Protein AF-0000000078835612 (afdb_homodimer)

Nearest PDB structures (foldseek):
  3u33-assembly1_B  TM=9.648E-01  e=2.223E-49  Escherichia coli K-12
  5ez3-assembly1_A  TM=9.514E-01  e=8.589E-47  Brucella melitensis bv. 1 str. 16M
  4y9j-assembly1_B  TM=8.396E-01  e=2.615E-31  Caenorhabditis elegans
  6sd8-assembly1_X  TM=8.772E-01  e=1.036E-29  Bdellovibrio bacteriovorus HD100
  5lnx-assembly2_F  TM=8.562E-01  e=6.239E-15  Bacillus subtilis subsp. subtilis str. 168

Radius of gyration: 29.48 Å; Cα contacts (8 Å, |Δi|>4): 2326; chains: 2; bounding box: 65×90×76 Å

Foldseek 3Di:
DPPPPPPPPDDDDQFFDDQAQFFLQVQFPLLQLLLVVLFNPVCSVVSRVLSRVCRHPLLLVLQLVLQVDFKDFDQADPVRHGQRAIDTDVSLLVLLLSLLLQQLLACCPVPPDQSRLLSSLSSLLSSLLRHQLSVQQSLLLHLCLVLQCQADPVSVVLNQQSRASGDFLDSWASVPTNHFTEKEFQAAPVDDLPSQPAAKAWEFPPDQDTFGKTWIWDKGPWIWQVSTQWYWYWHQYPLGIFIWIFGQADPVTHGFQKRWDDWDPALASRSITITIITGDGGMIGTRPHHRCHVVSVVSSLLSSLLSLLSSLLSLLLSLLLLLLSRQQRGDDPHGRNCPDLLSLQQSLQSLLLSSLSSNLSSNLSSLVSCCVDPLSVLQSQQLSLLSLLASLVCRLQSLVSSLCSNPPVSVDVVSVSSNSNSHRNVSCPPSAHNLGSLVSNVVSCVVPVCSLVSLCVLQVVCPPVDPLLNVLNCVLSCQVVVPDDSVCSNVSSLSSSLSSSLSSCSVRNPCLSSVQSSVDRSVPDDDHGSPGDPDGPSSVSSCSSRRSSD/DPPPPPPPPDDDDQFFDDQAQFFLQVQFPLLQLLLVVLFNPVCSVVSRVLSRVCRHPLLLVLQLVLQVDFKDFDQADPVGHGQRAIDTDVSLLVLLLSLLLQQLLACCPVPPDQSRLLSSLSSLLSSLLRHQLSVQQSLLLHLCLVLQCQADPVSVVLNQQSRASGDFLDSWASVPTNHFTEKEFQAAPVDDLPSQPAAKAWEFPPDQDTFGKTWIWDKGPWIWQVSTQWYWYWHQYPLGIFIWIFGQADPVTHGFQKRWDDWDPALASRSITITIIGGDGGMIGTRPHHRCHVVSVVSSLLSVLLSLLSSLLSLLLSLLLLLLSRQQRGDDPHGRNCPDLLSLQQSLQSLLLSSLSSNLSSNLSSLVSCCVDPLSVLQSQQLSLLSLLASLVCRLQSLVSSLCSNPPVSVDVVSVSSNSNSHRNVSCPPSAHNLGSLVSNVVSCVVPVCSLVSLCVLQVVCPPVDPLLNVLNCVLSCQVVVPDDSVCSNVSSLSSSLSSSLSSCSVRNPCLSSVQSSVPRSVPDDDHGSPGDPDGPSSVSSCSSRRSSD

Solvent-accessible surface area (backbone atoms only — not comparable to full-atom values): 54217 Å² total; per-residue (Å²): 128,81,63,78,72,72,67,73,48,77,79,82,52,54,62,56,76,83,87,46,68,37,34,64,36,78,22,27,58,64,57,51,51,37,36,45,72,36,48,22,55,89,43,51,67,61,45,39,54,49,16,38,55,52,20,26,58,66,46,39,47,25,29,52,50,12,45,74,43,48,52,45,77,35,46,45,48,99,84,65,49,79,60,54,41,63,48,65,40,69,37,44,52,54,53,43,34,53,41,26,54,70,27,50,28,30,35,47,76,74,55,66,51,86,15,28,38,28,48,32,46,52,50,46,21,54,46,22,46,47,39,57,29,63,47,53,42,34,41,38,24,40,26,42,48,70,59,41,67,66,29,30,70,79,57,38,69,46,48,66,32,44,55,35,47,42,65,50,88,68,95,65,48,64,91,80,45,66,14,50,40,26,22,41,33,66,25,28,73,50,24,57,90,38,55,86,62,55,78,20,33,34,44,60,75,66,91,60,52,68,39,35,50,26,34,28,34,24,45,29,54,42,21,42,33,72,73,35,50,26,27,46,31,57,28,36,31,94,64,30,47,16,27,26,46,31,41,49,38,40,97,86,65,44,75,30,35,63,43,56,74,47,68,64,58,49,56,29,49,40,45,34,51,33,24,27,35,34,29,68,56,16,57,26,25,33,40,53,53,70,39,39,17,65,65,57,50,54,67,23,45,61,50,41,33,46,47,26,28,30,37,29,38,16,36,44,43,39,36,47,50,52,28,50,51,41,24,67,50,23,53,50,89,91,34,42,37,51,74,35,56,48,48,25,31,31,51,20,42,52,40,51,53,41,45,39,41,48,50,45,42,36,53,46,26,32,26,67,50,34,73,86,36,62,57,34,44,29,29,40,62,38,48,37,38,23,36,24,38,44,50,12,61,45,24,44,50,50,31,52,53,28,23,48,69,51,36,73,54,18,41,22,48,90,61,47,36,34,58,55,39,40,36,26,55,51,36,26,38,54,91,44,32,50,66,51,24,33,52,47,35,52,49,36,51,70,77,38,54,65,26,58,54,27,46,47,60,72,49,52,85,52,64,83,75,39,73,65,59,46,54,48,49,51,50,58,68,42,42,65,76,72,60,70,53,68,49,45,31,53,46,50,30,42,50,44,39,54,46,52,28,46,49,50,28,59,72,70,45,59,62,69,55,25,52,50,45,49,63,40,64,71,66,34,63,34,82,66,80,23,55,59,67,87,91,61,61,39,67,59,46,37,50,52,61,39,38,64,66,113,129,79,65,78,73,73,64,74,50,77,80,82,51,55,62,56,76,83,89,44,69,37,35,63,35,77,21,27,58,63,57,51,50,37,37,45,72,37,50,21,53,90,42,52,68,61,44,40,55,50,15,38,54,51,21,26,56,66,46,39,46,24,29,52,50,14,45,74,42,48,51,46,78,34,46,46,48,98,82,66,49,80,60,56,40,63,48,65,39,68,38,43,52,53,54,44,33,52,42,25,54,69,28,50,27,30,36,46,76,73,54,66,51,84,17,28,36,28,47,34,46,52,50,48,21,54,46,21,46,46,39,56,29,63,46,55,41,32,41,40,24,39,26,42,47,70,59,42,66,67,29,30,71,79,58,37,69,46,47,67,32,44,54,34,48,42,63,48,87,70,95,66,50,64,90,78,44,66,15,49,42,26,21,41,31,66,24,27,74,52,24,57,91,39,55,84,62,55,76,19,33,36,44,61,75,67,90,60,52,66,38,34,51,26,36,27,33,23,45,29,55,42,21,42,34,71,73,34,48,26,28,46,32,56,27,35,32,97,64,29,49,16,27,26,46,31,42,46,37,40,96,88,65,42,77,31,35,62,44,57,73,46,68,64,58,49,54,30,47,40,47,34,51,32,24,26,34,35,28,69,55,17,58,27,25,34,39,53,52,72,39,39,16,66,65,56,50,52,67,24,46,60,51,41,34,45,46,27,29,30,37,29,39,16,38,45,43,40,36,48,50,52,29,49,52,41,23,67,48,22,50,51,91,91,35,41,37,51,73,34,56,47,47,26,32,31,51,20,42,52,41,52,54,41,44,39,40,46,51,44,41,37,54,44,26,32,25,67,49,34,72,87,36,62,58,33,44,30,29,41,62,40,46,37,40,22,35,25,36,45,52,12,60,45,26,44,48,51,32,53,52,30,23,48,70,51,37,71,55,19,42,22,48,89,63,48,37,33,58,56,40,41,37,26,57,50,37,25,37,53,91,44,33,51,68,52,24,34,53,48,33,54,47,35,52,70,76,39,54,62,26,56,52,28,47,47,60,72,49,52,85,52,63,81,73,39,74,66,58,46,53,49,50,50,49,56,67,43,43,65,76,73,60,70,52,69,49,45,31,53,45,49,30,43,51,43,40,52,47,53,28,45,50,51,28,60,73,70,44,59,64,70,53,24,53,50,46,50,65,46,63,71,68,37,60,38,81,64,81,22,54,59,68,88,91,60,59,39,67,61,46,37,49,54,59,38,38,65,66,112

pLDDT: mean 95.28, std 7.01, range [26.83, 98.94]

Structure (mmCIF, N/CA/C/O backbone):
data_AF-0000000078835612-model_v1
#
loop_
_entity.id
_entity.type
_entity.pdbx_description
1 polymer 'Acyl-CoA dehydrogenase'
#
loop_
_atom_site.group_PDB
_atom_site.id
_atom_site.type_symbol
_atom_site.label_atom_id
_atom_site.label_alt_id
_atom_site.label_comp_id
_atom_site.label_asym_id
_atom_site.label_entity_id
_atom_site.label_seq_id
_atom_site.pdbx_PDB_ins_code
_atom_site.Cartn_x
_atom_site.Cartn_y
_atom_site.Cartn_z
_atom_site.occupancy
_atom_site.B_iso_or_equiv
_atom_site.auth_seq_id
_atom_site.auth_comp_id
_atom_site.auth_asym_id
_atom_site.auth_atom_id
_atom_site.pdbx_PDB_model_num
ATOM 1 N N . MET A 1 1 ? 13.461 48.125 -18.984 1 26.83 1 MET A N 1
ATOM 2 C CA . MET A 1 1 ? 13.875 46.875 -19.562 1 26.83 1 MET A CA 1
ATOM 3 C C . MET A 1 1 ? 13.883 45.75 -18.516 1 26.83 1 MET A C 1
ATOM 5 O O . MET A 1 1 ? 14.625 45.812 -17.547 1 26.83 1 MET A O 1
ATOM 9 N N . VAL A 1 2 ? 12.836 45.031 -18.328 1 39.44 2 VAL A N 1
ATOM 10 C CA . VAL A 1 2 ? 12.688 43.969 -17.359 1 39.44 2 VAL A CA 1
ATOM 11 C C . VAL A 1 2 ? 13.805 42.938 -17.531 1 39.44 2 VAL A C 1
ATOM 13 O O . VAL A 1 2 ? 14.094 42.5 -18.656 1 39.44 2 VAL A O 1
ATOM 16 N N . GLU A 1 3 ? 14.828 42.906 -16.859 1 43.75 3 GLU A N 1
ATOM 17 C CA . GLU A 1 3 ? 15.938 41.969 -17.031 1 43.75 3 GLU A CA 1
ATOM 18 C C . GLU A 1 3 ? 15.438 40.531 -17.172 1 43.75 3 GLU A C 1
ATOM 20 O O . GLU A 1 3 ? 14.781 40 -16.266 1 43.75 3 GLU A O 1
ATOM 25 N N . PRO A 1 4 ? 15.242 40.094 -18.438 1 46.19 4 PRO A N 1
ATOM 26 C CA . PRO A 1 4 ? 14.812 38.75 -18.812 1 46.19 4 PRO A CA 1
ATOM 27 C C . PRO A 1 4 ? 15.258 37.688 -17.812 1 46.19 4 PRO A C 1
ATOM 29 O O . PRO A 1 4 ? 14.57 36.656 -17.609 1 46.19 4 PRO A O 1
ATOM 32 N N . SER A 1 5 ? 16.422 37.938 -17.203 1 50.88 5 SER A N 1
ATOM 33 C CA . SER A 1 5 ? 17.141 36.969 -16.391 1 50.88 5 SER A CA 1
ATOM 34 C C . SER A 1 5 ? 16.422 36.719 -15.062 1 50.88 5 SER A C 1
ATOM 36 O O . SER A 1 5 ? 16.703 35.75 -14.375 1 50.88 5 SER A O 1
ATOM 38 N N . ALA A 1 6 ? 15.492 37.656 -14.781 1 56.78 6 ALA A N 1
ATOM 39 C CA . ALA A 1 6 ? 14.992 37.688 -13.414 1 56.78 6 ALA A CA 1
ATOM 40 C C . ALA A 1 6 ? 14.016 36.531 -13.156 1 56.78 6 ALA A C 1
ATOM 42 O O . ALA A 1 6 ? 13.812 36.125 -12.016 1 56.78 6 ALA A O 1
ATOM 43 N N . PHE A 1 7 ? 13.578 35.844 -14.227 1 67.81 7 PHE A N 1
ATOM 44 C CA . PHE A 1 7 ? 12.555 34.844 -13.953 1 67.81 7 PHE A CA 1
ATOM 45 C C . PHE A 1 7 ? 13.039 33.469 -14.336 1 67.81 7 PHE A C 1
ATOM 47 O O . PHE A 1 7 ? 12.227 32.562 -14.617 1 67.81 7 PHE A O 1
ATOM 54 N N . ARG A 1 8 ? 14.383 33.312 -14.422 1 74.69 8 ARG A N 1
ATOM 55 C CA . ARG A 1 8 ? 14.883 31.953 -14.609 1 74.69 8 ARG A CA 1
ATOM 56 C C . ARG A 1 8 ? 14.773 31.141 -13.32 1 74.69 8 ARG A C 1
ATOM 58 O O . ARG A 1 8 ? 15.727 31.078 -12.539 1 74.69 8 ARG A O 1
ATOM 65 N N . THR A 1 9 ? 13.734 30.5 -13.148 1 82.25 9 THR A N 1
ATOM 66 C CA . THR A 1 9 ? 13.391 29.891 -11.875 1 82.25 9 THR A CA 1
ATOM 67 C C . THR A 1 9 ? 13.438 28.359 -11.984 1 82.25 9 THR A C 1
ATOM 69 O O . THR A 1 9 ? 13.102 27.656 -11.023 1 82.25 9 THR A O 1
ATOM 72 N N . HIS A 1 10 ? 13.961 27.828 -13.164 1 82.81 10 HIS A N 1
ATOM 73 C CA . HIS A 1 10 ? 13.766 26.391 -13.383 1 82.81 10 HIS A CA 1
ATOM 74 C C . HIS A 1 10 ? 15.094 25.656 -13.406 1 82.81 10 HIS A C 1
ATOM 76 O O . HIS A 1 10 ? 15.258 24.672 -14.141 1 82.81 10 HIS A O 1
ATOM 82 N N . GLU A 1 11 ? 16 26.141 -12.688 1 88.81 11 GLU A N 1
ATOM 83 C CA . GLU A 1 11 ? 17.219 25.328 -12.57 1 88.81 11 GLU A CA 1
ATOM 84 C C . GLU A 1 11 ? 16.953 24.062 -11.75 1 88.81 11 GLU A C 1
ATOM 86 O O . GLU A 1 11 ? 16.359 24.125 -10.672 1 88.81 11 GLU A O 1
ATOM 91 N N . VAL A 1 12 ? 17.312 22.953 -12.328 1 92.25 12 VAL A N 1
ATOM 92 C CA . VAL A 1 12 ? 17.109 21.688 -11.648 1 92.25 12 VAL A CA 1
ATOM 93 C C . VAL A 1 12 ? 18.438 21.094 -11.211 1 92.25 12 VAL A C 1
ATOM 95 O O . VAL A 1 12 ? 19.297 20.797 -12.047 1 92.25 12 VAL A O 1
ATOM 98 N N . PHE A 1 13 ? 18.688 21.062 -10.016 1 92.81 13 PHE A N 1
ATOM 99 C CA . PHE A 1 13 ? 19.844 20.422 -9.414 1 92.81 13 PHE A CA 1
ATOM 100 C C . PHE A 1 13 ? 19.438 19.625 -8.188 1 92.81 13 PHE A C 1
ATOM 102 O O . PHE A 1 13 ? 18.359 19.812 -7.641 1 92.81 13 PHE A O 1
ATOM 109 N N . ASN A 1 14 ? 20.172 18.625 -7.773 1 95.5 14 ASN A N 1
ATOM 110 C CA . ASN A 1 14 ? 19.922 17.75 -6.633 1 95.5 14 ASN A CA 1
ATOM 111 C C . ASN A 1 14 ? 18.75 16.812 -6.891 1 95.5 14 ASN A C 1
ATOM 113 O O . ASN A 1 14 ? 17.938 16.578 -6 1 95.5 14 ASN A O 1
ATOM 117 N N . GLN A 1 15 ? 18.484 16.453 -8.07 1 95.12 15 GLN A N 1
ATOM 118 C CA . GLN A 1 15 ? 17.562 15.398 -8.5 1 95.12 15 GLN A CA 1
ATOM 119 C C . GLN A 1 15 ? 18.328 14.242 -9.133 1 95.12 15 GLN A C 1
ATOM 121 O O . GLN A 1 15 ? 19.344 14.453 -9.805 1 95.12 15 GLN A O 1
ATOM 126 N N . PRO A 1 16 ? 17.938 12.992 -8.922 1 95.44 16 PRO A N 1
ATOM 127 C CA . PRO A 1 16 ? 18.625 11.859 -9.555 1 95.44 16 PRO A CA 1
ATOM 128 C C . PRO A 1 16 ? 18.406 11.805 -11.062 1 95.44 16 PRO A C 1
ATOM 130 O O . PRO A 1 16 ? 17.344 12.211 -11.555 1 95.44 16 PRO A O 1
ATOM 133 N N . PRO A 1 17 ? 19.406 11.391 -11.766 1 95.31 17 PRO A N 1
ATOM 134 C CA . PRO A 1 17 ? 19.094 10.984 -13.141 1 95.31 17 PRO A CA 1
ATOM 135 C C . PRO A 1 17 ? 18.188 9.766 -13.211 1 95.31 17 PRO A C 1
ATOM 137 O O . PRO A 1 17 ? 18.016 9.062 -12.211 1 95.31 17 PRO A O 1
ATOM 140 N N . PRO A 1 18 ? 17.531 9.492 -14.328 1 94.69 18 PRO A N 1
ATOM 141 C CA . PRO A 1 18 ? 16.703 8.297 -14.43 1 94.69 18 PRO A CA 1
ATOM 142 C C . PRO A 1 18 ? 17.5 7.008 -14.242 1 94.69 18 PRO A C 1
ATOM 144 O O . PRO A 1 18 ? 18.641 6.906 -14.719 1 94.69 18 PRO A O 1
ATOM 147 N N . LEU A 1 19 ? 16.984 6.039 -13.5 1 96.5 19 LEU A N 1
ATOM 148 C CA . LEU A 1 19 ? 17.578 4.707 -13.414 1 96.5 19 LEU A CA 1
ATOM 149 C C . LEU A 1 19 ? 17.25 3.887 -14.656 1 96.5 19 LEU A C 1
ATOM 151 O O . LEU A 1 19 ? 16.203 3.234 -14.719 1 96.5 19 LEU A O 1
ATOM 155 N N . GLU A 1 20 ? 18.031 3.906 -15.625 1 96.38 20 GLU A N 1
ATOM 156 C CA . GLU A 1 20 ? 17.906 3.166 -16.875 1 96.38 20 GLU A CA 1
ATOM 157 C C . GLU A 1 20 ? 19.266 2.762 -17.422 1 96.38 20 GLU A C 1
ATOM 159 O O . GLU A 1 20 ? 20.297 3.217 -16.922 1 96.38 20 GLU A O 1
ATOM 164 N N . GLY A 1 21 ? 19.25 1.882 -18.344 1 96.31 21 GLY A N 1
ATOM 165 C CA . GLY A 1 21 ? 20.5 1.441 -18.938 1 96.31 21 GLY A CA 1
ATOM 166 C C . GLY A 1 21 ? 21.359 0.628 -17.984 1 96.31 21 GLY A C 1
ATOM 167 O O . GLY A 1 21 ? 22.578 0.712 -18.031 1 96.31 21 GLY A O 1
ATOM 168 N N . TYR A 1 22 ? 20.734 -0.06 -17.031 1 96.81 22 TYR A N 1
ATOM 169 C CA . TYR A 1 22 ? 21.469 -0.936 -16.125 1 96.81 22 TYR A CA 1
ATOM 170 C C . TYR A 1 22 ? 21.078 -2.395 -16.344 1 96.81 22 TYR A C 1
ATOM 172 O O . TYR A 1 22 ? 20.094 -2.688 -17.031 1 96.81 22 TYR A O 1
ATOM 180 N N . ASN A 1 23 ? 21.906 -3.312 -15.906 1 98.25 23 ASN A N 1
ATOM 181 C CA . ASN A 1 23 ? 21.656 -4.738 -16.078 1 98.25 23 ASN A CA 1
ATOM 182 C C . ASN A 1 23 ? 20.969 -5.332 -14.844 1 98.25 23 ASN A C 1
ATOM 184 O O . ASN A 1 23 ? 21.578 -5.441 -13.781 1 98.25 23 ASN A O 1
ATOM 188 N N . LEU A 1 24 ? 19.734 -5.773 -14.984 1 98.56 24 LEU A N 1
ATOM 189 C CA . LEU A 1 24 ? 18.938 -6.227 -13.852 1 98.56 24 LEU A CA 1
ATOM 190 C C . LEU A 1 24 ? 19.531 -7.48 -13.227 1 98.56 24 LEU A C 1
ATOM 192 O O . LEU A 1 24 ? 19.281 -7.781 -12.055 1 98.56 24 LEU A O 1
ATOM 196 N N . PHE A 1 25 ? 20.344 -8.273 -13.992 1 98.56 25 PHE A N 1
ATOM 197 C CA . PHE A 1 25 ? 20.953 -9.484 -13.461 1 98.56 25 PHE A CA 1
ATOM 198 C C . PHE A 1 25 ? 22.297 -9.172 -12.797 1 98.56 25 PHE A C 1
ATOM 200 O O . PHE A 1 25 ? 22.484 -9.477 -11.617 1 98.56 25 PHE A O 1
ATOM 207 N N . SER A 1 26 ? 23.172 -8.453 -13.422 1 97.75 26 SER A N 1
ATOM 208 C CA . SER A 1 26 ? 24.531 -8.234 -12.93 1 97.75 26 SER A CA 1
ATOM 209 C C . SER A 1 26 ? 24.547 -7.242 -11.773 1 97.75 26 SER A C 1
ATOM 211 O O . SER A 1 26 ? 25.516 -7.184 -11.016 1 97.75 26 SER A O 1
ATOM 213 N N . SER A 1 27 ? 23.438 -6.48 -11.625 1 97.88 27 SER A N 1
ATOM 214 C CA . SER A 1 27 ? 23.375 -5.523 -10.523 1 97.88 27 SER A CA 1
ATOM 215 C C . SER A 1 27 ? 22.75 -6.148 -9.281 1 97.88 27 SER A C 1
ATOM 217 O O . SER A 1 27 ? 22.547 -5.469 -8.273 1 97.88 27 SER A O 1
ATOM 219 N N . ASP A 1 28 ? 22.422 -7.402 -9.312 1 98.25 28 ASP A N 1
ATOM 220 C CA . ASP A 1 28 ? 21.766 -8.094 -8.211 1 98.25 28 ASP A CA 1
ATOM 221 C C . ASP A 1 28 ? 22.594 -9.266 -7.719 1 98.25 28 ASP A C 1
ATOM 223 O O . ASP A 1 28 ? 22.406 -10.406 -8.156 1 98.25 28 ASP A O 1
ATOM 227 N N . ALA A 1 29 ? 23.453 -9 -6.758 1 97.81 29 ALA A N 1
ATOM 228 C CA . ALA A 1 29 ? 24.375 -10 -6.242 1 97.81 29 ALA A CA 1
ATOM 229 C C . ALA A 1 29 ? 23.641 -11.195 -5.66 1 97.81 29 ALA A C 1
ATOM 231 O O . ALA A 1 29 ? 24.062 -12.344 -5.832 1 97.81 29 ALA A O 1
ATOM 232 N N . ALA A 1 30 ? 22.562 -10.938 -4.949 1 98.12 30 ALA A N 1
ATOM 233 C CA . ALA A 1 30 ? 21.766 -12.008 -4.344 1 98.12 30 ALA A CA 1
ATOM 234 C C . ALA A 1 30 ? 21.188 -12.93 -5.41 1 98.12 30 ALA A C 1
ATOM 236 O O . ALA A 1 30 ? 21.141 -14.148 -5.234 1 98.12 30 ALA A O 1
ATOM 237 N N . LEU A 1 31 ? 20.703 -12.344 -6.527 1 98.62 31 LEU A N 1
ATOM 238 C CA . LEU A 1 31 ? 20.125 -13.125 -7.613 1 98.62 31 LEU A CA 1
ATOM 239 C C . LEU A 1 31 ? 21.188 -14 -8.273 1 98.62 31 LEU A C 1
ATOM 241 O O . LEU A 1 31 ? 20.953 -15.18 -8.531 1 98.62 31 LEU A O 1
ATOM 245 N N . ILE A 1 32 ? 22.375 -13.438 -8.562 1 98.5 32 ILE A N 1
ATOM 246 C CA . ILE A 1 32 ? 23.469 -14.164 -9.188 1 98.5 32 ILE A CA 1
ATOM 247 C C . ILE A 1 32 ? 23.859 -15.352 -8.32 1 98.5 32 ILE A C 1
ATOM 249 O O . ILE A 1 32 ? 23.984 -16.484 -8.812 1 98.5 32 ILE A O 1
ATOM 253 N N . GLU A 1 33 ? 24.016 -15.109 -7.059 1 98.38 33 GLU A N 1
ATOM 254 C CA . GLU A 1 33 ? 24.422 -16.156 -6.125 1 98.38 33 GLU A CA 1
ATOM 255 C C . GLU A 1 33 ? 23.359 -17.234 -6 1 98.38 33 GLU A C 1
ATOM 257 O O . GLU A 1 33 ? 23.672 -18.422 -5.898 1 98.38 33 GLU A O 1
ATOM 262 N N . ALA A 1 34 ? 22.094 -16.844 -5.984 1 98.44 34 ALA A N 1
ATOM 263 C CA . ALA A 1 34 ? 21 -17.797 -5.887 1 98.44 34 ALA A CA 1
ATOM 264 C C . ALA A 1 34 ? 20.953 -18.703 -7.117 1 98.44 34 ALA A C 1
ATOM 266 O O . ALA A 1 34 ? 20.781 -19.906 -6.996 1 98.44 34 ALA A O 1
ATOM 267 N N . VAL A 1 35 ? 21.109 -18.078 -8.297 1 98.62 35 VAL A N 1
ATOM 268 C CA . VAL A 1 35 ? 21.062 -18.828 -9.555 1 98.62 35 VAL A CA 1
ATOM 269 C C . VAL A 1 35 ? 22.188 -19.859 -9.594 1 98.62 35 VAL A C 1
ATOM 271 O O . VAL A 1 35 ? 21.969 -21.016 -9.953 1 98.62 35 VAL A O 1
ATOM 274 N N . ARG A 1 36 ? 23.391 -19.453 -9.172 1 98.12 36 ARG A N 1
ATOM 275 C CA . ARG A 1 36 ? 24.547 -20.344 -9.133 1 98.12 36 ARG A CA 1
ATOM 276 C C . ARG A 1 36 ? 24.328 -21.469 -8.125 1 98.12 36 ARG A C 1
ATOM 278 O O . ARG A 1 36 ? 24.531 -22.641 -8.445 1 98.12 36 ARG A O 1
ATOM 285 N N . ARG A 1 37 ? 23.875 -21.094 -7.023 1 97.19 37 ARG A N 1
ATOM 286 C CA . ARG A 1 37 ? 23.719 -22.016 -5.902 1 97.19 37 ARG A CA 1
ATOM 287 C C . ARG A 1 37 ? 22.641 -23.062 -6.191 1 97.19 37 ARG A C 1
ATOM 289 O O . ARG A 1 37 ? 22.781 -24.219 -5.809 1 97.19 37 ARG A O 1
ATOM 296 N N . GLU A 1 38 ? 21.609 -22.656 -6.91 1 98.12 38 GLU A N 1
ATOM 297 C CA . GLU A 1 38 ? 20.438 -23.516 -7.039 1 98.12 38 GLU A CA 1
ATOM 298 C C . GLU A 1 38 ? 20.469 -24.297 -8.359 1 98.12 38 GLU A C 1
ATOM 300 O O . GLU A 1 38 ? 19.438 -24.812 -8.805 1 98.12 38 GLU A O 1
ATOM 305 N N . GLY A 1 39 ? 21.625 -24.312 -9.055 1 97.06 39 GLY A N 1
ATOM 306 C CA . GLY A 1 39 ? 21.844 -25.328 -10.086 1 97.06 39 GLY A CA 1
ATOM 307 C C . GLY A 1 39 ? 21.688 -24.781 -11.492 1 97.06 39 GLY A C 1
ATOM 308 O O . GLY A 1 39 ? 21.609 -25.547 -12.453 1 97.06 39 GLY A O 1
ATOM 309 N N . ALA A 1 40 ? 21.594 -23.469 -11.648 1 98.06 40 ALA A N 1
ATOM 310 C CA . ALA A 1 40 ? 21.422 -22.906 -12.984 1 98.06 40 ALA A CA 1
ATOM 311 C C . ALA A 1 40 ? 22.641 -22.094 -13.391 1 98.06 40 ALA A C 1
ATOM 313 O O . ALA A 1 40 ? 22.531 -21.078 -14.094 1 98.06 40 ALA A O 1
ATOM 314 N N . ASP A 1 41 ? 23.812 -22.453 -12.922 1 97.19 41 ASP A N 1
ATOM 315 C CA . ASP A 1 41 ? 25.062 -21.781 -13.25 1 97.19 41 ASP A CA 1
ATOM 316 C C . ASP A 1 41 ? 25.281 -21.734 -14.758 1 97.19 41 ASP A C 1
ATOM 318 O O . ASP A 1 41 ? 25.922 -20.797 -15.266 1 97.19 41 ASP A O 1
ATOM 322 N N . TRP A 1 42 ? 24.766 -22.703 -15.461 1 97.5 42 TRP A N 1
ATOM 323 C CA . TRP A 1 42 ? 24.922 -22.797 -16.906 1 97.5 42 TRP A CA 1
ATOM 324 C C . TRP A 1 42 ? 24.203 -21.641 -17.609 1 97.5 42 TRP A C 1
ATOM 326 O O . TRP A 1 42 ? 24.422 -21.391 -18.797 1 97.5 42 TRP A O 1
ATOM 336 N N . ALA A 1 43 ? 23.281 -20.922 -16.953 1 97.81 43 ALA A N 1
ATOM 337 C CA . ALA A 1 43 ? 22.422 -19.938 -17.578 1 97.81 43 ALA A CA 1
ATOM 338 C C . ALA A 1 43 ? 22.922 -18.516 -17.344 1 97.81 43 ALA A C 1
ATOM 340 O O . ALA A 1 43 ? 22.297 -17.547 -17.75 1 97.81 43 ALA A O 1
ATOM 341 N N . LEU A 1 44 ? 24.062 -18.281 -16.703 1 98.44 44 LEU A N 1
ATOM 342 C CA . LEU A 1 44 ? 24.516 -16.984 -16.234 1 98.44 44 LEU A CA 1
ATOM 343 C C . LEU A 1 44 ? 24.672 -16.016 -17.406 1 98.44 44 LEU A C 1
ATOM 345 O O . LEU A 1 44 ? 24.25 -14.852 -17.312 1 98.44 44 LEU A O 1
ATOM 349 N N . ASP A 1 45 ? 25.25 -16.438 -18.547 1 98.38 45 ASP A N 1
ATOM 350 C CA . ASP A 1 45 ? 25.438 -15.562 -19.688 1 98.38 45 ASP A CA 1
ATOM 351 C C . ASP A 1 45 ? 24.109 -15.148 -20.297 1 98.38 45 ASP A C 1
ATOM 353 O O . ASP A 1 45 ? 23.906 -13.977 -20.641 1 98.38 45 ASP A O 1
ATOM 357 N N . ASP A 1 46 ? 23.25 -16.109 -20.438 1 98.06 46 ASP A N 1
ATOM 358 C CA . ASP A 1 46 ? 21.922 -15.852 -20.984 1 98.06 46 ASP A CA 1
ATOM 359 C C . ASP A 1 46 ? 21.156 -14.867 -20.109 1 98.06 46 ASP A C 1
ATOM 361 O O . ASP A 1 46 ? 20.516 -13.945 -20.625 1 98.06 46 ASP A O 1
ATOM 365 N N . LEU A 1 47 ? 21.203 -15.047 -18.812 1 98.75 47 LEU A N 1
ATOM 366 C CA . LEU A 1 47 ? 20.484 -14.188 -17.875 1 98.75 47 LEU A CA 1
ATOM 367 C C . LEU A 1 47 ? 21.094 -12.789 -17.859 1 98.75 47 LEU A C 1
ATOM 369 O O . LEU A 1 47 ? 20.391 -11.797 -17.672 1 98.75 47 LEU A O 1
ATOM 373 N N . THR A 1 48 ? 22.422 -12.664 -18 1 98.75 48 THR A N 1
ATOM 374 C CA . THR A 1 48 ? 23.078 -11.367 -18.094 1 98.75 48 THR A CA 1
ATOM 375 C C . THR A 1 48 ? 22.594 -10.609 -19.328 1 98.75 48 THR A C 1
ATOM 377 O O . THR A 1 48 ? 22.281 -9.422 -19.25 1 98.75 48 THR A O 1
ATOM 380 N N . ALA A 1 49 ? 22.531 -11.32 -20.453 1 98.75 49 ALA A N 1
ATOM 381 C CA . ALA A 1 49 ? 22.047 -10.703 -21.688 1 98.75 49 ALA A CA 1
ATOM 382 C C . ALA A 1 49 ? 20.594 -10.258 -21.547 1 98.75 49 ALA A C 1
ATOM 384 O O . ALA A 1 49 ? 20.234 -9.172 -21.984 1 98.75 49 ALA A O 1
ATOM 385 N N . TYR A 1 50 ? 19.797 -11.078 -20.969 1 98.75 50 TYR A N 1
ATOM 386 C CA . TYR A 1 50 ? 18.391 -10.75 -20.766 1 98.75 50 TYR A CA 1
ATOM 387 C C . TYR A 1 50 ? 18.25 -9.578 -19.812 1 98.75 50 TYR A C 1
ATOM 389 O O . TYR A 1 50 ? 17.422 -8.68 -20.047 1 98.75 50 TYR A O 1
ATOM 397 N N . GLY A 1 51 ? 19.031 -9.602 -18.688 1 98.69 51 GLY A N 1
ATOM 398 C CA . GLY A 1 51 ? 19 -8.492 -17.75 1 98.69 51 GLY A CA 1
ATOM 399 C C . GLY A 1 51 ? 19.359 -7.16 -18.375 1 98.69 51 GLY A C 1
ATOM 400 O O . GLY A 1 51 ? 18.797 -6.125 -18.031 1 98.69 51 GLY A O 1
ATOM 401 N N . GLU A 1 52 ? 20.344 -7.199 -19.281 1 98.56 52 GLU A N 1
ATOM 402 C CA . GLU A 1 52 ? 20.719 -5.996 -20.016 1 98.56 52 GLU A CA 1
ATOM 403 C C . GLU A 1 52 ? 19.562 -5.48 -20.875 1 98.56 52 GLU A C 1
ATOM 405 O O . GLU A 1 52 ? 19.281 -4.281 -20.891 1 98.56 52 GLU A O 1
ATOM 410 N N . GLN A 1 53 ? 18.938 -6.379 -21.547 1 98.69 53 GLN A N 1
ATOM 411 C CA . GLN A 1 53 ? 17.797 -6.02 -22.391 1 98.69 53 GLN A CA 1
ATOM 412 C C . GLN A 1 53 ? 16.672 -5.41 -21.562 1 98.69 53 GLN A C 1
ATOM 414 O O . GLN A 1 53 ? 16.078 -4.398 -21.953 1 98.69 53 GLN A O 1
ATOM 419 N N . LEU A 1 54 ? 16.391 -5.98 -20.453 1 98.75 54 LEU A N 1
ATOM 420 C CA . LEU A 1 54 ? 15.305 -5.523 -19.594 1 98.75 54 LEU A CA 1
ATOM 421 C C . LEU A 1 54 ? 15.609 -4.148 -19.016 1 98.75 54 LEU A C 1
ATOM 423 O O . LEU A 1 54 ? 14.695 -3.355 -18.766 1 98.75 54 LEU A O 1
ATOM 427 N N . GLY A 1 55 ? 16.844 -3.846 -18.812 1 98.19 55 GLY A N 1
ATOM 428 C CA . GLY A 1 55 ? 17.234 -2.615 -18.156 1 98.19 55 GLY A CA 1
ATOM 429 C C . GLY A 1 55 ? 17.359 -1.438 -19.094 1 98.19 55 GLY A C 1
ATOM 430 O O . GLY A 1 55 ? 17.625 -0.312 -18.672 1 98.19 55 GLY A O 1
ATOM 431 N N . THR A 1 56 ? 17.156 -1.618 -20.422 1 98.5 56 THR A N 1
ATOM 432 C CA . THR A 1 56 ? 17.25 -0.514 -21.359 1 98.5 56 THR A CA 1
ATOM 433 C C . THR A 1 56 ? 16.125 0.5 -21.125 1 98.5 56 THR A C 1
ATOM 435 O O . THR A 1 56 ? 15.062 0.144 -20.625 1 98.5 56 THR A O 1
ATOM 438 N N . ALA A 1 57 ? 16.391 1.73 -21.469 1 98 57 ALA A N 1
ATOM 439 C CA . ALA A 1 57 ? 15.383 2.785 -21.344 1 98 57 ALA A CA 1
ATOM 440 C C . ALA A 1 57 ? 14.109 2.428 -22.094 1 98 57 ALA A C 1
ATOM 442 O O . ALA A 1 57 ? 13 2.674 -21.609 1 98 57 ALA A O 1
ATOM 443 N N . GLU A 1 58 ? 14.281 1.837 -23.219 1 98.31 58 GLU A N 1
ATOM 444 C CA . GLU A 1 58 ? 13.141 1.479 -24.062 1 98.31 58 GLU A CA 1
ATOM 445 C C . GLU A 1 58 ? 12.258 0.431 -23.391 1 98.31 58 GLU A C 1
ATOM 447 O O . GLU A 1 58 ? 11.039 0.576 -23.344 1 98.31 58 GLU A O 1
ATOM 452 N N . THR A 1 59 ? 12.867 -0.651 -22.891 1 98.75 59 THR A N 1
ATOM 453 C CA . THR A 1 59 ? 12.102 -1.72 -22.25 1 98.75 59 THR A CA 1
ATOM 454 C C . THR A 1 59 ? 11.406 -1.211 -21 1 98.75 59 THR A C 1
ATOM 456 O O . THR A 1 59 ? 10.25 -1.544 -20.75 1 98.75 59 THR A O 1
ATOM 459 N N . LEU A 1 60 ? 12.141 -0.441 -20.219 1 98.38 60 LEU A N 1
ATOM 460 C CA . LEU A 1 60 ? 11.539 0.148 -19.031 1 98.38 60 LEU A CA 1
ATOM 461 C C . LEU A 1 60 ? 10.359 1.037 -19.406 1 98.38 60 LEU A C 1
ATOM 463 O O . LEU A 1 60 ? 9.328 1.032 -18.719 1 98.38 60 LEU A O 1
ATOM 467 N N . GLN A 1 61 ? 10.477 1.797 -20.438 1 98.06 61 GLN A N 1
ATOM 468 C CA . GLN A 1 61 ? 9.391 2.646 -20.906 1 98.06 61 GLN A CA 1
ATOM 469 C C . GLN A 1 61 ? 8.195 1.81 -21.359 1 98.06 61 GLN A C 1
ATOM 471 O O . GLN A 1 61 ? 7.043 2.211 -21.172 1 98.06 61 GLN A O 1
ATOM 476 N N . HIS A 1 62 ? 8.453 0.618 -22.016 1 98.56 62 HIS A N 1
ATOM 477 C CA . HIS A 1 62 ? 7.367 -0.29 -22.359 1 98.56 62 HIS A CA 1
ATOM 478 C C . HIS A 1 62 ? 6.547 -0.666 -21.125 1 98.56 62 HIS A C 1
ATOM 480 O O . HIS A 1 62 ? 5.316 -0.713 -21.188 1 98.56 62 HIS A O 1
ATOM 486 N N . GLY A 1 63 ? 7.285 -0.946 -20.062 1 98.38 63 GLY A N 1
ATOM 487 C CA . GLY A 1 63 ? 6.578 -1.256 -18.828 1 98.38 63 GLY A CA 1
ATOM 488 C C . GLY A 1 63 ? 5.664 -0.136 -18.375 1 98.38 63 GLY A C 1
ATOM 489 O O . GLY A 1 63 ? 4.52 -0.382 -17.969 1 98.38 63 GLY A O 1
ATOM 490 N N . ALA A 1 64 ? 6.125 1.106 -18.422 1 97.75 64 ALA A N 1
ATOM 491 C CA . ALA A 1 64 ? 5.344 2.27 -18.016 1 97.75 64 ALA A CA 1
ATOM 492 C C . ALA A 1 64 ? 4.145 2.479 -18.938 1 97.75 64 ALA A C 1
ATOM 494 O O . ALA A 1 64 ? 3.027 2.709 -18.469 1 97.75 64 ALA A O 1
ATOM 495 N N . LEU A 1 65 ? 4.328 2.367 -20.219 1 97.88 65 LEU A N 1
ATOM 496 C CA . LEU A 1 65 ? 3.295 2.645 -21.219 1 97.88 65 LEU A CA 1
ATOM 497 C C . LEU A 1 65 ? 2.17 1.618 -21.141 1 97.88 65 LEU A C 1
ATOM 499 O O . LEU A 1 65 ? 0.993 1.973 -21.234 1 97.88 65 LEU A O 1
ATOM 503 N N . ALA A 1 66 ? 2.566 0.34 -20.922 1 98.31 66 ALA A N 1
ATOM 504 C CA . ALA A 1 66 ? 1.573 -0.729 -20.859 1 98.31 66 ALA A CA 1
ATOM 505 C C . ALA A 1 66 ? 0.619 -0.509 -19.688 1 98.31 66 ALA A C 1
ATOM 507 O O . ALA A 1 66 ? -0.547 -0.908 -19.734 1 98.31 66 ALA A O 1
ATOM 508 N N . ASN A 1 67 ? 1.104 0.181 -18.688 1 97.75 67 ASN A N 1
ATOM 509 C CA . ASN A 1 67 ? 0.274 0.412 -17.5 1 97.75 67 ASN A CA 1
ATOM 510 C C . ASN A 1 67 ? -0.489 1.729 -17.609 1 97.75 67 ASN A C 1
ATOM 512 O O . ASN A 1 67 ? -1.566 1.874 -17.031 1 97.75 67 ASN A O 1
ATOM 516 N N . ARG A 1 68 ? 0.05 2.682 -18.281 1 96.44 68 ARG A N 1
ATOM 517 C CA . ARG A 1 68 ? -0.6 3.977 -18.453 1 96.44 68 ARG A CA 1
ATOM 518 C C . ARG A 1 68 ? -1.831 3.859 -19.344 1 96.44 68 ARG A C 1
ATOM 520 O O . ARG A 1 68 ? -2.816 4.57 -19.141 1 96.44 68 ARG A O 1
ATOM 527 N N . ASP A 1 69 ? -1.757 2.936 -20.359 1 96.62 69 ASP A N 1
ATOM 528 C CA . ASP A 1 69 ? -2.855 2.701 -21.297 1 96.62 69 ASP A CA 1
ATOM 529 C C . ASP A 1 69 ? -3.387 1.274 -21.172 1 96.62 69 ASP A C 1
ATOM 531 O O . ASP A 1 69 ? -3.051 0.409 -21.984 1 96.62 69 ASP A O 1
ATOM 535 N N . PRO A 1 70 ? -4.285 1.036 -20.234 1 96.75 70 PRO A N 1
ATOM 536 C CA . PRO A 1 70 ? -4.754 -0.322 -19.953 1 96.75 70 PRO A CA 1
ATOM 537 C C . PRO A 1 70 ? -5.547 -0.926 -21.109 1 96.75 70 PRO A C 1
ATOM 539 O O . PRO A 1 70 ? -5.977 -0.203 -22 1 96.75 70 PRO A O 1
ATOM 542 N N . PRO A 1 71 ? -5.738 -2.197 -21.094 1 98.12 71 PRO A N 1
ATOM 543 C CA . PRO A 1 71 ? -6.445 -2.9 -22.172 1 98.12 71 PRO A CA 1
ATOM 544 C C . PRO A 1 71 ? -7.891 -2.432 -22.328 1 98.12 71 PRO A C 1
ATOM 546 O O . PRO A 1 71 ? -8.492 -1.927 -21.375 1 98.12 71 PRO A O 1
ATOM 549 N N . ARG A 1 72 ? -8.43 -2.613 -23.531 1 98 72 ARG A N 1
ATOM 550 C CA . ARG A 1 72 ? -9.805 -2.26 -23.875 1 98 72 ARG A CA 1
ATOM 551 C C . ARG A 1 72 ? -10.547 -3.449 -24.484 1 98 72 ARG A C 1
ATOM 553 O O . ARG A 1 72 ? -10 -4.172 -25.312 1 98 72 ARG A O 1
ATOM 560 N N . LEU A 1 73 ? -11.711 -3.68 -24.031 1 98.44 73 LEU A N 1
ATOM 561 C CA . LEU A 1 73 ? -12.539 -4.754 -24.562 1 98.44 73 LEU A CA 1
ATOM 562 C C . LEU A 1 73 ? -13.336 -4.277 -25.766 1 98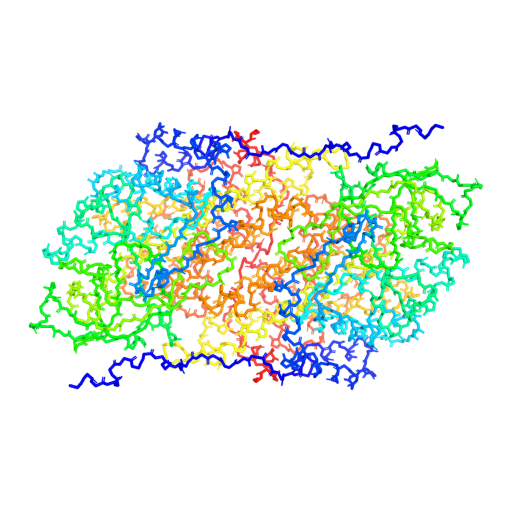.44 73 LEU A C 1
ATOM 564 O O . LEU A 1 73 ? -14.016 -3.252 -25.703 1 98.44 73 LEU A O 1
ATOM 568 N N . HIS A 1 74 ? -13.25 -4.969 -26.844 1 97.88 74 HIS A N 1
ATOM 569 C CA . HIS A 1 74 ? -14.133 -4.848 -28 1 97.88 74 HIS A CA 1
ATOM 570 C C . HIS A 1 74 ? -15.055 -6.059 -28.125 1 97.88 74 HIS A C 1
ATOM 572 O O . HIS A 1 74 ? -14.703 -7.051 -28.766 1 97.88 74 HIS A O 1
ATOM 578 N N . ALA A 1 75 ? -16.172 -5.887 -27.531 1 96.94 75 ALA A N 1
ATOM 579 C CA . ALA A 1 75 ? -17.125 -6.984 -27.578 1 96.94 75 ALA A CA 1
ATOM 580 C C . ALA A 1 75 ? -17.703 -7.152 -28.984 1 96.94 75 ALA A C 1
ATOM 582 O O . ALA A 1 75 ? -18.016 -8.273 -29.391 1 96.94 75 ALA A O 1
ATOM 583 N N . PHE A 1 76 ? -17.812 -6.031 -29.688 1 96.81 76 PHE A N 1
ATOM 584 C CA . PHE A 1 76 ? -18.359 -5.984 -31.047 1 96.81 76 PHE A CA 1
ATOM 585 C C . PHE A 1 76 ? -17.438 -5.211 -31.969 1 96.81 76 PHE A C 1
ATOM 587 O O . PHE A 1 76 ? -16.703 -4.328 -31.531 1 96.81 76 PHE A O 1
ATOM 594 N N . ASP A 1 77 ? -17.438 -5.566 -33.188 1 95.75 77 ASP A N 1
ATOM 595 C CA . ASP A 1 77 ? -16.734 -4.742 -34.156 1 95.75 77 ASP A CA 1
ATOM 596 C C . ASP A 1 77 ? -17.594 -3.572 -34.625 1 95.75 77 ASP A C 1
ATOM 598 O O . ASP A 1 77 ? -18.703 -3.381 -34.094 1 95.75 77 ASP A O 1
ATOM 602 N N . ARG A 1 78 ? -17.094 -2.787 -35.531 1 95.56 78 ARG A N 1
ATOM 603 C CA . ARG A 1 78 ? -17.766 -1.56 -35.938 1 95.56 78 ARG A CA 1
ATOM 604 C C . ARG A 1 78 ? -19.062 -1.868 -36.688 1 95.56 78 ARG A C 1
ATOM 606 O O . ARG A 1 78 ? -19.906 -0.99 -36.844 1 95.56 78 ARG A O 1
ATOM 613 N N . PHE A 1 79 ? -19.25 -3.129 -37.031 1 96.69 79 PHE A N 1
ATOM 614 C CA . PHE A 1 79 ? -20.422 -3.502 -37.812 1 96.69 79 PHE A CA 1
ATOM 615 C C . PHE A 1 79 ? -21.438 -4.242 -36.938 1 96.69 79 PHE A C 1
ATOM 617 O O . PHE A 1 79 ? -22.469 -4.688 -37.438 1 96.69 79 PHE A O 1
ATOM 624 N N . GLY A 1 80 ? -21.078 -4.383 -35.719 1 95.69 80 GLY A N 1
ATOM 625 C CA . GLY A 1 80 ? -22.016 -4.969 -34.75 1 95.69 80 GLY A CA 1
ATOM 626 C C . GLY A 1 80 ? -21.812 -6.465 -34.594 1 95.69 80 GLY A C 1
ATOM 627 O O . GLY A 1 80 ? -22.578 -7.113 -33.875 1 95.69 80 GLY A O 1
ATOM 628 N N . ARG A 1 81 ? -20.797 -7.051 -35.219 1 94.81 81 ARG A N 1
ATOM 629 C CA . ARG A 1 81 ? -20.5 -8.469 -35.031 1 94.81 81 ARG A CA 1
ATOM 630 C C . ARG A 1 81 ? -19.766 -8.703 -33.719 1 94.81 81 ARG A C 1
ATOM 632 O O . ARG A 1 81 ? -18.859 -7.945 -33.344 1 94.81 81 ARG A O 1
ATOM 639 N N . ARG A 1 82 ? -20.25 -9.734 -33 1 95 82 ARG A N 1
ATOM 640 C CA . ARG A 1 82 ? -19.578 -10.086 -31.75 1 95 82 ARG A CA 1
ATOM 641 C C . ARG A 1 82 ? -18.172 -10.633 -32.031 1 95 82 ARG A C 1
ATOM 643 O O . ARG A 1 82 ? -18 -11.547 -32.844 1 95 82 ARG A O 1
ATOM 650 N N . ILE A 1 83 ? -17.141 -10 -31.359 1 95.88 83 ILE A N 1
ATOM 651 C CA . ILE A 1 83 ? -15.773 -10.43 -31.625 1 95.88 83 ILE A CA 1
ATOM 652 C C . ILE A 1 83 ? -15.055 -10.734 -30.312 1 95.88 83 ILE A C 1
ATOM 654 O O . ILE A 1 83 ? -14.031 -11.422 -30.312 1 95.88 83 ILE A O 1
ATOM 658 N N . ASP A 1 84 ? -15.492 -10.125 -29.109 1 96.81 84 ASP A N 1
ATOM 659 C CA . ASP A 1 84 ? -14.922 -10.383 -27.797 1 96.81 84 ASP A CA 1
ATOM 660 C C . ASP A 1 84 ? -13.391 -10.359 -27.844 1 96.81 84 ASP A C 1
ATOM 662 O O . ASP A 1 84 ? -12.742 -11.305 -27.391 1 96.81 84 ASP A O 1
ATOM 666 N N . TRP A 1 85 ? -12.922 -9.281 -28.328 1 96.31 85 TRP A N 1
ATOM 667 C CA . TRP A 1 85 ? -11.484 -9.086 -28.484 1 96.31 85 TRP A CA 1
ATOM 668 C C . TRP A 1 85 ? -10.961 -8.055 -27.5 1 96.31 85 TRP A C 1
ATOM 670 O O . TRP A 1 85 ? -11.594 -7.016 -27.281 1 96.31 85 TRP A O 1
ATOM 680 N N . VAL A 1 86 ? -9.844 -8.391 -26.812 1 98 86 VAL A N 1
ATOM 681 C CA . VAL A 1 86 ? -9.211 -7.465 -25.875 1 98 86 VAL A CA 1
ATOM 682 C C . VAL A 1 86 ? -7.957 -6.867 -26.516 1 98 86 VAL A C 1
ATOM 684 O O . VAL A 1 86 ? -7.031 -7.594 -26.875 1 98 86 VAL A O 1
ATOM 687 N N . GLU A 1 87 ? -7.934 -5.535 -26.672 1 97.88 87 GLU A N 1
ATOM 688 C CA . GLU A 1 87 ? -6.812 -4.797 -27.234 1 97.88 87 GLU A CA 1
ATOM 689 C C . GLU A 1 87 ? -5.82 -4.367 -26.156 1 97.88 87 GLU A C 1
ATOM 691 O O . GLU A 1 87 ? -6.191 -3.684 -25.203 1 97.88 87 GLU A O 1
ATOM 696 N N . HIS A 1 88 ? -4.613 -4.805 -26.281 1 98.12 88 HIS A N 1
ATOM 697 C CA . HIS A 1 88 ? -3.539 -4.355 -25.391 1 98.12 88 HIS A CA 1
ATOM 698 C C . HIS A 1 88 ? -2.646 -3.334 -26.094 1 98.12 88 HIS A C 1
ATOM 700 O O . HIS A 1 88 ? -2.557 -3.312 -27.312 1 98.12 88 HIS A O 1
ATOM 706 N N . HIS A 1 89 ? -2.027 -2.43 -25.328 1 98.06 89 HIS A N 1
ATOM 707 C CA . HIS A 1 89 ? -1.028 -1.513 -25.859 1 98.06 89 HIS A CA 1
ATOM 708 C C . HIS A 1 89 ? 0.123 -2.271 -26.516 1 98.06 89 HIS A C 1
ATOM 710 O O . HIS A 1 89 ? 0.556 -3.309 -26 1 98.06 89 HIS A O 1
ATOM 716 N N . PRO A 1 90 ? 0.726 -1.798 -27.625 1 98.31 90 PRO A N 1
ATOM 717 C CA . PRO A 1 90 ? 1.849 -2.473 -28.266 1 98.31 90 PRO A CA 1
ATOM 718 C C . PRO A 1 90 ? 3.014 -2.736 -27.328 1 98.31 90 PRO A C 1
ATOM 720 O O . PRO A 1 90 ? 3.727 -3.732 -27.469 1 98.31 90 PRO A O 1
ATOM 723 N N . ALA A 1 91 ? 3.217 -1.902 -26.328 1 98.75 91 ALA A N 1
ATOM 724 C CA . ALA A 1 91 ? 4.273 -2.092 -25.344 1 98.75 91 ALA A CA 1
ATOM 725 C C . ALA A 1 91 ? 4.074 -3.393 -24.562 1 98.75 91 ALA A C 1
ATOM 727 O O . ALA A 1 91 ? 5.043 -4.074 -24.219 1 98.75 91 ALA A O 1
ATOM 728 N N . TYR A 1 92 ? 2.85 -3.715 -24.281 1 98.56 92 TYR A N 1
ATOM 729 C CA . TYR A 1 92 ? 2.535 -4.973 -23.609 1 98.56 92 TYR A CA 1
ATOM 730 C C . TYR A 1 92 ? 2.982 -6.164 -24.453 1 98.56 92 TYR A C 1
ATOM 732 O O . TYR A 1 92 ? 3.594 -7.102 -23.938 1 98.56 92 TYR A O 1
ATOM 740 N N . HIS A 1 93 ? 2.711 -6.133 -25.734 1 98.5 93 HIS A N 1
ATOM 741 C CA . HIS A 1 93 ? 3.07 -7.223 -26.625 1 98.5 93 HIS A CA 1
ATOM 742 C C . HIS A 1 93 ? 4.586 -7.34 -26.781 1 98.5 93 HIS A C 1
ATOM 744 O O . HIS A 1 93 ? 5.113 -8.445 -26.906 1 98.5 93 HIS A O 1
ATOM 750 N N . ALA A 1 94 ? 5.203 -6.195 -26.766 1 98.75 94 ALA A N 1
ATOM 751 C CA . ALA A 1 94 ? 6.66 -6.227 -26.828 1 98.75 94 ALA A CA 1
ATOM 752 C C . ALA A 1 94 ? 7.246 -6.969 -25.625 1 98.75 94 ALA A C 1
ATOM 754 O O . ALA A 1 94 ? 8.148 -7.793 -25.781 1 98.75 94 ALA A O 1
ATOM 755 N N . LEU A 1 95 ? 6.746 -6.707 -24.484 1 98.81 95 LEU A N 1
ATOM 756 C CA . LEU A 1 95 ? 7.223 -7.336 -23.266 1 98.81 95 LEU A CA 1
ATOM 757 C C . LEU A 1 95 ? 6.875 -8.82 -23.25 1 98.81 95 LEU A C 1
ATOM 759 O O . LEU A 1 95 ? 7.699 -9.648 -22.844 1 98.81 95 LEU A O 1
ATOM 763 N N . MET A 1 96 ? 5.668 -9.148 -23.688 1 98.62 96 MET A N 1
ATOM 764 C CA . MET A 1 96 ? 5.273 -10.547 -23.812 1 98.62 96 MET A CA 1
ATOM 765 C C . MET A 1 96 ? 6.203 -11.297 -24.766 1 98.62 96 MET A C 1
ATOM 767 O O . MET A 1 96 ? 6.629 -12.414 -24.469 1 98.62 96 MET A O 1
ATOM 771 N N . GLY A 1 97 ? 6.453 -10.633 -25.875 1 98.69 97 GLY A N 1
ATOM 772 C CA . GLY A 1 97 ? 7.359 -11.227 -26.844 1 98.69 97 GLY A CA 1
ATOM 773 C C . GLY A 1 97 ? 8.727 -11.547 -26.266 1 98.69 97 GLY A C 1
ATOM 774 O O . GLY A 1 97 ? 9.289 -12.609 -26.547 1 98.69 97 GLY A O 1
ATOM 775 N N . MET A 1 98 ? 9.242 -10.695 -25.438 1 98.56 98 MET A N 1
ATOM 776 C CA . MET A 1 98 ? 10.539 -10.906 -24.812 1 98.56 98 MET A CA 1
ATOM 777 C C . MET A 1 98 ? 10.5 -12.109 -23.875 1 98.56 98 MET A C 1
ATOM 779 O O . MET A 1 98 ? 11.414 -12.938 -23.875 1 98.56 98 MET A O 1
ATOM 783 N N . GLN A 1 99 ? 9.477 -12.25 -23.078 1 98.75 99 GLN A N 1
ATOM 784 C CA . GLN A 1 99 ? 9.375 -13.328 -22.094 1 98.75 99 GLN A CA 1
ATOM 785 C C . GLN A 1 99 ? 9.188 -14.68 -22.781 1 98.75 99 GLN A C 1
ATOM 787 O O . GLN A 1 99 ? 9.805 -15.672 -22.391 1 98.75 99 GLN A O 1
ATOM 792 N N . VAL A 1 100 ? 8.344 -14.672 -23.812 1 98.69 100 VAL A N 1
ATOM 793 C CA . VAL A 1 100 ? 8.094 -15.906 -24.547 1 98.69 100 VAL A CA 1
ATOM 794 C C . VAL A 1 100 ? 9.359 -16.344 -25.281 1 98.69 100 VAL A C 1
ATOM 796 O O . VAL A 1 100 ? 9.688 -17.531 -25.312 1 98.69 100 VAL A O 1
ATOM 799 N N . ALA A 1 101 ? 10.055 -15.375 -25.859 1 98.44 101 ALA A N 1
ATOM 800 C CA . ALA A 1 101 ? 11.305 -15.68 -26.547 1 98.44 101 ALA A CA 1
ATOM 801 C C . ALA A 1 101 ? 12.328 -16.266 -25.578 1 98.44 101 ALA A C 1
ATOM 803 O O . ALA A 1 101 ? 13.133 -17.125 -25.953 1 98.44 101 ALA A O 1
ATOM 804 N N . GLN A 1 102 ? 12.25 -15.828 -24.312 1 97.75 102 GLN A N 1
ATOM 805 C CA . GLN A 1 102 ? 13.156 -16.328 -23.281 1 97.75 102 GLN A CA 1
ATOM 806 C C . GLN A 1 102 ? 12.695 -17.688 -22.766 1 97.75 102 GLN A C 1
ATOM 808 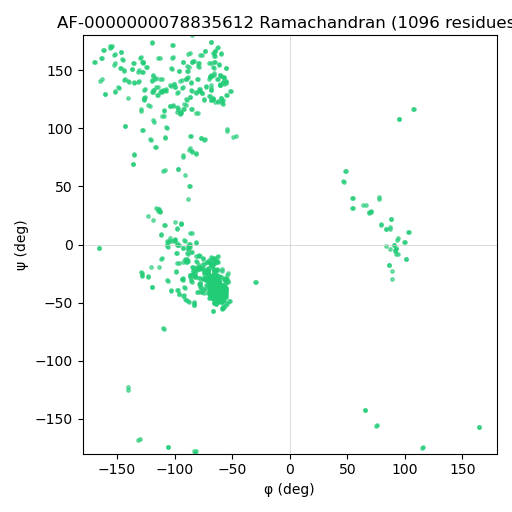O O . GLN A 1 102 ? 13.445 -18.375 -22.062 1 97.75 102 GLN A O 1
ATOM 813 N N . GLY A 1 103 ? 11.484 -18.109 -23.156 1 97.81 103 GLY A N 1
ATOM 814 C CA . GLY A 1 103 ? 10.961 -19.406 -22.766 1 97.81 103 GLY A CA 1
ATOM 815 C C . GLY A 1 103 ? 10.406 -19.438 -21.359 1 97.81 103 GLY A C 1
ATOM 816 O O . GLY A 1 103 ? 10.211 -20.516 -20.781 1 97.81 103 GLY A O 1
ATOM 817 N N . ILE A 1 104 ? 10.125 -18.344 -20.734 1 98.44 104 ILE A N 1
ATOM 818 C CA . ILE A 1 104 ? 9.695 -18.234 -19.344 1 98.44 104 ILE A CA 1
ATOM 819 C C . ILE A 1 104 ? 8.344 -18.922 -19.172 1 98.44 104 ILE A C 1
ATOM 821 O O . ILE A 1 104 ? 8.047 -19.469 -18.109 1 98.44 104 ILE A O 1
ATOM 825 N N . HIS A 1 105 ? 7.543 -19 -20.203 1 98 105 HIS A N 1
ATOM 826 C CA . HIS A 1 105 ? 6.188 -19.531 -20.141 1 98 105 HIS A CA 1
ATOM 827 C C . HIS A 1 105 ? 6.184 -21.047 -20.172 1 98 105 HIS A C 1
ATOM 829 O O . HIS A 1 105 ? 5.195 -21.688 -19.797 1 98 105 HIS A O 1
ATOM 835 N N . ALA A 1 106 ? 7.422 -21.766 -20.594 1 97.25 106 ALA A N 1
ATOM 836 C CA . ALA A 1 106 ? 7.211 -23.203 -20.766 1 97.25 106 ALA A CA 1
ATOM 837 C C . ALA A 1 106 ? 8.539 -23.953 -20.844 1 97.25 106 ALA A C 1
ATOM 839 O O . ALA A 1 106 ? 8.57 -25.188 -20.859 1 97.25 106 ALA A O 1
ATOM 840 N N . SER A 1 107 ? 9.656 -23.328 -20.812 1 95.31 107 SER A N 1
ATOM 841 C CA . SER A 1 107 ? 10.945 -23.922 -21.172 1 95.31 107 SER A CA 1
ATOM 842 C C . SER A 1 107 ? 11.289 -25.078 -20.234 1 95.31 107 SER A C 1
ATOM 844 O O . SER A 1 107 ? 11.875 -26.062 -20.656 1 95.31 107 SER A O 1
ATOM 846 N N . PRO A 1 108 ? 10.875 -25.016 -18.891 1 96.88 108 PRO A N 1
ATOM 847 C CA . PRO A 1 108 ? 11.234 -26.156 -18.062 1 96.88 108 PRO A CA 1
ATOM 848 C C . PRO A 1 108 ? 10.578 -27.453 -18.516 1 96.88 108 PRO A C 1
ATOM 850 O O . PRO A 1 108 ? 11.07 -28.547 -18.219 1 96.88 108 PRO A O 1
ATOM 853 N N . TRP A 1 109 ? 9.484 -27.375 -19.25 1 96.38 109 TRP A N 1
ATOM 854 C CA . TRP A 1 109 ? 8.758 -28.547 -19.734 1 96.38 109 TRP A CA 1
ATOM 855 C C . TRP A 1 109 ? 9.258 -28.969 -21.109 1 96.38 109 TRP A C 1
ATOM 857 O O . TRP A 1 109 ? 9.359 -30.156 -21.406 1 96.38 109 TRP A O 1
ATOM 867 N N . SER A 1 110 ? 9.586 -28.031 -21.938 1 95.31 110 SER A N 1
ATOM 868 C CA . SER A 1 110 ? 10.023 -28.328 -23.297 1 95.31 110 SER A CA 1
ATOM 869 C C . SER A 1 110 ? 11.5 -28.703 -23.344 1 95.31 110 SER A C 1
ATOM 871 O O . SER A 1 110 ? 11.93 -29.453 -24.219 1 95.31 110 SER A O 1
ATOM 873 N N . GLU A 1 111 ? 12.258 -28.188 -22.391 1 94.44 111 GLU A N 1
ATOM 874 C CA . GLU A 1 111 ? 13.688 -28.469 -22.297 1 94.44 111 GLU A CA 1
ATOM 875 C C . GLU A 1 111 ? 14.086 -28.766 -20.844 1 94.44 111 GLU A C 1
ATOM 877 O O . GLU A 1 111 ? 14.898 -28.047 -20.266 1 94.44 111 GLU A O 1
ATOM 882 N N . PRO A 1 112 ? 13.625 -29.906 -20.391 1 94.62 112 PRO A N 1
ATOM 883 C CA . PRO A 1 112 ? 13.93 -30.219 -19 1 94.62 112 PRO A CA 1
ATOM 884 C C . PRO A 1 112 ? 15.414 -30.5 -18.766 1 94.62 112 PRO A C 1
ATOM 886 O O . PRO A 1 112 ? 16.047 -31.156 -19.578 1 94.62 112 PRO A O 1
ATOM 889 N N . LYS A 1 113 ? 16 -29.953 -17.797 1 94.62 113 LYS A N 1
ATOM 890 C CA . LYS A 1 113 ? 17.359 -30.188 -17.312 1 94.62 113 LYS A CA 1
ATOM 891 C C . LYS A 1 113 ? 17.547 -29.641 -15.906 1 94.62 113 LYS A C 1
ATOM 893 O O . LYS A 1 113 ? 16.719 -28.844 -15.438 1 94.62 113 LYS A O 1
ATOM 898 N N . PRO A 1 114 ? 18.531 -30.125 -15.258 1 94.69 114 PRO A N 1
ATOM 899 C CA . PRO A 1 114 ? 18.75 -29.578 -13.914 1 94.69 114 PRO A CA 1
ATOM 900 C C . PRO A 1 114 ? 18.891 -28.062 -13.914 1 94.69 114 PRO A C 1
ATOM 902 O O . PRO A 1 114 ? 19.641 -27.5 -14.734 1 94.69 114 PRO A O 1
ATOM 905 N N . GLY A 1 115 ? 18.109 -27.391 -13.062 1 97.56 115 GLY A N 1
ATOM 906 C CA . GLY A 1 115 ? 18.203 -25.938 -12.961 1 97.56 115 GLY A CA 1
ATOM 907 C C . GLY A 1 115 ? 17.25 -25.219 -13.906 1 97.56 115 GLY A C 1
ATOM 908 O O . GLY A 1 115 ? 17.172 -23.984 -13.891 1 97.56 115 GLY A O 1
ATOM 909 N N . ALA A 1 116 ? 16.484 -25.938 -14.695 1 98 116 ALA A N 1
ATOM 910 C CA . ALA A 1 116 ? 15.609 -25.328 -15.688 1 98 116 ALA A CA 1
ATOM 911 C C . ALA A 1 116 ? 14.57 -24.438 -15.023 1 98 116 ALA A C 1
ATOM 913 O O . ALA A 1 116 ? 14.289 -23.328 -15.508 1 98 116 ALA A O 1
ATOM 914 N N . HIS A 1 117 ? 13.992 -24.906 -13.93 1 98.31 117 HIS A N 1
ATOM 915 C CA . HIS A 1 117 ? 13 -24.094 -13.227 1 98.31 117 HIS A CA 1
ATOM 916 C C . HIS A 1 117 ? 13.656 -22.906 -12.539 1 98.31 117 HIS A C 1
ATOM 918 O O . HIS A 1 117 ? 13.047 -21.828 -12.422 1 98.31 117 HIS A O 1
ATOM 924 N N . VAL A 1 118 ? 14.891 -23 -12.062 1 98.69 118 VAL A N 1
ATOM 925 C CA . VAL A 1 118 ? 15.641 -21.906 -11.469 1 98.69 118 VAL A CA 1
ATOM 926 C C . VAL A 1 118 ? 15.922 -20.828 -12.523 1 98.69 118 VAL A C 1
ATOM 928 O O . VAL A 1 118 ? 15.742 -19.641 -12.273 1 98.69 118 VAL A O 1
ATOM 931 N N . HIS A 1 119 ? 16.375 -21.328 -13.711 1 98.69 119 HIS A N 1
ATOM 932 C CA . HIS A 1 119 ? 16.609 -20.422 -14.836 1 98.69 119 HIS A CA 1
ATOM 933 C C . HIS A 1 119 ? 15.328 -19.656 -15.195 1 98.69 119 HIS A C 1
ATOM 935 O O . HIS A 1 119 ? 15.352 -18.438 -15.336 1 98.69 119 HIS A O 1
ATOM 941 N N . ARG A 1 120 ? 14.25 -20.328 -15.312 1 98.62 120 ARG A N 1
ATOM 942 C CA . ARG A 1 120 ? 12.953 -19.719 -15.617 1 98.62 120 ARG A CA 1
ATOM 943 C C . ARG A 1 120 ? 12.539 -18.734 -14.539 1 98.62 120 ARG A C 1
ATOM 945 O O . ARG A 1 120 ? 12.039 -17.656 -14.836 1 98.62 120 ARG A O 1
ATOM 952 N N . ALA A 1 121 ? 12.742 -19.109 -13.281 1 98.81 121 ALA A N 1
ATOM 953 C CA . ALA A 1 121 ? 12.406 -18.266 -12.148 1 98.81 121 ALA A CA 1
ATOM 954 C C . ALA A 1 121 ? 13.156 -16.938 -12.219 1 98.81 121 ALA A C 1
ATOM 956 O O . ALA A 1 121 ? 12.578 -15.875 -11.953 1 98.81 121 ALA A O 1
ATOM 957 N N . ALA A 1 122 ? 14.414 -16.984 -12.586 1 98.94 122 ALA A N 1
ATOM 958 C CA . ALA A 1 122 ? 15.219 -15.773 -12.703 1 98.94 122 ALA A CA 1
ATOM 959 C C . ALA A 1 122 ? 14.656 -14.852 -13.781 1 98.94 122 ALA A C 1
ATOM 961 O O . ALA A 1 122 ? 14.617 -13.633 -13.602 1 98.94 122 ALA A O 1
ATOM 962 N N . GLY A 1 123 ? 14.258 -15.461 -14.891 1 98.81 123 GLY A N 1
ATOM 963 C CA . GLY A 1 123 ? 13.641 -14.672 -15.938 1 98.81 123 GLY A CA 1
ATOM 964 C C . GLY A 1 123 ? 12.367 -13.977 -15.492 1 98.81 123 GLY A C 1
ATOM 965 O O . GLY A 1 123 ? 12.172 -12.789 -15.773 1 98.81 123 GLY A O 1
ATOM 966 N N . LEU A 1 124 ? 11.523 -14.711 -14.82 1 98.81 124 LEU A N 1
ATOM 967 C CA . LEU A 1 124 ? 10.266 -14.156 -14.336 1 98.81 124 LEU A CA 1
ATOM 968 C C . LEU A 1 124 ? 10.516 -13.055 -13.312 1 98.81 124 LEU A C 1
ATOM 970 O O . LEU A 1 124 ? 9.875 -12.008 -13.352 1 98.81 124 LEU A O 1
ATOM 974 N N . TYR A 1 125 ? 11.477 -13.336 -12.367 1 98.81 125 TYR A N 1
ATOM 975 C CA . TYR A 1 125 ? 11.875 -12.398 -11.32 1 98.81 125 TYR A CA 1
ATOM 976 C C . TYR A 1 125 ? 12.328 -11.07 -11.914 1 98.81 125 TYR A C 1
ATOM 978 O O . TYR A 1 125 ? 11.891 -10.008 -11.477 1 98.81 125 TYR A O 1
ATOM 986 N N . MET A 1 126 ? 13.125 -11.086 -12.961 1 98.88 126 MET A N 1
ATOM 987 C CA . MET A 1 126 ? 13.648 -9.875 -13.586 1 98.88 126 MET A CA 1
ATOM 988 C C . MET A 1 126 ? 12.57 -9.188 -14.422 1 98.88 126 MET A C 1
ATOM 990 O O . MET A 1 126 ? 12.445 -7.961 -14.383 1 98.88 126 MET A O 1
ATOM 994 N N . SER A 1 127 ? 11.766 -9.953 -15.164 1 98.81 127 SER A N 1
ATOM 995 C CA . SER A 1 127 ? 10.695 -9.375 -15.984 1 98.81 127 SER A CA 1
ATOM 996 C C . SER A 1 127 ? 9.688 -8.633 -15.117 1 98.81 127 SER A C 1
ATOM 998 O O . SER A 1 127 ? 9.164 -7.59 -15.523 1 98.81 127 SER A O 1
ATOM 1000 N N . GLY A 1 128 ? 9.477 -9.203 -13.93 1 98.31 128 GLY A N 1
ATOM 1001 C CA . GLY A 1 128 ? 8.539 -8.586 -13.008 1 98.31 128 GLY A CA 1
ATOM 1002 C C . GLY A 1 128 ? 9 -7.23 -12.5 1 98.31 128 GLY A C 1
ATOM 1003 O O . GLY A 1 128 ? 8.195 -6.422 -12.039 1 98.31 128 GLY A O 1
ATOM 1004 N N . GLN A 1 129 ? 10.305 -6.961 -12.539 1 98.56 129 GLN A N 1
ATOM 1005 C CA . GLN A 1 129 ? 10.852 -5.668 -12.141 1 98.56 129 GLN A CA 1
ATOM 1006 C C . GLN A 1 129 ? 10.516 -4.59 -13.172 1 98.56 129 GLN A C 1
ATOM 1008 O O . GLN A 1 129 ? 10.438 -3.408 -12.836 1 98.56 129 GLN A O 1
ATOM 1013 N N . VAL A 1 130 ? 10.273 -5.004 -14.414 1 98.62 130 VAL A N 1
ATOM 1014 C CA . VAL A 1 130 ? 9.961 -4.082 -15.5 1 98.62 130 VAL A CA 1
ATOM 1015 C C . VAL A 1 130 ? 8.453 -3.877 -15.586 1 98.62 130 VAL A C 1
ATOM 1017 O O . VAL A 1 130 ? 7.977 -2.744 -15.703 1 98.62 130 VAL A O 1
ATOM 1020 N N . GLU A 1 131 ? 7.789 -4.988 -15.539 1 97.62 131 GLU A N 1
ATOM 1021 C CA . GLU A 1 131 ? 6.336 -4.996 -15.703 1 97.62 131 GLU A CA 1
ATOM 1022 C C . GLU A 1 131 ? 5.727 -6.281 -15.156 1 97.62 131 GLU A C 1
ATOM 1024 O O . GLU A 1 131 ? 6.145 -7.383 -15.523 1 97.62 131 GLU A O 1
ATOM 1029 N N . ALA A 1 132 ? 4.703 -6.16 -14.305 1 97.38 132 ALA A N 1
ATOM 1030 C CA . ALA A 1 132 ? 4.211 -7.312 -13.555 1 97.38 132 ALA A CA 1
ATOM 1031 C C . ALA A 1 132 ? 2.977 -7.914 -14.211 1 97.38 132 ALA A C 1
ATOM 1033 O O . ALA A 1 132 ? 2.668 -9.094 -14.016 1 97.38 132 ALA A O 1
ATOM 1034 N N . GLY A 1 133 ? 2.229 -7.207 -14.992 1 97.31 133 GLY A N 1
ATOM 1035 C CA . GLY A 1 133 ? 0.973 -7.66 -15.57 1 97.31 133 GLY A CA 1
ATOM 1036 C C . GLY A 1 133 ? 1.148 -8.789 -16.578 1 97.31 133 GLY A C 1
ATOM 1037 O O . GLY A 1 133 ? 0.254 -9.617 -16.75 1 97.31 133 GLY A O 1
ATOM 1038 N N . THR A 1 134 ? 2.318 -8.867 -17.219 1 97.88 134 THR A N 1
ATOM 1039 C CA . THR A 1 134 ? 2.594 -9.898 -18.203 1 97.88 134 THR A CA 1
ATOM 1040 C C . THR A 1 134 ? 2.764 -11.258 -17.531 1 97.88 134 THR A C 1
ATOM 1042 O O . THR A 1 134 ? 2.67 -12.297 -18.203 1 97.88 134 THR A O 1
ATOM 1045 N N . SER A 1 135 ? 2.949 -11.258 -16.234 1 97.19 135 SER A N 1
ATOM 1046 C CA . SER A 1 135 ? 3.275 -12.492 -15.531 1 97.19 135 SER A CA 1
ATOM 1047 C C . SER A 1 135 ? 2.074 -13.43 -15.484 1 97.19 135 SER A C 1
ATOM 1049 O O . SER A 1 135 ? 2.238 -14.648 -15.383 1 97.19 135 SER A O 1
ATOM 1051 N N . CYS A 1 136 ? 0.89 -12.898 -15.609 1 97.25 136 CYS A N 1
ATOM 1052 C CA . CYS A 1 136 ? -0.297 -13.734 -15.438 1 97.25 136 CYS A CA 1
ATOM 1053 C C . CYS A 1 136 ? -0.396 -14.773 -16.547 1 97.25 136 CYS A C 1
ATOM 1055 O O . CYS A 1 136 ? -0.372 -15.977 -16.281 1 97.25 136 CYS A O 1
ATOM 1057 N N . PRO A 1 137 ? -0.432 -14.406 -17.859 1 97.75 137 PRO A N 1
ATOM 1058 C CA . PRO A 1 137 ? -0.505 -15.422 -18.906 1 97.75 137 PRO A CA 1
ATOM 1059 C C . PRO A 1 137 ? 0.745 -16.297 -18.953 1 97.75 137 PRO A C 1
ATOM 1061 O O . PRO A 1 137 ? 0.659 -17.484 -19.297 1 97.75 137 PRO A O 1
ATOM 1064 N N . ILE A 1 138 ? 1.873 -15.742 -18.594 1 98.56 138 ILE A N 1
ATOM 1065 C CA . ILE A 1 138 ? 3.123 -16.484 -18.578 1 98.56 138 ILE A CA 1
ATOM 1066 C C . ILE A 1 138 ? 3.053 -17.578 -17.5 1 98.56 138 ILE A C 1
ATOM 1068 O O . ILE A 1 138 ? 3.357 -18.75 -17.781 1 98.56 138 ILE A O 1
ATOM 1072 N N . SER A 1 139 ? 2.615 -17.219 -16.328 1 98 139 SER A N 1
ATOM 1073 C CA . SER A 1 139 ? 2.533 -18.125 -15.195 1 98 139 SER A CA 1
ATOM 1074 C C . SER A 1 139 ? 1.47 -19.203 -15.422 1 98 139 SER A C 1
ATOM 1076 O O . SER A 1 139 ? 1.675 -20.375 -15.086 1 98 139 SER A O 1
ATOM 1078 N N . MET A 1 140 ? 0.329 -18.812 -15.984 1 97.06 140 MET A N 1
ATOM 1079 C CA . MET A 1 140 ? -0.753 -19.766 -16.219 1 97.06 140 MET A CA 1
ATOM 1080 C C . MET A 1 140 ? -0.354 -20.797 -17.266 1 97.06 140 MET A C 1
ATOM 1082 O O . MET A 1 140 ? -0.658 -21.984 -17.109 1 97.06 140 MET A O 1
ATOM 1086 N N . THR A 1 141 ? 0.307 -20.312 -18.266 1 97.88 141 THR A N 1
ATOM 1087 C CA . THR A 1 141 ? 0.775 -21.234 -19.297 1 97.88 141 THR A CA 1
ATOM 1088 C C . THR A 1 141 ? 1.794 -22.219 -18.719 1 97.88 141 THR A C 1
ATOM 1090 O O . THR A 1 141 ? 1.706 -23.422 -18.969 1 97.88 141 THR A O 1
ATOM 1093 N N . TYR A 1 142 ? 2.688 -21.688 -17.938 1 97.81 142 TYR A N 1
ATOM 1094 C CA . TYR A 1 142 ? 3.695 -22.484 -17.25 1 97.81 142 TYR A CA 1
ATOM 1095 C C . TYR A 1 142 ? 3.045 -23.562 -16.375 1 97.81 142 TYR A C 1
ATOM 1097 O O . TYR A 1 142 ? 3.434 -24.734 -16.422 1 97.81 142 TYR A O 1
ATOM 1105 N N . ALA A 1 143 ? 2.051 -23.203 -15.656 1 96.94 143 ALA A N 1
ATOM 1106 C CA . ALA A 1 143 ? 1.416 -24.094 -14.695 1 96.94 143 ALA A CA 1
ATOM 1107 C C . ALA A 1 143 ? 0.5 -25.094 -15.398 1 96.94 143 ALA A C 1
ATOM 1109 O O . ALA A 1 143 ? 0.344 -26.234 -14.938 1 96.94 143 ALA A O 1
ATOM 1110 N N . ALA A 1 144 ? -0.061 -24.719 -16.547 1 96.06 144 ALA A N 1
ATOM 1111 C CA . ALA A 1 144 ? -1.061 -25.531 -17.219 1 96.06 144 ALA A CA 1
ATOM 1112 C C . ALA A 1 144 ? -0.398 -26.625 -18.047 1 96.06 144 ALA A C 1
ATOM 1114 O O . ALA A 1 144 ? -0.998 -27.672 -18.297 1 96.06 144 ALA A O 1
ATOM 1115 N N . ALA A 1 145 ? 0.834 -26.422 -18.469 1 95.12 145 ALA A N 1
ATOM 1116 C CA . ALA A 1 145 ? 1.494 -27.281 -19.453 1 95.12 145 ALA A CA 1
ATOM 1117 C C . ALA A 1 145 ? 1.529 -28.734 -18.969 1 95.12 145 ALA A C 1
ATOM 1119 O O . ALA A 1 145 ? 1.136 -29.641 -19.703 1 95.12 145 ALA A O 1
ATOM 1120 N N . PRO A 1 146 ? 1.943 -28.984 -17.719 1 92.62 146 PRO A N 1
ATOM 1121 C CA . PRO A 1 146 ? 1.998 -30.375 -17.281 1 92.62 146 PRO A CA 1
ATOM 1122 C C . PRO A 1 146 ? 0.614 -31.016 -17.172 1 92.62 146 PRO A C 1
ATOM 1124 O O . PRO A 1 146 ? 0.461 -32.219 -17.406 1 92.62 146 PRO A O 1
ATOM 1127 N N . VAL A 1 147 ? -0.397 -30.266 -16.844 1 93.75 147 VAL A N 1
ATOM 1128 C CA . VAL A 1 147 ? -1.771 -30.75 -16.766 1 93.75 147 VAL A CA 1
ATOM 1129 C C . VAL A 1 147 ? -2.291 -31.094 -18.156 1 93.75 147 VAL A C 1
ATOM 1131 O O . VAL A 1 147 ? -2.906 -32.125 -18.359 1 93.75 147 VAL A O 1
ATOM 1134 N N . LEU A 1 148 ? -1.977 -30.25 -19.125 1 94.56 148 LEU A N 1
ATOM 1135 C CA . LEU A 1 148 ? -2.455 -30.438 -20.484 1 94.56 148 LEU A CA 1
ATOM 1136 C C . LEU A 1 148 ? -1.713 -31.578 -21.172 1 94.56 148 LEU A C 1
ATOM 1138 O O . LEU A 1 148 ? -2.25 -32.219 -22.078 1 94.56 148 LEU A O 1
ATOM 1142 N N . ALA A 1 149 ? -0.517 -31.844 -20.703 1 92.25 149 ALA A N 1
ATOM 1143 C CA . ALA A 1 149 ? 0.26 -32.969 -21.25 1 92.25 149 ALA A CA 1
ATOM 1144 C C . ALA A 1 149 ? -0.379 -34.312 -20.906 1 92.25 149 ALA A C 1
ATOM 1146 O O . ALA A 1 149 ? -0.134 -35.312 -21.578 1 92.25 149 ALA A O 1
ATOM 1147 N N . GLN A 1 150 ? -1.232 -34.281 -19.922 1 88.69 150 GLN A N 1
ATOM 1148 C CA . GLN A 1 150 ? -1.896 -35.5 -19.5 1 88.69 150 GLN A CA 1
ATOM 1149 C C . GLN A 1 150 ? -3.338 -35.562 -19.984 1 88.69 150 GLN A C 1
ATOM 1151 O O . GLN A 1 150 ? -4.078 -36.5 -19.672 1 88.69 150 GLN A O 1
ATOM 1156 N N . ALA A 1 151 ? -3.674 -34.625 -20.75 1 91.19 151 ALA A N 1
ATOM 1157 C CA . ALA A 1 151 ? -5.051 -34.531 -21.219 1 91.19 151 ALA A CA 1
ATOM 1158 C C . ALA A 1 151 ? -5.262 -35.406 -22.453 1 91.19 151 ALA A C 1
ATOM 1160 O O . ALA A 1 151 ? -4.387 -36.188 -22.828 1 91.19 151 ALA A O 1
ATOM 1161 N N . GLY A 1 152 ? -6.465 -35.406 -22.969 1 90.06 152 GLY A N 1
ATOM 1162 C CA . GLY A 1 152 ? -6.793 -36.188 -24.156 1 90.06 152 GLY A CA 1
ATOM 1163 C C . GLY A 1 152 ? -6.012 -35.781 -25.391 1 90.06 152 GLY A C 1
ATOM 1164 O O . GLY A 1 152 ? -5.363 -34.719 -25.391 1 90.06 152 GLY A O 1
ATOM 1165 N N . ALA A 1 153 ? -6.098 -36.531 -26.391 1 90.25 153 ALA A N 1
ATOM 1166 C CA . ALA A 1 153 ? -5.277 -36.375 -27.578 1 90.25 153 ALA A CA 1
ATOM 1167 C C . ALA A 1 153 ? -5.523 -35.031 -28.25 1 90.25 153 ALA A C 1
ATOM 1169 O O . ALA A 1 153 ? -4.59 -34.406 -28.75 1 90.25 153 ALA A O 1
ATOM 1170 N N . SER A 1 154 ? -6.688 -34.594 -28.266 1 86.56 154 SER A N 1
ATOM 1171 C CA . SER A 1 154 ? -7.031 -33.312 -28.938 1 86.56 154 SER A CA 1
ATOM 1172 C C . SER A 1 154 ? -6.359 -32.125 -28.25 1 86.56 154 SER A C 1
ATOM 1174 O O . SER A 1 154 ? -5.898 -31.219 -28.922 1 86.56 154 SER A O 1
ATOM 1176 N N . VAL A 1 155 ? -6.305 -32.219 -27 1 90.62 155 VAL A N 1
ATOM 1177 C CA . VAL A 1 155 ? -5.695 -31.141 -26.219 1 90.62 155 VAL A CA 1
ATOM 1178 C C . VAL A 1 155 ? -4.176 -31.234 -26.312 1 90.62 155 VAL A C 1
ATOM 1180 O O . VAL A 1 155 ? -3.488 -30.219 -26.484 1 90.62 155 VAL A O 1
ATOM 1183 N N . ARG A 1 156 ? -3.65 -32.375 -26.25 1 92.06 156 ARG A N 1
ATOM 1184 C CA . ARG A 1 156 ? -2.211 -32.594 -26.297 1 92.06 156 ARG A CA 1
ATOM 1185 C C . ARG A 1 156 ? -1.626 -32.125 -27.625 1 92.06 156 ARG A C 1
ATOM 1187 O O . ARG A 1 156 ? -0.456 -31.75 -27.688 1 92.06 156 ARG A O 1
ATOM 1194 N N . ALA A 1 157 ? -2.443 -32.156 -28.594 1 90.19 157 ALA A N 1
ATOM 1195 C CA . ALA A 1 157 ? -1.997 -31.734 -29.922 1 90.19 157 ALA A CA 1
ATOM 1196 C C . ALA A 1 157 ? -1.606 -30.266 -29.922 1 90.19 157 ALA A C 1
ATOM 1198 O O . ALA A 1 157 ? -0.914 -29.797 -30.828 1 90.19 157 ALA A O 1
ATOM 1199 N N . LEU A 1 158 ? -1.962 -29.531 -28.922 1 91.06 158 LEU A N 1
ATOM 1200 C CA . LEU A 1 158 ? -1.699 -28.094 -28.859 1 91.06 158 LEU A CA 1
ATOM 1201 C C . LEU A 1 158 ? -0.361 -27.828 -28.172 1 91.06 158 LEU A C 1
ATOM 1203 O O . LEU A 1 158 ? 0.161 -26.703 -28.25 1 91.06 158 LEU A O 1
ATOM 1207 N N . LEU A 1 159 ? 0.25 -28.797 -27.531 1 94.31 159 LEU A N 1
ATOM 1208 C CA . LEU A 1 159 ? 1.415 -28.625 -26.672 1 94.31 159 LEU A CA 1
ATOM 1209 C C . LEU A 1 159 ? 2.568 -27.984 -27.438 1 94.31 159 LEU A C 1
ATOM 1211 O O . LEU A 1 159 ? 3.26 -27.109 -26.922 1 94.31 159 LEU A O 1
ATOM 1215 N N . PRO A 1 160 ? 2.756 -28.406 -28.719 1 95.69 160 PRO A N 1
ATOM 1216 C CA . PRO A 1 160 ? 3.855 -27.766 -29.453 1 95.69 160 PRO A CA 1
ATOM 1217 C C . PRO A 1 160 ? 3.693 -26.25 -29.562 1 95.69 160 PRO A C 1
ATOM 1219 O O . PRO A 1 160 ? 4.68 -25.516 -29.5 1 95.69 160 PRO A O 1
ATOM 1222 N N . LYS A 1 161 ? 2.49 -25.766 -29.719 1 96.44 161 LYS A N 1
ATOM 1223 C CA . LYS A 1 161 ? 2.227 -24.328 -29.766 1 96.44 161 LYS A CA 1
ATOM 1224 C C . LYS A 1 161 ? 2.465 -23.672 -28.406 1 96.44 161 LYS A C 1
ATOM 1226 O O . LYS A 1 161 ? 2.893 -22.516 -28.344 1 96.44 161 LYS A O 1
ATOM 1231 N N . LEU A 1 162 ? 2.199 -24.375 -27.375 1 96.69 162 LEU A N 1
ATOM 1232 C CA . LEU A 1 162 ? 2.412 -23.859 -26.016 1 96.69 162 LEU A CA 1
ATOM 1233 C C . LEU A 1 162 ? 3.9 -23.766 -25.703 1 96.69 162 LEU A C 1
ATOM 1235 O O . LEU A 1 162 ? 4.316 -22.938 -24.891 1 96.69 162 LEU A O 1
ATOM 1239 N N . TYR A 1 163 ? 4.691 -24.625 -26.328 1 97.56 163 TYR A N 1
ATOM 1240 C CA . TYR A 1 163 ? 6.125 -24.672 -26.062 1 97.56 163 TYR A CA 1
ATOM 1241 C C . TYR A 1 163 ? 6.879 -23.719 -26.969 1 97.56 163 TYR A C 1
ATOM 1243 O O . TYR A 1 163 ? 8.07 -23.469 -26.781 1 97.56 163 TYR A O 1
ATOM 1251 N N . SER A 1 164 ? 6.113 -23.125 -27.969 1 97.81 164 SER A N 1
ATOM 1252 C CA . SER A 1 164 ? 6.758 -22.25 -28.938 1 97.81 164 SER A CA 1
ATOM 1253 C C . SER A 1 164 ? 7.352 -21.016 -28.266 1 97.81 164 SER A C 1
ATOM 1255 O O . SER A 1 164 ? 6.754 -20.469 -27.344 1 97.81 164 SER A O 1
ATOM 1257 N N . ARG A 1 165 ? 8.5 -20.594 -28.75 1 97.75 165 ARG A N 1
ATOM 1258 C CA . ARG A 1 165 ? 9.141 -19.391 -28.234 1 97.75 165 ARG A CA 1
ATOM 1259 C C . ARG A 1 165 ? 8.781 -18.172 -29.078 1 97.75 165 ARG A C 1
ATOM 1261 O O . ARG A 1 165 ? 9.438 -17.141 -29 1 97.75 165 ARG A O 1
ATOM 1268 N N . ARG A 1 166 ? 7.734 -18.297 -29.844 1 98.19 166 ARG A N 1
ATOM 1269 C CA . ARG A 1 166 ? 7.207 -17.203 -30.656 1 98.19 166 ARG A CA 1
ATOM 1270 C C . ARG A 1 166 ? 5.883 -16.703 -30.094 1 98.19 166 ARG A C 1
ATOM 1272 O O . ARG A 1 166 ? 4.895 -17.438 -30.062 1 98.19 166 ARG A O 1
ATOM 1279 N N . TYR A 1 167 ? 5.93 -15.508 -29.656 1 98.25 167 TYR A N 1
ATOM 1280 C CA . TYR A 1 167 ? 4.723 -14.859 -29.156 1 98.25 167 TYR A CA 1
ATOM 1281 C C . TYR A 1 167 ? 3.799 -14.469 -30.312 1 98.25 167 TYR A C 1
ATOM 1283 O O . TYR A 1 167 ? 4.23 -13.828 -31.281 1 98.25 167 TYR A O 1
ATOM 1291 N N . ASP A 1 168 ? 2.574 -14.891 -30.281 1 98.12 168 ASP A N 1
ATOM 1292 C CA . ASP A 1 168 ? 1.598 -14.609 -31.328 1 98.12 168 ASP A CA 1
ATOM 1293 C C . ASP A 1 168 ? 0.312 -14.031 -30.734 1 98.12 168 ASP A C 1
ATOM 1295 O O . ASP A 1 168 ? -0.554 -14.781 -30.281 1 98.12 168 ASP A O 1
ATOM 1299 N N . PRO A 1 169 ? 0.176 -12.742 -30.781 1 97.06 169 PRO A N 1
ATOM 1300 C CA . PRO A 1 169 ? -0.998 -12.109 -30.172 1 97.06 169 PRO A CA 1
ATOM 1301 C C . PRO A 1 169 ? -2.195 -12.055 -31.125 1 97.06 169 PRO A C 1
ATOM 1303 O O . PRO A 1 169 ? -3.211 -11.43 -30.797 1 97.06 169 PRO A O 1
ATOM 1306 N N . ALA A 1 170 ? -2.16 -12.688 -32.219 1 96.06 170 ALA A N 1
ATOM 1307 C CA . ALA A 1 170 ? -3.217 -12.578 -33.219 1 96.06 170 ALA A CA 1
ATOM 1308 C C . ALA A 1 170 ? -4.527 -13.156 -32.688 1 96.06 170 ALA A C 1
ATOM 1310 O O . ALA A 1 170 ? -4.531 -14.141 -31.969 1 96.06 170 ALA A O 1
ATOM 1311 N N . HIS A 1 171 ? -5.605 -12.57 -33.125 1 95.56 171 HIS A N 1
ATOM 1312 C CA . HIS A 1 171 ? -6.957 -13.008 -32.812 1 95.56 171 HIS A CA 1
ATOM 1313 C C . HIS A 1 171 ? -7.496 -13.961 -33.875 1 95.56 171 HIS A C 1
ATOM 1315 O O . HIS A 1 171 ? -8.336 -13.57 -34.688 1 95.56 171 HIS A O 1
ATOM 1321 N N . ARG A 1 172 ? -7.055 -15.188 -33.875 1 95.06 172 ARG A N 1
ATOM 1322 C CA . ARG A 1 172 ? -7.434 -16.219 -34.844 1 95.06 172 ARG A CA 1
ATOM 1323 C C . ARG A 1 172 ? -7.258 -17.609 -34.219 1 95.06 172 ARG A C 1
ATOM 1325 O O . ARG A 1 172 ? -6.664 -17.766 -33.156 1 95.06 172 ARG A O 1
ATOM 1332 N N . PRO A 1 173 ? -7.715 -18.672 -34.844 1 95.44 173 PRO A N 1
ATOM 1333 C CA . PRO A 1 173 ? -7.598 -20.031 -34.312 1 95.44 173 PRO A CA 1
ATOM 1334 C C . PRO A 1 173 ? -6.148 -20.438 -34.094 1 95.44 173 PRO A C 1
ATOM 1336 O O . PRO A 1 173 ? -5.266 -20.109 -34.875 1 95.44 173 PRO A O 1
ATOM 1339 N N . VAL A 1 174 ? -5.934 -21.203 -33.062 1 94.88 174 VAL A N 1
ATOM 1340 C CA . VAL A 1 174 ? -4.605 -21.578 -32.594 1 94.88 174 VAL A CA 1
ATOM 1341 C C . VAL A 1 174 ? -3.863 -22.328 -33.688 1 94.88 174 VAL A C 1
ATOM 1343 O O . VAL A 1 174 ? -2.645 -22.203 -33.812 1 94.88 174 VAL A O 1
ATOM 1346 N N . ALA A 1 175 ? -4.578 -23.156 -34.406 1 92.5 175 ALA A N 1
ATOM 1347 C CA . ALA A 1 175 ? -3.975 -23.938 -35.469 1 92.5 175 ALA A CA 1
ATOM 1348 C C . ALA A 1 175 ? -3.219 -23.047 -36.469 1 92.5 175 ALA A C 1
ATOM 1350 O O . ALA A 1 175 ? -2.254 -23.484 -37.094 1 92.5 175 ALA A O 1
ATOM 1351 N N . GLU A 1 176 ? -3.588 -21.812 -36.562 1 95.38 176 GLU A N 1
ATOM 1352 C CA . GLU A 1 176 ? -2.996 -20.875 -37.5 1 95.38 176 GLU A CA 1
ATOM 1353 C C . GLU A 1 176 ? -1.92 -20.031 -36.844 1 95.38 176 GLU A C 1
ATOM 1355 O O . GLU A 1 176 ? -1.29 -19.188 -37.469 1 95.38 176 GLU A O 1
ATOM 1360 N N . LYS A 1 177 ? -1.696 -20.25 -35.594 1 97 177 LYS A N 1
ATOM 1361 C CA . LYS A 1 177 ? -0.787 -19.391 -34.844 1 97 177 LYS A CA 1
ATOM 1362 C C . LYS A 1 177 ? 0.572 -20.062 -34.656 1 97 177 LYS A C 1
ATOM 1364 O O . LYS A 1 177 ? 0.695 -21.281 -34.812 1 97 177 LYS A O 1
ATOM 1369 N N . SER A 1 178 ? 1.572 -19.188 -34.344 1 97.75 178 SER A N 1
ATOM 1370 C CA . SER A 1 178 ? 2.932 -19.672 -34.094 1 97.75 178 SER A CA 1
ATOM 1371 C C . SER A 1 178 ? 3.148 -20.031 -32.656 1 97.75 178 SER A C 1
ATOM 1373 O O . SER A 1 178 ? 4.105 -20.734 -32.312 1 97.75 178 SER A O 1
ATOM 1375 N N . GLY A 1 179 ? 2.326 -19.656 -31.812 1 97.81 179 GLY A N 1
ATOM 1376 C CA . GLY A 1 179 ? 2.371 -19.906 -30.375 1 97.81 179 GLY A CA 1
ATOM 1377 C C . GLY A 1 179 ? 1.03 -19.719 -29.688 1 97.81 179 GLY A C 1
ATOM 1378 O O . GLY A 1 179 ? 0.09 -19.188 -30.297 1 97.81 179 GLY A O 1
ATOM 1379 N N . ALA A 1 180 ? 0.939 -20.172 -28.453 1 97.56 180 ALA A N 1
ATOM 1380 C CA . ALA A 1 180 ? -0.325 -20.094 -27.734 1 97.56 180 ALA A CA 1
ATOM 1381 C C . ALA A 1 180 ? -0.086 -19.891 -26.234 1 97.56 180 ALA A C 1
ATOM 1383 O O . ALA A 1 180 ? 0.972 -20.25 -25.719 1 97.56 180 ALA A O 1
ATOM 1384 N N . LEU A 1 181 ? -0.98 -19.281 -25.609 1 98.12 181 LEU A N 1
ATOM 1385 C CA . LEU A 1 181 ? -0.97 -19.062 -24.172 1 98.12 181 LEU A CA 1
ATOM 1386 C C . LEU A 1 181 ? -2.277 -19.531 -23.547 1 98.12 181 LEU A C 1
ATOM 1388 O O . LEU A 1 181 ? -3.297 -19.641 -24.219 1 98.12 181 LEU A O 1
ATOM 1392 N N . ILE A 1 182 ? -2.217 -19.812 -22.297 1 97.38 182 ILE A N 1
ATOM 1393 C CA . ILE A 1 182 ? -3.355 -20.359 -21.562 1 97.38 182 ILE A CA 1
ATOM 1394 C C . ILE A 1 182 ? -3.746 -19.406 -20.422 1 97.38 182 ILE A C 1
ATOM 1396 O O . ILE A 1 182 ? -2.879 -18.875 -19.734 1 97.38 182 ILE A O 1
ATOM 1400 N N . GLY A 1 183 ? -5.016 -19.125 -20.344 1 96.31 183 GLY A N 1
ATOM 1401 C CA . GLY A 1 183 ? -5.582 -18.438 -19.188 1 96.31 183 GLY A CA 1
ATOM 1402 C C . GLY A 1 183 ? -6.387 -19.359 -18.281 1 96.31 183 GLY A C 1
ATOM 1403 O O . GLY A 1 183 ? -6.375 -20.578 -18.469 1 96.31 183 GLY A O 1
ATOM 1404 N N . MET A 1 184 ? -7.016 -18.766 -17.281 1 95.06 184 MET A N 1
ATOM 1405 C CA . MET A 1 184 ? -7.793 -19.547 -16.328 1 95.06 184 MET A CA 1
ATOM 1406 C C . MET A 1 184 ? -9.031 -18.797 -15.875 1 95.06 184 MET A C 1
ATOM 1408 O O . MET A 1 184 ? -9.039 -17.562 -15.852 1 95.06 184 MET A O 1
ATOM 1412 N N . GLY A 1 185 ? -10.094 -19.5 -15.555 1 94.31 185 GLY A N 1
ATOM 1413 C CA . GLY A 1 185 ? -11.328 -18.953 -15.016 1 94.31 185 GLY A CA 1
ATOM 1414 C C . GLY A 1 185 ? -11.969 -19.859 -13.977 1 94.31 185 GLY A C 1
ATOM 1415 O O . GLY A 1 185 ? -12.734 -20.766 -14.32 1 94.31 185 GLY A O 1
ATOM 1416 N N . MET A 1 186 ? -11.773 -19.484 -12.688 1 90.44 186 MET A N 1
ATOM 1417 C CA . MET A 1 186 ? -12.289 -20.328 -11.617 1 90.44 186 MET A CA 1
ATOM 1418 C C . MET A 1 186 ? -13.289 -19.562 -10.758 1 90.44 186 MET A C 1
ATOM 1420 O O . MET A 1 186 ? -14.336 -20.109 -10.391 1 90.44 186 MET A O 1
ATOM 1424 N N . THR A 1 187 ? -13.055 -18.344 -10.555 1 94.12 187 THR A N 1
ATOM 1425 C CA . THR A 1 187 ? -13.781 -17.547 -9.57 1 94.12 187 THR A CA 1
ATOM 1426 C C . THR A 1 187 ? -15.141 -17.125 -10.117 1 94.12 187 THR A C 1
ATOM 1428 O O . THR A 1 187 ? -15.25 -16.688 -11.266 1 94.12 187 THR A O 1
ATOM 1431 N N . GLU A 1 188 ? -16.125 -17.312 -9.344 1 96.06 188 GLU A N 1
ATOM 1432 C CA . GLU A 1 188 ? -17.469 -16.828 -9.648 1 96.06 188 GLU A CA 1
ATOM 1433 C C . GLU A 1 188 ? -17.953 -15.859 -8.594 1 96.06 188 GLU A C 1
ATOM 1435 O O . GLU A 1 188 ? -17.25 -15.562 -7.629 1 96.06 188 GLU A O 1
ATOM 1440 N N . LYS A 1 189 ? -19.156 -15.25 -8.828 1 93.75 189 LYS A N 1
ATOM 1441 C CA . LYS A 1 189 ? -19.672 -14.18 -7.973 1 93.75 189 LYS A CA 1
ATOM 1442 C C . LYS A 1 189 ? -19.859 -14.672 -6.543 1 93.75 189 LYS A C 1
ATOM 1444 O O . LYS A 1 189 ? -19.609 -13.938 -5.586 1 93.75 189 LYS A O 1
ATOM 1449 N N . GLN A 1 190 ? -20.25 -15.93 -6.395 1 91.25 190 GLN A N 1
ATOM 1450 C CA . GLN A 1 190 ? -20.656 -16.422 -5.086 1 91.25 190 GLN A CA 1
ATOM 1451 C C . GLN A 1 190 ? -19.469 -16.984 -4.312 1 91.25 190 GLN A C 1
ATOM 1453 O O . GLN A 1 190 ? -19.562 -17.203 -3.102 1 91.25 190 GLN A O 1
ATOM 1458 N N . GLY A 1 191 ? -18.375 -17.219 -5.07 1 91.12 191 GLY A N 1
ATOM 1459 C CA . GLY A 1 191 ? -17.234 -17.797 -4.371 1 91.12 191 GLY A CA 1
ATOM 1460 C C . GLY A 1 191 ? -15.93 -17.672 -5.148 1 91.12 191 GLY A C 1
ATOM 1461 O O . GLY A 1 191 ? -15.922 -17.828 -6.371 1 91.12 191 GLY A O 1
ATOM 1462 N N . GLY A 1 192 ? -14.844 -17.422 -4.434 1 91.75 192 GLY A N 1
ATOM 1463 C CA . GLY A 1 192 ? -13.492 -17.438 -4.969 1 91.75 192 GLY A CA 1
ATOM 1464 C C . GLY A 1 192 ? -12.664 -18.594 -4.457 1 91.75 192 GLY A C 1
ATOM 1465 O O . GLY A 1 192 ? -12.641 -19.672 -5.066 1 91.75 192 GLY A O 1
ATOM 1466 N N . SER A 1 193 ? -12.258 -18.562 -3.201 1 91.19 193 SER A N 1
ATOM 1467 C CA . SER A 1 193 ? -11.484 -19.625 -2.568 1 91.19 193 SER A CA 1
ATOM 1468 C C . SER A 1 193 ? -12.312 -20.891 -2.441 1 91.19 193 SER A C 1
ATOM 1470 O O . SER A 1 193 ? -11.781 -22 -2.543 1 91.19 193 SER A O 1
ATOM 1472 N N . ASP A 1 194 ? -13.57 -20.766 -2.213 1 92.25 194 ASP A N 1
ATOM 1473 C CA . ASP A 1 194 ? -14.492 -21.906 -2.16 1 92.25 194 ASP A CA 1
ATOM 1474 C C . ASP A 1 194 ? -14.977 -22.281 -3.557 1 92.25 194 ASP A C 1
ATOM 1476 O O . ASP A 1 194 ? -16.141 -22.031 -3.902 1 92.25 194 ASP A O 1
ATOM 1480 N N . VAL A 1 195 ? -14.188 -23 -4.312 1 90.19 195 VAL A N 1
ATOM 1481 C CA . VAL A 1 195 ? -14.453 -23.297 -5.715 1 90.19 195 VAL A CA 1
ATOM 1482 C C . VAL A 1 195 ? -15.617 -24.281 -5.824 1 90.19 195 VAL A C 1
ATOM 1484 O O . VAL A 1 195 ? -16.266 -24.375 -6.871 1 90.19 195 VAL A O 1
ATOM 1487 N N . ARG A 1 196 ? -15.875 -24.953 -4.777 1 90.19 196 ARG A N 1
ATOM 1488 C CA . ARG A 1 196 ? -16.984 -25.906 -4.812 1 90.19 196 ARG A CA 1
ATOM 1489 C C . ARG A 1 196 ? -18.312 -25.188 -4.938 1 90.19 196 ARG A C 1
ATOM 1491 O O . ARG A 1 196 ? -19.328 -25.812 -5.297 1 90.19 196 ARG A O 1
ATOM 1498 N N . ALA A 1 197 ? -18.312 -23.938 -4.695 1 91.62 197 ALA A N 1
ATOM 1499 C CA . ALA A 1 197 ? -19.531 -23.125 -4.785 1 91.62 197 ALA A CA 1
ATOM 1500 C C . ALA A 1 197 ? -19.828 -22.734 -6.234 1 91.62 197 ALA A C 1
ATOM 1502 O O . ALA A 1 197 ? -20.844 -22.109 -6.52 1 91.62 197 ALA A O 1
ATOM 1503 N N . ASN A 1 198 ? -18.984 -23.188 -7.188 1 94.31 198 ASN A N 1
ATOM 1504 C CA . ASN A 1 198 ? -19.188 -22.875 -8.594 1 94.31 198 ASN A CA 1
ATOM 1505 C C . ASN A 1 198 ? -20.578 -23.297 -9.07 1 94.31 198 ASN A C 1
ATOM 1507 O O . ASN A 1 198 ? -21.062 -24.359 -8.703 1 94.31 198 ASN A O 1
ATOM 1511 N N . THR A 1 199 ? -21.172 -22.422 -9.898 1 95.06 199 THR A N 1
ATOM 1512 C CA . THR A 1 199 ? -22.5 -22.688 -10.414 1 95.06 199 THR A CA 1
ATOM 1513 C C . THR A 1 199 ? -22.453 -22.969 -11.914 1 95.06 199 THR A C 1
ATOM 1515 O O . THR A 1 199 ? -23.438 -23.422 -12.5 1 95.06 199 THR A O 1
ATOM 1518 N N . THR A 1 200 ? -21.328 -22.703 -12.555 1 96.12 200 THR A N 1
ATOM 1519 C CA . THR A 1 200 ? -21.188 -23.047 -13.961 1 96.12 200 THR A CA 1
ATOM 1520 C C . THR A 1 200 ? -21.406 -24.547 -14.172 1 96.12 200 THR A C 1
ATOM 1522 O O . THR A 1 200 ? -20.938 -25.359 -13.391 1 96.12 200 THR A O 1
ATOM 1525 N N . ARG A 1 201 ? -22.109 -24.844 -15.258 1 96.38 201 ARG A N 1
ATOM 1526 C CA . ARG A 1 201 ? -22.484 -26.234 -15.523 1 96.38 201 ARG A CA 1
ATOM 1527 C C . ARG A 1 201 ? -21.891 -26.719 -16.844 1 96.38 201 ARG A C 1
ATOM 1529 O O . ARG A 1 201 ? -21.75 -25.938 -17.781 1 96.38 201 ARG A O 1
ATOM 1536 N N . ALA A 1 202 ? -21.531 -28 -16.859 1 96.94 202 ALA A N 1
ATOM 1537 C CA . ALA A 1 202 ? -21.031 -28.656 -18.062 1 96.94 202 ALA A CA 1
ATOM 1538 C C . ALA A 1 202 ? -21.844 -29.922 -18.375 1 96.94 202 ALA A C 1
ATOM 1540 O O . ALA A 1 202 ? -22.031 -30.766 -17.5 1 96.94 202 ALA A O 1
ATOM 1541 N N . ALA A 1 203 ? -22.344 -30 -19.594 1 96.69 203 ALA A N 1
ATOM 1542 C CA . ALA A 1 203 ? -23.094 -31.172 -20.047 1 96.69 203 ALA A CA 1
ATOM 1543 C C . ALA A 1 203 ? -22.297 -31.938 -21.109 1 96.69 203 ALA A C 1
ATOM 1545 O O . ALA A 1 203 ? -21.828 -31.359 -22.078 1 96.69 203 ALA A O 1
ATOM 1546 N N . PRO A 1 204 ? -22.234 -33.25 -20.906 1 96.75 204 PRO A N 1
ATOM 1547 C CA . PRO A 1 204 ? -21.469 -34.031 -21.875 1 96.75 204 PRO A CA 1
ATOM 1548 C C . PRO A 1 204 ? -22.141 -34.125 -23.234 1 96.75 204 PRO A C 1
ATOM 1550 O O . PRO A 1 204 ? -23.375 -34.219 -23.312 1 96.75 204 PRO A O 1
ATOM 1553 N N . LEU A 1 205 ? -21.375 -34.094 -24.266 1 95.06 205 LEU A N 1
ATOM 1554 C CA . LEU A 1 205 ? -21.891 -34.25 -25.625 1 95.06 205 LEU A CA 1
ATOM 1555 C C . LEU A 1 205 ? -21.875 -35.719 -26.062 1 95.06 205 LEU A C 1
ATOM 1557 O O . LEU A 1 205 ? -22.406 -36.062 -27.109 1 95.06 205 LEU A O 1
ATOM 1561 N N . ALA A 1 206 ? -21.203 -36.531 -25.344 1 91.94 206 ALA A N 1
ATOM 1562 C CA . ALA A 1 206 ? -21.156 -37.969 -25.578 1 91.94 206 ALA A CA 1
ATOM 1563 C C . ALA A 1 206 ? -21.172 -38.75 -24.266 1 91.94 206 ALA A C 1
ATOM 1565 O O . ALA A 1 206 ? -22.047 -38.562 -23.422 1 91.94 206 ALA A O 1
ATOM 1566 N N . SER A 1 207 ? -20.125 -39.688 -24.047 1 87.12 207 SER A N 1
ATOM 1567 C CA . SER A 1 207 ? -20.125 -40.594 -22.906 1 87.12 207 SER A CA 1
ATOM 1568 C C . SER A 1 207 ? -19.641 -39.906 -21.641 1 87.12 207 SER A C 1
ATOM 1570 O O . SER A 1 207 ? -19.859 -40.375 -20.531 1 87.12 207 SER A O 1
ATOM 1572 N N . GLY A 1 208 ? -18.969 -38.875 -21.812 1 83.56 208 GLY A N 1
ATOM 1573 C CA . GLY A 1 208 ? -18.391 -38.188 -20.656 1 83.56 208 GLY A CA 1
ATOM 1574 C C . GLY A 1 208 ? -17.031 -38.75 -20.266 1 83.56 208 GLY A C 1
ATOM 1575 O O . GLY A 1 208 ? -16.547 -38.5 -19.156 1 83.56 208 GLY A O 1
ATOM 1576 N N . ALA A 1 209 ? -16.375 -39.5 -21.062 1 87.88 209 ALA A N 1
ATOM 1577 C CA . ALA A 1 209 ? -15.031 -40.031 -20.812 1 87.88 209 ALA A CA 1
ATOM 1578 C C . ALA A 1 209 ? -13.992 -38.938 -20.859 1 87.88 209 ALA A C 1
ATOM 1580 O O . ALA A 1 209 ? -14.227 -37.875 -21.438 1 87.88 209 ALA A O 1
ATOM 1581 N N . PRO A 1 210 ? -12.844 -39.156 -20.188 1 88.19 210 PRO A N 1
ATOM 1582 C CA . PRO A 1 210 ? -11.789 -38.156 -20.234 1 88.19 210 PRO A CA 1
ATOM 1583 C C . PRO A 1 210 ? -11.43 -37.75 -21.672 1 88.19 210 PRO A C 1
ATOM 1585 O O . PRO A 1 210 ? -11.352 -38.594 -22.547 1 88.19 210 PRO A O 1
ATOM 1588 N N . GLY A 1 211 ? -11.367 -36.469 -21.812 1 91.81 211 GLY A N 1
ATOM 1589 C CA . GLY A 1 211 ? -10.961 -35.969 -23.125 1 91.81 211 GLY A CA 1
ATOM 1590 C C . GLY A 1 211 ? -12.133 -35.688 -24.031 1 91.81 211 GLY A C 1
ATOM 1591 O O . GLY A 1 211 ? -11.953 -35.125 -25.141 1 91.81 211 GLY A O 1
ATOM 1592 N N . GLU A 1 212 ? -13.273 -35.969 -23.609 1 93.56 212 GLU A N 1
ATOM 1593 C CA . GLU A 1 212 ? -14.445 -35.75 -24.453 1 93.56 212 GLU A CA 1
ATOM 1594 C C . GLU A 1 212 ? -14.977 -34.312 -24.312 1 93.56 212 GLU A C 1
ATOM 1596 O O . GLU A 1 212 ? -14.617 -33.625 -23.359 1 93.56 212 GLU A O 1
ATOM 1601 N N . ALA A 1 213 ? -15.781 -33.969 -25.203 1 95.38 213 ALA A N 1
ATOM 1602 C CA . ALA A 1 213 ? -16.281 -32.594 -25.297 1 95.38 213 ALA A CA 1
ATOM 1603 C C . ALA A 1 213 ? -17.547 -32.406 -24.469 1 95.38 213 ALA A C 1
ATOM 1605 O O . ALA A 1 213 ? -18.344 -33.344 -24.344 1 95.38 213 ALA A O 1
ATOM 1606 N N . TYR A 1 214 ? -17.656 -31.281 -23.891 1 96.69 214 TYR A N 1
ATOM 1607 C CA . TYR A 1 214 ? -18.797 -30.828 -23.109 1 96.69 214 TYR A CA 1
ATOM 1608 C C . TYR A 1 214 ? -19.297 -29.484 -23.594 1 96.69 214 TYR A C 1
ATOM 1610 O O . TYR A 1 214 ? -18.578 -28.75 -24.281 1 96.69 214 TYR A O 1
ATOM 1618 N N . ARG A 1 215 ? -20.578 -29.156 -23.328 1 96.56 215 ARG A N 1
ATOM 1619 C CA . ARG A 1 215 ? -21.109 -27.797 -23.406 1 96.56 215 ARG A CA 1
ATOM 1620 C C . ARG A 1 215 ? -21.156 -27.141 -22.047 1 96.56 215 ARG A C 1
ATOM 1622 O O . ARG A 1 215 ? -21.656 -27.719 -21.078 1 96.56 215 ARG A O 1
ATOM 1629 N N . ILE A 1 216 ? -20.625 -25.953 -22.016 1 96.62 216 ILE A N 1
ATOM 1630 C CA . ILE A 1 216 ? -20.484 -25.281 -20.734 1 96.62 216 ILE A CA 1
ATOM 1631 C C . ILE A 1 216 ? -21.375 -24.031 -20.719 1 96.62 216 ILE A C 1
ATOM 1633 O O . ILE A 1 216 ? -21.344 -23.219 -21.641 1 96.62 216 ILE A O 1
ATOM 1637 N N . VAL A 1 217 ? -22.219 -23.859 -19.672 1 96.56 217 VAL A N 1
ATOM 1638 C CA . VAL A 1 217 ? -23.094 -22.719 -19.438 1 96.56 217 VAL A CA 1
ATOM 1639 C C . VAL A 1 217 ? -22.859 -22.141 -18.047 1 96.56 217 VAL A C 1
ATOM 1641 O O . VAL A 1 217 ? -22.906 -22.875 -17.062 1 96.56 217 VAL A O 1
ATOM 1644 N N . GLY A 1 218 ? -22.562 -20.891 -18 1 96.12 218 GLY A N 1
ATOM 1645 C CA . GLY A 1 218 ? -22.344 -20.281 -16.703 1 96.12 218 GLY A CA 1
ATOM 1646 C C . GLY A 1 218 ? -21.641 -18.938 -16.781 1 96.12 218 GLY A C 1
ATOM 1647 O O . GLY A 1 218 ? -21.844 -18.188 -17.75 1 96.12 218 GLY A O 1
ATOM 1648 N N . HIS A 1 219 ? -21 -18.562 -15.672 1 95.69 219 HIS A N 1
ATOM 1649 C CA . HIS A 1 219 ? -20.375 -17.25 -15.562 1 95.69 219 HIS A CA 1
ATOM 1650 C C . HIS A 1 219 ? -19.141 -17.312 -14.664 1 95.69 219 HIS A C 1
ATOM 1652 O O . HIS A 1 219 ? -19.141 -17.969 -13.625 1 95.69 219 HIS A O 1
ATOM 1658 N N . LYS A 1 220 ? -18.125 -16.688 -15.156 1 96.69 220 LYS A N 1
ATOM 1659 C CA . LYS A 1 220 ? -16.953 -16.469 -14.312 1 96.69 220 LYS A CA 1
ATOM 1660 C C . LYS A 1 220 ? -16.781 -15 -13.977 1 96.69 220 LYS A C 1
ATOM 1662 O O . LYS A 1 220 ? -16.859 -14.141 -14.859 1 96.69 220 LYS A O 1
ATOM 1667 N N . TRP A 1 221 ? -16.562 -14.719 -12.672 1 96.56 221 TRP A N 1
ATOM 1668 C CA . TRP A 1 221 ? -16.422 -13.367 -12.133 1 96.56 221 TRP A CA 1
ATOM 1669 C C . TRP A 1 221 ? -15.031 -12.812 -12.43 1 96.56 221 TRP A C 1
ATOM 1671 O O . TRP A 1 221 ? -14.875 -11.609 -12.633 1 96.56 221 TRP A O 1
ATOM 1681 N N . PHE A 1 222 ? -14.023 -13.672 -12.383 1 96.5 222 PHE A N 1
ATOM 1682 C CA . PHE A 1 222 ? -12.648 -13.375 -12.766 1 96.5 222 PHE A CA 1
ATOM 1683 C C . PHE A 1 222 ? -12.125 -14.43 -13.734 1 96.5 222 PHE A C 1
ATOM 1685 O O . PHE A 1 222 ? -12.047 -15.609 -13.398 1 96.5 222 PHE A O 1
ATOM 1692 N N . MET A 1 223 ? -11.836 -14.023 -14.875 1 95.75 223 MET A N 1
ATOM 1693 C CA . MET A 1 223 ? -11.07 -14.828 -15.82 1 95.75 223 MET A CA 1
ATOM 1694 C C . MET A 1 223 ? -9.812 -14.086 -16.266 1 95.75 223 MET A C 1
ATOM 1696 O O . MET A 1 223 ? -9.898 -13.008 -16.859 1 95.75 223 MET A O 1
ATOM 1700 N N . SER A 1 224 ? -8.766 -14.633 -16.016 1 91.56 224 SER A N 1
ATOM 1701 C CA . SER A 1 224 ? -7.48 -13.969 -16.219 1 91.56 224 SER A CA 1
ATOM 1702 C C . SER A 1 224 ? -7.059 -14.031 -17.688 1 91.56 224 SER A C 1
ATOM 1704 O O . SER A 1 224 ? -7.293 -15.039 -18.359 1 91.56 224 SER A O 1
ATOM 1706 N N . ALA A 1 225 ? -6.461 -12.984 -18.172 1 95.38 225 ALA A N 1
ATOM 1707 C CA . ALA A 1 225 ? -5.828 -12.891 -19.484 1 95.38 225 ALA A CA 1
ATOM 1708 C C . ALA A 1 225 ? -6.754 -13.422 -20.578 1 95.38 225 ALA A C 1
ATOM 1710 O O . ALA A 1 225 ? -6.422 -14.383 -21.281 1 95.38 225 ALA A O 1
ATOM 1711 N N . PRO A 1 226 ? -7.863 -12.734 -20.719 1 97 226 PRO A N 1
ATOM 1712 C CA . PRO A 1 226 ? -8.891 -13.234 -21.641 1 97 226 PRO A CA 1
ATOM 1713 C C . PRO A 1 226 ? -8.414 -13.281 -23.094 1 97 226 PRO A C 1
ATOM 1715 O O . PRO A 1 226 ? -9.086 -13.859 -23.953 1 97 226 PRO A O 1
ATOM 1718 N N . MET A 1 227 ? -7.25 -12.688 -23.406 1 96.06 227 MET A N 1
ATOM 1719 C CA . MET A 1 227 ? -6.695 -12.703 -24.75 1 96.06 227 MET A CA 1
ATOM 1720 C C . MET A 1 227 ? -6.043 -14.047 -25.062 1 96.06 227 MET A C 1
ATOM 1722 O O . MET A 1 227 ? -5.691 -14.32 -26.203 1 96.06 227 MET A O 1
ATOM 1726 N N . CYS A 1 228 ? -5.879 -14.922 -24.094 1 97.62 228 CYS A N 1
ATOM 1727 C CA . CYS A 1 228 ? -5.203 -16.203 -24.281 1 97.62 228 CYS A CA 1
ATOM 1728 C C . CYS A 1 228 ? -5.984 -17.094 -25.234 1 97.62 228 CYS A C 1
ATOM 1730 O O . CYS A 1 228 ? -7.152 -16.828 -25.531 1 97.62 228 CYS A O 1
ATOM 1732 N N . ASP A 1 229 ? -5.363 -18.125 -25.688 1 97.19 229 ASP A N 1
ATOM 1733 C CA . ASP A 1 229 ? -5.887 -18.969 -26.75 1 97.19 229 ASP A CA 1
ATOM 1734 C C . ASP A 1 229 ? -6.852 -20.016 -26.188 1 97.19 229 ASP A C 1
ATOM 1736 O O . ASP A 1 229 ? -7.68 -20.562 -26.922 1 97.19 229 ASP A O 1
ATOM 1740 N N . ALA A 1 230 ? -6.691 -20.344 -24.984 1 97.06 230 ALA A N 1
ATOM 1741 C CA . ALA A 1 230 ? -7.582 -21.266 -24.297 1 97.06 230 ALA A CA 1
ATOM 1742 C C . ALA A 1 230 ? -7.543 -21.031 -22.781 1 97.06 230 ALA A C 1
ATOM 1744 O O . ALA A 1 230 ? -6.691 -20.281 -22.281 1 97.06 230 ALA A O 1
ATOM 1745 N N . PHE A 1 231 ? -8.461 -21.672 -22.109 1 97 231 PHE A N 1
ATOM 1746 C CA . PHE A 1 231 ? -8.617 -21.453 -20.672 1 97 231 PHE A CA 1
ATOM 1747 C C . PHE A 1 231 ? -8.906 -22.781 -19.969 1 97 231 PHE A C 1
ATOM 1749 O O . PHE A 1 231 ? -9.594 -23.641 -20.5 1 97 231 PHE A O 1
ATOM 1756 N N . LEU A 1 232 ? -8.328 -22.922 -18.844 1 96.5 232 LEU A N 1
ATOM 1757 C CA . LEU A 1 232 ? -8.797 -23.969 -17.938 1 96.5 232 LEU A CA 1
ATOM 1758 C C . LEU A 1 232 ? -9.891 -23.422 -17.016 1 96.5 232 LEU A C 1
ATOM 1760 O O . LEU A 1 232 ? -9.688 -22.438 -16.312 1 96.5 232 LEU A O 1
ATOM 1764 N N . ILE A 1 233 ? -11.047 -24.125 -17.047 1 96.12 233 ILE A N 1
ATOM 1765 C CA . ILE A 1 233 ? -12.219 -23.656 -16.312 1 96.12 233 ILE A CA 1
ATOM 1766 C C . ILE A 1 233 ? -12.758 -24.797 -15.438 1 96.12 233 ILE A C 1
ATOM 1768 O O . ILE A 1 233 ? -12.617 -25.969 -15.773 1 96.12 233 ILE A O 1
ATOM 1772 N N . LEU A 1 234 ? -13.32 -24.375 -14.305 1 96.38 234 LEU A N 1
ATOM 1773 C CA . LEU A 1 234 ? -14.039 -25.328 -13.469 1 96.38 234 LEU A CA 1
ATOM 1774 C C . LEU A 1 234 ? -15.539 -25.219 -13.68 1 96.38 234 LEU A C 1
ATOM 1776 O O . LEU A 1 234 ? -16.078 -24.109 -13.805 1 96.38 234 LEU A O 1
ATOM 1780 N N . ALA A 1 235 ? -16.172 -26.312 -13.742 1 96.69 235 ALA A N 1
ATOM 1781 C CA . ALA A 1 235 ? -17.625 -26.375 -13.898 1 96.69 235 ALA A CA 1
ATOM 1782 C C . ALA A 1 235 ? -18.188 -27.656 -13.297 1 96.69 235 ALA A C 1
ATOM 1784 O O . ALA A 1 235 ? -17.484 -28.672 -13.203 1 96.69 235 ALA A O 1
ATOM 1785 N N . GLN A 1 236 ? -19.453 -27.594 -12.914 1 96.94 236 GLN A N 1
ATOM 1786 C CA . GLN A 1 236 ? -20.156 -28.766 -12.391 1 96.94 236 GLN A CA 1
ATOM 1787 C C . GLN A 1 236 ? -20.625 -29.672 -13.523 1 96.94 236 GLN A C 1
ATOM 1789 O O . GLN A 1 236 ? -21.5 -29.281 -14.312 1 96.94 236 GLN A O 1
ATOM 1794 N N . ALA A 1 237 ? -20.062 -30.844 -13.602 1 97.12 237 ALA A N 1
ATOM 1795 C CA . ALA A 1 237 ? -20.531 -31.922 -14.477 1 97.12 237 ALA A CA 1
ATOM 1796 C C . ALA A 1 237 ? -21.312 -32.969 -13.688 1 97.12 237 ALA A C 1
ATOM 1798 O O . ALA A 1 237 ? -21.406 -32.875 -12.461 1 97.12 237 ALA A O 1
ATOM 1799 N N . PRO A 1 238 ? -21.938 -33.906 -14.383 1 96.38 238 PRO A N 1
ATOM 1800 C CA . PRO A 1 238 ? -22.719 -34.906 -13.656 1 96.38 238 PRO A CA 1
ATOM 1801 C C . PRO A 1 238 ? -21.922 -35.625 -12.562 1 96.38 238 PRO A C 1
ATOM 1803 O O . PRO A 1 238 ? -22.469 -35.938 -11.508 1 96.38 238 PRO A O 1
ATOM 1806 N N . GLY A 1 239 ? -20.688 -35.781 -12.766 1 95.75 239 GLY A N 1
ATOM 1807 C CA . GLY A 1 239 ? -19.844 -36.438 -11.789 1 95.75 239 GLY A CA 1
ATOM 1808 C C . GLY A 1 239 ? -19.297 -35.5 -10.734 1 95.75 239 GLY A C 1
ATOM 1809 O O . GLY A 1 239 ? -18.531 -35.938 -9.859 1 95.75 239 GLY A O 1
ATOM 1810 N N . GLY A 1 240 ? -19.641 -34.219 -10.812 1 96.62 240 GLY A N 1
ATOM 1811 C CA . GLY A 1 240 ? -19.156 -33.219 -9.867 1 96.62 240 GLY A CA 1
ATOM 1812 C C . GLY A 1 240 ? -18.266 -32.188 -10.508 1 96.62 240 GLY A C 1
ATOM 1813 O O . GLY A 1 240 ? -18.125 -32.125 -11.734 1 96.62 240 GLY A O 1
ATOM 1814 N N . LEU A 1 241 ? -17.719 -31.312 -9.617 1 97.12 241 LEU A N 1
ATOM 1815 C CA . LEU A 1 241 ? -16.875 -30.234 -10.109 1 97.12 241 LEU A CA 1
ATOM 1816 C C . LEU A 1 241 ? -15.688 -30.781 -10.906 1 97.12 241 LEU A C 1
ATOM 1818 O O . LEU A 1 241 ? -14.914 -31.594 -10.391 1 97.12 241 LEU A O 1
ATOM 1822 N N . SER A 1 242 ? -15.539 -30.422 -12.133 1 96.81 242 SER A N 1
ATOM 1823 C CA . SER A 1 242 ? -14.555 -30.938 -13.07 1 96.81 242 SER A CA 1
ATOM 1824 C C . SER A 1 242 ? -13.797 -29.812 -13.758 1 96.81 242 SER A C 1
ATOM 1826 O O . SER A 1 242 ? -14.211 -28.656 -13.695 1 96.81 242 SER A O 1
ATOM 1828 N N . CYS A 1 243 ? -12.648 -30.125 -14.328 1 96.75 243 CYS A N 1
ATOM 1829 C CA . CYS A 1 243 ? -11.805 -29.156 -15.023 1 96.75 243 CYS A CA 1
ATOM 1830 C C . CYS A 1 243 ? -11.922 -29.328 -16.531 1 96.75 243 CYS A C 1
ATOM 1832 O O . CYS A 1 243 ? -11.898 -30.438 -17.047 1 96.75 243 CYS A O 1
ATOM 1834 N N . PHE A 1 244 ? -12.008 -28.234 -17.25 1 96.88 244 PHE A N 1
ATOM 1835 C CA . PHE A 1 244 ? -12.203 -28.281 -18.688 1 96.88 244 PHE A CA 1
ATOM 1836 C C . PHE A 1 244 ? -11.203 -27.359 -19.391 1 96.88 244 PHE A C 1
ATOM 1838 O O . PHE A 1 244 ? -10.898 -26.266 -18.906 1 96.88 244 PHE A O 1
ATOM 1845 N N . PHE A 1 245 ? -10.695 -27.844 -20.5 1 96.88 245 PHE A N 1
ATOM 1846 C CA . PHE A 1 245 ? -9.977 -27.016 -21.469 1 96.88 245 PHE A CA 1
ATOM 1847 C C . PHE A 1 245 ? -10.953 -26.344 -22.422 1 96.88 245 PHE A C 1
ATOM 1849 O O . PHE A 1 245 ? -11.664 -27.016 -23.172 1 96.88 245 PHE A O 1
ATOM 1856 N N . VAL A 1 246 ? -11.031 -25.047 -22.422 1 97.12 246 VAL A N 1
ATOM 1857 C CA . VAL A 1 246 ? -11.984 -24.297 -23.234 1 97.12 246 VAL A CA 1
ATOM 1858 C C . VAL A 1 246 ? -11.234 -23.391 -24.203 1 97.12 246 VAL A C 1
ATOM 1860 O O . VAL A 1 246 ? -10.719 -22.328 -23.812 1 97.12 246 VAL A O 1
ATOM 1863 N N . PRO A 1 247 ? -11.203 -23.703 -25.469 1 96.81 247 PRO A N 1
ATOM 1864 C CA . PRO A 1 247 ? -10.484 -22.875 -26.438 1 96.81 247 PRO A CA 1
ATOM 1865 C C . PRO A 1 247 ? -11.273 -21.641 -26.859 1 96.81 247 PRO A C 1
ATOM 1867 O O . PRO A 1 247 ? -12.508 -21.641 -26.812 1 96.81 247 PRO A O 1
ATOM 1870 N N . ARG A 1 248 ? -10.609 -20.625 -27.25 1 96.44 248 ARG A N 1
ATOM 1871 C CA . ARG A 1 248 ? -11.227 -19.391 -27.719 1 96.44 248 ARG A CA 1
ATOM 1872 C C . ARG A 1 248 ? -11.938 -19.609 -29.047 1 96.44 248 ARG A C 1
ATOM 1874 O O . ARG A 1 248 ? -12.914 -18.938 -29.359 1 96.44 248 ARG A O 1
ATOM 1881 N N . TRP A 1 249 ? -11.383 -20.484 -29.812 1 95.94 249 TRP A N 1
ATOM 1882 C CA . TRP A 1 249 ? -11.945 -20.859 -31.109 1 95.94 249 TRP A CA 1
ATOM 1883 C C . TRP A 1 249 ? -12.281 -22.344 -31.156 1 95.94 249 TRP A C 1
ATOM 1885 O O . TRP A 1 249 ? -11.523 -23.172 -30.641 1 95.94 249 TRP A O 1
ATOM 1895 N N . THR A 1 250 ? -13.359 -22.656 -31.75 1 94.81 250 THR A N 1
ATOM 1896 C CA . THR A 1 250 ? -13.742 -24.062 -31.906 1 94.81 250 THR A CA 1
ATOM 1897 C C . THR A 1 250 ? -12.922 -24.734 -33 1 94.81 250 THR A C 1
ATOM 1899 O O . THR A 1 250 ? -12.297 -24.047 -33.812 1 94.81 250 THR A O 1
ATOM 1902 N N . PRO A 1 251 ? -12.93 -26.016 -33 1 90.44 251 PRO A N 1
ATOM 1903 C CA . PRO A 1 251 ? -12.188 -26.734 -34.031 1 90.44 251 PRO A CA 1
ATOM 1904 C C . PRO A 1 251 ? -12.672 -26.375 -35.438 1 90.44 251 PRO A C 1
ATOM 1906 O O . PRO A 1 251 ? -11.898 -26.484 -36.406 1 90.44 251 PRO A O 1
ATOM 1909 N N . ASP A 1 252 ? -13.867 -25.906 -35.562 1 91.5 252 ASP A N 1
ATOM 1910 C CA . ASP A 1 252 ? -14.43 -25.547 -36.875 1 91.5 252 ASP A CA 1
ATOM 1911 C C . ASP A 1 252 ? -14.039 -24.141 -37.281 1 91.5 252 ASP A C 1
ATOM 1913 O O . ASP A 1 252 ? -14.391 -23.672 -38.344 1 91.5 252 ASP A O 1
ATOM 1917 N N . GLY A 1 253 ? -13.391 -23.438 -36.375 1 92.12 253 GLY A N 1
ATOM 1918 C CA . GLY A 1 253 ? -12.867 -22.125 -36.719 1 92.12 253 GLY A CA 1
ATOM 1919 C C . GLY A 1 253 ? -13.758 -20.984 -36.25 1 92.12 253 GLY A C 1
ATOM 1920 O O . GLY A 1 253 ? -13.477 -19.828 -36.531 1 92.12 253 GLY A O 1
ATOM 1921 N N . ASP A 1 254 ? -14.805 -21.281 -35.594 1 94.44 254 ASP A N 1
ATOM 1922 C CA . ASP A 1 254 ? -15.695 -20.25 -35.062 1 94.44 254 ASP A CA 1
ATOM 1923 C C . ASP A 1 254 ? -15.25 -19.797 -33.688 1 94.44 254 ASP A C 1
ATOM 1925 O O . ASP A 1 254 ? -14.594 -20.547 -32.938 1 94.44 254 ASP A O 1
ATOM 1929 N N . LEU A 1 255 ? -15.609 -18.562 -33.406 1 95.88 255 LEU A N 1
ATOM 1930 C CA . LEU A 1 255 ? -15.414 -18.109 -32.031 1 95.88 255 LEU A CA 1
ATOM 1931 C C . LEU A 1 255 ? -16.25 -18.938 -31.062 1 95.88 255 LEU A C 1
ATOM 1933 O O . LEU A 1 255 ? -17.453 -19.109 -31.266 1 95.88 255 LEU A O 1
ATOM 1937 N N . ASN A 1 256 ? -15.555 -19.531 -30.094 1 97.06 256 ASN A N 1
ATOM 1938 C CA . ASN A 1 256 ? -16.281 -20.266 -29.062 1 97.06 256 ASN A CA 1
ATOM 1939 C C . ASN A 1 256 ? -17.25 -19.359 -28.312 1 97.06 256 ASN A C 1
ATOM 1941 O O . ASN A 1 256 ? -17.141 -18.141 -28.391 1 97.06 256 ASN A O 1
ATOM 1945 N N . ALA A 1 257 ? -18.219 -19.875 -27.562 1 95.94 257 ALA A N 1
ATOM 1946 C CA . ALA A 1 257 ? -19.297 -19.109 -26.969 1 95.94 257 ALA A CA 1
ATOM 1947 C C . ALA A 1 257 ? -18.891 -18.531 -25.625 1 95.94 257 ALA A C 1
ATOM 1949 O O . ALA A 1 257 ? -19.594 -18.703 -24.625 1 95.94 257 ALA A O 1
ATOM 1950 N N . LEU A 1 258 ? -17.797 -17.906 -25.578 1 96.19 258 LEU A N 1
ATOM 1951 C CA . LEU A 1 258 ? -17.375 -17.047 -24.469 1 96.19 258 LEU A CA 1
ATOM 1952 C C . LEU A 1 258 ? -17.781 -15.602 -24.703 1 96.19 258 LEU A C 1
ATOM 1954 O O . LEU A 1 258 ? -17.391 -14.992 -25.703 1 96.19 258 LEU A O 1
ATOM 1958 N N . ARG A 1 259 ? -18.594 -15.055 -23.906 1 96.31 259 ARG A N 1
ATOM 1959 C CA . ARG A 1 259 ? -19.047 -13.672 -24 1 96.31 259 ARG A CA 1
ATOM 1960 C C . ARG A 1 259 ? -18.422 -12.805 -22.922 1 96.31 259 ARG A C 1
ATOM 1962 O O . ARG A 1 259 ? -18.859 -12.812 -21.766 1 96.31 259 ARG A O 1
ATOM 1969 N N . PHE A 1 260 ? -17.375 -12.055 -23.359 1 97.12 260 PHE A N 1
ATOM 1970 C CA . PHE A 1 260 ? -16.766 -11.141 -22.406 1 97.12 260 PHE A CA 1
ATOM 1971 C C . PHE A 1 260 ? -17.703 -10 -22.047 1 97.12 260 PHE A C 1
ATOM 1973 O O . PHE A 1 260 ? -18.172 -9.281 -22.938 1 97.12 260 PHE A O 1
ATOM 1980 N N . GLN A 1 261 ? -17.984 -9.797 -20.828 1 96.5 261 GLN A N 1
ATOM 1981 C CA . GLN A 1 261 ? -18.969 -8.812 -20.375 1 96.5 261 GLN A CA 1
ATOM 1982 C C . GLN A 1 261 ? -18.297 -7.473 -20.062 1 96.5 261 GLN A C 1
ATOM 1984 O O . GLN A 1 261 ? -18.812 -6.414 -20.422 1 96.5 261 GLN A O 1
ATOM 1989 N N . ARG A 1 262 ? -17.234 -7.5 -19.422 1 97.38 262 ARG A N 1
ATOM 1990 C CA . ARG A 1 262 ? -16.438 -6.32 -19.062 1 97.38 262 ARG A CA 1
ATOM 1991 C C . ARG A 1 262 ? -15.078 -6.715 -18.516 1 97.38 262 ARG A C 1
ATOM 1993 O O . ARG A 1 262 ? -14.859 -7.871 -18.141 1 97.38 262 ARG A O 1
ATOM 2000 N N . LEU A 1 263 ? -14.125 -5.793 -18.594 1 98.31 263 LEU A N 1
ATOM 2001 C CA . LEU A 1 263 ? -12.836 -5.934 -17.938 1 98.31 263 LEU A CA 1
ATOM 2002 C C . LEU A 1 263 ? -12.883 -5.336 -16.531 1 98.31 263 LEU A C 1
ATOM 2004 O O . LEU A 1 263 ? -13.562 -4.336 -16.297 1 98.31 263 LEU A O 1
ATOM 2008 N N . LYS A 1 264 ? -12.211 -5.973 -15.602 1 97.94 264 LYS A N 1
ATOM 2009 C CA . LYS A 1 264 ? -12.148 -5.477 -14.227 1 97.94 264 LYS A CA 1
ATOM 2010 C C . LYS A 1 264 ? -11.258 -4.242 -14.133 1 97.94 264 LYS A C 1
ATOM 2012 O O . LYS A 1 264 ? -10.188 -4.195 -14.742 1 97.94 264 LYS A O 1
ATOM 2017 N N . ASP A 1 265 ? -11.688 -3.188 -13.414 1 97.81 265 ASP A N 1
ATOM 2018 C CA . ASP A 1 265 ? -10.883 -2.016 -13.086 1 97.81 265 ASP A CA 1
ATOM 2019 C C . ASP A 1 265 ? -10.062 -2.252 -11.82 1 97.81 265 ASP A C 1
ATOM 2021 O O . ASP A 1 265 ? -10.516 -1.933 -10.711 1 97.81 265 ASP A O 1
ATOM 2025 N N . LYS A 1 266 ? -8.883 -2.689 -12 1 97.94 266 LYS A N 1
ATOM 2026 C CA . LYS A 1 266 ? -8.078 -3.199 -10.891 1 97.94 266 LYS A CA 1
ATOM 2027 C C . LYS A 1 266 ? -7.203 -2.1 -10.297 1 97.94 266 LYS A C 1
ATOM 2029 O O . LYS A 1 266 ? -6.867 -1.128 -10.977 1 97.94 266 LYS A O 1
ATOM 2034 N N . LEU A 1 267 ? -6.773 -2.225 -9.047 1 98.38 267 LEU A N 1
ATOM 2035 C CA . LEU A 1 267 ? -5.832 -1.372 -8.328 1 98.38 267 LEU A CA 1
ATOM 2036 C C . LEU A 1 267 ? -4.488 -1.322 -9.055 1 98.38 267 LEU A C 1
ATOM 2038 O O . LEU A 1 267 ? -3.945 -0.241 -9.289 1 98.38 267 LEU A O 1
ATOM 2042 N N . GLY A 1 268 ? -3.908 -2.334 -9.32 1 97.88 268 GLY A N 1
ATOM 2043 C CA . GLY A 1 268 ? -2.666 -2.57 -10.039 1 97.88 268 GLY A CA 1
ATOM 2044 C C . GLY A 1 268 ? -2.785 -3.648 -11.102 1 97.88 268 GLY A C 1
ATOM 2045 O O . GLY A 1 268 ? -3.891 -3.98 -11.531 1 97.88 268 GLY A O 1
ATOM 2046 N N . ASN A 1 269 ? -1.625 -4.07 -11.602 1 97.56 269 ASN A N 1
ATOM 2047 C CA . ASN A 1 269 ? -1.663 -5.055 -12.68 1 97.56 269 ASN A CA 1
ATOM 2048 C C . ASN A 1 269 ? -2.521 -4.574 -13.844 1 97.56 269 ASN A C 1
ATOM 2050 O O . ASN A 1 269 ? -3.279 -5.352 -14.43 1 97.56 269 ASN A O 1
ATOM 2054 N N . ARG A 1 270 ? -2.385 -3.328 -14.117 1 97.5 270 ARG A N 1
ATOM 2055 C CA . ARG A 1 270 ? -3.291 -2.645 -15.031 1 97.5 270 ARG A CA 1
ATOM 2056 C C . ARG A 1 270 ? -3.002 -3.031 -16.484 1 97.5 270 ARG A C 1
ATOM 2058 O O . ARG A 1 270 ? -3.879 -2.936 -17.344 1 97.5 270 ARG A O 1
ATOM 2065 N N . SER A 1 271 ? -1.78 -3.479 -16.75 1 98.31 271 SER A N 1
ATOM 2066 C CA . SER A 1 271 ? -1.426 -3.867 -18.109 1 98.31 271 SER A CA 1
ATOM 2067 C C . SER A 1 271 ? -2.1 -5.18 -18.5 1 98.31 271 SER A C 1
ATOM 2069 O O . SER A 1 271 ? -2.189 -5.504 -19.688 1 98.31 271 SER A O 1
ATOM 2071 N N . ASN A 1 272 ? -2.484 -5.961 -17.531 1 97.69 272 ASN A N 1
ATOM 2072 C CA . ASN A 1 272 ? -3.154 -7.242 -17.734 1 97.69 272 ASN A CA 1
ATOM 2073 C C . ASN A 1 272 ? -4.672 -7.094 -17.688 1 97.69 272 ASN A C 1
ATOM 2075 O O . ASN A 1 272 ? -5.195 -6.309 -16.891 1 97.69 272 ASN A O 1
ATOM 2079 N N . ALA A 1 273 ? -5.355 -7.82 -18.547 1 98.06 273 ALA A N 1
ATOM 2080 C CA . ALA A 1 273 ? -6.812 -7.809 -18.516 1 98.06 273 ALA A CA 1
ATOM 2081 C C . ALA A 1 273 ? -7.359 -8.945 -17.656 1 98.06 273 ALA A C 1
ATOM 2083 O O . ALA A 1 273 ? -6.824 -10.055 -17.672 1 98.06 273 ALA A O 1
ATOM 2084 N N . SER A 1 274 ? -8.273 -8.719 -16.844 1 97.44 274 SER A N 1
ATOM 2085 C CA . SER A 1 274 ? -9.164 -9.672 -16.188 1 97.44 274 SER A CA 1
ATOM 2086 C C . SER A 1 274 ? -10.617 -9.422 -16.578 1 97.44 274 SER A C 1
ATOM 2088 O O . SER A 1 274 ? -11.086 -8.281 -16.547 1 97.44 274 SER A O 1
ATOM 2090 N N . ALA A 1 275 ? -11.336 -10.469 -16.938 1 97.75 275 ALA A N 1
ATOM 2091 C CA . ALA A 1 275 ? -12.664 -10.242 -17.5 1 97.75 275 ALA A CA 1
ATOM 2092 C C . ALA A 1 275 ? -13.734 -10.992 -16.703 1 97.75 275 ALA A C 1
ATOM 2094 O O . ALA A 1 275 ? -13.438 -11.984 -16.031 1 97.75 275 ALA A O 1
ATOM 2095 N N . GLU A 1 276 ? -14.891 -10.469 -16.734 1 97.06 276 GLU A N 1
ATOM 2096 C CA . GLU A 1 276 ? -16.109 -11.242 -16.516 1 97.06 276 GLU A CA 1
ATOM 2097 C C . GLU A 1 276 ? -16.594 -11.898 -17.797 1 97.06 276 GLU A C 1
ATOM 2099 O O . GLU A 1 276 ? -16.656 -11.25 -18.844 1 97.06 276 GLU A O 1
ATOM 2104 N N . VAL A 1 277 ? -16.891 -13.156 -17.656 1 96.94 277 VAL A N 1
ATOM 2105 C CA . VAL A 1 277 ? -17.234 -13.875 -18.875 1 96.94 277 VAL A CA 1
ATOM 2106 C C . VAL A 1 277 ? -18.469 -14.734 -18.641 1 96.94 277 VAL A C 1
ATOM 2108 O O . VAL A 1 277 ? -18.625 -15.344 -17.578 1 96.94 277 VAL A O 1
ATOM 2111 N N . GLU A 1 278 ? -19.312 -14.766 -19.609 1 96.19 278 GLU A N 1
ATOM 2112 C CA . GLU A 1 278 ? -20.438 -15.695 -19.656 1 96.19 278 GLU A CA 1
ATOM 2113 C C . GLU A 1 278 ? -20.219 -16.781 -20.719 1 96.19 278 GLU A C 1
ATOM 2115 O O . GLU A 1 278 ? -19.734 -16.484 -21.812 1 96.19 278 GLU A O 1
ATOM 2120 N N . PHE A 1 279 ? -20.469 -17.984 -20.328 1 96.38 279 PHE A N 1
ATOM 2121 C CA . PHE A 1 279 ? -20.453 -19.109 -21.266 1 96.38 279 PHE A CA 1
ATOM 2122 C C . PHE A 1 279 ? -21.875 -19.422 -21.75 1 96.38 279 PHE A C 1
ATOM 2124 O O . PHE A 1 279 ? -22.734 -19.812 -20.953 1 96.38 279 PHE A O 1
ATOM 2131 N N . GLU A 1 280 ? -22.109 -19.297 -23 1 94.62 280 GLU A N 1
ATOM 2132 C CA . GLU A 1 280 ? -23.406 -19.594 -23.625 1 94.62 280 GLU A CA 1
ATOM 2133 C C . GLU A 1 280 ? -23.344 -20.859 -24.453 1 94.62 280 GLU A C 1
ATOM 2135 O O . GLU A 1 280 ? -23.578 -20.828 -25.672 1 94.62 280 GLU A O 1
ATOM 2140 N N . GLY A 1 281 ? -23.094 -21.938 -23.75 1 95.06 281 GLY A N 1
ATOM 2141 C CA . GLY A 1 281 ? -22.906 -23.203 -24.438 1 95.06 281 GLY A CA 1
ATOM 2142 C C . GLY A 1 281 ? -21.547 -23.359 -25.078 1 95.06 281 GLY A C 1
ATOM 2143 O O . GLY A 1 281 ? -21.438 -23.812 -26.219 1 95.06 281 GLY A O 1
ATOM 2144 N N . ALA A 1 282 ? -20.562 -22.922 -24.438 1 96.69 282 ALA A N 1
ATOM 2145 C CA . ALA A 1 282 ? -19.203 -23 -24.953 1 96.69 282 ALA A CA 1
ATOM 2146 C C . ALA A 1 282 ? -18.719 -24.438 -25.031 1 96.69 282 ALA A C 1
ATOM 2148 O O . ALA A 1 282 ? -19.078 -25.266 -24.203 1 96.69 282 ALA A O 1
ATOM 2149 N N . LEU A 1 283 ? -17.969 -24.656 -26.016 1 96.69 283 LEU A N 1
ATOM 2150 C CA . LEU A 1 283 ? -17.359 -25.969 -26.172 1 96.69 283 LEU A CA 1
ATOM 2151 C C . LEU A 1 283 ? -16.109 -26.094 -25.297 1 96.69 283 LEU A C 1
ATOM 2153 O O . LEU A 1 283 ? -15.266 -25.188 -25.281 1 96.69 283 LEU A O 1
ATOM 2157 N N . GLY A 1 284 ? -16 -27.172 -24.531 1 96.69 284 GLY A N 1
ATOM 2158 C CA . GLY A 1 284 ? -14.836 -27.484 -23.734 1 96.69 284 GLY A CA 1
ATOM 2159 C C . GLY A 1 284 ? -14.547 -28.969 -23.656 1 96.69 284 GLY A C 1
ATOM 2160 O O . GLY A 1 284 ? -15.414 -29.797 -23.953 1 96.69 284 GLY A O 1
ATOM 2161 N N . TRP A 1 285 ? -13.352 -29.297 -23.344 1 96.5 285 TRP A N 1
ATOM 2162 C CA . TRP A 1 285 ? -12.938 -30.688 -23.234 1 96.5 285 TRP A CA 1
ATOM 2163 C C . TRP A 1 285 ? -12.555 -31.031 -21.797 1 96.5 285 TRP A C 1
ATOM 2165 O O . TRP A 1 285 ? -11.82 -30.281 -21.141 1 96.5 285 TRP A O 1
ATOM 2175 N N . LEU A 1 286 ? -13.016 -32.156 -21.344 1 96.44 286 LEU A N 1
ATOM 2176 C CA . LEU A 1 286 ? -12.742 -32.625 -20 1 96.44 286 LEU A CA 1
ATOM 2177 C C . LEU A 1 286 ? -11.25 -32.906 -19.812 1 96.44 286 LEU A C 1
ATOM 2179 O O . LEU A 1 286 ? -10.648 -33.625 -20.609 1 96.44 286 LEU A O 1
ATOM 2183 N N . VAL A 1 287 ? -10.648 -32.281 -18.875 1 95.12 287 VAL A N 1
ATOM 2184 C CA . VAL A 1 287 ? -9.266 -32.562 -18.484 1 95.12 287 VAL A CA 1
ATOM 2185 C C . VAL A 1 287 ? -9.25 -33.406 -17.219 1 95.12 287 VAL A C 1
ATOM 2187 O O . VAL A 1 287 ? -9.711 -32.969 -16.172 1 95.12 287 VAL A O 1
ATOM 2190 N N . GLY A 1 288 ? -8.648 -34.594 -17.328 1 91.94 288 GLY A N 1
ATOM 2191 C CA . GLY A 1 288 ? -8.734 -35.531 -16.219 1 91.94 288 GLY A CA 1
ATOM 2192 C C . GLY A 1 288 ? -10.094 -36.219 -16.109 1 91.94 288 GLY A C 1
ATOM 2193 O O . GLY A 1 288 ? -10.82 -36.312 -17.094 1 91.94 288 GLY A O 1
ATOM 2194 N N . ASP A 1 289 ? -10.453 -36.688 -14.844 1 92.88 289 ASP A N 1
ATOM 2195 C CA . ASP A 1 289 ? -11.711 -37.406 -14.625 1 92.88 289 ASP A CA 1
ATOM 2196 C C . ASP A 1 289 ? -12.789 -36.438 -14.117 1 92.88 289 ASP A C 1
ATOM 2198 O O . ASP A 1 289 ? -12.484 -35.469 -13.438 1 92.88 289 ASP A O 1
ATOM 2202 N N . GLU A 1 290 ? -14.055 -36.781 -14.5 1 94.62 290 GLU A N 1
ATOM 2203 C CA . GLU A 1 290 ? -15.164 -36 -13.93 1 94.62 290 GLU A CA 1
ATOM 2204 C C . GLU A 1 290 ? -15.141 -36.062 -12.406 1 94.62 290 GLU A C 1
ATOM 2206 O O . GLU A 1 290 ? -14.875 -37.094 -11.812 1 94.62 290 GLU A O 1
ATOM 2211 N N . GLY A 1 291 ? -15.414 -34.938 -11.883 1 95.38 291 GLY A N 1
ATOM 2212 C CA . GLY A 1 291 ? -15.484 -34.906 -10.43 1 95.38 291 GLY A CA 1
ATOM 2213 C C . GLY A 1 291 ? -14.133 -34.656 -9.781 1 95.38 291 GLY A C 1
ATOM 2214 O O . GLY A 1 291 ? -14.047 -34.438 -8.57 1 95.38 291 GLY A O 1
ATOM 2215 N N . ARG A 1 292 ? -13.117 -34.594 -10.586 1 94.81 292 ARG A N 1
ATOM 2216 C CA . ARG A 1 292 ? -11.773 -34.438 -10.039 1 94.81 292 ARG A CA 1
ATOM 2217 C C . ARG A 1 292 ? -11.195 -33.062 -10.414 1 94.81 292 ARG A C 1
ATOM 2219 O O . ARG A 1 292 ? -9.984 -32.938 -10.586 1 94.81 292 ARG A O 1
ATOM 2226 N N . GLY A 1 293 ? -12.039 -32.094 -10.586 1 93.56 293 GLY A N 1
ATOM 2227 C CA . GLY A 1 293 ? -11.625 -30.766 -10.984 1 93.56 293 GLY A CA 1
ATOM 2228 C C . GLY A 1 293 ? -10.664 -30.125 -10.008 1 93.56 293 GLY A C 1
ATOM 2229 O O . GLY A 1 293 ? -9.672 -29.516 -10.422 1 93.56 293 GLY A O 1
ATOM 2230 N N . VAL A 1 294 ? -10.898 -30.266 -8.711 1 90.69 294 VAL A N 1
ATOM 2231 C CA . VAL A 1 294 ? -10.07 -29.641 -7.68 1 90.69 294 VAL A CA 1
ATOM 2232 C C . VAL A 1 294 ? -8.68 -30.266 -7.684 1 90.69 294 VAL A C 1
ATOM 2234 O O . VAL A 1 294 ? -7.672 -29.562 -7.613 1 90.69 294 VAL A O 1
ATOM 2237 N N . ALA A 1 295 ? -8.617 -31.516 -7.816 1 89.75 295 ALA A N 1
ATOM 2238 C CA . ALA A 1 295 ? -7.328 -32.219 -7.867 1 89.75 295 ALA A CA 1
ATOM 2239 C C . ALA A 1 295 ? -6.508 -31.766 -9.07 1 89.75 295 ALA A C 1
ATOM 2241 O O . ALA A 1 295 ? -5.289 -31.594 -8.969 1 89.75 295 ALA A O 1
ATOM 2242 N N . THR A 1 296 ? -7.125 -31.594 -10.18 1 89.44 296 THR A N 1
ATOM 2243 C CA . THR A 1 296 ? -6.465 -31.156 -11.406 1 89.44 296 THR A CA 1
ATOM 2244 C C . THR A 1 296 ? -5.883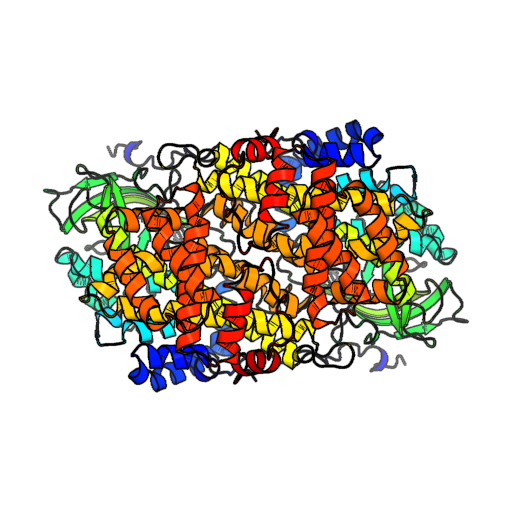 -29.75 -11.234 1 89.44 296 THR A C 1
ATOM 2246 O O . THR A 1 296 ? -4.719 -29.516 -11.578 1 89.44 296 THR A O 1
ATOM 2249 N N . ILE A 1 297 ? -6.637 -28.891 -10.695 1 86.62 297 ILE A N 1
ATOM 2250 C CA . ILE A 1 297 ? -6.219 -27.5 -10.562 1 86.62 297 ILE A CA 1
ATOM 2251 C C . ILE A 1 297 ? -5.105 -27.391 -9.523 1 86.62 297 ILE A C 1
ATOM 2253 O O . ILE A 1 297 ? -4.207 -26.562 -9.648 1 86.62 297 ILE A O 1
ATOM 2257 N N . LEU A 1 298 ? -5.18 -28.172 -8.477 1 83.06 298 LEU A N 1
ATOM 2258 C CA . LEU A 1 298 ? -4.176 -28.125 -7.418 1 83.06 298 LEU A CA 1
ATOM 2259 C C . LEU A 1 298 ? -2.793 -28.453 -7.969 1 83.06 298 LEU A C 1
ATOM 2261 O O . LEU A 1 298 ? -1.783 -27.984 -7.438 1 83.06 298 LEU A O 1
ATOM 2265 N N . GLU A 1 299 ? -2.764 -29.25 -9.039 1 84.44 299 GLU A N 1
ATOM 2266 C CA . GLU A 1 299 ? -1.489 -29.547 -9.688 1 84.44 299 GLU A CA 1
ATOM 2267 C C . GLU A 1 299 ? -0.857 -28.266 -10.25 1 84.44 299 GLU A C 1
ATOM 2269 O O . GLU A 1 299 ? 0.367 -28.125 -10.242 1 84.44 299 GLU A O 1
ATOM 2274 N N . MET A 1 300 ? -1.657 -27.359 -10.609 1 91.25 300 MET A N 1
ATOM 2275 C CA . MET A 1 300 ? -1.203 -26.109 -11.219 1 91.25 300 MET A CA 1
ATOM 2276 C C . MET A 1 300 ? -0.867 -25.078 -10.148 1 91.25 300 MET A C 1
ATOM 2278 O O . MET A 1 300 ? 0.05 -24.266 -10.328 1 91.25 300 MET A O 1
ATOM 2282 N N . VAL A 1 301 ? -1.536 -25.203 -9.023 1 89.19 301 VAL A N 1
ATOM 2283 C CA . VAL A 1 301 ? -1.523 -24.141 -8.023 1 89.19 301 VAL A CA 1
ATOM 2284 C C . VAL A 1 301 ? -0.132 -24.031 -7.402 1 89.19 301 VAL A C 1
ATOM 2286 O O . VAL A 1 301 ? 0.331 -22.938 -7.086 1 89.19 301 VAL A O 1
ATOM 2289 N N . GLY A 1 302 ? 0.558 -25.172 -7.25 1 93.06 302 GLY A N 1
ATOM 2290 C CA . GLY A 1 302 ? 1.913 -25.125 -6.727 1 93.06 302 GLY A CA 1
ATOM 2291 C C . GLY A 1 302 ? 2.846 -24.25 -7.555 1 93.06 302 GLY A C 1
ATOM 2292 O O . GLY A 1 302 ? 3.645 -23.5 -7.004 1 93.06 302 GLY A O 1
ATOM 2293 N N . TYR A 1 303 ? 2.705 -24.344 -8.859 1 96.81 303 TYR A N 1
ATOM 2294 C CA . TYR A 1 303 ? 3.555 -23.594 -9.766 1 96.81 303 TYR A CA 1
ATOM 2295 C C . TYR A 1 303 ? 3.211 -22.109 -9.719 1 96.81 303 TYR A C 1
ATOM 2297 O O . TYR A 1 303 ? 4.105 -21.25 -9.68 1 96.81 303 TYR A O 1
ATOM 2305 N N . THR A 1 304 ? 1.955 -21.797 -9.68 1 97 304 THR A N 1
ATOM 2306 C CA . THR A 1 304 ? 1.552 -20.406 -9.688 1 97 304 THR A CA 1
ATOM 2307 C C . THR A 1 304 ? 1.866 -19.734 -8.344 1 97 304 THR A C 1
ATOM 2309 O O . THR A 1 304 ? 2.184 -18.547 -8.297 1 97 304 THR A O 1
ATOM 2312 N N . ARG A 1 305 ? 1.747 -20.5 -7.258 1 98 305 ARG A N 1
ATOM 2313 C CA . ARG A 1 305 ? 2.088 -19.938 -5.957 1 98 305 ARG A CA 1
ATOM 2314 C C . ARG A 1 305 ? 3.582 -19.656 -5.855 1 98 305 ARG A C 1
ATOM 2316 O O . ARG A 1 305 ? 3.988 -18.656 -5.25 1 98 305 ARG A O 1
ATOM 2323 N N . LEU A 1 306 ? 4.441 -20.531 -6.438 1 98.38 306 LEU A N 1
ATOM 2324 C CA . LEU A 1 306 ? 5.855 -20.188 -6.559 1 98.38 306 LEU A CA 1
ATOM 2325 C C . LEU A 1 306 ? 6.035 -18.875 -7.309 1 98.38 306 LEU A C 1
ATOM 2327 O O . LEU A 1 306 ? 6.828 -18.031 -6.898 1 98.38 306 LEU A O 1
ATOM 2331 N N . ASP A 1 307 ? 5.27 -18.703 -8.383 1 98.62 307 ASP A N 1
ATOM 2332 C CA . ASP A 1 307 ? 5.391 -17.5 -9.203 1 98.62 307 ASP A CA 1
ATOM 2333 C C . ASP A 1 307 ? 4.898 -16.266 -8.445 1 98.62 307 ASP A C 1
ATOM 2335 O O . ASP A 1 307 ? 5.375 -15.156 -8.688 1 98.62 307 ASP A O 1
ATOM 2339 N N . ASN A 1 308 ? 3.926 -16.469 -7.512 1 98.62 308 ASN A N 1
ATOM 2340 C CA . ASN A 1 308 ? 3.551 -15.352 -6.645 1 98.62 308 ASN A CA 1
ATOM 2341 C C . ASN A 1 308 ? 4.711 -14.914 -5.758 1 98.62 308 ASN A C 1
ATOM 2343 O O . ASN A 1 308 ? 4.93 -13.719 -5.555 1 98.62 308 ASN A O 1
ATOM 2347 N N . VAL A 1 309 ? 5.469 -15.891 -5.223 1 98.88 309 VAL A N 1
ATOM 2348 C CA . VAL A 1 309 ? 6.633 -15.594 -4.398 1 98.88 309 VAL A CA 1
ATOM 2349 C C . VAL A 1 309 ? 7.68 -14.859 -5.238 1 98.88 309 VAL A C 1
ATOM 2351 O O . VAL A 1 309 ? 8.188 -13.812 -4.832 1 98.88 309 VAL A O 1
ATOM 2354 N N . LEU A 1 310 ? 7.949 -15.367 -6.441 1 98.88 310 LEU A N 1
ATOM 2355 C CA . LEU A 1 310 ? 8.953 -14.805 -7.34 1 98.88 310 LEU A CA 1
ATOM 2356 C C . LEU A 1 310 ? 8.539 -13.414 -7.809 1 98.88 310 LEU A C 1
ATOM 2358 O O . LEU A 1 310 ? 9.367 -12.5 -7.836 1 98.88 310 LEU A O 1
ATOM 2362 N N . GLY A 1 311 ? 7.266 -13.289 -8.211 1 98.69 311 GLY A N 1
ATOM 2363 C CA . GLY A 1 311 ? 6.766 -12.008 -8.664 1 98.69 311 GLY A CA 1
ATOM 2364 C C . GLY A 1 311 ? 6.848 -10.922 -7.602 1 98.69 311 GLY A C 1
ATOM 2365 O O . GLY A 1 311 ? 7.328 -9.82 -7.867 1 98.69 311 GLY A O 1
ATOM 2366 N N . SER A 1 312 ? 6.391 -11.266 -6.391 1 98.81 312 SER A N 1
ATOM 2367 C CA . SER A 1 312 ? 6.457 -10.312 -5.281 1 98.81 312 SER A CA 1
ATOM 2368 C C . SER A 1 312 ? 7.898 -9.922 -4.98 1 98.81 312 SER A C 1
ATOM 2370 O O . SER A 1 312 ? 8.203 -8.734 -4.816 1 98.81 312 SER A O 1
ATOM 2372 N N . ALA A 1 313 ? 8.781 -10.906 -4.906 1 98.88 313 ALA A N 1
ATOM 2373 C CA . ALA A 1 313 ? 10.195 -10.641 -4.637 1 98.88 313 ALA A CA 1
ATOM 2374 C C . ALA A 1 313 ? 10.797 -9.742 -5.711 1 98.88 313 ALA A C 1
ATOM 2376 O O . ALA A 1 313 ? 11.602 -8.852 -5.406 1 98.88 313 ALA A O 1
ATOM 2377 N N . GLY A 1 314 ? 10.453 -9.969 -6.965 1 98.81 314 GLY A N 1
ATOM 2378 C CA . GLY A 1 314 ? 10.961 -9.148 -8.055 1 98.81 314 GLY A CA 1
ATOM 2379 C C . GLY A 1 314 ? 10.531 -7.695 -7.953 1 98.81 314 GLY A C 1
ATOM 2380 O O . GLY A 1 314 ? 11.344 -6.789 -8.133 1 98.81 314 GLY A O 1
ATOM 2381 N N . VAL A 1 315 ? 9.266 -7.453 -7.691 1 98.81 315 VAL A N 1
ATOM 2382 C CA . VAL A 1 315 ? 8.766 -6.09 -7.566 1 98.81 315 VAL A CA 1
ATOM 2383 C C . VAL A 1 315 ? 9.391 -5.414 -6.348 1 98.81 315 VAL A C 1
ATOM 2385 O O . VAL A 1 315 ? 9.711 -4.227 -6.387 1 98.81 315 VAL A O 1
ATOM 2388 N N . GLN A 1 316 ? 9.57 -6.191 -5.262 1 98.88 316 GLN A N 1
ATOM 2389 C CA . GLN A 1 316 ? 10.258 -5.668 -4.086 1 98.88 316 GLN A CA 1
ATOM 2390 C C . GLN A 1 316 ? 11.68 -5.234 -4.426 1 98.88 316 GLN A C 1
ATOM 2392 O O . GLN A 1 316 ? 12.141 -4.18 -3.982 1 98.88 316 GLN A O 1
ATOM 2397 N N . ARG A 1 317 ? 12.352 -6.023 -5.211 1 98.88 317 ARG A N 1
ATOM 2398 C CA . ARG A 1 317 ? 13.711 -5.695 -5.637 1 98.88 317 ARG A CA 1
ATOM 2399 C C . ARG A 1 317 ? 13.734 -4.395 -6.43 1 98.88 317 ARG A C 1
ATOM 2401 O O . ARG A 1 317 ? 14.633 -3.568 -6.254 1 98.88 317 ARG A O 1
ATOM 2408 N N . GLN A 1 318 ? 12.766 -4.215 -7.293 1 98.81 318 GLN A N 1
ATOM 2409 C CA . GLN A 1 318 ? 12.711 -2.988 -8.078 1 98.81 318 GLN A CA 1
ATOM 2410 C C . GLN A 1 318 ? 12.477 -1.772 -7.188 1 98.81 318 GLN A C 1
ATOM 2412 O O . GLN A 1 318 ? 13.055 -0.708 -7.414 1 98.81 318 GLN A O 1
ATOM 2417 N N . ALA A 1 319 ? 11.609 -1.897 -6.238 1 98.81 319 ALA A N 1
ATOM 2418 C CA . ALA A 1 319 ? 11.375 -0.812 -5.285 1 98.81 319 ALA A CA 1
ATOM 2419 C C . ALA A 1 319 ? 12.664 -0.447 -4.551 1 98.81 319 ALA A C 1
ATOM 2421 O O . ALA A 1 319 ? 12.984 0.734 -4.395 1 98.81 319 ALA A O 1
ATOM 2422 N N . LEU A 1 320 ? 13.375 -1.453 -4.125 1 98.81 320 LEU A N 1
ATOM 2423 C CA . LEU A 1 320 ? 14.648 -1.231 -3.451 1 98.81 320 LEU A CA 1
ATOM 2424 C C . LEU A 1 320 ? 15.641 -0.54 -4.379 1 98.81 320 LEU A C 1
ATOM 2426 O O . LEU A 1 320 ? 16.344 0.386 -3.963 1 98.81 320 LEU A O 1
ATOM 2430 N N . ALA A 1 321 ? 15.703 -0.993 -5.582 1 98.75 321 ALA A N 1
ATOM 2431 C CA . ALA A 1 321 ? 16.641 -0.411 -6.547 1 98.75 321 ALA A CA 1
ATOM 2432 C C . ALA A 1 321 ? 16.359 1.078 -6.738 1 98.75 321 ALA A C 1
ATOM 2434 O O . ALA A 1 321 ? 17.297 1.888 -6.754 1 98.75 321 ALA A O 1
ATOM 2435 N N . GLN A 1 322 ? 15.102 1.436 -6.859 1 98.5 322 GLN A N 1
ATOM 2436 C CA . GLN A 1 322 ? 14.727 2.836 -7.008 1 98.5 322 GLN A CA 1
ATOM 2437 C C . GLN A 1 322 ? 15.109 3.645 -5.773 1 98.5 322 GLN A C 1
ATOM 2439 O O . GLN A 1 322 ? 15.625 4.758 -5.887 1 98.5 322 GLN A O 1
ATOM 2444 N N . ALA A 1 323 ? 14.859 3.105 -4.641 1 98.69 323 ALA A N 1
ATOM 2445 C CA . ALA A 1 323 ? 15.172 3.785 -3.389 1 98.69 323 ALA A CA 1
ATOM 2446 C C . ALA A 1 323 ? 16.672 4.012 -3.248 1 98.69 323 ALA A C 1
ATOM 2448 O O . ALA A 1 323 ? 17.109 5.105 -2.889 1 98.69 323 ALA A O 1
ATOM 2449 N N . LEU A 1 324 ? 17.453 2.947 -3.514 1 98.69 324 LEU A N 1
ATOM 2450 C CA . LEU A 1 324 ? 18.906 3.031 -3.426 1 98.69 324 LEU A CA 1
ATOM 2451 C C . LEU A 1 324 ? 19.453 4.07 -4.402 1 98.69 324 LEU A C 1
ATOM 2453 O O . LEU A 1 324 ? 20.281 4.898 -4.031 1 98.69 324 LEU A O 1
ATOM 2457 N N . HIS A 1 325 ? 18.984 3.998 -5.625 1 98.19 325 HIS A N 1
ATOM 2458 C CA . HIS A 1 325 ? 19.422 4.938 -6.652 1 98.19 325 HIS A CA 1
ATOM 2459 C C . HIS A 1 325 ? 19.125 6.375 -6.246 1 98.19 325 HIS A C 1
ATOM 2461 O O . HIS A 1 325 ? 20.016 7.238 -6.32 1 98.19 325 HIS A O 1
ATOM 2467 N N . HIS A 1 326 ? 17.953 6.633 -5.793 1 97.81 326 HIS A N 1
ATOM 2468 C CA . HIS A 1 326 ? 17.547 7.965 -5.348 1 97.81 326 HIS A CA 1
ATOM 2469 C C . HIS A 1 326 ? 18.438 8.453 -4.203 1 97.81 326 HIS A C 1
ATOM 2471 O O . HIS A 1 326 ? 18.938 9.578 -4.23 1 97.81 326 HIS A O 1
ATOM 2477 N N . ALA A 1 327 ? 18.641 7.633 -3.209 1 98 327 ALA A N 1
ATOM 2478 C CA . ALA A 1 327 ? 19.359 8.008 -1.995 1 98 327 ALA A CA 1
ATOM 2479 C C . ALA A 1 327 ? 20.828 8.273 -2.293 1 98 327 ALA A C 1
ATOM 2481 O O . ALA A 1 327 ? 21.484 9.062 -1.602 1 98 327 ALA A O 1
ATOM 2482 N N . ARG A 1 328 ? 21.344 7.645 -3.314 1 97.62 328 ARG A N 1
ATOM 2483 C CA . ARG A 1 328 ? 22.75 7.812 -3.672 1 97.62 328 ARG A CA 1
ATOM 2484 C C . ARG A 1 328 ? 22.984 9.125 -4.41 1 97.62 328 ARG A C 1
ATOM 2486 O O . ARG A 1 328 ? 24.094 9.648 -4.434 1 97.62 328 ARG A O 1
ATOM 2493 N N . HIS A 1 329 ? 21.938 9.703 -4.988 1 96.56 329 HIS A N 1
ATOM 2494 C CA . HIS A 1 329 ? 22.094 10.898 -5.812 1 96.56 329 HIS A CA 1
ATOM 2495 C C . HIS A 1 329 ? 21.594 12.133 -5.082 1 96.56 329 HIS A C 1
ATOM 2497 O O . HIS A 1 329 ? 22.094 13.242 -5.301 1 96.56 329 HIS A O 1
ATOM 2503 N N . ARG A 1 330 ? 20.594 12 -4.234 1 96.62 330 ARG A N 1
ATOM 2504 C CA . ARG A 1 330 ? 19.938 13.125 -3.574 1 96.62 330 ARG A CA 1
ATOM 2505 C C . ARG A 1 330 ? 20.688 13.523 -2.305 1 96.62 330 ARG A C 1
ATOM 2507 O O . ARG A 1 330 ? 21.141 12.656 -1.556 1 96.62 330 ARG A O 1
ATOM 2514 N N . THR A 1 331 ? 20.781 14.812 -2.09 1 96.38 331 THR A N 1
ATOM 2515 C CA . THR A 1 331 ? 21.422 15.328 -0.884 1 96.38 331 THR A CA 1
ATOM 2516 C C . THR A 1 331 ? 20.422 16.109 -0.036 1 96.38 331 THR A C 1
ATOM 2518 O O . THR A 1 331 ? 19.516 16.75 -0.569 1 96.38 331 THR A O 1
ATOM 2521 N N . ALA A 1 332 ? 20.484 16.016 1.217 1 94.5 332 ALA A N 1
ATOM 2522 C CA . ALA A 1 332 ? 19.797 16.828 2.215 1 94.5 332 ALA A CA 1
ATOM 2523 C C . ALA A 1 332 ? 20.688 17.078 3.43 1 94.5 332 ALA A C 1
ATOM 2525 O O . ALA A 1 332 ? 21.438 16.203 3.84 1 94.5 332 ALA A O 1
ATOM 2526 N N . PHE A 1 333 ? 20.578 18.312 3.977 1 94.19 333 PHE A N 1
ATOM 2527 C CA . PHE A 1 333 ? 21.344 18.688 5.16 1 94.19 333 PHE A CA 1
ATOM 2528 C C . PHE A 1 333 ? 22.828 18.453 4.941 1 94.19 333 PHE A C 1
ATOM 2530 O O . PHE A 1 333 ? 23.5 17.875 5.805 1 94.19 333 PHE A O 1
ATOM 2537 N N . GLN A 1 334 ? 23.266 18.594 3.701 1 91.56 334 GLN A N 1
ATOM 2538 C CA . GLN A 1 334 ? 24.672 18.672 3.299 1 91.56 334 GLN A CA 1
ATOM 2539 C C . GLN A 1 334 ? 25.281 17.281 3.152 1 91.56 334 GLN A C 1
ATOM 2541 O O . GLN A 1 334 ? 26.5 17.125 3.162 1 91.56 334 GLN A O 1
ATOM 2546 N N . LYS A 1 335 ? 24.484 16.266 3.123 1 96.5 335 LYS A N 1
ATOM 2547 C CA . LYS A 1 335 ? 24.938 14.898 2.895 1 96.5 335 LYS A CA 1
ATOM 2548 C C . LYS A 1 335 ? 24.016 14.164 1.931 1 96.5 335 LYS A C 1
ATOM 2550 O O . LYS A 1 335 ? 22.828 14.492 1.826 1 96.5 335 LYS A O 1
ATOM 2555 N N . ARG A 1 336 ? 24.688 13.203 1.219 1 96.81 336 ARG A N 1
ATOM 2556 C CA . ARG A 1 336 ? 23.812 12.32 0.444 1 96.81 336 ARG A CA 1
ATOM 2557 C C . ARG A 1 336 ? 22.859 11.57 1.352 1 96.81 336 ARG A C 1
ATOM 2559 O O . ARG A 1 336 ? 23.203 11.195 2.473 1 96.81 336 ARG A O 1
ATOM 2566 N N . LEU A 1 337 ? 21.625 11.297 0.89 1 97.75 337 LEU A N 1
ATOM 2567 C CA . LEU A 1 337 ? 20.625 10.578 1.674 1 97.75 337 LEU A CA 1
ATOM 2568 C C . LEU A 1 337 ? 21.156 9.227 2.123 1 97.75 337 LEU A C 1
ATOM 2570 O O . LEU A 1 337 ? 20.938 8.805 3.262 1 97.75 337 LEU A O 1
ATOM 2574 N N . VAL A 1 338 ? 21.953 8.5 1.28 1 97.75 338 VAL A N 1
ATOM 2575 C CA . VAL A 1 338 ? 22.438 7.148 1.561 1 97.75 338 VAL A CA 1
ATOM 2576 C C . VAL A 1 338 ? 23.438 7.184 2.715 1 97.75 338 VAL A C 1
ATOM 2578 O O . VAL A 1 338 ? 23.672 6.168 3.371 1 97.75 338 VAL A O 1
ATOM 2581 N N . ASP A 1 339 ? 23.969 8.375 3.018 1 97.19 339 ASP A N 1
ATOM 2582 C CA . ASP A 1 339 ? 24.984 8.516 4.055 1 97.19 339 ASP A CA 1
ATOM 2583 C C . ASP A 1 339 ? 24.359 8.969 5.375 1 97.19 339 ASP A C 1
ATOM 2585 O O . ASP A 1 339 ? 25.062 9.078 6.387 1 97.19 339 ASP A O 1
ATOM 2589 N N . GLN A 1 340 ? 23.078 9.312 5.391 1 97.06 340 GLN A N 1
ATOM 2590 C CA . GLN A 1 340 ? 22.375 9.672 6.621 1 97.06 340 GLN A CA 1
ATOM 2591 C C . GLN A 1 340 ? 22.047 8.43 7.445 1 97.06 340 GLN A C 1
ATOM 2593 O O . GLN A 1 340 ? 21.453 7.48 6.938 1 97.06 340 GLN A O 1
ATOM 2598 N N . PRO A 1 341 ? 22.359 8.438 8.688 1 97.06 341 PRO A N 1
ATOM 2599 C CA . PRO A 1 341 ? 22.266 7.227 9.5 1 97.06 341 PRO A CA 1
ATOM 2600 C C . PRO A 1 341 ? 20.875 6.609 9.477 1 97.06 341 PRO A C 1
ATOM 2602 O O . PRO A 1 341 ? 20.734 5.391 9.32 1 97.06 341 PRO A O 1
ATOM 2605 N N . LEU A 1 342 ? 19.812 7.371 9.625 1 97.88 342 LEU A N 1
ATOM 2606 C CA . LEU A 1 342 ? 18.453 6.828 9.617 1 97.88 342 LEU A CA 1
ATOM 2607 C C . LEU A 1 342 ? 18.125 6.246 8.25 1 97.88 342 LEU A C 1
ATOM 2609 O O . LEU A 1 342 ? 17.484 5.191 8.156 1 97.88 342 LEU A O 1
ATOM 2613 N N . MET A 1 343 ? 18.547 6.965 7.219 1 98.25 343 MET A N 1
ATOM 2614 C CA . MET A 1 343 ? 18.266 6.488 5.867 1 98.25 343 MET A CA 1
ATOM 2615 C C . MET A 1 343 ? 19.047 5.223 5.559 1 98.25 343 MET A C 1
ATOM 2617 O O . MET A 1 343 ? 18.516 4.285 4.961 1 98.25 343 MET A O 1
ATOM 2621 N N . THR A 1 344 ? 20.344 5.215 5.988 1 98.25 344 THR A N 1
ATOM 2622 C CA . THR A 1 344 ? 21.141 4.008 5.805 1 98.25 344 THR A CA 1
ATOM 2623 C C . THR A 1 344 ? 20.469 2.811 6.473 1 98.25 344 THR A C 1
ATOM 2625 O O . THR A 1 344 ? 20.453 1.708 5.918 1 98.25 344 THR A O 1
ATOM 2628 N N . ASN A 1 345 ? 19.906 3.033 7.648 1 98 345 ASN A N 1
ATOM 2629 C CA . ASN A 1 345 ? 19.172 1.984 8.359 1 98 345 ASN A CA 1
ATOM 2630 C C . ASN A 1 345 ? 17.984 1.479 7.559 1 98 345 ASN A C 1
ATOM 2632 O O . ASN A 1 345 ? 17.797 0.269 7.418 1 98 345 ASN A O 1
ATOM 2636 N N . VAL A 1 346 ? 17.203 2.385 7.012 1 98.38 346 VAL A N 1
ATOM 2637 C CA . VAL A 1 346 ? 16.016 2.035 6.223 1 98.38 346 VAL A CA 1
ATOM 2638 C C . VAL A 1 346 ? 16.438 1.22 5.004 1 98.38 346 VAL A C 1
ATOM 2640 O O . VAL A 1 346 ? 15.898 0.143 4.75 1 98.38 346 VAL A O 1
ATOM 2643 N N . LEU A 1 347 ? 17.438 1.69 4.258 1 98.69 347 LEU A N 1
ATOM 2644 C CA . LEU A 1 347 ? 17.891 1.04 3.027 1 98.69 347 LEU A CA 1
ATOM 2645 C C . LEU A 1 347 ? 18.453 -0.345 3.318 1 98.69 347 LEU A C 1
ATOM 2647 O O . LEU A 1 347 ? 18.172 -1.302 2.594 1 98.69 347 LEU A O 1
ATOM 2651 N N . ALA A 1 348 ? 19.203 -0.448 4.398 1 98.62 348 ALA A N 1
ATOM 2652 C CA . ALA A 1 348 ? 19.781 -1.738 4.777 1 98.62 348 ALA A CA 1
ATOM 2653 C C . ALA A 1 348 ? 18.688 -2.736 5.145 1 98.62 348 ALA A C 1
ATOM 2655 O O . ALA A 1 348 ? 18.75 -3.912 4.781 1 98.62 348 ALA A O 1
ATOM 2656 N N . ASP A 1 349 ? 17.734 -2.256 5.871 1 97.38 349 ASP A N 1
ATOM 2657 C CA . ASP A 1 349 ? 16.641 -3.117 6.305 1 97.38 349 ASP A CA 1
ATOM 2658 C C . ASP A 1 349 ? 15.836 -3.625 5.109 1 97.38 349 ASP A C 1
ATOM 2660 O O . ASP A 1 349 ? 15.477 -4.801 5.059 1 97.38 349 ASP A O 1
ATOM 2664 N N . LEU A 1 350 ? 15.555 -2.742 4.137 1 98.38 350 LEU A N 1
ATOM 2665 C CA . LEU A 1 350 ? 14.875 -3.139 2.908 1 98.38 350 LEU A CA 1
ATOM 2666 C C . LEU A 1 350 ? 15.703 -4.164 2.141 1 98.38 350 LEU A C 1
ATOM 2668 O O . LEU A 1 350 ? 15.164 -5.145 1.623 1 98.38 350 LEU A O 1
ATOM 2672 N N . ALA A 1 351 ? 16.969 -3.93 2.111 1 98.75 351 ALA A N 1
ATOM 2673 C CA . ALA A 1 351 ? 17.875 -4.828 1.396 1 98.75 351 ALA A CA 1
ATOM 2674 C C . ALA A 1 351 ? 17.875 -6.223 2.02 1 98.75 351 ALA A C 1
ATOM 2676 O O . ALA A 1 351 ? 17.875 -7.227 1.307 1 98.75 351 ALA A O 1
ATOM 2677 N N . LEU A 1 352 ? 17.859 -6.293 3.307 1 97.62 352 LEU A N 1
ATOM 2678 C CA . LEU A 1 352 ? 17.828 -7.566 4.023 1 97.62 352 LEU A CA 1
ATOM 2679 C C . LEU A 1 352 ? 16.562 -8.352 3.674 1 97.62 352 LEU A C 1
ATOM 2681 O O . LEU A 1 352 ? 16.625 -9.562 3.459 1 97.62 352 LEU A O 1
ATOM 2685 N N . GLU A 1 353 ? 15.43 -7.652 3.658 1 97.12 353 GLU A N 1
ATOM 2686 C CA . GLU A 1 353 ? 14.148 -8.266 3.342 1 97.12 353 GLU A CA 1
ATOM 2687 C C . GLU A 1 353 ? 14.156 -8.867 1.939 1 97.12 353 GLU A C 1
ATOM 2689 O O . GLU A 1 353 ? 13.719 -10.008 1.744 1 97.12 353 GLU A O 1
ATOM 2694 N N . VAL A 1 354 ? 14.672 -8.125 0.986 1 98.69 354 VAL A N 1
ATOM 2695 C CA . VAL A 1 354 ? 14.688 -8.539 -0.412 1 98.69 354 VAL A CA 1
ATOM 2696 C C . VAL A 1 354 ? 15.617 -9.734 -0.586 1 98.69 354 VAL A C 1
ATOM 2698 O O . VAL A 1 354 ? 15.289 -10.688 -1.299 1 98.69 354 VAL A O 1
ATOM 2701 N N . GLU A 1 355 ? 16.719 -9.688 0.062 1 98.62 355 GLU A N 1
ATOM 2702 C CA . GLU A 1 355 ? 17.688 -10.781 -0.078 1 98.62 355 GLU A CA 1
ATOM 2703 C C . GLU A 1 355 ? 17.141 -12.078 0.497 1 98.62 355 GLU A C 1
ATOM 2705 O O . GLU A 1 355 ? 17.328 -13.148 -0.08 1 98.62 355 GLU A O 1
ATOM 2710 N N . ALA A 1 356 ? 16.453 -11.992 1.619 1 98.5 356 ALA A N 1
ATOM 2711 C CA . ALA A 1 356 ? 15.844 -13.172 2.219 1 98.5 356 ALA A CA 1
ATOM 2712 C C . ALA A 1 356 ? 14.758 -13.742 1.312 1 98.5 356 ALA A C 1
ATOM 2714 O O . ALA A 1 356 ? 14.648 -14.961 1.154 1 98.5 356 ALA A O 1
ATOM 2715 N N . ALA A 1 357 ? 13.93 -12.875 0.725 1 98.81 357 ALA A N 1
ATOM 2716 C CA . ALA A 1 357 ? 12.883 -13.312 -0.195 1 98.81 357 ALA A CA 1
ATOM 2717 C C . ALA A 1 357 ? 13.484 -14 -1.42 1 98.81 357 ALA A C 1
ATOM 2719 O O . ALA A 1 357 ? 12.984 -15.039 -1.867 1 98.81 357 ALA A O 1
ATOM 2720 N N . THR A 1 358 ? 14.57 -13.414 -1.908 1 98.88 358 THR A N 1
ATOM 2721 C CA . THR A 1 358 ? 15.242 -13.961 -3.084 1 98.88 358 THR A CA 1
ATOM 2722 C C . THR A 1 358 ? 15.828 -15.336 -2.781 1 98.88 358 THR A C 1
ATOM 2724 O O . THR A 1 358 ? 15.625 -16.281 -3.541 1 98.88 358 THR A O 1
ATOM 2727 N N . ALA A 1 359 ? 16.5 -15.445 -1.646 1 98.81 359 ALA A N 1
ATOM 2728 C CA . ALA A 1 359 ? 17.094 -16.719 -1.271 1 98.81 359 ALA A CA 1
ATOM 2729 C C . ALA A 1 359 ? 16.047 -17.828 -1.187 1 98.81 359 ALA A C 1
ATOM 2731 O O . ALA A 1 359 ? 16.25 -18.922 -1.715 1 98.81 359 ALA A O 1
ATOM 2732 N N . LEU A 1 360 ? 14.961 -17.547 -0.581 1 98.88 360 LEU A N 1
ATOM 2733 C CA . LEU A 1 360 ? 13.906 -18.531 -0.389 1 98.88 360 LEU A CA 1
ATOM 2734 C C . LEU A 1 360 ? 13.242 -18.891 -1.718 1 98.88 360 LEU A C 1
ATOM 2736 O O . LEU A 1 360 ? 13 -20.062 -2.002 1 98.88 360 LEU A O 1
ATOM 2740 N N . ALA A 1 361 ? 12.938 -17.875 -2.527 1 98.88 361 ALA A N 1
ATOM 2741 C CA . ALA A 1 361 ? 12.25 -18.094 -3.797 1 98.88 361 ALA A CA 1
ATOM 2742 C C . ALA A 1 361 ? 13.031 -19.047 -4.695 1 98.88 361 ALA A C 1
ATOM 2744 O O . ALA A 1 361 ? 12.461 -19.953 -5.301 1 98.88 361 ALA A O 1
ATOM 2745 N N . PHE A 1 362 ? 14.305 -18.859 -4.723 1 98.81 362 PHE A N 1
ATOM 2746 C CA . PHE A 1 362 ? 15.102 -19.656 -5.656 1 98.81 362 PHE A CA 1
ATOM 2747 C C . PHE A 1 362 ? 15.414 -21.031 -5.074 1 98.81 362 PHE A C 1
ATOM 2749 O O . PHE A 1 362 ? 15.539 -22 -5.816 1 98.81 362 PHE A O 1
ATOM 2756 N N . ARG A 1 363 ? 15.461 -21.141 -3.705 1 98.75 363 ARG A N 1
ATOM 2757 C CA . ARG A 1 363 ? 15.523 -22.469 -3.1 1 98.75 363 ARG A CA 1
ATOM 2758 C C . ARG A 1 363 ? 14.281 -23.281 -3.443 1 98.75 363 ARG A C 1
ATOM 2760 O O . ARG A 1 363 ? 14.375 -24.484 -3.717 1 98.75 363 ARG A O 1
ATOM 2767 N N . LEU A 1 364 ? 13.148 -22.672 -3.455 1 98.69 364 LEU A N 1
ATOM 2768 C CA . LEU A 1 364 ? 11.898 -23.344 -3.818 1 98.69 364 LEU A CA 1
ATOM 2769 C C . LEU A 1 364 ? 11.883 -23.688 -5.301 1 98.69 364 LEU A C 1
ATOM 2771 O O . LEU A 1 364 ? 11.398 -24.766 -5.684 1 98.69 364 LEU A O 1
ATOM 2775 N N . ALA A 1 365 ? 12.438 -22.766 -6.141 1 98.62 365 ALA A N 1
ATOM 2776 C CA . ALA A 1 365 ? 12.508 -23.078 -7.566 1 98.62 365 ALA A CA 1
ATOM 2777 C C . ALA A 1 365 ? 13.273 -24.375 -7.812 1 98.62 365 ALA A C 1
ATOM 2779 O O . ALA A 1 365 ? 12.875 -25.188 -8.648 1 98.62 365 ALA A O 1
ATOM 2780 N N . ARG A 1 366 ? 14.367 -24.625 -7.098 1 98.25 366 ARG A N 1
ATOM 2781 C CA . ARG A 1 366 ? 15.117 -25.875 -7.23 1 98.25 366 ARG A CA 1
ATOM 2782 C C . ARG A 1 366 ? 14.258 -27.062 -6.832 1 98.25 366 ARG A C 1
ATOM 2784 O O . ARG A 1 366 ? 14.344 -28.125 -7.449 1 98.25 366 ARG A O 1
ATOM 2791 N N . ALA A 1 367 ? 13.438 -26.859 -5.781 1 97.88 367 ALA A N 1
ATOM 2792 C CA . ALA A 1 367 ? 12.562 -27.953 -5.352 1 97.88 367 ALA A CA 1
ATOM 2793 C C . ALA A 1 367 ? 11.594 -28.344 -6.461 1 97.88 367 ALA A C 1
ATOM 2795 O O . ALA A 1 367 ? 11.234 -29.516 -6.598 1 97.88 367 ALA A O 1
ATOM 2796 N N . PHE A 1 368 ? 11.195 -27.406 -7.281 1 96.19 368 PHE A N 1
ATOM 2797 C CA . PHE A 1 368 ? 10.281 -27.672 -8.383 1 96.19 368 PHE A CA 1
ATOM 2798 C C . PHE A 1 368 ? 11.016 -28.312 -9.555 1 96.19 368 PHE A C 1
ATOM 2800 O O . PHE A 1 368 ? 10.398 -28.922 -10.43 1 96.19 368 PHE A O 1
ATOM 2807 N N . ASP A 1 369 ? 12.328 -28.141 -9.555 1 95.12 369 ASP A N 1
ATOM 2808 C CA . ASP A 1 369 ? 13.156 -28.797 -10.562 1 95.12 369 ASP A CA 1
ATOM 2809 C C . ASP A 1 369 ? 13.297 -30.297 -10.266 1 95.12 369 ASP A C 1
ATOM 2811 O O . ASP A 1 369 ? 13.445 -31.109 -11.18 1 95.12 369 ASP A O 1
ATOM 2815 N N . ALA A 1 370 ? 13.234 -30.688 -9 1 93 370 ALA A N 1
ATOM 2816 C CA . ALA A 1 370 ? 13.453 -32.062 -8.555 1 93 370 ALA A CA 1
ATOM 2817 C C . ALA A 1 370 ? 12.133 -32.812 -8.375 1 93 370 ALA A C 1
ATOM 2819 O O . ALA A 1 370 ? 11.844 -33.312 -7.289 1 93 370 ALA A O 1
ATOM 2820 N N . ARG A 1 371 ? 11.375 -33.062 -9.375 1 87.81 371 ARG A N 1
ATOM 2821 C CA . ARG A 1 371 ? 10 -33.531 -9.305 1 87.81 371 ARG A CA 1
ATOM 2822 C C . ARG A 1 371 ? 9.969 -35 -8.844 1 87.81 371 ARG A C 1
ATOM 2824 O O . ARG A 1 371 ? 8.992 -35.438 -8.242 1 87.81 371 ARG A O 1
ATOM 2831 N N . GLU A 1 372 ? 11.047 -35.688 -9.07 1 90.69 372 GLU A N 1
ATOM 2832 C CA . GLU A 1 372 ? 11.062 -37.125 -8.734 1 90.69 372 GLU A CA 1
ATOM 2833 C C . GLU A 1 372 ? 11.727 -37.344 -7.383 1 90.69 372 GLU A C 1
ATOM 2835 O O . GLU A 1 372 ? 11.781 -38.5 -6.902 1 90.69 372 GLU A O 1
ATOM 2840 N N . ASP A 1 373 ? 12.141 -36.281 -6.801 1 94.88 373 ASP A N 1
ATOM 2841 C CA . ASP A 1 373 ? 12.766 -36.375 -5.488 1 94.88 373 ASP A CA 1
ATOM 2842 C C . ASP A 1 373 ? 11.742 -36.125 -4.375 1 94.88 373 ASP A C 1
ATOM 2844 O O . ASP A 1 373 ? 11.258 -35.031 -4.184 1 94.88 373 ASP A O 1
ATOM 2848 N N . GLU A 1 374 ? 11.484 -37.156 -3.65 1 95.88 374 GLU A N 1
ATOM 2849 C CA . GLU A 1 374 ? 10.406 -37.125 -2.67 1 95.88 374 GLU A CA 1
ATOM 2850 C C . GLU A 1 374 ? 10.648 -36.031 -1.611 1 95.88 374 GLU A C 1
ATOM 2852 O O . GLU A 1 374 ? 9.766 -35.25 -1.318 1 95.88 374 GLU A O 1
ATOM 2857 N N . PRO A 1 375 ? 11.922 -35.938 -1.017 1 96.25 375 PRO A N 1
ATOM 2858 C CA . PRO A 1 375 ? 12.164 -34.906 -0.021 1 96.25 375 PRO A CA 1
ATOM 2859 C C . PRO A 1 375 ? 11.914 -33.5 -0.569 1 96.25 375 PRO A C 1
ATOM 2861 O O . PRO A 1 375 ? 11.367 -32.656 0.135 1 96.25 375 PRO A O 1
ATOM 2864 N N . GLU A 1 376 ? 12.281 -33.312 -1.799 1 97.44 376 GLU A N 1
ATOM 2865 C CA . GLU A 1 376 ? 12.078 -32 -2.426 1 97.44 376 GLU A CA 1
ATOM 2866 C C . GLU A 1 376 ? 10.602 -31.734 -2.668 1 97.44 376 GLU A C 1
ATOM 2868 O O . GLU A 1 376 ? 10.133 -30.609 -2.498 1 97.44 376 GLU A O 1
ATOM 2873 N N . THR A 1 377 ? 9.898 -32.75 -3.066 1 96.31 377 THR A N 1
ATOM 2874 C CA . THR A 1 377 ? 8.461 -32.625 -3.299 1 96.31 377 THR A CA 1
ATOM 2875 C C . THR A 1 377 ? 7.73 -32.312 -1.997 1 96.31 377 THR A C 1
ATOM 2877 O O . THR A 1 377 ? 6.828 -31.469 -1.978 1 96.31 377 THR A O 1
ATOM 2880 N N . LEU A 1 378 ? 8.133 -33 -0.937 1 97.38 378 LEU A N 1
ATOM 2881 C CA . LEU A 1 378 ? 7.531 -32.781 0.372 1 97.38 378 LEU A CA 1
ATOM 2882 C C . LEU A 1 378 ? 7.852 -31.359 0.885 1 97.38 378 LEU A C 1
ATOM 2884 O O . LEU A 1 378 ? 6.984 -30.703 1.459 1 97.38 378 LEU A O 1
ATOM 2888 N N . LEU A 1 379 ? 9.07 -30.875 0.641 1 98.06 379 LEU A N 1
ATOM 2889 C CA . LEU A 1 379 ? 9.484 -29.547 1.078 1 98.06 379 LEU A CA 1
ATOM 2890 C C . LEU A 1 379 ? 8.656 -28.469 0.397 1 98.06 379 LEU A C 1
ATOM 2892 O O . LEU A 1 379 ? 8.125 -27.578 1.062 1 98.06 379 LEU A O 1
ATOM 2896 N N . ARG A 1 380 ? 8.57 -28.547 -0.948 1 97.19 380 ARG A N 1
ATOM 2897 C CA . ARG A 1 380 ? 7.863 -27.5 -1.667 1 97.19 380 ARG A CA 1
ATOM 2898 C C . ARG A 1 380 ? 6.371 -27.547 -1.357 1 97.19 380 ARG A C 1
ATOM 2900 O O . ARG A 1 380 ? 5.703 -26.5 -1.365 1 97.19 380 ARG A O 1
ATOM 2907 N N . ARG A 1 381 ? 5.828 -28.719 -1.014 1 96.5 381 ARG A N 1
ATOM 2908 C CA . ARG A 1 381 ? 4.418 -28.844 -0.662 1 96.5 381 ARG A CA 1
ATOM 2909 C C . ARG A 1 381 ? 4.086 -28.031 0.576 1 96.5 381 ARG A C 1
ATOM 2911 O O . ARG A 1 381 ? 3.006 -27.438 0.664 1 96.5 381 ARG A O 1
ATOM 2918 N N . LEU A 1 382 ? 5.023 -27.953 1.467 1 98.19 382 LEU A N 1
ATOM 2919 C CA . LEU A 1 382 ? 4.766 -27.281 2.736 1 98.19 382 LEU A CA 1
ATOM 2920 C C . LEU A 1 382 ? 5.242 -25.844 2.693 1 98.19 382 LEU A C 1
ATOM 2922 O O . LEU A 1 382 ? 4.523 -24.938 3.121 1 98.19 382 LEU A O 1
ATOM 2926 N N . VAL A 1 383 ? 6.402 -25.547 2.15 1 98.75 383 VAL A N 1
ATOM 2927 C CA . VAL A 1 383 ? 7.07 -24.266 2.328 1 98.75 383 VAL A CA 1
ATOM 2928 C C . VAL A 1 383 ? 6.566 -23.281 1.282 1 98.75 383 VAL A C 1
ATOM 2930 O O . VAL A 1 383 ? 6.543 -22.062 1.524 1 98.75 383 VAL A O 1
ATOM 2933 N N . THR A 1 384 ? 6.094 -23.766 0.121 1 98.5 384 THR A N 1
ATOM 2934 C CA . THR A 1 384 ? 5.691 -22.859 -0.95 1 98.5 384 THR A CA 1
ATOM 2935 C C . THR A 1 384 ? 4.484 -22.031 -0.533 1 98.5 384 THR A C 1
ATOM 2937 O O . THR A 1 384 ? 4.504 -20.797 -0.632 1 98.5 384 THR A O 1
ATOM 2940 N N . PRO A 1 385 ? 3.387 -22.672 -0.004 1 98.31 385 PRO A N 1
ATOM 2941 C CA . PRO A 1 385 ? 2.275 -21.828 0.444 1 98.31 385 PRO A CA 1
ATOM 2942 C C . PRO A 1 385 ? 2.658 -20.906 1.6 1 98.31 385 PRO A C 1
ATOM 2944 O O . PRO A 1 385 ? 2.203 -19.766 1.659 1 98.31 385 PRO A O 1
ATOM 2947 N N . ALA A 1 386 ? 3.516 -21.391 2.504 1 98.75 386 ALA A N 1
ATOM 2948 C CA . ALA A 1 386 ? 3.98 -20.547 3.602 1 98.75 386 ALA A CA 1
ATOM 2949 C C . ALA A 1 386 ? 4.785 -19.359 3.082 1 98.75 386 ALA A C 1
ATOM 2951 O O . ALA A 1 386 ? 4.637 -18.234 3.572 1 98.75 386 ALA A O 1
ATOM 2952 N N . ALA A 1 387 ? 5.641 -19.641 2.1 1 98.88 387 ALA A N 1
ATOM 2953 C CA . ALA A 1 387 ? 6.445 -18.594 1.48 1 98.88 387 ALA A CA 1
ATOM 2954 C C . ALA A 1 387 ? 5.559 -17.547 0.798 1 98.88 387 ALA A C 1
ATOM 2956 O O . ALA A 1 387 ? 5.816 -16.344 0.888 1 98.88 387 ALA A O 1
ATOM 2957 N N . LYS A 1 388 ? 4.555 -18.047 0.091 1 98.69 388 LYS A N 1
ATOM 2958 C CA . LYS A 1 388 ? 3.627 -17.109 -0.53 1 98.69 388 LYS A CA 1
ATOM 2959 C C . LYS A 1 388 ? 2.994 -16.188 0.511 1 98.69 388 LYS A C 1
ATOM 2961 O O . LYS A 1 388 ? 2.906 -14.977 0.306 1 98.69 388 LYS A O 1
ATOM 2966 N N . PHE A 1 389 ? 2.527 -16.812 1.662 1 98.44 389 PHE A N 1
ATOM 2967 C CA . PHE A 1 389 ? 1.926 -16 2.719 1 98.44 389 PHE A CA 1
ATOM 2968 C C . PHE A 1 389 ? 2.873 -14.898 3.162 1 98.44 389 PHE A C 1
ATOM 2970 O O . PHE A 1 389 ? 2.533 -13.719 3.08 1 98.44 389 PHE A O 1
ATOM 2977 N N . TRP A 1 390 ? 4.055 -15.195 3.459 1 97.75 390 TRP A N 1
ATOM 2978 C CA . TRP A 1 390 ? 4.926 -14.273 4.184 1 97.75 390 TRP A CA 1
ATOM 2979 C C . TRP A 1 390 ? 5.574 -13.281 3.23 1 97.75 390 TRP A C 1
ATOM 2981 O O . TRP A 1 390 ? 5.52 -12.07 3.457 1 97.75 390 TRP A O 1
ATOM 2991 N N . VAL A 1 391 ? 6.172 -13.766 2.139 1 98.38 391 VAL A N 1
ATOM 2992 C CA . VAL A 1 391 ? 6.891 -12.891 1.215 1 98.38 391 VAL A CA 1
ATOM 2993 C C . VAL A 1 391 ? 5.926 -11.883 0.597 1 98.38 391 VAL A C 1
ATOM 2995 O O . VAL A 1 391 ? 6.242 -10.695 0.493 1 98.38 391 VAL A O 1
ATOM 2998 N N . CYS A 1 392 ? 4.73 -12.383 0.21 1 98.25 392 CYS A N 1
ATOM 2999 C CA . CYS A 1 392 ? 3.768 -11.508 -0.453 1 98.25 392 CYS A CA 1
ATOM 3000 C C . CYS A 1 392 ? 3.154 -10.523 0.534 1 98.25 392 CYS A C 1
ATOM 3002 O O . CYS A 1 392 ? 2.83 -9.391 0.169 1 98.25 392 CYS A O 1
ATOM 3004 N N . LYS A 1 393 ? 3.043 -10.945 1.828 1 96.06 393 LYS A N 1
ATOM 3005 C CA . LYS A 1 393 ? 2.512 -10.055 2.859 1 96.06 393 LYS A CA 1
ATOM 3006 C C . LYS A 1 393 ? 3.461 -8.891 3.121 1 96.06 393 LYS A C 1
ATOM 3008 O O . LYS A 1 393 ? 3.021 -7.797 3.486 1 96.06 393 LYS A O 1
ATOM 3013 N N . ARG A 1 394 ? 4.711 -9.055 2.896 1 96.06 394 ARG A N 1
ATOM 3014 C CA . ARG A 1 394 ? 5.73 -8.062 3.207 1 96.06 394 ARG A CA 1
ATOM 3015 C C . ARG A 1 394 ? 5.859 -7.039 2.08 1 96.06 394 ARG A C 1
ATOM 3017 O O . ARG A 1 394 ? 6.344 -5.926 2.297 1 96.06 394 ARG A O 1
ATOM 3024 N N . GLY A 1 395 ? 5.383 -7.391 0.911 1 97.25 395 GLY A N 1
ATOM 3025 C CA . GLY A 1 395 ? 5.562 -6.582 -0.283 1 97.25 395 GLY A CA 1
ATOM 3026 C C . GLY A 1 395 ? 5.008 -5.176 -0.141 1 97.25 395 GLY A C 1
ATOM 3027 O O . GLY A 1 395 ? 5.742 -4.195 -0.293 1 97.25 395 GLY A O 1
ATOM 3028 N N . PRO A 1 396 ? 3.713 -5.055 0.222 1 97.25 396 PRO A N 1
ATOM 3029 C CA . PRO A 1 396 ? 3.121 -3.725 0.368 1 97.25 396 PRO A CA 1
ATOM 3030 C C . PRO A 1 396 ? 3.854 -2.861 1.393 1 97.25 396 PRO A C 1
ATOM 3032 O O . PRO A 1 396 ? 4.016 -1.656 1.186 1 97.25 396 PRO A O 1
ATOM 3035 N N . ILE A 1 397 ? 4.34 -3.398 2.463 1 95.62 397 ILE A N 1
ATOM 3036 C CA . ILE A 1 397 ? 5.051 -2.682 3.514 1 95.62 397 ILE A CA 1
ATOM 3037 C C . ILE A 1 397 ? 6.371 -2.143 2.971 1 95.62 397 ILE A C 1
ATOM 3039 O O . ILE A 1 397 ? 6.711 -0.978 3.189 1 95.62 397 ILE A O 1
ATOM 3043 N N . LEU A 1 398 ? 7.059 -3.014 2.281 1 97.75 398 LEU A N 1
ATOM 3044 C CA . LEU A 1 398 ? 8.352 -2.652 1.716 1 97.75 398 LEU A CA 1
ATOM 3045 C C . LEU A 1 398 ? 8.203 -1.529 0.694 1 97.75 398 LEU A C 1
ATOM 3047 O O . LEU A 1 398 ? 8.969 -0.561 0.717 1 97.75 398 LEU A O 1
ATOM 3051 N N . ALA A 1 399 ? 7.215 -1.636 -0.157 1 98.38 399 ALA A N 1
ATOM 3052 C CA . ALA A 1 399 ? 7.035 -0.643 -1.214 1 98.38 399 ALA A CA 1
ATOM 3053 C C . ALA A 1 399 ? 6.66 0.716 -0.63 1 98.38 399 ALA A C 1
ATOM 3055 O O . ALA A 1 399 ? 7.07 1.757 -1.15 1 98.38 399 ALA A O 1
ATOM 3056 N N . ALA A 1 400 ? 5.836 0.738 0.423 1 98.12 400 ALA A N 1
ATOM 3057 C CA . ALA A 1 400 ? 5.473 1.995 1.073 1 98.12 400 ALA A CA 1
ATOM 3058 C C . ALA A 1 400 ? 6.707 2.695 1.639 1 98.12 400 ALA A C 1
ATOM 3060 O O . ALA A 1 400 ? 6.844 3.914 1.521 1 98.12 400 ALA A O 1
ATOM 3061 N N . GLU A 1 401 ? 7.578 1.924 2.258 1 98.19 401 GLU A N 1
ATOM 3062 C CA . GLU A 1 401 ? 8.797 2.494 2.82 1 98.19 401 GLU A CA 1
ATOM 3063 C C . GLU A 1 401 ? 9.742 2.98 1.722 1 98.19 401 GLU A C 1
ATOM 3065 O O . GLU A 1 401 ? 10.328 4.059 1.83 1 98.19 401 GLU A O 1
ATOM 3070 N N . ALA A 1 402 ? 9.891 2.172 0.66 1 98.81 402 ALA A N 1
ATOM 3071 C CA . ALA A 1 402 ? 10.758 2.541 -0.454 1 98.81 402 ALA A CA 1
ATOM 3072 C C . ALA A 1 402 ? 10.273 3.816 -1.134 1 98.81 402 ALA A C 1
ATOM 3074 O O . ALA A 1 402 ? 11.07 4.672 -1.514 1 98.81 402 ALA A O 1
ATOM 3075 N N . LEU A 1 403 ? 8.984 3.877 -1.271 1 98.56 403 LEU A N 1
ATOM 3076 C CA . LEU A 1 403 ? 8.367 5.062 -1.853 1 98.56 403 LEU A CA 1
ATOM 3077 C C . LEU A 1 403 ? 8.664 6.301 -1.01 1 98.56 403 LEU A C 1
ATOM 3079 O O . LEU A 1 403 ? 8.953 7.371 -1.55 1 98.56 403 LEU A O 1
ATOM 3083 N N . GLU A 1 404 ? 8.641 6.199 0.246 1 98.5 404 GLU A N 1
ATOM 3084 C CA . GLU A 1 404 ? 8.891 7.312 1.157 1 98.5 404 GLU A CA 1
ATOM 3085 C C . GLU A 1 404 ? 10.352 7.754 1.104 1 98.5 404 GLU A C 1
ATOM 3087 O O . GLU A 1 404 ? 10.656 8.914 1.372 1 98.5 404 GLU A O 1
ATOM 3092 N N . VAL A 1 405 ? 11.266 6.852 0.739 1 98.56 405 VAL A N 1
ATOM 3093 C CA . VAL A 1 405 ? 12.664 7.219 0.573 1 98.56 405 VAL A CA 1
ATOM 3094 C C . VAL A 1 405 ? 12.781 8.352 -0.442 1 98.56 405 VAL A C 1
ATOM 3096 O O . VAL A 1 405 ? 13.641 9.234 -0.303 1 98.56 405 VAL A O 1
ATOM 3099 N N . LEU A 1 406 ? 11.859 8.367 -1.399 1 98.19 406 LEU A N 1
ATOM 3100 C CA . LEU A 1 406 ? 11.891 9.398 -2.434 1 98.19 406 LEU A CA 1
ATOM 3101 C C . LEU A 1 406 ? 11.117 10.641 -1.988 1 98.19 406 LEU A C 1
ATOM 3103 O O . LEU A 1 406 ? 11.023 11.617 -2.734 1 98.19 406 LEU A O 1
ATOM 3107 N N . GLY A 1 407 ? 10.469 10.625 -0.806 1 97 407 GLY A N 1
ATOM 3108 C CA . GLY A 1 407 ? 9.672 11.742 -0.333 1 97 407 GLY A CA 1
ATOM 3109 C C . GLY A 1 407 ? 8.445 12 -1.187 1 97 407 GLY A C 1
ATOM 3110 O O . GLY A 1 407 ? 7.77 11.062 -1.614 1 97 407 GLY A O 1
ATOM 3111 N N . GLY A 1 408 ? 8.148 13.258 -1.354 1 96.81 408 GLY A N 1
ATOM 3112 C CA . GLY A 1 408 ? 7.004 13.633 -2.17 1 96.81 408 GLY A CA 1
ATOM 3113 C C . GLY A 1 408 ? 7.094 13.117 -3.594 1 96.81 408 GLY A C 1
ATOM 3114 O O . GLY A 1 408 ? 6.078 12.758 -4.195 1 96.81 408 GLY A O 1
ATOM 3115 N N . ALA A 1 409 ? 8.32 13.07 -4.129 1 97.19 409 ALA A N 1
ATOM 3116 C CA . ALA A 1 409 ? 8.523 12.594 -5.492 1 97.19 409 ALA A CA 1
ATOM 3117 C C . ALA A 1 409 ? 8.062 11.141 -5.641 1 97.19 409 ALA A C 1
ATOM 3119 O O . ALA A 1 409 ? 7.574 10.742 -6.695 1 97.19 409 ALA A O 1
ATOM 3120 N N . GLY A 1 410 ? 8.258 10.375 -4.566 1 98.12 410 GLY A N 1
ATOM 3121 C CA . GLY A 1 410 ? 7.863 8.977 -4.598 1 98.12 410 GLY A CA 1
ATOM 3122 C C . GLY A 1 410 ? 6.359 8.781 -4.656 1 98.12 410 GLY A C 1
ATOM 3123 O O . GLY A 1 410 ? 5.879 7.691 -4.98 1 98.12 410 GLY A O 1
ATOM 3124 N N . TYR A 1 411 ? 5.598 9.82 -4.332 1 98.12 411 TYR A N 1
ATOM 3125 C CA . TYR A 1 411 ? 4.141 9.766 -4.309 1 98.12 411 TYR A CA 1
ATOM 3126 C C . TYR A 1 411 ? 3.555 10.211 -5.645 1 98.12 411 TYR A C 1
ATOM 3128 O O . TYR A 1 411 ? 2.338 10.18 -5.84 1 98.12 411 TYR A O 1
ATOM 3136 N N . ILE A 1 412 ? 4.43 10.633 -6.598 1 98.12 412 ILE A N 1
ATOM 3137 C CA . ILE A 1 412 ? 4.023 11.109 -7.91 1 98.12 412 ILE A CA 1
ATOM 3138 C C . ILE A 1 412 ? 4.199 10 -8.945 1 98.12 412 ILE A C 1
ATOM 3140 O O . ILE A 1 412 ? 5.234 9.328 -8.969 1 98.12 412 ILE A O 1
ATOM 3144 N N . GLU A 1 413 ? 3.287 9.805 -9.781 1 97.88 413 GLU A N 1
ATOM 3145 C CA . GLU A 1 413 ? 3.244 8.703 -10.734 1 97.88 413 GLU A CA 1
ATOM 3146 C C . GLU A 1 413 ? 4.5 8.672 -11.602 1 97.88 413 GLU A C 1
ATOM 3148 O O . GLU A 1 413 ? 4.977 7.602 -11.977 1 97.88 413 GLU A O 1
ATOM 3153 N N . ASP A 1 414 ? 5.109 9.844 -11.836 1 96 414 ASP A N 1
ATOM 3154 C CA . ASP A 1 414 ? 6.25 9.961 -12.734 1 96 414 ASP A CA 1
ATOM 3155 C C . ASP A 1 414 ? 7.465 9.219 -12.18 1 96 414 ASP A C 1
ATOM 3157 O O . ASP A 1 414 ? 8.383 8.875 -12.93 1 96 414 ASP A O 1
ATOM 3161 N N . SER A 1 415 ? 7.465 8.984 -10.891 1 97.31 415 SER A N 1
ATOM 3162 C CA . SER A 1 415 ? 8.617 8.328 -10.281 1 97.31 415 SER A CA 1
ATOM 3163 C C . SER A 1 415 ? 8.602 6.828 -10.547 1 97.31 415 SER A C 1
ATOM 3165 O O . SER A 1 415 ? 9.625 6.16 -10.406 1 97.31 415 SER A O 1
ATOM 3167 N N . GLY A 1 416 ? 7.406 6.301 -10.898 1 97.56 416 GLY A N 1
ATOM 3168 C CA . GLY A 1 416 ? 7.262 4.863 -11.086 1 97.56 416 GLY A CA 1
ATOM 3169 C C . GLY A 1 416 ? 6.961 4.125 -9.797 1 97.56 416 GLY A C 1
ATOM 3170 O O . GLY A 1 416 ? 6.465 2.996 -9.828 1 97.56 416 GLY A O 1
ATOM 3171 N N . MET A 1 417 ? 7.203 4.711 -8.609 1 98.62 417 MET A N 1
ATOM 3172 C CA . MET A 1 417 ? 7.031 4.051 -7.316 1 98.62 417 MET A CA 1
ATOM 3173 C C . MET A 1 417 ? 5.562 3.73 -7.062 1 98.62 417 MET A C 1
ATOM 3175 O O . MET A 1 417 ? 5.238 2.662 -6.539 1 98.62 417 MET A O 1
ATOM 3179 N N . PRO A 1 418 ? 4.609 4.68 -7.473 1 98.75 418 PRO A N 1
ATOM 3180 C CA . PRO A 1 418 ? 3.191 4.383 -7.262 1 98.75 418 PRO A CA 1
ATOM 3181 C C . PRO A 1 418 ? 2.748 3.098 -7.957 1 98.75 418 PRO A C 1
ATOM 3183 O O . PRO A 1 418 ? 1.959 2.332 -7.395 1 98.75 418 PRO A O 1
ATOM 3186 N N . ARG A 1 419 ? 3.234 2.85 -9.141 1 98.44 419 ARG A N 1
ATOM 3187 C CA . ARG A 1 419 ? 2.893 1.622 -9.859 1 98.44 419 ARG A CA 1
ATOM 3188 C C . ARG A 1 419 ? 3.346 0.392 -9.078 1 98.44 419 ARG A C 1
ATOM 3190 O O . ARG A 1 419 ? 2.588 -0.567 -8.93 1 98.44 419 ARG A O 1
ATOM 3197 N N . LEU A 1 420 ? 4.602 0.385 -8.602 1 98.75 420 LEU A N 1
ATOM 3198 C CA . LEU A 1 420 ? 5.129 -0.732 -7.824 1 98.75 420 LEU A CA 1
ATOM 3199 C C . LEU A 1 420 ? 4.297 -0.958 -6.566 1 98.75 420 LEU A C 1
ATOM 3201 O O . LEU A 1 420 ? 3.98 -2.1 -6.219 1 98.75 420 LEU A O 1
ATOM 3205 N N . TYR A 1 421 ? 3.91 0.122 -5.902 1 98.81 421 TYR A N 1
ATOM 3206 C CA . TYR A 1 421 ? 3.086 0.058 -4.699 1 98.81 421 TYR A CA 1
ATOM 3207 C C . TYR A 1 421 ? 1.743 -0.602 -4.996 1 98.81 421 TYR A C 1
ATOM 3209 O O . TYR A 1 421 ? 1.302 -1.483 -4.254 1 98.81 421 TYR A O 1
ATOM 3217 N N . ARG A 1 422 ? 1.099 -0.249 -6.074 1 98.62 422 ARG A N 1
ATOM 3218 C CA . ARG A 1 422 ? -0.229 -0.737 -6.43 1 98.62 422 ARG A CA 1
ATOM 3219 C C . ARG A 1 422 ? -0.181 -2.205 -6.84 1 98.62 422 ARG A C 1
ATOM 3221 O O . ARG A 1 422 ? -1.176 -2.922 -6.719 1 98.62 422 ARG A O 1
ATOM 3228 N N . GLU A 1 423 ? 0.984 -2.697 -7.254 1 98.25 423 GLU A N 1
ATOM 3229 C CA . GLU A 1 423 ? 1.122 -4.043 -7.801 1 98.25 423 GLU A CA 1
ATOM 3230 C C . GLU A 1 423 ? 1.136 -5.09 -6.691 1 98.25 423 GLU A C 1
ATOM 3232 O O . GLU A 1 423 ? 0.625 -6.199 -6.867 1 98.25 423 GLU A O 1
ATOM 3237 N N . LEU A 1 424 ? 1.643 -4.777 -5.609 1 98.62 424 LEU A N 1
ATOM 3238 C CA . LEU A 1 424 ? 2.174 -5.773 -4.684 1 98.62 424 LEU A CA 1
ATOM 3239 C C . LEU A 1 424 ? 1.045 -6.508 -3.967 1 98.62 424 LEU A C 1
ATOM 3241 O O . LEU A 1 424 ? 1.139 -7.711 -3.725 1 98.62 424 LEU A O 1
ATOM 3245 N N . PRO A 1 425 ? -0.127 -5.875 -3.732 1 98.44 425 PRO A N 1
ATOM 3246 C CA . PRO A 1 425 ? -1.167 -6.598 -2.996 1 98.44 425 PRO A CA 1
ATOM 3247 C C . PRO A 1 425 ? -1.699 -7.809 -3.762 1 98.44 425 PRO A C 1
ATOM 3249 O O . PRO A 1 425 ? -2.135 -8.789 -3.152 1 98.44 425 PRO A O 1
ATOM 3252 N N . VAL A 1 426 ? -1.611 -7.797 -5.078 1 98.12 426 VAL A N 1
ATOM 3253 C CA . VAL A 1 426 ? -2.256 -8.844 -5.867 1 98.12 426 VAL A CA 1
ATOM 3254 C C . VAL A 1 426 ? -1.573 -10.188 -5.602 1 98.12 426 VAL A C 1
ATOM 3256 O O . VAL A 1 426 ? -2.225 -11.234 -5.609 1 98.12 426 VAL A O 1
ATOM 3259 N N . TYR A 1 427 ? -0.3 -10.188 -5.27 1 98.38 427 TYR A N 1
ATOM 3260 C CA . TYR A 1 427 ? 0.438 -11.43 -5.078 1 98.38 427 TYR A CA 1
ATOM 3261 C C . TYR A 1 427 ? -0.033 -12.164 -3.826 1 98.38 427 TYR A C 1
ATOM 3263 O O . TYR A 1 427 ? 0.061 -13.391 -3.742 1 98.38 427 TYR A O 1
ATOM 3271 N N . SER A 1 428 ? -0.547 -11.422 -2.844 1 97.94 428 SER A N 1
ATOM 3272 C CA . SER A 1 428 ? -1.091 -12.047 -1.643 1 97.94 428 SER A CA 1
ATOM 3273 C C . SER A 1 428 ? -2.502 -12.57 -1.884 1 97.94 428 SER A C 1
ATOM 3275 O O . SER A 1 428 ? -2.951 -13.492 -1.197 1 97.94 428 SER A O 1
ATOM 3277 N N . ILE A 1 429 ? -3.193 -12.117 -2.881 1 97.31 429 ILE A N 1
ATOM 3278 C CA . ILE A 1 429 ? -4.598 -12.422 -3.125 1 97.31 429 ILE A CA 1
ATOM 3279 C C . ILE A 1 429 ? -4.715 -13.555 -4.145 1 97.31 429 ILE A C 1
ATOM 3281 O O . ILE A 1 429 ? -5.512 -14.484 -3.967 1 97.31 429 ILE A O 1
ATOM 3285 N N . TRP A 1 430 ? -3.801 -13.477 -5.148 1 94.12 430 TRP A N 1
ATOM 3286 C CA . TRP A 1 430 ? -3.852 -14.398 -6.281 1 94.12 430 TRP A CA 1
ATOM 3287 C C . TRP A 1 430 ? -3.51 -15.82 -5.844 1 94.12 430 TRP A C 1
ATOM 3289 O O . TRP A 1 430 ? -2.598 -16.031 -5.043 1 94.12 430 TRP A O 1
ATOM 3299 N N . GLU A 1 431 ? -4.27 -16.797 -6.352 1 92.69 431 GLU A N 1
ATOM 3300 C CA . GLU A 1 431 ? -4.008 -18.219 -6.16 1 92.69 431 GLU A CA 1
ATOM 3301 C C . GLU A 1 431 ? -4.125 -18.609 -4.688 1 92.69 431 GLU A C 1
ATOM 3303 O O . GLU A 1 431 ? -3.348 -19.422 -4.195 1 92.69 431 GLU A O 1
ATOM 3308 N N . GLY A 1 432 ? -5.051 -17.922 -4.008 1 94.12 432 GLY A N 1
ATOM 3309 C CA . GLY A 1 432 ? -5.277 -18.156 -2.592 1 94.12 432 GLY A CA 1
ATOM 3310 C C . GLY A 1 432 ? -4.754 -17.047 -1.708 1 94.12 432 GLY A C 1
ATOM 3311 O O . GLY A 1 432 ? -3.543 -16.844 -1.613 1 94.12 432 GLY A O 1
ATOM 3312 N N . SER A 1 433 ? -5.68 -16.422 -1.026 1 96.75 433 SER A N 1
ATOM 3313 C CA . SER A 1 433 ? -5.305 -15.32 -0.145 1 96.75 433 SER A CA 1
ATOM 3314 C C . SER A 1 433 ? -4.5 -15.812 1.05 1 96.75 433 SER A C 1
ATOM 3316 O O . SER A 1 433 ? -4.262 -17.016 1.188 1 96.75 433 SER A O 1
ATOM 3318 N N . GLY A 1 434 ? -4.008 -14.906 1.863 1 97.5 434 GLY A N 1
ATOM 3319 C CA . GLY A 1 434 ? -3.146 -15.242 2.988 1 97.5 434 GLY A CA 1
ATOM 3320 C C . GLY A 1 434 ? -3.729 -16.312 3.889 1 97.5 434 GLY A C 1
ATOM 3321 O O . GLY A 1 434 ? -3.062 -17.312 4.188 1 97.5 434 GLY A O 1
ATOM 3322 N N . ASN A 1 435 ? -4.984 -16.219 4.324 1 98.06 435 ASN A N 1
ATOM 3323 C CA . ASN A 1 435 ? -5.641 -17.219 5.172 1 98.06 435 ASN A CA 1
ATOM 3324 C C . ASN A 1 435 ? -5.738 -18.562 4.48 1 98.06 435 ASN A C 1
ATOM 3326 O O . ASN A 1 435 ? -5.516 -19.609 5.105 1 98.06 435 ASN A O 1
ATOM 3330 N N . VAL A 1 436 ? -6.012 -18.531 3.199 1 96.88 436 VAL A N 1
ATOM 3331 C CA . VAL A 1 436 ? -6.242 -19.75 2.436 1 96.88 436 VAL A CA 1
ATOM 3332 C C . VAL A 1 436 ? -4.941 -20.531 2.322 1 96.88 436 VAL A C 1
ATOM 3334 O O . VAL A 1 436 ? -4.934 -21.766 2.492 1 96.88 436 VAL A O 1
ATOM 3337 N N . VAL A 1 437 ? -3.844 -19.859 2.035 1 97.56 437 VAL A N 1
ATOM 3338 C CA . VAL A 1 437 ? -2.594 -20.594 1.876 1 97.56 437 VAL A CA 1
ATOM 3339 C C . VAL A 1 437 ? -2.111 -21.094 3.236 1 97.56 437 VAL A C 1
ATOM 3341 O O . VAL A 1 437 ? -1.479 -22.141 3.328 1 97.56 437 VAL A O 1
ATOM 3344 N N . CYS A 1 438 ? -2.453 -20.391 4.328 1 98.25 438 CYS A N 1
ATOM 3345 C CA . CYS A 1 438 ? -2.133 -20.891 5.656 1 98.25 438 CYS A CA 1
ATOM 3346 C C . CYS A 1 438 ? -2.934 -22.156 5.973 1 98.25 438 CYS A C 1
ATOM 3348 O O . CYS A 1 438 ? -2.414 -23.094 6.582 1 98.25 438 CYS A O 1
ATOM 3350 N N . LEU A 1 439 ? -4.207 -22.188 5.59 1 97.25 439 LEU A N 1
ATOM 3351 C CA . LEU A 1 439 ? -5.016 -23.391 5.754 1 97.25 439 LEU A CA 1
ATOM 3352 C C . LEU A 1 439 ? -4.445 -24.547 4.941 1 97.25 439 LEU A C 1
ATOM 3354 O O . LEU A 1 439 ? -4.52 -25.703 5.363 1 97.25 439 LEU A O 1
ATOM 3358 N N . ASP A 1 440 ? -3.889 -24.203 3.781 1 96.06 440 ASP A N 1
ATOM 3359 C CA . ASP A 1 440 ? -3.273 -25.234 2.957 1 96.06 440 ASP A CA 1
ATOM 3360 C C . ASP A 1 440 ? -2.057 -25.844 3.652 1 96.06 440 ASP A C 1
ATOM 3362 O O . ASP A 1 440 ? -1.778 -27.031 3.5 1 96.06 440 ASP A O 1
ATOM 3366 N N . VAL A 1 441 ? -1.278 -25 4.355 1 97.81 441 VAL A N 1
ATOM 3367 C CA . VAL A 1 441 ? -0.152 -25.5 5.141 1 97.81 441 VAL A CA 1
ATOM 3368 C C . VAL A 1 441 ? -0.646 -26.5 6.176 1 97.81 441 VAL A C 1
ATOM 3370 O O . VAL A 1 441 ? -0.045 -27.562 6.352 1 97.81 441 VAL A O 1
ATOM 3373 N N . LEU A 1 442 ? -1.756 -26.203 6.84 1 97.38 442 LEU A N 1
ATOM 3374 C CA . LEU A 1 442 ? -2.336 -27.109 7.816 1 97.38 442 LEU A CA 1
ATOM 3375 C C . LEU A 1 442 ? -2.74 -28.422 7.156 1 97.38 442 LEU A C 1
ATOM 3377 O O . LEU A 1 442 ? -2.492 -29.5 7.703 1 97.38 442 LEU A O 1
ATOM 3381 N N . ARG A 1 443 ? -3.318 -28.344 6.023 1 94.69 443 ARG A N 1
ATOM 3382 C CA . ARG A 1 443 ? -3.732 -29.531 5.289 1 94.69 443 ARG A CA 1
ATOM 3383 C C . ARG A 1 443 ? -2.527 -30.391 4.918 1 94.69 443 ARG A C 1
ATOM 3385 O O . ARG A 1 443 ? -2.584 -31.625 5 1 94.69 443 ARG A O 1
ATOM 3392 N N . ALA A 1 444 ? -1.49 -29.766 4.43 1 95.69 444 ALA A N 1
ATOM 3393 C CA . ALA A 1 444 ? -0.271 -30.484 4.086 1 95.69 444 ALA A CA 1
ATOM 3394 C C . ALA A 1 444 ? 0.283 -31.234 5.297 1 95.69 444 ALA A C 1
ATOM 3396 O O . ALA A 1 444 ? 0.671 -32.406 5.195 1 95.69 444 ALA A O 1
ATOM 3397 N N . LEU A 1 445 ? 0.312 -30.562 6.438 1 96.69 445 LEU A N 1
ATOM 3398 C CA . LEU A 1 445 ? 0.838 -31.156 7.66 1 96.69 445 LEU A CA 1
ATOM 3399 C C . LEU A 1 445 ? -0.017 -32.344 8.102 1 96.69 445 LEU A C 1
ATOM 3401 O O . LEU A 1 445 ? 0.503 -33.312 8.641 1 96.69 445 LEU A O 1
ATOM 3405 N N . GLN A 1 446 ? -1.308 -32.25 7.879 1 95.06 446 GLN A N 1
ATOM 3406 C CA . GLN A 1 446 ? -2.236 -33.312 8.312 1 95.06 446 GLN A CA 1
ATOM 3407 C C . GLN A 1 446 ? -2.229 -34.5 7.344 1 95.06 446 GLN A C 1
ATOM 3409 O O . GLN A 1 446 ? -2.221 -35.656 7.77 1 95.06 446 GLN A O 1
ATOM 3414 N N . ARG A 1 447 ? -2.182 -34.188 6.086 1 93.56 447 ARG A N 1
ATOM 3415 C CA . ARG A 1 447 ? -2.309 -35.219 5.07 1 93.56 447 ARG A CA 1
ATOM 3416 C C . ARG A 1 447 ? -0.961 -35.875 4.781 1 93.56 447 ARG A C 1
ATOM 3418 O O . ARG A 1 447 ? -0.899 -37.062 4.418 1 93.56 447 ARG A O 1
ATOM 3425 N N . GLU A 1 448 ? 0.062 -35.125 4.902 1 94.38 448 GLU A N 1
ATOM 3426 C CA . GLU A 1 448 ? 1.409 -35.594 4.609 1 94.38 448 GLU A CA 1
ATOM 3427 C C . GLU A 1 448 ? 2.4 -35.156 5.68 1 94.38 448 GLU A C 1
ATOM 3429 O O . GLU A 1 448 ? 3.279 -34.312 5.418 1 94.38 448 GLU A O 1
ATOM 3434 N N . PRO A 1 449 ? 2.414 -35.781 6.785 1 92.44 449 PRO A N 1
ATOM 3435 C CA . PRO A 1 449 ? 3.254 -35.375 7.91 1 92.44 449 PRO A CA 1
ATOM 3436 C C . PRO A 1 449 ? 4.746 -35.438 7.586 1 92.44 449 PRO A C 1
ATOM 3438 O O . PRO A 1 449 ? 5.547 -34.75 8.219 1 92.44 449 PRO A O 1
ATOM 3441 N N . ARG A 1 450 ? 5.098 -36.25 6.578 1 96.44 450 ARG A N 1
ATOM 3442 C CA . ARG A 1 450 ? 6.496 -36.344 6.172 1 96.44 450 ARG A CA 1
ATOM 3443 C C . ARG A 1 450 ? 7.023 -35 5.66 1 96.44 450 ARG A C 1
ATOM 3445 O O . ARG A 1 450 ? 8.234 -34.812 5.547 1 96.44 450 ARG A O 1
ATOM 3452 N N . CYS A 1 451 ? 6.105 -34.062 5.355 1 97.06 451 CYS A N 1
ATOM 3453 C CA . CYS A 1 451 ? 6.527 -32.719 4.973 1 97.06 451 CYS A CA 1
ATOM 3454 C C . CYS A 1 451 ? 7.391 -32.094 6.059 1 97.06 451 CYS A C 1
ATOM 3456 O O . CYS A 1 451 ? 8.359 -31.391 5.758 1 97.06 451 CYS A O 1
ATOM 3458 N N . LEU A 1 452 ? 7.043 -32.312 7.289 1 97 452 LEU A N 1
ATOM 3459 C CA . LEU A 1 452 ? 7.789 -31.734 8.414 1 97 452 LEU A CA 1
ATOM 3460 C C . LEU A 1 452 ? 9.18 -32.344 8.492 1 97 452 LEU A C 1
ATOM 3462 O O . LEU A 1 452 ? 10.141 -31.672 8.883 1 97 452 LEU A O 1
ATOM 3466 N N . GLU A 1 453 ? 9.305 -33.594 8.133 1 96.88 453 GLU A N 1
ATOM 3467 C CA . GLU A 1 453 ? 10.609 -34.281 8.094 1 96.88 453 GLU A CA 1
ATOM 3468 C C . GLU A 1 453 ? 11.508 -33.656 7.035 1 96.88 453 GLU A C 1
ATOM 3470 O O . GLU A 1 453 ? 12.719 -33.5 7.246 1 96.88 453 GLU A O 1
ATOM 3475 N N . ALA A 1 454 ? 10.875 -33.344 5.934 1 97.88 454 ALA A N 1
ATOM 3476 C CA . ALA A 1 454 ? 11.641 -32.688 4.875 1 97.88 454 ALA A CA 1
ATOM 3477 C C . ALA A 1 454 ? 12.18 -31.344 5.344 1 97.88 454 ALA A C 1
ATOM 3479 O O . ALA A 1 454 ? 13.312 -30.969 5.031 1 97.88 454 ALA A O 1
ATOM 3480 N N . VAL A 1 455 ? 11.383 -30.594 6.078 1 98.25 455 VAL A N 1
ATOM 3481 C CA . VAL A 1 455 ? 11.812 -29.312 6.621 1 98.25 455 VAL A CA 1
ATOM 3482 C C . VAL A 1 455 ? 12.922 -29.516 7.648 1 98.25 455 VAL A C 1
ATOM 3484 O O . VAL A 1 455 ? 13.914 -28.781 7.656 1 98.25 455 VAL A O 1
ATOM 3487 N N . ALA A 1 456 ? 12.734 -30.5 8.469 1 98 456 ALA A N 1
ATOM 3488 C CA . ALA A 1 456 ? 13.758 -30.812 9.461 1 98 456 ALA A CA 1
ATOM 3489 C C . ALA A 1 456 ? 15.086 -31.125 8.789 1 98 456 ALA A C 1
ATOM 3491 O O . ALA A 1 456 ? 16.141 -30.703 9.258 1 98 456 ALA A O 1
ATOM 3492 N N . ALA A 1 457 ? 14.992 -31.891 7.762 1 97.75 457 ALA A N 1
ATOM 3493 C CA . ALA A 1 457 ? 16.203 -32.25 7.031 1 97.75 457 ALA A CA 1
ATOM 3494 C C . ALA A 1 457 ? 16.875 -31.031 6.418 1 97.75 457 ALA A C 1
ATOM 3496 O O . ALA A 1 457 ? 18.094 -30.938 6.395 1 97.75 457 ALA A O 1
ATOM 3497 N N . GLU A 1 458 ? 16.047 -30.078 5.902 1 97.06 458 GLU A N 1
ATOM 3498 C CA . GLU A 1 458 ? 16.531 -28.844 5.32 1 97.06 458 GLU A CA 1
ATOM 3499 C C . GLU A 1 458 ? 17.25 -27.984 6.363 1 97.06 458 GLU A C 1
ATOM 3501 O O . GLU A 1 458 ? 18.219 -27.297 6.039 1 97.06 458 GLU A O 1
ATOM 3506 N N . LEU A 1 459 ? 16.859 -28.047 7.609 1 98 459 LEU A N 1
ATOM 3507 C CA . LEU A 1 459 ? 17.328 -27.172 8.664 1 98 459 LEU A CA 1
ATOM 3508 C C . LEU A 1 459 ? 18.438 -27.828 9.469 1 98 459 LEU A C 1
ATOM 3510 O O . LEU A 1 459 ? 19.219 -27.156 10.148 1 98 459 LEU A O 1
ATOM 3514 N N . ALA A 1 460 ? 18.609 -29.125 9.359 1 97.12 460 ALA A N 1
ATOM 3515 C CA . ALA A 1 460 ? 19.5 -29.938 10.195 1 97.12 460 ALA A CA 1
ATOM 3516 C C . ALA A 1 460 ? 20.938 -29.469 10.094 1 97.12 460 ALA A C 1
ATOM 3518 O O . ALA A 1 460 ? 21.656 -29.391 11.094 1 97.12 460 ALA A O 1
ATOM 3519 N N . PRO A 1 461 ? 21.391 -29.125 8.898 1 95.81 461 PRO A N 1
ATOM 3520 C CA . PRO A 1 461 ? 22.797 -28.719 8.781 1 95.81 461 PRO A CA 1
ATOM 3521 C C . PRO A 1 461 ? 23.109 -27.438 9.562 1 95.81 461 PRO A C 1
ATOM 3523 O O . PRO A 1 461 ? 24.281 -27.094 9.766 1 95.81 461 PRO A O 1
ATOM 3526 N N . LEU A 1 462 ? 22.125 -26.672 10.016 1 95.31 462 LEU A N 1
ATOM 3527 C CA . LEU A 1 462 ? 22.328 -25.375 10.648 1 95.31 462 LEU A CA 1
ATOM 3528 C C . LEU A 1 462 ? 22.266 -25.5 12.164 1 95.31 462 LEU A C 1
ATOM 3530 O O . LEU A 1 462 ? 22.406 -24.5 12.875 1 95.31 462 LEU A O 1
ATOM 3534 N N . ALA A 1 463 ? 22.125 -26.719 12.602 1 94.44 463 ALA A N 1
ATOM 3535 C CA . ALA A 1 463 ? 22.109 -26.938 14.047 1 94.44 463 ALA A CA 1
ATOM 3536 C C . ALA A 1 463 ? 23.406 -26.453 14.695 1 94.44 463 ALA A C 1
ATOM 3538 O O . ALA A 1 463 ? 24.5 -26.781 14.227 1 94.44 463 ALA A O 1
ATOM 3539 N N . GLY A 1 464 ? 23.281 -25.625 15.672 1 95.31 464 GLY A N 1
ATOM 3540 C CA . GLY A 1 464 ? 24.438 -25.188 16.438 1 95.31 464 GLY A CA 1
ATOM 3541 C C . GLY A 1 464 ? 25.062 -23.922 15.883 1 95.31 464 GLY A C 1
ATOM 3542 O O . GLY A 1 464 ? 25.953 -23.344 16.516 1 95.31 464 GLY A O 1
ATOM 3543 N N . VAL A 1 465 ? 24.594 -23.422 14.742 1 94.88 465 VAL A N 1
ATOM 3544 C CA . VAL A 1 465 ? 25.188 -22.266 14.086 1 94.88 465 VAL A CA 1
ATOM 3545 C C . VAL A 1 465 ? 24.844 -21 14.859 1 94.88 465 VAL A C 1
ATOM 3547 O O . VAL A 1 465 ? 25.656 -20.078 14.969 1 94.88 465 VAL A O 1
ATOM 3550 N N . ASP A 1 466 ? 23.688 -20.891 15.359 1 95.56 466 ASP A N 1
ATOM 3551 C CA . ASP A 1 466 ? 23.156 -19.75 16.094 1 95.56 466 ASP A CA 1
ATOM 3552 C C . ASP A 1 466 ? 22.078 -20.172 17.094 1 95.56 466 ASP A C 1
ATOM 3554 O O . ASP A 1 466 ? 21.109 -20.844 16.719 1 95.56 466 ASP A O 1
ATOM 3558 N N . ARG A 1 467 ? 22.188 -19.688 18.359 1 95 467 ARG A N 1
ATOM 3559 C CA . ARG A 1 467 ? 21.281 -20.125 19.422 1 95 467 ARG A CA 1
ATOM 3560 C C . ARG A 1 467 ? 19.844 -19.672 19.141 1 95 467 ARG A C 1
ATOM 3562 O O . ARG A 1 467 ? 18.891 -20.391 19.453 1 95 467 ARG A O 1
ATOM 3569 N N . ARG A 1 468 ? 19.719 -18.516 18.656 1 94.69 468 ARG A N 1
ATOM 3570 C CA . ARG A 1 468 ? 18.391 -18.016 18.312 1 94.69 468 ARG A CA 1
ATOM 3571 C C . ARG A 1 468 ? 17.734 -18.875 17.234 1 94.69 468 ARG A C 1
ATOM 3573 O O . ARG A 1 468 ? 16.531 -19.125 17.281 1 94.69 468 ARG A O 1
ATOM 3580 N N . LEU A 1 469 ? 18.484 -19.156 16.156 1 96.62 469 LEU A N 1
ATOM 3581 C CA . LEU A 1 469 ? 18 -20 15.07 1 96.62 469 LEU A CA 1
ATOM 3582 C C . LEU A 1 469 ? 17.609 -21.391 15.578 1 96.62 469 LEU A C 1
ATOM 3584 O O . LEU A 1 469 ? 16.578 -21.938 15.195 1 96.62 469 LEU A O 1
ATOM 3588 N N . ASP A 1 470 ? 18.453 -21.969 16.5 1 97.56 470 ASP A N 1
ATOM 3589 C CA . ASP A 1 470 ? 18.172 -23.266 17.078 1 97.56 470 ASP A CA 1
ATOM 3590 C C . ASP A 1 470 ? 16.828 -23.266 17.797 1 97.56 470 ASP A C 1
ATOM 3592 O O . ASP A 1 470 ? 16.047 -24.203 17.656 1 97.56 470 ASP A O 1
ATOM 3596 N N . ALA A 1 471 ? 16.625 -22.234 18.531 1 95.81 471 ALA A N 1
ATOM 3597 C CA . ALA A 1 471 ? 15.383 -22.109 19.281 1 95.81 471 ALA A CA 1
ATOM 3598 C C . ALA A 1 471 ? 14.18 -22.031 18.344 1 95.81 471 ALA A C 1
ATOM 3600 O O . ALA A 1 471 ? 13.141 -22.641 18.609 1 95.81 471 ALA A O 1
ATOM 3601 N N . GLN A 1 472 ? 14.297 -21.328 17.312 1 95.06 472 GLN A N 1
ATOM 3602 C CA . GLN A 1 472 ? 13.195 -21.172 16.359 1 95.06 472 GLN A CA 1
ATOM 3603 C C . GLN A 1 472 ? 12.938 -22.469 15.602 1 95.06 472 GLN A C 1
ATOM 3605 O O . GLN A 1 472 ? 11.789 -22.797 15.297 1 95.06 472 GLN A O 1
ATOM 3610 N N . ILE A 1 473 ? 14.031 -23.109 15.219 1 97.5 473 ILE A N 1
ATOM 3611 C CA . ILE A 1 473 ? 13.891 -24.406 14.562 1 97.5 473 ILE A CA 1
ATOM 3612 C C . ILE A 1 473 ? 13.086 -25.359 15.445 1 97.5 473 ILE A C 1
ATOM 3614 O O . ILE A 1 473 ? 12.188 -26.047 14.969 1 97.5 473 ILE A O 1
ATOM 3618 N N . GLU A 1 474 ? 13.359 -25.344 16.75 1 97.06 474 GLU A N 1
ATOM 3619 C CA . GLU A 1 474 ? 12.625 -26.188 17.688 1 97.06 474 GLU A CA 1
ATOM 3620 C C . GLU A 1 474 ? 11.141 -25.828 17.703 1 97.06 474 GLU A C 1
ATOM 3622 O O . GLU A 1 474 ? 10.289 -26.703 17.766 1 97.06 474 GLU A O 1
ATOM 3627 N N . VAL A 1 475 ? 10.859 -24.562 17.672 1 94.44 475 VAL A N 1
ATOM 3628 C CA . VAL A 1 475 ? 9.477 -24.094 17.688 1 94.44 475 VAL A CA 1
ATOM 3629 C C . VAL A 1 475 ? 8.758 -24.578 16.438 1 94.44 475 VAL A C 1
ATOM 3631 O O . VAL A 1 475 ? 7.656 -25.125 16.516 1 94.44 475 VAL A O 1
ATOM 3634 N N . VAL A 1 476 ? 9.375 -24.422 15.297 1 96.69 476 VAL A N 1
ATOM 3635 C CA . VAL A 1 476 ? 8.766 -24.719 14 1 96.69 476 VAL A CA 1
ATOM 3636 C C . VAL A 1 476 ? 8.523 -26.219 13.875 1 96.69 476 VAL A C 1
ATOM 3638 O O . VAL A 1 476 ? 7.512 -26.656 13.32 1 96.69 476 VAL A O 1
ATOM 3641 N N . LEU A 1 477 ? 9.438 -27.016 14.406 1 97.19 477 LEU A N 1
ATOM 3642 C CA . LEU A 1 477 ? 9.328 -28.469 14.25 1 97.19 477 LEU A CA 1
ATOM 3643 C C . LEU A 1 477 ? 8.406 -29.062 15.32 1 97.19 477 LEU A C 1
ATOM 3645 O O . LEU A 1 477 ? 7.777 -30.094 15.102 1 97.19 477 LEU A O 1
ATOM 3649 N N . SER A 1 478 ? 8.188 -28.406 16.469 1 96.94 478 SER A N 1
ATOM 3650 C CA . SER A 1 478 ? 7.426 -28.969 17.578 1 96.94 478 SER A CA 1
ATOM 3651 C C . SER A 1 478 ? 5.957 -28.562 17.5 1 96.94 478 SER A C 1
ATOM 3653 O O . SER A 1 478 ? 5.078 -29.312 17.922 1 96.94 478 SER A O 1
ATOM 3655 N N . ALA A 1 479 ? 5.688 -27.406 16.938 1 95.19 479 ALA A N 1
ATOM 3656 C CA . ALA A 1 479 ? 4.34 -26.844 16.984 1 95.19 479 ALA A CA 1
ATOM 3657 C C . ALA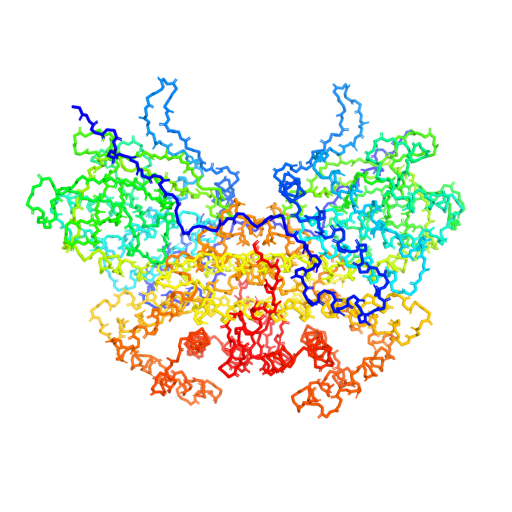 A 1 479 ? 3.34 -27.781 16.297 1 95.19 479 ALA A C 1
ATOM 3659 O O . ALA A 1 479 ? 2.293 -28.094 16.859 1 95.19 479 ALA A O 1
ATOM 3660 N N . PRO A 1 480 ? 3.66 -28.266 15.125 1 95.5 480 PRO A N 1
ATOM 3661 C CA . PRO A 1 480 ? 2.707 -29.172 14.484 1 95.5 480 PRO A CA 1
ATOM 3662 C C . PRO A 1 480 ? 2.502 -30.469 15.273 1 95.5 480 PRO A C 1
ATOM 3664 O O . PRO A 1 480 ? 1.409 -31.047 15.25 1 95.5 480 PRO A O 1
ATOM 3667 N N . ARG A 1 481 ? 3.496 -30.906 15.961 1 92.94 481 ARG A N 1
ATOM 3668 C CA . ARG A 1 481 ? 3.416 -32.125 16.734 1 92.94 481 ARG A CA 1
ATOM 3669 C C . ARG A 1 481 ? 2.523 -31.953 17.969 1 92.94 481 ARG A C 1
ATOM 3671 O O . ARG A 1 481 ? 1.905 -32.906 18.438 1 92.94 481 ARG A O 1
ATOM 3678 N N . GLN A 1 482 ? 2.484 -30.781 18.469 1 91.88 482 GLN A N 1
ATOM 3679 C CA . GLN A 1 482 ? 1.704 -30.469 19.656 1 91.88 482 GLN A CA 1
ATOM 3680 C C . GLN A 1 482 ? 0.272 -30.078 19.297 1 91.88 482 GLN A C 1
ATOM 3682 O O . GLN A 1 482 ? -0.573 -29.906 20.172 1 91.88 482 GLN A O 1
ATOM 3687 N N . GLY A 1 483 ? -0.088 -30.031 18.062 1 88.94 483 GLY A N 1
ATOM 3688 C CA . GLY A 1 483 ? -1.414 -29.641 17.609 1 88.94 483 GLY A CA 1
ATOM 3689 C C . GLY A 1 483 ? -1.508 -28.172 17.25 1 88.94 483 GLY A C 1
ATOM 3690 O O . GLY A 1 483 ? -1.411 -27.297 18.109 1 88.94 483 GLY A O 1
ATOM 3691 N N . LEU A 1 484 ? -1.602 -27.891 16.031 1 90.94 484 LEU A N 1
ATOM 3692 C CA . LEU A 1 484 ? -1.713 -26.531 15.516 1 90.94 484 LEU A CA 1
ATOM 3693 C C . LEU A 1 484 ? -3.17 -26.172 15.258 1 90.94 484 LEU A C 1
ATOM 3695 O O . LEU A 1 484 ? -3.85 -26.828 14.469 1 90.94 484 LEU A O 1
ATOM 3699 N N . GLY A 1 485 ? -3.684 -25.188 16 1 90.25 485 GLY A N 1
ATOM 3700 C CA . GLY A 1 485 ? -5.016 -24.672 15.719 1 90.25 485 GLY A CA 1
ATOM 3701 C C . GLY A 1 485 ? -5.047 -23.703 14.562 1 90.25 485 GLY A C 1
ATOM 3702 O O . GLY A 1 485 ? -4.027 -23.078 14.242 1 90.25 485 GLY A O 1
ATOM 3703 N N . GLU A 1 486 ? -6.207 -23.562 13.93 1 93.31 486 GLU A N 1
ATOM 3704 C CA . GLU A 1 486 ? -6.359 -22.656 12.805 1 93.31 486 GLU A CA 1
ATOM 3705 C C . GLU A 1 486 ? -5.93 -21.234 13.172 1 93.31 486 GLU A C 1
ATOM 3707 O O . GLU A 1 486 ? -5.297 -20.531 12.375 1 93.31 486 GLU A O 1
ATOM 3712 N N . GLY A 1 487 ? -6.238 -20.875 14.352 1 91.56 487 GLY A N 1
ATOM 3713 C CA . GLY A 1 487 ? -5.957 -19.516 14.789 1 91.56 487 GLY A CA 1
ATOM 3714 C C . GLY A 1 487 ? -4.477 -19.203 14.875 1 91.56 487 GLY A C 1
ATOM 3715 O O . GLY A 1 487 ? -4.074 -18.047 14.898 1 91.56 487 GLY A O 1
ATOM 3716 N N . ASP A 1 488 ? -3.619 -20.219 14.797 1 93.19 488 ASP A N 1
ATOM 3717 C CA . ASP A 1 488 ? -2.184 -20.047 14.984 1 93.19 488 ASP A CA 1
ATOM 3718 C C . ASP A 1 488 ? -1.437 -20.141 13.656 1 93.19 488 ASP A C 1
ATOM 3720 O O . ASP A 1 488 ? -0.222 -19.938 13.602 1 93.19 488 ASP A O 1
ATOM 3724 N N . LEU A 1 489 ? -2.16 -20.391 12.648 1 96.69 489 LEU A N 1
ATOM 3725 C CA . LEU A 1 489 ? -1.521 -20.828 11.414 1 96.69 489 LEU A CA 1
ATOM 3726 C C . LEU A 1 489 ? -0.705 -19.688 10.789 1 96.69 489 LEU A C 1
ATOM 3728 O O . LEU A 1 489 ? 0.358 -19.938 10.219 1 96.69 489 LEU A O 1
ATOM 3732 N N . ARG A 1 490 ? -1.194 -18.453 10.859 1 96.5 490 ARG A N 1
ATOM 3733 C CA . ARG A 1 490 ? -0.422 -17.359 10.297 1 96.5 490 ARG A CA 1
ATOM 3734 C C . ARG A 1 490 ? 0.919 -17.203 11.008 1 96.5 490 ARG A C 1
ATOM 3736 O O . ARG A 1 490 ? 1.951 -17.016 10.359 1 96.5 490 ARG A O 1
ATOM 3743 N N . ARG A 1 491 ? 0.914 -17.266 12.328 1 93.81 491 ARG A N 1
ATOM 3744 C CA . ARG A 1 491 ? 2.154 -17.188 13.094 1 93.81 491 ARG A CA 1
ATOM 3745 C C . ARG A 1 491 ? 3.096 -18.328 12.734 1 93.81 491 ARG A C 1
ATOM 3747 O O . ARG A 1 491 ? 4.301 -18.125 12.586 1 93.81 491 ARG A O 1
ATOM 3754 N N . TYR A 1 492 ? 2.506 -19.516 12.648 1 96.12 492 TYR A N 1
ATOM 3755 C CA . TYR A 1 492 ? 3.318 -20.672 12.305 1 96.12 492 TYR A CA 1
ATOM 3756 C C . TYR A 1 492 ? 3.961 -20.5 10.93 1 96.12 492 TYR A C 1
ATOM 3758 O O . TYR A 1 492 ? 5.148 -20.781 10.75 1 96.12 492 TYR A O 1
ATOM 3766 N N . CYS A 1 493 ? 3.133 -20.016 9.938 1 97.31 493 CYS A N 1
ATOM 3767 C CA . CYS A 1 493 ? 3.648 -19.828 8.586 1 97.31 493 CYS A CA 1
ATOM 3768 C C . CYS A 1 493 ? 4.773 -18.797 8.57 1 97.31 493 CYS A C 1
ATOM 3770 O O . CYS A 1 493 ? 5.793 -19 7.906 1 97.31 493 CYS A O 1
ATOM 3772 N N . ARG A 1 494 ? 4.617 -17.672 9.297 1 95.69 494 ARG A N 1
ATOM 3773 C CA . ARG A 1 494 ? 5.688 -16.703 9.43 1 95.69 494 ARG A CA 1
ATOM 3774 C C . ARG A 1 494 ? 6.953 -17.344 9.992 1 95.69 494 ARG A C 1
ATOM 3776 O O . ARG A 1 494 ? 8.039 -17.188 9.43 1 95.69 494 ARG A O 1
ATOM 3783 N N . ASP A 1 495 ? 6.801 -18.016 11.109 1 95.44 495 ASP A N 1
ATOM 3784 C CA . ASP A 1 495 ? 7.953 -18.594 11.797 1 95.44 495 ASP A CA 1
ATOM 3785 C C . ASP A 1 495 ? 8.672 -19.625 10.914 1 95.44 495 ASP A C 1
ATOM 3787 O O . ASP A 1 495 ? 9.898 -19.672 10.891 1 95.44 495 ASP A O 1
ATOM 3791 N N . LEU A 1 496 ? 7.848 -20.406 10.227 1 97.69 496 LEU A N 1
ATOM 3792 C CA . LEU A 1 496 ? 8.406 -21.391 9.312 1 97.69 496 LEU A CA 1
ATOM 3793 C C . LEU A 1 496 ? 9.258 -20.719 8.242 1 97.69 496 LEU A C 1
ATOM 3795 O O . LEU A 1 496 ? 10.414 -21.094 8.023 1 97.69 496 LEU A O 1
ATOM 3799 N N . VAL A 1 497 ? 8.742 -19.703 7.613 1 98.06 497 VAL A N 1
ATOM 3800 C CA . VAL A 1 497 ? 9.406 -19.062 6.492 1 98.06 497 VAL A CA 1
ATOM 3801 C C . VAL A 1 497 ? 10.641 -18.312 6.988 1 98.06 497 VAL A C 1
ATOM 3803 O O . VAL A 1 497 ? 11.711 -18.391 6.387 1 98.06 497 VAL A O 1
ATOM 3806 N N . VAL A 1 498 ? 10.484 -17.547 8.086 1 96.62 498 VAL A N 1
ATOM 3807 C CA . VAL A 1 498 ? 11.602 -16.781 8.633 1 96.62 498 VAL A CA 1
ATOM 3808 C C . VAL A 1 498 ? 12.734 -17.734 9.008 1 96.62 498 VAL A C 1
ATOM 3810 O O . VAL A 1 498 ? 13.914 -17.422 8.797 1 96.62 498 VAL A O 1
ATOM 3813 N N . THR A 1 499 ? 12.383 -18.891 9.562 1 97.62 499 THR A N 1
ATOM 3814 C CA . THR A 1 499 ? 13.383 -19.875 9.938 1 97.62 499 THR A CA 1
ATOM 3815 C C . THR A 1 499 ? 14.117 -20.406 8.711 1 97.62 499 THR A C 1
ATOM 3817 O O . THR A 1 499 ? 15.344 -20.5 8.703 1 97.62 499 THR A O 1
ATOM 3820 N N . VAL A 1 500 ? 13.359 -20.734 7.68 1 98.56 500 VAL A N 1
ATOM 3821 C CA . VAL A 1 500 ? 13.977 -21.25 6.465 1 98.56 500 VAL A CA 1
ATOM 3822 C C . VAL A 1 500 ? 14.828 -20.172 5.816 1 98.56 500 VAL A C 1
ATOM 3824 O O . VAL A 1 500 ? 15.93 -20.438 5.34 1 98.56 500 VAL A O 1
ATOM 3827 N N . GLN A 1 501 ? 14.367 -18.922 5.805 1 98.38 501 GLN A N 1
ATOM 3828 C CA . GLN A 1 501 ? 15.148 -17.797 5.285 1 98.38 501 GLN A CA 1
ATOM 3829 C C . GLN A 1 501 ? 16.453 -17.625 6.07 1 98.38 501 GLN A C 1
ATOM 3831 O O . GLN A 1 501 ? 17.516 -17.453 5.48 1 98.38 501 GLN A O 1
ATOM 3836 N N . ALA A 1 502 ? 16.297 -17.656 7.363 1 98 502 ALA A N 1
ATOM 3837 C CA . ALA A 1 502 ? 17.469 -17.5 8.219 1 98 502 ALA A CA 1
ATOM 3838 C C . ALA A 1 502 ? 18.484 -18.609 7.961 1 98 502 ALA A C 1
ATOM 3840 O O . ALA A 1 502 ? 19.688 -18.344 7.906 1 98 502 ALA A O 1
ATOM 3841 N N . ALA A 1 503 ? 18 -19.797 7.82 1 98.31 503 ALA A N 1
ATOM 3842 C CA . ALA A 1 503 ? 18.875 -20.938 7.551 1 98.31 503 ALA A CA 1
ATOM 3843 C C . ALA A 1 503 ? 19.609 -20.766 6.23 1 98.31 503 ALA A C 1
ATOM 3845 O O . ALA A 1 503 ? 20.828 -21 6.152 1 98.31 503 ALA A O 1
ATOM 3846 N N . LEU A 1 504 ? 18.891 -20.359 5.223 1 98.44 504 LEU A N 1
ATOM 3847 C CA . LEU A 1 504 ? 19.5 -20.156 3.908 1 98.44 504 LEU A CA 1
ATOM 3848 C C . LEU A 1 504 ? 20.547 -19.062 3.953 1 98.44 504 LEU A C 1
ATOM 3850 O O . LEU A 1 504 ? 21.641 -19.219 3.383 1 98.44 504 LEU A O 1
ATOM 3854 N N . LEU A 1 505 ? 20.203 -17.969 4.605 1 98.38 505 LEU A N 1
ATOM 3855 C CA . LEU A 1 505 ? 21.141 -16.844 4.672 1 98.38 505 LEU A CA 1
ATOM 3856 C C . LEU A 1 505 ? 22.359 -17.203 5.504 1 98.38 505 LEU A C 1
ATOM 3858 O O . LEU A 1 505 ? 23.484 -16.859 5.152 1 98.38 505 LEU A O 1
ATOM 3862 N N . ALA A 1 506 ? 22.156 -17.906 6.594 1 97.81 506 ALA A N 1
ATOM 3863 C CA . ALA A 1 506 ? 23.266 -18.328 7.438 1 97.81 506 ALA A CA 1
ATOM 3864 C C . ALA A 1 506 ? 24.219 -19.234 6.668 1 97.81 506 ALA A C 1
ATOM 3866 O O . ALA A 1 506 ? 25.438 -19.188 6.879 1 97.81 506 ALA A O 1
ATOM 3867 N N . ARG A 1 507 ? 23.703 -20.031 5.844 1 97.44 507 ARG A N 1
ATOM 3868 C CA . ARG A 1 507 ? 24.5 -21.016 5.102 1 97.44 507 ARG A CA 1
ATOM 3869 C C . ARG A 1 507 ? 25.219 -20.359 3.926 1 97.44 507 ARG A C 1
ATOM 3871 O O . ARG A 1 507 ? 26.344 -20.75 3.594 1 97.44 507 ARG A O 1
ATOM 3878 N N . HIS A 1 508 ? 24.594 -19.344 3.287 1 97.44 508 HIS A N 1
ATOM 3879 C CA . HIS A 1 508 ? 25.062 -19.031 1.944 1 97.44 508 HIS A CA 1
ATOM 3880 C C . HIS A 1 508 ? 25.375 -17.547 1.814 1 97.44 508 HIS A C 1
ATOM 3882 O O . HIS A 1 508 ? 26.125 -17.141 0.916 1 97.44 508 HIS A O 1
ATOM 3888 N N . ALA A 1 509 ? 24.734 -16.688 2.623 1 97.81 509 ALA A N 1
ATOM 3889 C CA . ALA A 1 509 ? 24.922 -15.242 2.465 1 97.81 509 ALA A CA 1
ATOM 3890 C C . ALA A 1 509 ? 26.156 -14.758 3.219 1 97.81 509 ALA A C 1
ATOM 3892 O O . ALA A 1 509 ? 26.641 -15.43 4.133 1 97.81 509 ALA A O 1
ATOM 3893 N N . PRO A 1 510 ? 26.75 -13.594 2.832 1 97.62 510 PRO A N 1
ATOM 3894 C CA . PRO A 1 510 ? 27.828 -13.008 3.639 1 97.62 510 PRO A CA 1
ATOM 3895 C C . PRO A 1 510 ? 27.406 -12.781 5.09 1 97.62 510 PRO A C 1
ATOM 3897 O O . PRO A 1 510 ? 26.25 -12.477 5.367 1 97.62 510 PRO A O 1
ATOM 3900 N N . PRO A 1 511 ? 28.328 -12.82 5.98 1 97.38 511 PRO A N 1
ATOM 3901 C CA . PRO A 1 511 ? 28.031 -12.672 7.41 1 97.38 511 PRO A CA 1
ATOM 3902 C C . PRO A 1 511 ? 27.297 -11.383 7.73 1 97.38 511 PRO A C 1
ATOM 3904 O O . PRO A 1 511 ? 26.438 -11.359 8.625 1 97.38 511 PRO A O 1
ATOM 3907 N N . ILE A 1 512 ? 27.562 -10.297 7.016 1 97.38 512 ILE A N 1
ATOM 3908 C CA . ILE A 1 512 ? 26.906 -9.031 7.301 1 97.38 512 ILE A CA 1
ATOM 3909 C C . ILE A 1 512 ? 25.406 -9.164 7.09 1 97.38 512 ILE A C 1
ATOM 3911 O O . ILE A 1 512 ? 24.609 -8.523 7.781 1 97.38 512 ILE A O 1
ATOM 3915 N N . ILE A 1 513 ? 25 -10.047 6.176 1 98.12 513 ILE A N 1
ATOM 3916 C CA . ILE A 1 513 ? 23.594 -10.266 5.875 1 98.12 513 ILE A CA 1
ATOM 3917 C C . ILE A 1 513 ? 22.984 -11.234 6.891 1 98.12 513 ILE A C 1
ATOM 3919 O O . ILE A 1 513 ? 21.969 -10.938 7.508 1 98.12 513 ILE A O 1
ATOM 3923 N N . SER A 1 514 ? 23.656 -12.414 7.066 1 97.31 514 SER A N 1
ATOM 3924 C CA . SER A 1 514 ? 23.109 -13.438 7.945 1 97.31 514 SER A CA 1
ATOM 3925 C C . SER A 1 514 ? 23.047 -12.953 9.391 1 97.31 514 SER A C 1
ATOM 3927 O O . SER A 1 514 ? 22.047 -13.188 10.078 1 97.31 514 SER A O 1
ATOM 3929 N N . ASP A 1 515 ? 24.031 -12.188 9.836 1 95.69 515 ASP A N 1
ATOM 3930 C CA . ASP A 1 515 ? 24.062 -11.688 11.203 1 95.69 515 ASP A CA 1
ATOM 3931 C C . ASP A 1 515 ? 22.922 -10.695 11.445 1 95.69 515 ASP A C 1
ATOM 3933 O O . ASP A 1 515 ? 22.25 -10.758 12.477 1 95.69 515 ASP A O 1
ATOM 3937 N N . ALA A 1 516 ? 22.75 -9.789 10.469 1 95.94 516 ALA A N 1
ATOM 3938 C CA . ALA A 1 516 ? 21.703 -8.789 10.602 1 95.94 516 ALA A CA 1
ATOM 3939 C C . ALA A 1 516 ? 20.328 -9.438 10.594 1 95.94 516 ALA A C 1
ATOM 3941 O O . ALA A 1 516 ? 19.438 -9.055 11.367 1 95.94 516 ALA A O 1
ATOM 3942 N N . PHE A 1 517 ? 20.109 -10.406 9.719 1 96.56 517 PHE A N 1
ATOM 3943 C CA . PHE A 1 517 ? 18.812 -11.062 9.617 1 96.56 517 PHE A CA 1
ATOM 3944 C C . PHE A 1 517 ? 18.516 -11.844 10.891 1 96.56 517 PHE A C 1
ATOM 3946 O O . PHE A 1 517 ? 17.391 -11.773 11.422 1 96.56 517 PHE A O 1
ATOM 3953 N N . LEU A 1 518 ? 19.484 -12.617 11.422 1 95.25 518 LEU A N 1
ATOM 3954 C CA . LEU A 1 518 ? 19.297 -13.398 12.641 1 95.25 518 LEU A CA 1
ATOM 3955 C C . LEU A 1 518 ? 19.016 -12.492 13.828 1 95.25 518 LEU A C 1
ATOM 3957 O O . LEU A 1 518 ? 18.172 -12.812 14.672 1 95.25 518 LEU A O 1
ATOM 3961 N N . ALA A 1 519 ? 19.625 -11.344 13.812 1 91.81 519 ALA A N 1
ATOM 3962 C CA . ALA A 1 519 ? 19.5 -10.422 14.938 1 91.81 519 ALA A CA 1
ATOM 3963 C C . ALA A 1 519 ? 18.141 -9.734 14.938 1 91.81 519 ALA A C 1
ATOM 3965 O O . ALA A 1 519 ? 17.672 -9.297 15.984 1 91.81 519 ALA A O 1
ATOM 3966 N N . THR A 1 520 ? 17.484 -9.703 13.797 1 92.12 520 THR A N 1
ATOM 3967 C CA . THR A 1 520 ? 16.344 -8.789 13.727 1 92.12 520 THR A CA 1
ATOM 3968 C C . THR A 1 520 ? 15.07 -9.539 13.367 1 92.12 520 THR A C 1
ATOM 3970 O O . THR A 1 520 ? 13.969 -9.117 13.727 1 92.12 520 THR A O 1
ATOM 3973 N N . ARG A 1 521 ? 15.164 -10.664 12.648 1 93 521 ARG A N 1
ATOM 3974 C CA . ARG A 1 521 ? 13.953 -11.344 12.195 1 93 521 ARG A CA 1
ATOM 3975 C C . ARG A 1 521 ? 13.672 -12.57 13.055 1 93 521 ARG A C 1
ATOM 3977 O O . ARG A 1 521 ? 12.508 -12.938 13.258 1 93 521 ARG A O 1
ATOM 3984 N N . VAL A 1 522 ? 14.586 -13.312 13.461 1 90.12 522 VAL A N 1
ATOM 3985 C CA . VAL A 1 522 ? 14.406 -14.477 14.312 1 90.12 522 VAL A CA 1
ATOM 3986 C C . VAL A 1 522 ? 14.258 -14.039 15.773 1 90.12 522 VAL A C 1
ATOM 3988 O O . VAL A 1 522 ? 13.484 -14.625 16.531 1 90.12 522 VAL A O 1
ATOM 3991 N N . GLY A 1 523 ? 14.672 -12.93 16.234 1 69.56 523 GLY A N 1
ATOM 3992 C CA . GLY A 1 523 ? 14.602 -12.43 17.594 1 69.56 523 GLY A CA 1
ATOM 3993 C C . GLY A 1 523 ? 13.383 -11.555 17.844 1 69.56 523 GLY A C 1
ATOM 3994 O O . GLY A 1 523 ? 13.203 -11.039 18.953 1 69.56 523 GLY A O 1
ATOM 3995 N N . GLY A 1 524 ? 12.266 -11.562 17.016 1 63.53 524 GLY A N 1
ATOM 3996 C CA . GLY A 1 524 ? 10.914 -11.078 17.25 1 63.53 524 GLY A CA 1
ATOM 3997 C C . GLY A 1 524 ? 10.727 -9.625 16.875 1 63.53 524 GLY A C 1
ATOM 3998 O O . GLY A 1 524 ? 9.602 -9.117 16.891 1 63.53 524 GLY A O 1
ATOM 3999 N N . GLU A 1 525 ? 11.594 -8.688 16.766 1 56.94 525 GLU A N 1
ATOM 4000 C CA . GLU A 1 525 ? 11.297 -7.273 17 1 56.94 525 GLU A CA 1
ATOM 4001 C C . GLU A 1 525 ? 10.867 -6.586 15.703 1 56.94 525 GLU A C 1
ATOM 4003 O O . GLU A 1 525 ? 11.586 -5.734 15.18 1 56.94 525 GLU A O 1
ATOM 4008 N N . ARG A 1 526 ? 9.555 -6.988 14.758 1 66.62 526 ARG A N 1
ATOM 4009 C CA . ARG A 1 526 ? 9.586 -6.008 13.672 1 66.62 526 ARG A CA 1
ATOM 4010 C C . ARG A 1 526 ? 8.18 -5.539 13.32 1 66.62 526 ARG A C 1
ATOM 4012 O O . ARG A 1 526 ? 7.215 -6.289 13.469 1 66.62 526 ARG A O 1
ATOM 4019 N N . GLY A 1 527 ? 7.883 -4.277 13.305 1 75.38 527 GLY A N 1
ATOM 4020 C CA . GLY A 1 527 ? 6.625 -3.658 12.93 1 75.38 527 GLY A CA 1
ATOM 4021 C C . GLY A 1 527 ? 6.758 -2.691 11.766 1 75.38 527 GLY A C 1
ATOM 4022 O O . GLY A 1 527 ? 5.773 -2.367 11.102 1 75.38 527 GLY A O 1
ATOM 4023 N N . ALA A 1 528 ? 7.973 -2.234 11.5 1 85 528 ALA A N 1
ATOM 4024 C CA . ALA A 1 528 ? 8.312 -1.319 10.414 1 85 528 ALA A CA 1
ATOM 4025 C C . ALA A 1 528 ? 9.75 -1.521 9.953 1 85 528 ALA A C 1
ATOM 4027 O O . ALA A 1 528 ? 10.523 -2.221 10.602 1 85 528 ALA A O 1
ATOM 4028 N N . PHE A 1 529 ? 10.109 -1.039 8.828 1 92 529 PHE A N 1
ATOM 4029 C CA . PHE A 1 529 ? 11.492 -1.105 8.367 1 92 529 PHE A CA 1
ATOM 4030 C C . PHE A 1 529 ? 12.312 0.04 8.945 1 92 529 PHE A C 1
ATOM 4032 O O . PHE A 1 529 ? 11.758 1.067 9.344 1 92 529 PHE A O 1
ATOM 4039 N N . GLY A 1 530 ? 13.594 -0.099 9.008 1 94.75 530 GLY A N 1
ATOM 4040 C CA . GLY A 1 530 ? 14.508 0.921 9.484 1 94.75 530 GLY A CA 1
ATOM 4041 C C . GLY A 1 530 ? 14.727 0.868 10.984 1 94.75 530 GLY A C 1
ATOM 4042 O O . GLY A 1 530 ? 15.055 1.88 11.609 1 94.75 530 GLY A O 1
ATOM 4043 N N . LEU A 1 531 ? 14.484 -0.259 11.617 1 93.19 531 LEU A N 1
ATOM 4044 C CA . LEU A 1 531 ? 14.602 -0.395 13.062 1 93.19 531 LEU A CA 1
ATOM 4045 C C . LEU A 1 531 ? 15.812 -1.241 13.438 1 93.19 531 LEU A C 1
ATOM 4047 O O . LEU A 1 531 ? 15.883 -1.769 14.555 1 93.19 531 LEU A O 1
ATOM 4051 N N . LEU A 1 532 ? 16.766 -1.435 12.5 1 93.81 532 LEU A N 1
ATOM 4052 C CA . LEU A 1 532 ? 17.922 -2.285 12.758 1 93.81 532 LEU A CA 1
ATOM 4053 C C . LEU A 1 532 ? 18.734 -1.751 13.922 1 93.81 532 LEU A C 1
ATOM 4055 O O . LEU A 1 532 ? 18.922 -0.539 14.055 1 93.81 532 LEU A O 1
ATOM 4059 N N . PRO A 1 533 ? 19.203 -2.572 14.797 1 91.25 533 PRO A N 1
ATOM 4060 C CA . PRO A 1 533 ? 19.969 -2.135 15.969 1 91.25 533 PRO A CA 1
ATOM 4061 C C . PRO A 1 533 ? 21.375 -1.683 15.617 1 91.25 533 PRO A C 1
ATOM 4063 O O . PRO A 1 533 ? 21.844 -1.928 14.5 1 91.25 533 PRO A O 1
ATOM 4066 N N . ALA A 1 534 ? 22.016 -1.009 16.578 1 91.5 534 ALA A N 1
ATOM 4067 C CA . ALA A 1 534 ? 23.422 -0.6 16.406 1 91.5 534 ALA A CA 1
ATOM 4068 C C . ALA A 1 534 ? 24.344 -1.812 16.328 1 91.5 534 ALA A C 1
ATOM 4070 O O . ALA A 1 534 ? 23.953 -2.918 16.719 1 91.5 534 ALA A O 1
ATOM 4071 N N . GLY A 1 535 ? 25.469 -1.661 15.758 1 92.38 535 GLY A N 1
ATOM 4072 C CA . GLY A 1 535 ? 26.484 -2.711 15.758 1 92.38 535 GLY A CA 1
ATOM 4073 C C . GLY A 1 535 ? 26.531 -3.488 14.461 1 92.38 535 GLY A C 1
ATOM 4074 O O . GLY A 1 535 ? 27.469 -4.25 14.219 1 92.38 535 GLY A O 1
ATOM 4075 N N . LEU A 1 536 ? 25.547 -3.328 13.617 1 94.94 536 LEU A N 1
ATOM 4076 C CA . LEU A 1 536 ? 25.516 -3.99 12.32 1 94.94 536 LEU A CA 1
ATOM 4077 C C . LEU A 1 536 ? 26.219 -3.15 11.266 1 94.94 536 LEU A C 1
ATOM 4079 O O . LEU A 1 536 ? 26.266 -1.922 11.367 1 94.94 536 LEU A O 1
ATOM 4083 N N . ASP A 1 537 ? 26.797 -3.748 10.312 1 97.19 537 ASP A N 1
ATOM 4084 C CA . ASP A 1 537 ? 27.406 -3.041 9.195 1 97.19 537 ASP A CA 1
ATOM 4085 C C . ASP A 1 537 ? 26.375 -2.643 8.148 1 97.19 537 ASP A C 1
ATOM 4087 O O . ASP A 1 537 ? 26.328 -3.205 7.055 1 97.19 537 ASP A O 1
ATOM 4091 N N . LEU A 1 538 ? 25.656 -1.597 8.438 1 97.38 538 LEU A N 1
ATOM 4092 C CA . LEU A 1 538 ? 24.547 -1.167 7.594 1 97.38 538 LEU A CA 1
ATOM 4093 C C . LEU A 1 538 ? 25.062 -0.67 6.246 1 97.38 538 LEU A C 1
ATOM 4095 O O . LEU A 1 538 ? 24.422 -0.911 5.211 1 97.38 538 LEU A O 1
ATOM 4099 N N . HIS A 1 539 ? 26.188 0.012 6.195 1 97.19 539 HIS A N 1
ATOM 4100 C CA . HIS A 1 539 ? 26.75 0.504 4.945 1 97.19 539 HIS A CA 1
ATOM 4101 C C . HIS A 1 539 ? 27.141 -0.648 4.027 1 97.19 539 HIS A C 1
ATOM 4103 O O . HIS A 1 539 ? 26.953 -0.572 2.811 1 97.19 539 HIS A O 1
ATOM 4109 N N . GLY A 1 540 ? 27.734 -1.721 4.656 1 98.06 540 GLY A N 1
ATOM 4110 C CA . GLY A 1 540 ? 28.078 -2.891 3.863 1 98.06 540 GLY A CA 1
ATOM 4111 C C . GLY A 1 540 ? 26.875 -3.539 3.203 1 98.06 540 GLY A C 1
ATOM 4112 O O . GLY A 1 540 ? 26.953 -3.959 2.045 1 98.06 540 GLY A O 1
ATOM 4113 N N . ILE A 1 541 ? 25.766 -3.637 3.938 1 98.44 541 ILE A N 1
ATOM 4114 C CA . ILE A 1 541 ? 24.531 -4.219 3.42 1 98.44 541 ILE A CA 1
ATOM 4115 C C . ILE A 1 541 ? 24.016 -3.377 2.258 1 98.44 541 ILE A C 1
ATOM 4117 O O . ILE A 1 541 ? 23.625 -3.916 1.216 1 98.44 541 ILE A O 1
ATOM 4121 N N . VAL A 1 542 ? 24.031 -2.035 2.424 1 98.25 542 VAL A N 1
ATOM 4122 C CA . VAL A 1 542 ? 23.531 -1.107 1.414 1 98.25 542 VAL A CA 1
ATOM 4123 C C . VAL A 1 542 ? 24.406 -1.184 0.165 1 98.25 542 VAL A C 1
ATOM 4125 O O . VAL A 1 542 ? 23.891 -1.221 -0.957 1 98.25 542 VAL A O 1
ATOM 4128 N N . ASP A 1 543 ? 25.719 -1.271 0.333 1 97.56 543 ASP A N 1
ATOM 4129 C CA . ASP A 1 543 ? 26.656 -1.344 -0.783 1 97.56 543 ASP A CA 1
ATOM 4130 C C . ASP A 1 543 ? 26.453 -2.623 -1.591 1 97.56 543 ASP A C 1
ATOM 4132 O O . ASP A 1 543 ? 26.469 -2.596 -2.824 1 97.56 543 ASP A O 1
ATOM 4136 N N . ARG A 1 544 ? 26.219 -3.701 -0.924 1 97.69 544 ARG A N 1
ATOM 4137 C CA . ARG A 1 544 ? 25.984 -4.977 -1.592 1 97.69 544 ARG A CA 1
ATOM 4138 C C . ARG A 1 544 ? 24.703 -4.93 -2.43 1 97.69 544 ARG A C 1
ATOM 4140 O O . ARG A 1 544 ? 24.703 -5.383 -3.576 1 97.69 544 ARG A O 1
ATOM 4147 N N . ALA A 1 545 ? 23.688 -4.371 -1.841 1 97.06 545 ALA A N 1
ATOM 4148 C CA . ALA A 1 545 ? 22.391 -4.359 -2.492 1 97.06 545 ALA A CA 1
ATOM 4149 C C . ALA A 1 545 ? 22.391 -3.438 -3.707 1 97.06 545 ALA A C 1
ATOM 4151 O O . ALA A 1 545 ? 21.609 -3.631 -4.645 1 97.06 545 ALA A O 1
ATOM 4152 N N . GLY A 1 546 ? 23.234 -2.395 -3.689 1 94.06 546 GLY A N 1
ATOM 4153 C CA . GLY A 1 546 ? 23.203 -1.375 -4.727 1 94.06 546 GLY A CA 1
ATOM 4154 C C . GLY A 1 546 ? 24.359 -1.491 -5.715 1 94.06 546 GLY A C 1
ATOM 4155 O O . GLY A 1 546 ? 24.5 -0.648 -6.602 1 94.06 546 GLY A O 1
ATOM 4156 N N . ASP A 1 547 ? 25.156 -2.51 -5.52 1 88.94 547 ASP A N 1
ATOM 4157 C CA . ASP A 1 547 ? 26.281 -2.678 -6.426 1 88.94 547 ASP A CA 1
ATOM 4158 C C . ASP A 1 547 ? 25.812 -2.818 -7.871 1 88.94 547 ASP A C 1
ATOM 4160 O O . ASP A 1 547 ? 24.906 -3.592 -8.156 1 88.94 547 ASP A O 1
ATOM 4164 N N . GLY A 1 548 ? 26.266 -2.018 -8.695 1 86.62 548 GLY A N 1
ATOM 4165 C CA . GLY A 1 548 ? 25.906 -2.074 -10.102 1 86.62 548 GLY A CA 1
ATOM 4166 C C . GLY A 1 548 ? 24.734 -1.159 -10.445 1 86.62 548 GLY A C 1
ATOM 4167 O O . GLY A 1 548 ? 24.359 -1.052 -11.617 1 86.62 548 GLY A O 1
ATOM 4168 N N . LEU A 1 549 ? 24.109 -0.584 -9.375 1 86.38 549 LEU A N 1
ATOM 4169 C CA . LEU A 1 549 ? 23.031 0.364 -9.633 1 86.38 549 LEU A CA 1
ATOM 4170 C C . LEU A 1 549 ? 23.578 1.776 -9.805 1 86.38 549 LEU A C 1
ATOM 4172 O O . LEU A 1 549 ? 24.156 2.338 -8.867 1 86.38 549 LEU A O 1
ATOM 4176 N N . THR A 1 550 ? 24.125 2.27 -10.977 1 72.31 550 THR A N 1
ATOM 4177 C CA . THR A 1 550 ? 24.703 3.584 -11.219 1 72.31 550 THR A CA 1
ATOM 4178 C C . THR A 1 550 ? 23.719 4.5 -11.922 1 72.31 550 THR A C 1
ATOM 4180 O O . THR A 1 550 ? 22.891 4.035 -12.719 1 72.31 550 THR A O 1
ATOM 4183 N N . MET B 1 1 ? -37.031 -24.453 -30.125 1 27.19 1 MET B N 1
ATOM 4184 C CA . MET B 1 1 ? -37.25 -23.359 -29.188 1 27.19 1 MET B CA 1
ATOM 4185 C C . MET B 1 1 ? -36.156 -23.344 -28.125 1 27.19 1 MET B C 1
ATOM 4187 O O . MET B 1 1 ? -36 -24.297 -27.359 1 27.19 1 MET B O 1
ATOM 4191 N N . VAL B 1 2 ? -35.094 -22.625 -28.297 1 39.47 2 VAL B N 1
ATOM 4192 C CA . VAL B 1 2 ? -33.969 -22.531 -27.375 1 39.47 2 VAL B CA 1
ATOM 4193 C C . VAL B 1 2 ? -34.469 -22.125 -26 1 39.47 2 VAL B C 1
ATOM 4195 O O . VAL B 1 2 ? -35.25 -21.188 -25.859 1 39.47 2 VAL B O 1
ATOM 4198 N N . GLU B 1 3 ? -34.656 -22.891 -25.078 1 44.31 3 GLU B N 1
ATOM 4199 C CA . GLU B 1 3 ? -35.188 -22.531 -23.75 1 44.31 3 GLU B CA 1
ATOM 4200 C C . GLU B 1 3 ? -34.438 -21.328 -23.172 1 44.31 3 GLU B C 1
ATOM 4202 O O . GLU B 1 3 ? -33.219 -21.375 -22.984 1 44.31 3 GLU B O 1
ATOM 4207 N N . PRO B 1 4 ? -35 -20.109 -23.438 1 46.06 4 PRO B N 1
ATOM 4208 C CA . PRO B 1 4 ? -34.469 -18.828 -22.953 1 46.06 4 PRO B CA 1
ATOM 4209 C C . PRO B 1 4 ? -33.75 -18.953 -21.609 1 46.06 4 PRO B C 1
ATOM 4211 O O . PRO B 1 4 ? -32.844 -18.188 -21.328 1 46.06 4 PRO B O 1
ATOM 4214 N N . SER B 1 5 ? -34.25 -19.906 -20.797 1 51.62 5 SER B N 1
ATOM 4215 C CA . SER B 1 5 ? -33.875 -20.047 -19.391 1 51.62 5 SER B CA 1
ATOM 4216 C C . SER B 1 5 ? -32.438 -20.547 -19.25 1 51.62 5 SER B C 1
ATOM 4218 O O . SER B 1 5 ? -31.859 -20.469 -18.172 1 51.62 5 SER B O 1
ATOM 4220 N N . ALA B 1 6 ? -31.906 -21.031 -20.406 1 57.72 6 ALA B N 1
ATOM 4221 C CA . ALA B 1 6 ? -30.688 -21.812 -20.281 1 57.72 6 ALA B CA 1
ATOM 4222 C C . ALA B 1 6 ? -29.469 -20.922 -20.016 1 57.72 6 ALA B C 1
ATOM 4224 O O . ALA B 1 6 ? -28.453 -21.375 -19.5 1 57.72 6 ALA B O 1
ATOM 4225 N N . PHE B 1 7 ? -29.688 -19.594 -20.188 1 69.25 7 PHE B N 1
ATOM 4226 C CA . PHE B 1 7 ? -28.469 -18.797 -20.078 1 69.25 7 PHE B CA 1
ATOM 4227 C C . PHE B 1 7 ? -28.625 -17.734 -18.984 1 69.25 7 PHE B C 1
ATOM 4229 O O . PHE B 1 7 ? -27.984 -16.688 -19.031 1 69.25 7 PHE B O 1
ATOM 4236 N N . ARG B 1 8 ? -29.531 -17.984 -18 1 75.56 8 ARG B N 1
ATOM 4237 C CA . ARG B 1 8 ? -29.594 -17.094 -16.844 1 75.56 8 ARG B CA 1
ATOM 4238 C C . ARG B 1 8 ? -28.406 -17.328 -15.914 1 75.56 8 ARG B C 1
ATOM 4240 O O . ARG B 1 8 ? -28.516 -18.094 -14.945 1 75.56 8 ARG B O 1
ATOM 4247 N N . THR B 1 9 ? -27.391 -16.672 -16.109 1 82.62 9 THR B N 1
ATOM 4248 C CA . THR B 1 9 ? -26.125 -16.969 -15.453 1 82.62 9 THR B CA 1
ATOM 4249 C C . THR B 1 9 ? -25.766 -15.852 -14.469 1 82.62 9 THR B C 1
ATOM 4251 O O . THR B 1 9 ? -24.672 -15.867 -13.875 1 82.62 9 THR B O 1
ATOM 4254 N N . HIS B 1 10 ? -26.719 -14.875 -14.203 1 83.56 10 HIS B N 1
ATOM 4255 C CA . HIS B 1 10 ? -26.297 -13.688 -13.477 1 83.56 10 HIS B CA 1
ATOM 4256 C C . HIS B 1 10 ? -26.969 -13.594 -12.109 1 83.56 10 HIS B C 1
ATOM 4258 O O . HIS B 1 10 ? -27.25 -12.5 -11.617 1 83.56 10 HIS B O 1
ATOM 4264 N N . GLU B 1 11 ? -27.281 -14.68 -11.578 1 89.25 11 GLU B N 1
ATOM 4265 C CA . GLU B 1 11 ? -27.766 -14.609 -10.203 1 89.25 11 GLU B CA 1
ATOM 4266 C C . GLU B 1 11 ? -26.641 -14.219 -9.25 1 89.25 11 GLU B C 1
ATOM 4268 O O . GLU B 1 11 ? -25.547 -14.773 -9.305 1 89.25 11 GLU B O 1
ATOM 4273 N N . VAL B 1 12 ? -26.906 -13.203 -8.469 1 92.56 12 VAL B N 1
ATOM 4274 C CA . VAL B 1 12 ? -25.906 -12.719 -7.523 1 92.56 12 VAL B CA 1
ATOM 4275 C C . VAL B 1 12 ? -26.344 -13.031 -6.098 1 92.56 12 VAL B C 1
ATOM 4277 O O . VAL B 1 12 ? -27.391 -12.547 -5.641 1 92.56 12 VAL B O 1
ATOM 4280 N N . PHE B 1 13 ? -25.719 -13.867 -5.469 1 93.19 13 PHE B N 1
ATOM 4281 C CA . PHE B 1 13 ? -25.922 -14.188 -4.059 1 93.19 13 PHE B CA 1
ATOM 4282 C C . PHE B 1 13 ? -24.578 -14.328 -3.348 1 93.19 13 PHE B C 1
ATOM 4284 O O . PHE B 1 13 ? -23.531 -14.484 -3.994 1 93.19 13 PHE B O 1
ATOM 4291 N N . ASN B 1 14 ? -24.5 -14.156 -2.055 1 95.75 14 ASN B N 1
ATOM 4292 C CA . ASN B 1 14 ? -23.297 -14.234 -1.219 1 95.75 14 ASN B CA 1
ATOM 4293 C C . ASN B 1 14 ? -22.375 -13.055 -1.464 1 95.75 14 ASN B C 1
ATOM 4295 O O . ASN B 1 14 ? -21.141 -13.219 -1.508 1 95.75 14 ASN B O 1
ATOM 4299 N N . GLN B 1 15 ? -22.844 -11.938 -1.86 1 95.31 15 GLN B N 1
ATOM 4300 C CA . GLN B 1 15 ? -22.156 -10.648 -1.915 1 95.31 15 GLN B CA 1
ATOM 4301 C C . GLN B 1 15 ? -22.734 -9.68 -0.884 1 95.31 15 GLN B C 1
ATOM 4303 O O . GLN B 1 15 ? -23.938 -9.695 -0.614 1 95.31 15 GLN B O 1
ATOM 4308 N N . PRO B 1 16 ? -21.922 -8.844 -0.23 1 95.5 16 PRO B N 1
ATOM 4309 C CA . PRO B 1 16 ? -22.453 -7.875 0.731 1 95.5 16 PRO B CA 1
ATOM 4310 C C . PRO B 1 16 ? -23.281 -6.77 0.065 1 95.5 16 PRO B C 1
ATOM 4312 O O . PRO B 1 16 ? -23 -6.395 -1.077 1 95.5 16 PRO B O 1
ATOM 4315 N N . PRO B 1 17 ? -24.281 -6.328 0.731 1 95.38 17 PRO B N 1
ATOM 4316 C CA . PRO B 1 17 ? -24.844 -5.051 0.284 1 95.38 17 PRO B CA 1
ATOM 4317 C C . PRO B 1 17 ? -23.891 -3.883 0.469 1 95.38 17 PRO B C 1
ATOM 4319 O O . PRO B 1 17 ? -22.891 -4.008 1.18 1 95.38 17 PRO B O 1
ATOM 4322 N N . PRO B 1 18 ? -24.094 -2.77 -0.192 1 94.75 18 PRO B N 1
ATOM 4323 C CA . PRO B 1 18 ? -23.219 -1.615 0.016 1 94.75 18 PRO B CA 1
ATOM 4324 C C . PRO B 1 18 ? -23.234 -1.114 1.459 1 94.75 18 PRO B C 1
ATOM 4326 O O . PRO B 1 18 ? -24.281 -1.098 2.098 1 94.75 18 PRO B O 1
ATOM 4329 N N . LEU B 1 19 ? -22.078 -0.779 2.025 1 96.5 19 LEU B N 1
ATOM 4330 C CA . LEU B 1 19 ? -22 -0.116 3.322 1 96.5 19 LEU B CA 1
ATOM 4331 C C . LEU B 1 19 ? -22.344 1.366 3.193 1 96.5 19 LEU B C 1
ATOM 4333 O O . LEU B 1 19 ? -21.469 2.184 2.906 1 96.5 19 LEU B O 1
ATOM 4337 N N . GLU B 1 20 ? -23.516 1.744 3.355 1 96.38 20 GLU B N 1
ATOM 4338 C CA . GLU B 1 20 ? -24.016 3.113 3.297 1 96.38 20 GLU B CA 1
ATOM 4339 C C . GLU B 1 20 ? -25.172 3.316 4.262 1 96.38 20 GLU B C 1
ATOM 4341 O O . GLU B 1 20 ? -25.703 2.352 4.824 1 96.38 20 GLU B O 1
ATOM 4346 N N . GLY B 1 21 ? -25.484 4.531 4.484 1 96.31 21 GLY B N 1
ATOM 4347 C CA . GLY B 1 21 ? -26.594 4.832 5.375 1 96.31 21 GLY B CA 1
ATOM 4348 C C . GLY B 1 21 ? -26.297 4.492 6.824 1 96.31 21 GLY B C 1
ATOM 4349 O O . GLY B 1 21 ? -27.203 4.09 7.566 1 96.31 21 GLY B O 1
ATOM 4350 N N . TYR B 1 22 ? -25.031 4.512 7.223 1 96.81 22 TYR B N 1
ATOM 4351 C CA . TYR B 1 22 ? -24.656 4.281 8.609 1 96.81 22 TYR B CA 1
ATOM 4352 C C . TYR B 1 22 ? -24.078 5.543 9.242 1 96.81 22 TYR B C 1
ATOM 4354 O O . TYR B 1 22 ? -23.766 6.504 8.539 1 96.81 22 TYR B O 1
ATOM 4362 N N . ASN B 1 23 ? -24.062 5.621 10.555 1 98.31 23 ASN B N 1
ATOM 4363 C CA . ASN B 1 23 ? -23.547 6.785 11.266 1 98.31 23 ASN B CA 1
ATOM 4364 C C . ASN B 1 23 ? -22.094 6.598 11.656 1 98.31 23 ASN B C 1
ATOM 4366 O O . ASN B 1 23 ? -21.766 5.781 12.523 1 98.31 23 ASN B O 1
ATOM 4370 N N . LEU B 1 24 ? -21.188 7.375 11.086 1 98.56 24 LEU B N 1
ATOM 4371 C CA . LEU B 1 24 ? -19.75 7.199 11.273 1 98.56 24 LEU B CA 1
ATOM 4372 C C . LEU B 1 24 ? -19.359 7.449 12.719 1 98.56 24 LEU B C 1
ATOM 4374 O O . LEU B 1 24 ? -18.328 6.965 13.18 1 98.56 24 LEU B O 1
ATOM 4378 N N . PHE B 1 25 ? -20.156 8.242 13.492 1 98.56 25 PHE B N 1
ATOM 4379 C CA . PHE B 1 25 ? -19.844 8.531 14.891 1 98.56 25 PHE B CA 1
ATOM 4380 C C . PHE B 1 25 ? -20.422 7.453 15.797 1 98.56 25 PHE B C 1
ATOM 4382 O O . PHE B 1 25 ? -19.688 6.824 16.562 1 98.56 25 PHE B O 1
ATOM 4389 N N . SER B 1 26 ? -21.672 7.094 15.672 1 97.75 26 SER B N 1
ATOM 4390 C CA . SER B 1 26 ? -22.344 6.191 16.594 1 97.75 26 SER B CA 1
ATOM 4391 C C . SER B 1 26 ? -21.906 4.75 16.391 1 97.75 26 SER B C 1
ATOM 4393 O O . SER B 1 26 ? -22.078 3.902 17.266 1 97.75 26 SER B O 1
ATOM 4395 N N . SER B 1 27 ? -21.281 4.484 15.211 1 97.88 27 SER B N 1
ATOM 4396 C CA . SER B 1 27 ? -20.828 3.123 14.945 1 97.88 27 SER B CA 1
ATOM 4397 C C . SER B 1 27 ? -19.391 2.926 15.398 1 97.88 27 SER B C 1
ATOM 4399 O O . SER B 1 27 ? -18.797 1.862 15.188 1 97.88 27 SER B O 1
ATOM 4401 N N . ASP B 1 28 ? -18.797 3.9 16 1 98.25 28 ASP B N 1
ATOM 4402 C CA . ASP B 1 28 ? -17.391 3.857 16.422 1 98.25 28 ASP B CA 1
ATOM 4403 C C . ASP B 1 28 ? -17.266 4.07 17.922 1 98.25 28 ASP B C 1
ATOM 4405 O O . ASP B 1 28 ? -17.062 5.195 18.391 1 98.25 28 ASP B O 1
ATOM 4409 N N . ALA B 1 29 ? -17.297 2.998 18.656 1 97.81 29 ALA B N 1
ATOM 4410 C CA . ALA B 1 29 ? -17.281 3.043 20.125 1 97.81 29 ALA B CA 1
ATOM 4411 C C . ALA B 1 29 ? -16.016 3.713 20.625 1 97.81 29 ALA B C 1
ATOM 4413 O O . ALA B 1 29 ? -16.047 4.477 21.594 1 97.81 29 ALA B O 1
ATOM 4414 N N . ALA B 1 30 ? -14.891 3.408 20 1 98.19 30 ALA B N 1
ATOM 4415 C CA . ALA B 1 30 ? -13.609 3.988 20.406 1 98.19 30 ALA B CA 1
ATOM 4416 C C . ALA B 1 30 ? -13.617 5.504 20.234 1 98.19 30 ALA B C 1
ATOM 4418 O O . ALA B 1 30 ? -13.094 6.234 21.094 1 98.19 30 ALA B O 1
ATOM 4419 N N . LEU B 1 31 ? -14.219 5.992 19.125 1 98.62 31 LEU B N 1
ATOM 4420 C CA . LEU B 1 31 ? -14.289 7.426 18.875 1 98.62 31 LEU B CA 1
ATOM 4421 C C . LEU B 1 31 ? -15.172 8.117 19.906 1 98.62 31 LEU B C 1
ATOM 4423 O O . LEU B 1 31 ? -14.805 9.172 20.422 1 98.62 31 LEU B O 1
ATOM 4427 N N . ILE B 1 32 ? -16.344 7.551 20.203 1 98.5 32 ILE B N 1
ATOM 4428 C CA . ILE B 1 32 ? -17.266 8.117 21.172 1 98.5 32 ILE B CA 1
ATOM 4429 C C . ILE B 1 32 ? -16.594 8.234 22.531 1 98.5 32 ILE B C 1
ATOM 4431 O O . ILE B 1 32 ? -16.656 9.289 23.172 1 98.5 32 ILE B O 1
ATOM 4435 N N . GLU B 1 33 ? -15.945 7.195 22.938 1 98.38 33 GLU B N 1
ATOM 4436 C CA . GLU B 1 33 ? -15.281 7.164 24.234 1 98.38 33 GLU B CA 1
ATOM 4437 C C . GLU B 1 33 ? -14.125 8.156 24.297 1 98.38 33 GLU B C 1
ATOM 4439 O O . GLU B 1 33 ? -13.906 8.805 25.328 1 98.38 33 GLU B O 1
ATOM 4444 N N . ALA B 1 34 ? -13.391 8.266 23.203 1 98.44 34 ALA B N 1
ATOM 4445 C CA . ALA B 1 34 ? -12.266 9.203 23.156 1 98.44 34 ALA B CA 1
ATOM 4446 C C . ALA B 1 34 ? -12.758 10.641 23.266 1 98.44 34 ALA B C 1
ATOM 4448 O O . ALA B 1 34 ? -12.172 11.445 23.984 1 98.44 34 ALA B O 1
ATOM 4449 N N . VAL B 1 35 ? -13.844 10.953 22.531 1 98.62 35 VAL B N 1
ATOM 4450 C CA . VAL B 1 35 ? -14.391 12.305 22.531 1 98.62 35 VAL B CA 1
ATOM 4451 C C . VAL B 1 35 ? -14.867 12.672 23.938 1 98.62 35 VAL B C 1
ATOM 4453 O O . VAL B 1 35 ? -14.586 13.766 24.422 1 98.62 35 VAL B O 1
ATOM 4456 N N . ARG B 1 36 ? -15.539 11.734 24.609 1 98.12 36 ARG B N 1
ATOM 4457 C CA . ARG B 1 36 ? -16.016 11.953 25.969 1 98.12 36 ARG B CA 1
ATOM 4458 C C . ARG B 1 36 ? -14.852 12.125 26.938 1 98.12 36 ARG B C 1
ATOM 4460 O O . ARG B 1 36 ? -14.828 13.07 27.734 1 98.12 36 ARG B O 1
ATOM 4467 N N . ARG B 1 37 ? -13.93 11.297 26.797 1 97.19 37 ARG B N 1
ATOM 4468 C CA . ARG B 1 37 ? -12.797 11.242 27.703 1 97.19 37 ARG B CA 1
ATOM 4469 C C . ARG B 1 37 ? -11.922 12.484 27.578 1 97.19 37 ARG B C 1
ATOM 4471 O O . ARG B 1 37 ? -11.391 12.984 28.578 1 97.19 37 ARG B O 1
ATOM 4478 N N . GLU B 1 38 ? -11.812 13.008 26.375 1 98.12 38 GLU B N 1
ATOM 4479 C CA . GLU B 1 38 ? -10.828 14.055 26.125 1 98.12 38 GLU B CA 1
ATOM 4480 C C . GLU B 1 38 ? -11.469 15.438 26.172 1 98.12 38 GLU B C 1
ATOM 4482 O O . GLU B 1 38 ? -10.898 16.406 25.656 1 98.12 38 GLU B O 1
ATOM 4487 N N . GLY B 1 39 ? -12.695 15.547 26.703 1 97.06 39 GLY B N 1
ATOM 4488 C CA . GLY B 1 39 ? -13.211 16.844 27.125 1 97.06 39 GLY B CA 1
ATOM 4489 C C . GLY B 1 39 ? -14.203 17.438 26.141 1 97.06 39 GLY B C 1
ATOM 4490 O O . GLY B 1 39 ? -14.539 18.625 26.25 1 97.06 39 GLY B O 1
ATOM 4491 N N . ALA B 1 40 ? -14.664 16.688 25.172 1 98.06 40 ALA B N 1
ATOM 4492 C CA . ALA B 1 40 ? -15.602 17.219 24.203 1 98.06 40 ALA B CA 1
ATOM 4493 C C . ALA B 1 40 ? -16.969 16.547 24.312 1 98.06 40 ALA B C 1
ATOM 4495 O O . ALA B 1 40 ? -17.656 16.359 23.312 1 98.06 40 ALA B O 1
ATOM 4496 N N . ASP B 1 41 ? -17.328 16.125 25.484 1 97.25 41 ASP B N 1
ATO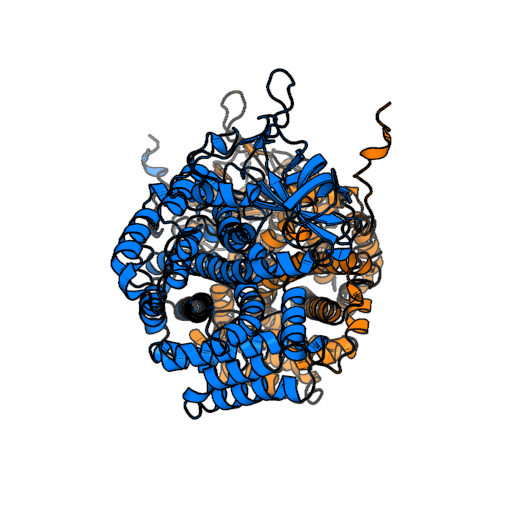M 4497 C CA . ASP B 1 41 ? -18.609 15.477 25.75 1 97.25 41 ASP B CA 1
ATOM 4498 C C . ASP B 1 41 ? -19.781 16.359 25.312 1 97.25 41 ASP B C 1
ATOM 4500 O O . ASP B 1 41 ? -20.844 15.867 24.922 1 97.25 41 ASP B O 1
ATOM 4504 N N . TRP B 1 42 ? -19.594 17.641 25.359 1 97.5 42 TRP B N 1
ATOM 4505 C CA . TRP B 1 42 ? -20.609 18.609 24.984 1 97.5 42 TRP B CA 1
ATOM 4506 C C . TRP B 1 42 ? -20.938 18.531 23.5 1 97.5 42 TRP B C 1
ATOM 4508 O O . TRP B 1 42 ? -21.969 19.047 23.047 1 97.5 42 TRP B O 1
ATOM 4518 N N . ALA B 1 43 ? -20.109 17.891 22.656 1 97.75 43 ALA B N 1
ATOM 4519 C CA . ALA B 1 43 ? -20.25 17.906 21.203 1 97.75 43 ALA B CA 1
ATOM 4520 C C . ALA B 1 43 ? -20.891 16.625 20.703 1 97.75 43 ALA B C 1
ATOM 4522 O O . ALA B 1 43 ? -21.031 16.422 19.484 1 97.75 43 ALA B O 1
ATOM 4523 N N . LEU B 1 44 ? -21.312 15.688 21.516 1 98.44 44 LEU B N 1
ATOM 4524 C CA . LEU B 1 44 ? -21.734 14.344 21.141 1 98.44 44 LEU B CA 1
ATOM 4525 C C . LEU B 1 44 ? -22.906 14.398 20.172 1 98.44 44 LEU B C 1
ATOM 4527 O O . LEU B 1 44 ? -22.938 13.68 19.172 1 98.44 44 LEU B O 1
ATOM 4531 N N . ASP B 1 45 ? -23.922 15.25 20.422 1 98.38 45 ASP B N 1
ATOM 4532 C CA . ASP B 1 45 ? -25.094 15.352 19.562 1 98.38 45 ASP B CA 1
ATOM 4533 C C . ASP B 1 45 ? -24.719 15.898 18.188 1 98.38 45 ASP B C 1
ATOM 4535 O O . ASP B 1 45 ? -25.172 15.383 17.156 1 98.38 45 ASP B O 1
ATOM 4539 N N . ASP B 1 46 ? -23.906 16.922 18.203 1 98.06 46 ASP B N 1
ATOM 4540 C CA . ASP B 1 46 ? -23.438 17.531 16.953 1 98.06 46 ASP B CA 1
ATOM 4541 C C . ASP B 1 46 ? -22.656 16.516 16.125 1 98.06 46 ASP B C 1
ATOM 4543 O O . ASP B 1 46 ? -22.844 16.438 14.906 1 98.06 46 ASP B O 1
ATOM 4547 N N . LEU B 1 47 ? -21.781 15.773 16.734 1 98.75 47 LEU B N 1
ATOM 4548 C CA . LEU B 1 47 ? -20.953 14.789 16.047 1 98.75 47 LEU B CA 1
ATOM 4549 C C . LEU B 1 47 ? -21.797 13.625 15.539 1 98.75 47 LEU B C 1
ATOM 4551 O O . LEU B 1 47 ? -21.516 13.055 14.484 1 98.75 47 LEU B O 1
ATOM 4555 N N . THR B 1 48 ? -22.828 13.227 16.281 1 98.75 48 THR B N 1
ATOM 4556 C CA . THR B 1 48 ? -23.75 12.195 15.812 1 98.75 48 THR B CA 1
ATOM 4557 C C . THR B 1 48 ? -24.484 12.648 14.547 1 98.75 48 THR B C 1
ATOM 4559 O O . THR B 1 48 ? -24.594 11.883 13.586 1 98.75 48 THR B O 1
ATOM 4562 N N . ALA B 1 49 ? -24.938 13.875 14.562 1 98.75 49 ALA B N 1
ATOM 4563 C CA . ALA B 1 49 ? -25.625 14.422 13.391 1 98.75 49 ALA B CA 1
ATOM 4564 C C . ALA B 1 49 ? -24.672 14.492 12.195 1 98.75 49 ALA B C 1
ATOM 4566 O O . ALA B 1 49 ? -25.062 14.156 11.07 1 98.75 49 ALA B O 1
ATOM 4567 N N . TYR B 1 50 ? -23.5 14.922 12.422 1 98.75 50 TYR B N 1
ATOM 4568 C CA . TYR B 1 50 ? -22.5 15.016 11.359 1 98.75 50 TYR B CA 1
ATOM 4569 C C . TYR B 1 50 ? -22.141 13.633 10.836 1 98.75 50 TYR B C 1
ATOM 4571 O O . TYR B 1 50 ? -22.031 13.43 9.617 1 98.75 50 TYR B O 1
ATOM 4579 N N . GLY B 1 51 ? -21.922 12.656 11.773 1 98.69 51 GLY B N 1
ATOM 4580 C CA . GLY B 1 51 ? -21.641 11.289 11.375 1 98.69 51 GLY B CA 1
ATOM 4581 C C . GLY B 1 51 ? -22.734 10.688 10.5 1 98.69 51 GLY B C 1
ATOM 4582 O O . GLY B 1 51 ? -22.438 9.922 9.578 1 98.69 51 GLY B O 1
ATOM 4583 N N . GLU B 1 52 ? -23.984 11 10.844 1 98.56 52 GLU B N 1
ATOM 4584 C CA . GLU B 1 52 ? -25.109 10.539 10.031 1 98.56 52 GLU B CA 1
ATOM 4585 C C . GLU B 1 52 ? -25.047 11.125 8.617 1 98.56 52 GLU B C 1
ATOM 4587 O O . GLU B 1 52 ? -25.25 10.406 7.641 1 98.56 52 GLU B O 1
ATOM 4592 N N . GLN B 1 53 ? -24.781 12.375 8.547 1 98.69 53 GLN B N 1
ATOM 4593 C CA . GLN B 1 53 ? -24.672 13.047 7.254 1 98.69 53 GLN B CA 1
ATOM 4594 C C . GLN B 1 53 ? -23.547 12.445 6.414 1 98.69 53 GLN B C 1
ATOM 4596 O O . GLN B 1 53 ? -23.719 12.195 5.219 1 98.69 53 GLN B O 1
ATOM 4601 N N . LEU B 1 54 ? -22.438 12.188 7.004 1 98.75 54 LEU B N 1
ATOM 4602 C CA . LEU B 1 54 ? -21.266 11.656 6.305 1 98.75 54 LEU B CA 1
ATOM 4603 C C . LEU B 1 54 ? -21.531 10.234 5.812 1 98.75 54 LEU B C 1
ATOM 4605 O O . LEU B 1 54 ? -21 9.82 4.781 1 98.75 54 LEU B O 1
ATOM 4609 N N . GLY B 1 55 ? -22.344 9.516 6.492 1 98.19 55 GLY B N 1
ATOM 4610 C CA . GLY B 1 55 ? -22.562 8.117 6.184 1 98.19 55 GLY B CA 1
ATOM 4611 C C . GLY B 1 55 ? -23.656 7.895 5.148 1 98.19 55 GLY B C 1
ATOM 4612 O O . GLY B 1 55 ? -23.891 6.758 4.73 1 98.19 55 GLY B O 1
ATOM 4613 N N . THR B 1 56 ? -24.328 8.945 4.656 1 98.5 56 THR B N 1
ATOM 4614 C CA . THR B 1 56 ? -25.359 8.789 3.641 1 98.5 56 THR B CA 1
ATOM 4615 C C . THR B 1 56 ? -24.766 8.289 2.33 1 98.5 56 THR B C 1
ATOM 4617 O O . THR B 1 56 ? -23.594 8.547 2.039 1 98.5 56 THR B O 1
ATOM 4620 N N . ALA B 1 57 ? -25.547 7.59 1.556 1 98 57 ALA B N 1
ATOM 4621 C CA . ALA B 1 57 ? -25.125 7.098 0.251 1 98 57 ALA B CA 1
ATOM 4622 C C . ALA B 1 57 ? -24.625 8.242 -0.633 1 98 57 ALA B C 1
ATOM 4624 O O . ALA B 1 57 ? -23.641 8.102 -1.346 1 98 57 ALA B O 1
ATOM 4625 N N . GLU B 1 58 ? -25.297 9.336 -0.544 1 98.31 58 GLU B N 1
ATOM 4626 C CA . GLU B 1 58 ? -24.953 10.492 -1.367 1 98.31 58 GLU B CA 1
ATOM 4627 C C . GLU B 1 58 ? -23.578 11.047 -1.011 1 98.31 58 GLU B C 1
ATOM 4629 O O . GLU B 1 58 ? -22.766 11.305 -1.896 1 98.31 58 GLU B O 1
ATOM 4634 N N . THR B 1 59 ? -23.328 11.273 0.282 1 98.75 59 THR B N 1
ATOM 4635 C CA . THR B 1 59 ? -22.047 11.82 0.717 1 98.75 59 THR B CA 1
ATOM 4636 C C . THR B 1 59 ? -20.906 10.867 0.387 1 98.75 59 THR B C 1
ATOM 4638 O O . THR B 1 59 ? -19.844 11.297 -0.063 1 98.75 59 THR B O 1
ATOM 4641 N N . LEU B 1 60 ? -21.141 9.594 0.645 1 98.38 60 LEU B N 1
ATOM 4642 C CA . LEU B 1 60 ? -20.141 8.602 0.301 1 98.38 60 LEU B CA 1
ATOM 4643 C C . LEU B 1 60 ? -19.859 8.609 -1.197 1 98.38 60 LEU B C 1
ATOM 4645 O O . LEU B 1 60 ? -18.703 8.484 -1.614 1 98.38 60 LEU B O 1
ATOM 4649 N N . GLN B 1 61 ? -20.859 8.742 -1.996 1 98.06 61 GLN B N 1
ATOM 4650 C CA . GLN B 1 61 ? -20.688 8.812 -3.443 1 98.06 61 GLN B CA 1
ATOM 4651 C C . GLN B 1 61 ? -19.906 10.062 -3.844 1 98.06 61 GLN B C 1
ATOM 4653 O O . GLN B 1 61 ? -19.125 10.031 -4.797 1 98.06 61 GLN B O 1
ATOM 4658 N N . HIS B 1 62 ? -20.125 11.219 -3.127 1 98.56 62 HIS B N 1
ATOM 4659 C CA . HIS B 1 62 ? -19.328 12.414 -3.371 1 98.56 62 HIS B CA 1
ATOM 4660 C C . HIS B 1 62 ? -17.844 12.117 -3.217 1 98.56 62 HIS B C 1
ATOM 4662 O O . HIS B 1 62 ? -17.031 12.586 -4.02 1 98.56 62 HIS B O 1
ATOM 4668 N N . GLY B 1 63 ? -17.547 11.375 -2.15 1 98.38 63 GLY B N 1
ATOM 4669 C CA . GLY B 1 63 ? -16.156 11 -1.967 1 98.38 63 GLY B CA 1
ATOM 4670 C C . GLY B 1 63 ? -15.594 10.219 -3.137 1 98.38 63 GLY B C 1
ATOM 4671 O O . GLY B 1 63 ? -14.477 10.484 -3.584 1 98.38 63 GLY B O 1
ATOM 4672 N N . ALA B 1 64 ? -16.344 9.266 -3.672 1 97.75 64 ALA B N 1
ATOM 4673 C CA . ALA B 1 64 ? -15.906 8.453 -4.801 1 97.75 64 ALA B CA 1
ATOM 4674 C C . ALA B 1 64 ? -15.758 9.297 -6.066 1 97.75 64 ALA B C 1
ATOM 4676 O O . ALA B 1 64 ? -14.766 9.18 -6.781 1 97.75 64 ALA B O 1
ATOM 4677 N N . LEU B 1 65 ? -16.703 10.164 -6.336 1 97.88 65 LEU B N 1
ATOM 4678 C CA . LEU B 1 65 ? -16.734 10.953 -7.562 1 97.88 65 LEU B CA 1
ATOM 4679 C C . LEU B 1 65 ? -15.586 11.953 -7.594 1 97.88 65 LEU B C 1
ATOM 4681 O O . LEU B 1 65 ? -14.953 12.148 -8.633 1 97.88 65 LEU B O 1
ATOM 4685 N N . ALA B 1 66 ? -15.312 12.57 -6.422 1 98.31 66 ALA B N 1
ATOM 4686 C CA . ALA B 1 66 ? -14.242 13.562 -6.34 1 98.31 66 ALA B CA 1
ATOM 4687 C C . ALA B 1 66 ? -12.891 12.945 -6.688 1 98.31 66 ALA B C 1
ATOM 4689 O O . ALA B 1 66 ? -12.008 13.625 -7.215 1 98.31 66 ALA B O 1
ATOM 4690 N N . ASN B 1 67 ? -12.789 11.656 -6.453 1 97.75 67 ASN B N 1
ATOM 4691 C CA . ASN B 1 67 ? -11.523 10.992 -6.723 1 97.75 67 ASN B CA 1
ATOM 4692 C C . ASN B 1 67 ? -11.484 10.398 -8.125 1 97.75 67 ASN B C 1
ATOM 4694 O O . ASN B 1 67 ? -10.414 10.266 -8.719 1 97.75 67 ASN B O 1
ATOM 4698 N N . ARG B 1 68 ? -12.602 10.023 -8.648 1 96.44 68 ARG B N 1
ATOM 4699 C CA . ARG B 1 68 ? -12.68 9.453 -9.992 1 96.44 68 ARG B CA 1
ATOM 4700 C C . ARG B 1 68 ? -12.383 10.508 -11.047 1 96.44 68 ARG B C 1
ATOM 4702 O O . ARG B 1 68 ? -11.797 10.203 -12.094 1 96.44 68 ARG B O 1
ATOM 4709 N N . ASP B 1 69 ? -12.805 11.781 -10.766 1 96.56 69 ASP B N 1
ATOM 4710 C CA . ASP B 1 69 ? -12.594 12.906 -11.68 1 96.56 69 ASP B CA 1
ATOM 4711 C C . ASP B 1 69 ? -11.688 13.961 -11.047 1 96.56 69 ASP B C 1
ATOM 4713 O O . ASP B 1 69 ? -12.18 14.984 -10.547 1 96.56 69 ASP B O 1
ATOM 4717 N N . PRO B 1 70 ? -10.383 13.797 -11.133 1 96.75 70 PRO B N 1
ATOM 4718 C CA . PRO B 1 70 ? -9.445 14.688 -10.445 1 96.75 70 PRO B CA 1
ATOM 4719 C C . PRO B 1 70 ? -9.477 16.109 -10.992 1 96.75 70 PRO B C 1
ATOM 4721 O O . PRO B 1 70 ? -10.016 16.359 -12.078 1 96.75 70 PRO B O 1
ATOM 4724 N N . PRO B 1 71 ? -8.938 17.047 -10.289 1 98.12 71 PRO B N 1
ATOM 4725 C CA . PRO B 1 71 ? -8.938 18.453 -10.68 1 98.12 71 PRO B CA 1
ATOM 4726 C C . PRO B 1 71 ? -8.203 18.703 -12 1 98.12 71 PRO B C 1
ATOM 4728 O O . PRO B 1 71 ? -7.328 17.922 -12.375 1 98.12 71 PRO B O 1
ATOM 4731 N N . ARG B 1 72 ? -8.578 19.781 -12.672 1 98 72 ARG B N 1
ATOM 4732 C CA . ARG B 1 72 ? -7.973 20.203 -13.938 1 98 72 ARG B CA 1
ATOM 4733 C C . ARG B 1 72 ? -7.484 21.656 -13.852 1 98 72 ARG B C 1
ATOM 4735 O O . ARG B 1 72 ? -8.18 22.516 -13.32 1 98 72 ARG B O 1
ATOM 4742 N N . LEU B 1 73 ? -6.324 21.875 -14.305 1 98.44 73 LEU B N 1
ATOM 4743 C CA . LEU B 1 73 ? -5.762 23.219 -14.336 1 98.44 73 LEU B CA 1
ATOM 4744 C C . LEU B 1 73 ? -6.164 23.953 -15.617 1 98.44 73 LEU B C 1
ATOM 4746 O O . LEU B 1 73 ? -5.98 23.422 -16.719 1 98.44 73 LEU B O 1
ATOM 4750 N N . HIS B 1 74 ? -6.711 25.109 -15.508 1 97.88 74 HIS B N 1
ATOM 4751 C CA . HIS B 1 74 ? -6.91 26.062 -16.578 1 97.88 74 HIS B CA 1
ATOM 4752 C C . HIS B 1 74 ? -5.973 27.25 -16.438 1 97.88 74 HIS B C 1
ATOM 4754 O O . HIS B 1 74 ? -6.32 28.25 -15.789 1 97.88 74 HIS B O 1
ATOM 4760 N N . ALA B 1 75 ? -4.871 27.109 -17.062 1 96.88 75 ALA B N 1
ATOM 4761 C CA . ALA B 1 75 ? -3.896 28.188 -16.984 1 96.88 75 ALA B CA 1
ATOM 4762 C C . ALA B 1 75 ? -4.371 29.406 -17.766 1 96.88 75 ALA B C 1
ATOM 4764 O O . ALA B 1 75 ? -4.07 30.547 -17.391 1 96.88 75 ALA B O 1
ATOM 4765 N N . PHE B 1 76 ? -5.133 29.156 -18.844 1 96.81 76 PHE B N 1
ATOM 4766 C CA . PHE B 1 76 ? -5.652 30.188 -19.719 1 96.81 76 PHE B CA 1
ATOM 4767 C C . PHE B 1 76 ? -7.141 29.984 -19.984 1 96.81 76 PHE B C 1
ATOM 4769 O O . PHE B 1 76 ? -7.637 28.859 -19.922 1 96.81 76 PHE B O 1
ATOM 4776 N N . ASP B 1 77 ? -7.816 31.016 -20.172 1 95.88 77 ASP B N 1
ATOM 4777 C CA . ASP B 1 77 ? -9.203 30.875 -20.609 1 95.88 77 ASP B CA 1
ATOM 4778 C C . ASP B 1 77 ? -9.281 30.641 -22.125 1 95.88 77 ASP B C 1
ATOM 4780 O O . ASP B 1 77 ? -8.25 30.531 -22.797 1 95.88 77 ASP B O 1
ATOM 4784 N N . ARG B 1 78 ? -10.469 30.547 -22.641 1 95.62 78 ARG B N 1
ATOM 4785 C CA . ARG B 1 78 ? -10.672 30.203 -24.047 1 95.62 78 ARG B CA 1
ATOM 4786 C C . ARG B 1 78 ? -10.18 31.312 -24.969 1 95.62 78 ARG B C 1
ATOM 4788 O O . ARG B 1 78 ? -9.992 31.094 -26.172 1 95.62 78 ARG B O 1
ATOM 4795 N N . PHE B 1 79 ? -9.891 32.469 -24.391 1 96.69 79 PHE B N 1
ATOM 4796 C CA . PHE B 1 79 ? -9.469 33.594 -25.203 1 96.69 79 PHE B CA 1
ATOM 4797 C C . PHE B 1 79 ? -7.977 33.875 -25.047 1 96.69 79 PHE B C 1
ATOM 4799 O O . PHE B 1 79 ? -7.441 34.812 -25.625 1 96.69 79 PHE B O 1
ATOM 4806 N N . GLY B 1 80 ? -7.352 33.031 -24.281 1 95.69 80 GLY B N 1
ATOM 4807 C CA . GLY B 1 80 ? -5.906 33.094 -24.156 1 95.69 80 GLY B CA 1
ATOM 4808 C C . GLY B 1 80 ? -5.445 33.938 -22.969 1 95.69 80 GLY B C 1
ATOM 4809 O O . GLY B 1 80 ? -4.246 34.125 -22.781 1 95.69 80 GLY B O 1
ATOM 4810 N N . ARG B 1 81 ? -6.383 34.438 -22.156 1 94.81 81 ARG B N 1
ATOM 4811 C CA . ARG B 1 81 ? -6.016 35.188 -20.953 1 94.81 81 ARG B CA 1
ATOM 4812 C C . ARG B 1 81 ? -5.578 34.25 -19.828 1 94.81 81 ARG B C 1
ATOM 4814 O O . ARG B 1 81 ? -6.203 33.188 -19.609 1 94.81 81 ARG B O 1
ATOM 4821 N N . ARG B 1 82 ? -4.457 34.625 -19.203 1 95 82 ARG B N 1
ATOM 4822 C CA . ARG B 1 82 ? -3.982 33.844 -18.078 1 95 82 ARG B CA 1
ATOM 4823 C C . ARG B 1 82 ? -4.938 33.938 -16.891 1 95 82 ARG B C 1
ATOM 4825 O O . ARG B 1 82 ? -5.301 35.031 -16.469 1 95 82 ARG B O 1
ATOM 4832 N N . ILE B 1 83 ? -5.402 32.719 -16.375 1 95.88 83 ILE B N 1
ATOM 4833 C CA . ILE B 1 83 ? -6.383 32.781 -15.297 1 95.88 83 ILE B CA 1
ATOM 4834 C C . ILE B 1 83 ? -5.922 31.891 -14.148 1 95.88 83 ILE B C 1
ATOM 4836 O O . ILE B 1 83 ? -6.402 32.031 -13.023 1 95.88 83 ILE B O 1
ATOM 4840 N N . ASP B 1 84 ? -5.035 30.812 -14.398 1 96.88 84 ASP B N 1
ATOM 4841 C CA . ASP B 1 84 ? -4.484 29.938 -13.367 1 96.88 84 ASP B CA 1
ATOM 4842 C C . ASP B 1 84 ? -5.57 29.469 -12.406 1 96.88 84 ASP B C 1
ATOM 4844 O O . ASP B 1 84 ? -5.422 29.609 -11.188 1 96.88 84 ASP B O 1
ATOM 4848 N N . TRP B 1 85 ? -6.555 28.922 -12.992 1 96.38 85 TRP B N 1
ATOM 4849 C CA . TRP B 1 85 ? -7.707 28.438 -12.242 1 96.38 85 TRP B CA 1
ATOM 4850 C C . TRP B 1 85 ? -7.73 26.906 -12.203 1 96.38 85 TRP B C 1
ATOM 4852 O O . TRP B 1 85 ? -7.484 26.25 -13.219 1 96.38 85 TRP B O 1
ATOM 4862 N N . VAL B 1 86 ? -7.938 26.328 -11 1 98 86 VAL B N 1
ATOM 4863 C CA . VAL B 1 86 ? -8.047 24.891 -10.844 1 98 86 VAL B CA 1
ATOM 4864 C C . VAL B 1 86 ? -9.508 24.5 -10.648 1 98 86 VAL B C 1
ATOM 4866 O O . VAL B 1 86 ? -10.148 24.938 -9.688 1 98 86 VAL B O 1
ATOM 4869 N N . GLU B 1 87 ? -10.047 23.672 -11.562 1 97.88 87 GLU B N 1
ATOM 4870 C CA . GLU B 1 87 ? -11.422 23.203 -11.516 1 97.88 87 GLU B CA 1
ATOM 4871 C C . GLU B 1 87 ? -11.531 21.875 -10.758 1 97.88 87 GLU B C 1
ATOM 4873 O O . GLU B 1 87 ? -10.867 20.906 -11.102 1 97.88 87 GLU B O 1
ATOM 4878 N N . HIS B 1 88 ? -12.289 21.875 -9.727 1 98.12 88 HIS B N 1
ATOM 4879 C CA . HIS B 1 88 ? -12.586 20.641 -8.992 1 98.12 88 HIS B CA 1
ATOM 4880 C C . HIS B 1 88 ? -13.977 20.109 -9.328 1 98.12 88 HIS B C 1
ATOM 4882 O O . HIS B 1 88 ? -14.852 20.875 -9.742 1 98.12 88 HIS B O 1
ATOM 4888 N N . HIS B 1 89 ? -14.172 18.797 -9.242 1 98.06 89 HIS B N 1
ATOM 4889 C CA . HIS B 1 89 ? -15.5 18.203 -9.383 1 98.06 89 HIS B CA 1
ATOM 4890 C C . HIS B 1 89 ? -16.469 18.797 -8.359 1 98.06 89 HIS B C 1
ATOM 4892 O O . HIS B 1 89 ? -16.109 19.031 -7.207 1 98.06 89 HIS B O 1
ATOM 4898 N N . PRO B 1 90 ? -17.766 19 -8.672 1 98.31 90 PRO B N 1
ATOM 4899 C CA . PRO B 1 90 ? -18.75 19.531 -7.734 1 98.31 90 PRO B CA 1
ATOM 4900 C C . PRO B 1 90 ? -18.844 18.719 -6.441 1 98.31 90 PRO B C 1
ATOM 4902 O O . PRO B 1 90 ? -19.109 19.281 -5.375 1 98.31 90 PRO B O 1
ATOM 4905 N N . ALA B 1 91 ? -18.594 17.438 -6.496 1 98.75 91 ALA B N 1
ATOM 4906 C CA . ALA B 1 91 ? -18.594 16.578 -5.312 1 98.75 91 ALA B CA 1
ATOM 4907 C C . ALA B 1 91 ? -17.547 17.031 -4.305 1 98.75 91 ALA B C 1
ATOM 4909 O O . ALA B 1 91 ? -17.766 16.953 -3.094 1 98.75 91 ALA B O 1
ATOM 4910 N N . TYR B 1 92 ? -16.406 17.438 -4.781 1 98.56 92 TYR B N 1
ATOM 4911 C CA . TYR B 1 92 ? -15.359 17.969 -3.916 1 98.56 92 TYR B CA 1
ATOM 4912 C C . TYR B 1 92 ? -15.844 19.188 -3.146 1 98.56 92 TYR B C 1
ATOM 4914 O O . TYR B 1 92 ? -15.625 19.297 -1.938 1 98.56 92 TYR B O 1
ATOM 4922 N N . HIS B 1 93 ? -16.516 20.094 -3.816 1 98.5 93 HIS B N 1
ATOM 4923 C CA . HIS B 1 93 ? -17.016 21.328 -3.195 1 98.5 93 HIS B CA 1
ATOM 4924 C C . HIS B 1 93 ? -18.094 21.016 -2.176 1 98.5 93 HIS B C 1
ATOM 4926 O O . HIS B 1 93 ? -18.203 21.688 -1.148 1 98.5 93 HIS B O 1
ATOM 4932 N N . ALA B 1 94 ? -18.875 20.031 -2.516 1 98.75 94 ALA B N 1
ATOM 4933 C CA . ALA B 1 94 ? -19.906 19.625 -1.56 1 98.75 94 ALA B CA 1
ATOM 4934 C C . ALA B 1 94 ? -19.281 19.156 -0.248 1 98.75 94 ALA B C 1
ATOM 4936 O O . ALA B 1 94 ? -19.734 19.531 0.833 1 98.75 94 ALA B O 1
ATOM 4937 N N . LEU B 1 95 ? -18.266 18.391 -0.335 1 98.81 95 LEU B N 1
ATOM 4938 C CA . LEU B 1 95 ? -17.594 17.859 0.842 1 98.81 95 LEU B CA 1
ATOM 4939 C C . LEU B 1 95 ? -16.875 18.969 1.601 1 98.81 95 LEU B C 1
ATOM 4941 O O . LEU B 1 95 ? -16.906 19.016 2.832 1 98.81 95 LEU B O 1
ATOM 4945 N N . MET B 1 96 ? -16.234 19.875 0.857 1 98.62 96 MET B N 1
ATOM 4946 C CA . MET B 1 96 ? -15.594 21.031 1.476 1 98.62 96 MET B CA 1
ATOM 4947 C C . MET B 1 96 ? -16.625 21.875 2.229 1 98.62 96 MET B C 1
ATOM 4949 O O . MET B 1 96 ? -16.359 22.312 3.352 1 98.62 96 MET B O 1
ATOM 4953 N N . GLY B 1 97 ? -17.75 22.078 1.547 1 98.62 97 GLY B N 1
ATOM 4954 C CA . GLY B 1 97 ? -18.812 22.828 2.184 1 98.62 97 GLY B CA 1
ATOM 4955 C C . GLY B 1 97 ? -19.266 22.234 3.506 1 98.62 97 GLY B C 1
ATOM 4956 O O . GLY B 1 97 ? -19.5 22.953 4.473 1 98.62 97 GLY B O 1
ATOM 4957 N N . MET B 1 98 ? -19.344 20.953 3.584 1 98.56 98 MET B N 1
ATOM 4958 C CA . MET B 1 98 ? -19.75 20.266 4.809 1 98.56 98 MET B CA 1
ATOM 4959 C C . MET B 1 98 ? -18.719 20.484 5.918 1 98.56 98 MET B C 1
ATOM 4961 O O . MET B 1 98 ? -19.094 20.766 7.059 1 98.56 98 MET B O 1
ATOM 4965 N N . GLN B 1 99 ? -17.453 20.375 5.621 1 98.69 99 GLN B N 1
ATOM 4966 C CA . GLN B 1 99 ? -16.406 20.5 6.625 1 98.69 99 GLN B CA 1
ATOM 4967 C C . GLN B 1 99 ? -16.312 21.938 7.141 1 98.69 99 GLN B C 1
ATOM 4969 O O . GLN B 1 99 ? -16.156 22.156 8.344 1 98.69 99 GLN B O 1
ATOM 4974 N N . VAL B 1 100 ? -16.406 22.875 6.203 1 98.69 100 VAL B N 1
ATOM 4975 C CA . VAL B 1 100 ? -16.328 24.281 6.574 1 98.69 100 VAL B CA 1
ATOM 4976 C C . VAL B 1 100 ? -17.531 24.656 7.426 1 98.69 100 VAL B C 1
ATOM 4978 O O . VAL B 1 100 ? -17.406 25.391 8.414 1 98.69 100 VAL B O 1
ATOM 4981 N N . ALA B 1 101 ? -18.688 24.156 7.039 1 98.44 101 ALA B N 1
ATOM 4982 C CA . ALA B 1 101 ? -19.906 24.406 7.812 1 98.44 101 ALA B CA 1
ATOM 4983 C C . ALA B 1 101 ? -19.781 23.844 9.227 1 98.44 101 ALA B C 1
ATOM 4985 O O . ALA B 1 101 ? -20.297 24.438 10.18 1 98.44 101 ALA B O 1
ATOM 4986 N N . GLN B 1 102 ? -19.031 22.766 9.352 1 97.69 102 GLN B N 1
ATOM 4987 C CA . GLN B 1 102 ? -18.812 22.141 10.656 1 97.69 102 GLN B CA 1
ATOM 4988 C C . GLN B 1 102 ? -17.734 22.859 11.438 1 97.69 102 GLN B C 1
ATOM 4990 O O . GLN B 1 102 ? -17.562 22.641 12.641 1 97.69 102 GLN B O 1
ATOM 4995 N N . GLY B 1 103 ? -17.016 23.797 10.781 1 97.75 103 GLY B N 1
ATOM 4996 C CA . GLY B 1 103 ? -16 24.594 11.43 1 97.75 103 GLY B CA 1
ATOM 4997 C C . GLY B 1 103 ? -14.68 23.859 11.602 1 97.75 103 GLY B C 1
ATOM 4998 O O . GLY B 1 103 ? -13.828 24.281 12.391 1 97.75 103 GLY B O 1
ATOM 4999 N N . ILE B 1 104 ? -14.43 22.797 10.914 1 98.44 104 ILE B N 1
ATOM 5000 C CA . ILE B 1 104 ? -13.25 21.953 11.078 1 98.44 104 ILE B CA 1
ATOM 5001 C C . ILE B 1 104 ? -12 22.734 10.695 1 98.44 104 ILE B C 1
ATOM 5003 O O . ILE B 1 104 ? -10.922 22.5 11.258 1 98.44 104 ILE B O 1
ATOM 5007 N N . HIS B 1 105 ? -12.109 23.719 9.852 1 98 105 HIS B N 1
ATOM 5008 C CA . HIS B 1 105 ? -10.961 24.469 9.336 1 98 105 HIS B CA 1
ATOM 5009 C C . HIS B 1 105 ? -10.508 25.531 10.328 1 98 105 HIS B C 1
ATOM 5011 O O . HIS B 1 105 ? -9.383 26.031 10.234 1 98 105 HIS B O 1
ATOM 5017 N N . ALA B 1 106 ? -11.406 25.906 11.461 1 97.19 106 ALA B N 1
ATOM 5018 C CA . ALA B 1 106 ? -10.922 27.062 12.211 1 97.19 106 ALA B CA 1
ATOM 5019 C C . ALA B 1 106 ? -11.648 27.203 13.539 1 97.19 106 ALA B C 1
ATOM 5021 O O . ALA B 1 106 ? -11.289 28.031 14.367 1 97.19 106 ALA B O 1
ATOM 5022 N N . SER B 1 107 ? -12.594 26.406 13.875 1 95.19 107 SER B N 1
ATOM 5023 C CA . SER B 1 107 ? -13.508 26.625 14.984 1 95.19 107 SER B CA 1
ATOM 5024 C C . SER B 1 107 ? -12.766 26.688 16.312 1 95.19 107 SER B C 1
ATOM 5026 O O . SER B 1 107 ? -13.141 27.453 17.203 1 95.19 107 SER B O 1
ATOM 5028 N N . PRO B 1 108 ? -11.617 25.906 16.484 1 96.81 108 PRO B N 1
ATOM 5029 C CA . PRO B 1 108 ? -10.953 26.016 17.781 1 96.81 108 PRO B CA 1
ATOM 5030 C C . PRO B 1 108 ? -10.391 27.422 18.031 1 96.81 108 PRO B C 1
ATOM 5032 O O . PRO B 1 108 ? -10.188 27.797 19.188 1 96.81 108 PRO B O 1
ATOM 5035 N N . TRP B 1 109 ? -10.164 28.188 16.984 1 96.38 109 TRP B N 1
ATOM 5036 C CA . TRP B 1 109 ? -9.617 29.531 17.109 1 96.38 109 TRP B CA 1
ATOM 5037 C C . TRP B 1 109 ? -10.734 30.578 17.203 1 96.38 109 TRP B C 1
ATOM 5039 O O . TRP B 1 109 ? -10.617 31.547 17.953 1 96.38 109 TRP B O 1
ATOM 5049 N N . SER B 1 110 ? -11.797 30.375 16.5 1 95.31 110 SER B N 1
ATOM 5050 C CA . SER B 1 110 ? -12.891 31.328 16.484 1 95.31 110 SER B CA 1
ATOM 5051 C C . SER B 1 110 ? -13.805 31.156 17.688 1 95.31 110 SER B C 1
ATOM 5053 O O . SER B 1 110 ? -14.445 32.094 18.141 1 95.31 110 SER B O 1
ATOM 5055 N N . GLU B 1 111 ? -13.859 29.938 18.203 1 94.5 111 GLU B N 1
ATOM 5056 C CA . GLU B 1 111 ? -14.688 29.609 19.359 1 94.5 111 GLU B CA 1
ATOM 5057 C C . GLU B 1 111 ? -13.914 28.734 20.344 1 94.5 111 GLU B C 1
ATOM 5059 O O . GLU B 1 111 ? -14.312 27.594 20.625 1 94.5 111 GLU B O 1
ATOM 5064 N N . PRO B 1 112 ? -12.938 29.344 20.953 1 94.69 112 PRO B N 1
ATOM 5065 C CA . PRO B 1 112 ? -12.125 28.547 21.875 1 94.69 112 PRO B CA 1
ATOM 5066 C C . PRO B 1 112 ? -12.898 28.109 23.125 1 94.69 112 PRO B C 1
ATOM 5068 O O . PRO B 1 112 ? -13.664 28.906 23.672 1 94.69 112 PRO B O 1
ATOM 5071 N N . LYS B 1 113 ? -12.844 26.938 23.516 1 94.69 113 LYS B N 1
ATOM 5072 C CA . LYS B 1 113 ? -13.375 26.344 24.734 1 94.69 113 LYS B CA 1
ATOM 5073 C C . LYS B 1 113 ? -12.742 24.969 25 1 94.69 113 LYS B C 1
ATOM 5075 O O . LYS B 1 113 ? -12.125 24.391 24.109 1 94.69 113 LYS B O 1
ATOM 5080 N N . PRO B 1 114 ? -12.844 24.562 26.219 1 94.81 114 PRO B N 1
ATOM 5081 C CA . PRO B 1 114 ? -12.281 23.234 26.5 1 94.81 114 PRO B CA 1
ATOM 5082 C C . PRO B 1 114 ? -12.859 22.156 25.578 1 94.81 114 PRO B C 1
ATOM 5084 O O . PRO B 1 114 ? -14.078 22.078 25.406 1 94.81 114 PRO B O 1
ATOM 5087 N N . GLY B 1 115 ? -11.969 21.391 24.938 1 97.56 115 GLY B N 1
ATOM 5088 C CA . GLY B 1 115 ? -12.414 20.312 24.078 1 97.56 115 GLY B CA 1
ATOM 5089 C C . GLY B 1 115 ? -12.617 20.734 22.641 1 97.56 115 GLY B C 1
ATOM 5090 O O . GLY B 1 115 ? -12.945 19.906 21.781 1 97.56 115 GLY B O 1
ATOM 5091 N N . ALA B 1 116 ? -12.391 21.984 22.312 1 98 116 ALA B N 1
ATOM 5092 C CA . ALA B 1 116 ? -12.641 22.5 20.969 1 98 116 ALA B CA 1
ATOM 5093 C C . ALA B 1 116 ? -11.781 21.797 19.938 1 98 116 ALA B C 1
ATOM 5095 O O . ALA B 1 116 ? -12.258 21.438 18.859 1 98 116 ALA B O 1
ATOM 5096 N N . HIS B 1 117 ? -10.508 21.578 20.281 1 98.31 117 HIS B N 1
ATOM 5097 C CA . HIS B 1 117 ? -9.633 20.875 19.344 1 98.31 117 HIS B CA 1
ATOM 5098 C C . HIS B 1 117 ? -10.008 19.406 19.25 1 98.31 117 HIS B C 1
ATOM 5100 O O . HIS B 1 117 ? -9.852 18.797 18.188 1 98.31 117 HIS B O 1
ATOM 5106 N N . VAL B 1 118 ? -10.5 18.766 20.297 1 98.75 118 VAL B N 1
ATOM 5107 C CA . VAL B 1 118 ? -10.961 17.391 20.281 1 98.75 118 VAL B CA 1
ATOM 5108 C C . VAL B 1 118 ? -12.188 17.266 19.375 1 98.75 118 VAL B C 1
ATOM 5110 O O . VAL B 1 118 ? -12.281 16.344 18.562 1 98.75 118 VAL B O 1
ATOM 5113 N N . HIS B 1 119 ? -13.133 18.234 19.562 1 98.69 119 HIS B N 1
ATOM 5114 C CA . HIS B 1 119 ? -14.312 18.281 18.703 1 98.69 119 HIS B CA 1
ATOM 5115 C C . HIS B 1 119 ? -13.914 18.406 17.234 1 98.69 119 HIS B C 1
ATOM 5117 O O . HIS B 1 119 ? -14.422 17.656 16.391 1 98.69 119 HIS B O 1
ATOM 5123 N N . ARG B 1 120 ? -13.047 19.281 16.922 1 98.62 120 ARG B N 1
ATOM 5124 C CA . ARG B 1 120 ? -12.555 19.484 15.562 1 98.62 120 ARG B CA 1
ATOM 5125 C C . ARG B 1 120 ? -11.875 18.219 15.031 1 98.62 120 ARG B C 1
ATOM 5127 O O . ARG B 1 120 ? -12.078 17.844 13.883 1 98.62 120 ARG B O 1
ATOM 5134 N N . ALA B 1 121 ? -11.07 17.594 15.875 1 98.81 121 ALA B N 1
ATOM 5135 C CA . ALA B 1 121 ? -10.367 16.375 15.516 1 98.81 121 ALA B CA 1
ATOM 5136 C C . ALA B 1 121 ? -11.344 15.273 15.102 1 98.81 121 ALA B C 1
ATOM 5138 O O . ALA B 1 121 ? -11.109 14.555 14.125 1 98.81 121 ALA B O 1
ATOM 5139 N N . ALA B 1 122 ? -12.422 15.156 15.836 1 98.94 122 ALA B N 1
ATOM 5140 C CA . ALA B 1 122 ? -13.438 14.148 15.516 1 98.94 122 ALA B CA 1
ATOM 5141 C C . ALA B 1 122 ? -14.055 14.406 14.148 1 98.94 122 ALA B C 1
ATOM 5143 O O . ALA B 1 122 ? -14.297 13.469 13.383 1 98.94 122 ALA B O 1
ATOM 5144 N N . GLY B 1 123 ? -14.32 15.672 13.883 1 98.81 123 GLY B N 1
ATOM 5145 C CA . GLY B 1 123 ? -14.844 16.016 12.57 1 98.81 123 GLY B CA 1
ATOM 5146 C C . GLY B 1 123 ? -13.898 15.656 11.438 1 98.81 123 GLY B C 1
ATOM 5147 O O . GLY B 1 123 ? -14.328 15.094 10.43 1 98.81 123 GLY B O 1
ATOM 5148 N N . LEU B 1 124 ? -12.641 15.984 11.609 1 98.81 124 LEU B N 1
ATOM 5149 C CA . LEU B 1 124 ? -11.641 15.688 10.594 1 98.81 124 LEU B CA 1
ATOM 5150 C C . LEU B 1 124 ? -11.484 14.18 10.406 1 98.81 124 LEU B C 1
ATOM 5152 O O . LEU B 1 124 ? -11.414 13.695 9.281 1 98.81 124 LEU B O 1
ATOM 5156 N N . TYR B 1 125 ? -11.438 13.445 11.57 1 98.81 125 TYR B N 1
ATOM 5157 C CA . TYR B 1 125 ? -11.312 11.992 11.602 1 98.81 125 TYR B CA 1
ATOM 5158 C C . TYR B 1 125 ? -12.438 11.336 10.805 1 98.81 125 TYR B C 1
ATOM 5160 O O . TYR B 1 125 ? -12.188 10.453 9.977 1 98.81 125 TYR B O 1
ATOM 5168 N N . MET B 1 126 ? -13.664 11.773 10.969 1 98.88 126 MET B N 1
ATOM 5169 C CA . MET B 1 126 ? -14.82 11.195 10.281 1 98.88 126 MET B CA 1
ATOM 5170 C C . MET B 1 126 ? -14.852 11.617 8.82 1 98.88 126 MET B C 1
ATOM 5172 O O . MET B 1 126 ? -15.125 10.797 7.938 1 98.88 126 MET B O 1
ATOM 5176 N N . SER B 1 127 ? -14.547 12.898 8.516 1 98.81 127 SER B N 1
ATOM 5177 C CA . SER B 1 127 ? -14.539 13.367 7.133 1 98.81 127 SER B CA 1
ATOM 5178 C C . SER B 1 127 ? -13.516 12.609 6.293 1 98.81 127 SER B C 1
ATOM 5180 O O . SER B 1 127 ? -13.758 12.336 5.117 1 98.81 127 SER B O 1
ATOM 5182 N N . GLY B 1 128 ? -12.406 12.289 6.965 1 98.31 128 GLY B N 1
ATOM 5183 C CA . GLY B 1 128 ? -11.352 11.555 6.281 1 98.31 128 GLY B CA 1
ATOM 5184 C C . GLY B 1 128 ? -11.766 10.156 5.879 1 98.31 128 GLY B C 1
ATOM 5185 O O . GLY B 1 128 ? -11.172 9.555 4.984 1 98.31 128 GLY B O 1
ATOM 5186 N N . GLN B 1 129 ? -12.766 9.586 6.547 1 98.56 129 GLN B N 1
ATOM 5187 C CA . GLN B 1 129 ? -13.289 8.266 6.203 1 98.56 129 GLN B CA 1
ATOM 5188 C C . GLN B 1 129 ? -14.078 8.312 4.895 1 98.56 129 GLN B C 1
ATOM 5190 O O . GLN B 1 129 ? -14.172 7.309 4.184 1 98.56 129 GLN B O 1
ATOM 5195 N N . VAL B 1 130 ? -14.602 9.492 4.555 1 98.62 130 VAL B N 1
ATOM 5196 C CA . VAL B 1 130 ? -15.391 9.672 3.344 1 98.62 130 VAL B CA 1
ATOM 5197 C C . VAL B 1 130 ? -14.477 10.062 2.184 1 98.62 130 VAL B C 1
ATOM 5199 O O . VAL B 1 130 ? -14.586 9.508 1.086 1 98.62 130 VAL B O 1
ATOM 5202 N N . GLU B 1 131 ? -13.648 11.008 2.492 1 97.62 131 GLU B N 1
ATOM 5203 C CA . GLU B 1 131 ? -12.75 11.57 1.484 1 97.62 131 GLU B CA 1
ATOM 5204 C C . GLU B 1 131 ? -11.57 12.281 2.133 1 97.62 131 GLU B C 1
ATOM 5206 O O . GLU B 1 131 ? -11.75 13.148 2.994 1 97.62 131 GLU B O 1
ATOM 5211 N N . ALA B 1 132 ? -10.344 11.961 1.697 1 97.44 132 ALA B N 1
ATOM 5212 C CA . ALA B 1 132 ? -9.156 12.414 2.412 1 97.44 132 ALA B CA 1
ATOM 5213 C C . ALA B 1 132 ? -8.555 13.648 1.752 1 97.44 132 ALA B C 1
ATOM 5215 O O . ALA B 1 132 ? -7.84 14.422 2.398 1 97.44 132 ALA B O 1
ATOM 5216 N N . GLY B 1 133 ? -8.781 13.922 0.503 1 97.31 133 GLY B N 1
ATOM 5217 C CA . GLY B 1 133 ? -8.156 15.008 -0.234 1 97.31 133 GLY B CA 1
ATOM 5218 C C . GLY B 1 133 ? -8.578 16.375 0.257 1 97.31 133 GLY B C 1
ATOM 5219 O O . GLY B 1 133 ? -7.82 17.344 0.156 1 97.31 133 GLY B O 1
ATOM 5220 N N . THR B 1 134 ? -9.781 16.484 0.842 1 97.88 134 THR B N 1
ATOM 5221 C CA . THR B 1 134 ? -10.297 17.75 1.339 1 97.88 134 THR B CA 1
ATOM 5222 C C . THR B 1 134 ? -9.547 18.188 2.594 1 97.88 134 THR B C 1
ATOM 5224 O O . THR B 1 134 ? -9.594 19.359 2.975 1 97.88 134 THR B O 1
ATOM 5227 N N . SER B 1 135 ? -8.812 17.266 3.189 1 97.19 135 SER B N 1
ATOM 5228 C CA . SER B 1 135 ? -8.18 17.547 4.473 1 97.19 135 SER B CA 1
ATOM 5229 C C . SER B 1 135 ? -7.031 18.547 4.316 1 97.19 135 SER B C 1
ATOM 5231 O O . SER B 1 135 ? -6.688 19.25 5.262 1 97.19 135 SER B O 1
ATOM 5233 N N . CYS B 1 136 ? -6.48 18.641 3.143 1 97.31 136 CYS B N 1
ATOM 5234 C CA . CYS B 1 136 ? -5.293 19.469 2.967 1 97.31 136 CYS B CA 1
ATOM 5235 C C . CYS B 1 136 ? -5.617 20.938 3.182 1 97.31 136 CYS B C 1
ATOM 5237 O O . CYS B 1 136 ? -5.074 21.578 4.086 1 97.31 136 CYS B O 1
ATOM 5239 N N . PRO B 1 137 ? -6.57 21.562 2.441 1 97.81 137 PRO B N 1
ATOM 5240 C CA . PRO B 1 137 ? -6.883 22.969 2.682 1 97.81 137 PRO B CA 1
ATOM 5241 C C . PRO B 1 137 ? -7.5 23.219 4.059 1 97.81 137 PRO B C 1
ATOM 5243 O O . PRO B 1 137 ? -7.285 24.266 4.66 1 97.81 137 PRO B O 1
ATOM 5246 N N . ILE B 1 138 ? -8.211 22.219 4.566 1 98.56 138 ILE B N 1
ATOM 5247 C CA . ILE B 1 138 ? -8.812 22.328 5.891 1 98.56 138 ILE B CA 1
ATOM 5248 C C . ILE B 1 138 ? -7.719 22.391 6.953 1 98.56 138 ILE B C 1
ATOM 5250 O O . ILE B 1 138 ? -7.734 23.266 7.82 1 98.56 138 ILE B O 1
ATOM 5254 N N . SER B 1 139 ? -6.758 21.516 6.852 1 98.06 139 SER B N 1
ATOM 5255 C CA . SER B 1 139 ? -5.668 21.406 7.816 1 98.06 139 SER B CA 1
ATOM 5256 C C . SER B 1 139 ? -4.75 22.625 7.738 1 98.06 139 SER B C 1
ATOM 5258 O O . SER B 1 139 ? -4.301 23.141 8.766 1 98.06 139 SER B O 1
ATOM 5260 N N . MET B 1 140 ? -4.461 23.094 6.527 1 97.06 140 MET B N 1
ATOM 5261 C CA . MET B 1 140 ? -3.568 24.234 6.355 1 97.06 140 MET B CA 1
ATOM 5262 C C . MET B 1 140 ? -4.199 25.5 6.91 1 97.06 140 MET B C 1
ATOM 5264 O O . MET B 1 140 ? -3.52 26.312 7.543 1 97.06 140 MET B O 1
ATOM 5268 N N . THR B 1 141 ? -5.469 25.625 6.664 1 97.88 141 THR B N 1
ATOM 5269 C CA . THR B 1 141 ? -6.172 26.781 7.195 1 97.88 141 THR B CA 1
ATOM 5270 C C . THR B 1 141 ? -6.18 26.75 8.727 1 97.88 141 THR B C 1
ATOM 5272 O O . THR B 1 141 ? -5.898 27.766 9.367 1 97.88 141 THR B O 1
ATOM 5275 N N . TYR B 1 142 ? -6.438 25.594 9.258 1 97.81 142 TYR B N 1
ATOM 5276 C CA . TYR B 1 142 ? -6.422 25.375 10.695 1 97.81 142 TYR B CA 1
ATOM 5277 C C . TYR B 1 142 ? -5.066 25.734 11.289 1 97.81 142 TYR B C 1
ATOM 5279 O O . TYR B 1 142 ? -4.992 26.453 12.297 1 97.81 142 TYR B O 1
ATOM 5287 N N . ALA B 1 143 ? -4.035 25.344 10.656 1 96.94 143 ALA B N 1
ATOM 5288 C CA . ALA B 1 143 ? -2.682 25.516 11.18 1 96.94 143 ALA B CA 1
ATOM 5289 C C . ALA B 1 143 ? -2.199 26.953 10.977 1 96.94 143 ALA B C 1
ATOM 5291 O O . ALA B 1 143 ? -1.434 27.469 11.789 1 96.94 143 ALA B O 1
ATOM 5292 N N . ALA B 1 144 ? -2.689 27.625 9.938 1 96.12 144 ALA B N 1
ATOM 5293 C CA . ALA B 1 144 ? -2.197 28.938 9.57 1 96.12 144 ALA B CA 1
ATOM 5294 C C . ALA B 1 144 ? -2.854 30.031 10.422 1 96.12 144 ALA B C 1
ATOM 5296 O O . ALA B 1 144 ? -2.277 31.094 10.633 1 96.12 144 ALA B O 1
ATOM 5297 N N . ALA B 1 145 ? -4.031 29.766 10.961 1 95.12 145 ALA B N 1
ATOM 5298 C CA . ALA B 1 145 ? -4.852 30.797 11.602 1 95.12 145 ALA B CA 1
ATOM 5299 C C . ALA B 1 145 ? -4.102 31.453 12.758 1 95.12 145 ALA B C 1
ATOM 5301 O O . ALA B 1 145 ? -4.027 32.688 12.836 1 95.12 145 ALA B O 1
ATOM 5302 N N . PRO B 1 146 ? -3.482 30.672 13.648 1 92.62 146 PRO B N 1
ATOM 5303 C CA . PRO B 1 146 ? -2.795 31.328 14.758 1 92.62 146 PRO B CA 1
ATOM 5304 C C . PRO B 1 146 ? -1.568 32.125 14.312 1 92.62 146 PRO B C 1
ATOM 5306 O O . PRO B 1 146 ? -1.232 33.125 14.922 1 92.62 146 PRO B O 1
ATOM 5309 N N . VAL B 1 147 ? -0.911 31.703 13.266 1 93.75 147 VAL B N 1
ATOM 5310 C CA . VAL B 1 147 ? 0.242 32.406 12.711 1 93.75 147 VAL B CA 1
ATOM 5311 C C . VAL B 1 147 ? -0.208 33.719 12.086 1 93.75 147 VAL B C 1
ATOM 5313 O O . VAL B 1 147 ? 0.412 34.781 12.305 1 93.75 147 VAL B O 1
ATOM 5316 N N . LEU B 1 148 ? -1.328 33.688 11.391 1 94.5 148 LEU B N 1
ATOM 5317 C CA . LEU B 1 148 ? -1.841 34.875 10.703 1 94.5 148 LEU B CA 1
ATOM 5318 C C . LEU B 1 148 ? -2.436 35.875 11.695 1 94.5 148 LEU B C 1
ATOM 5320 O O . LEU B 1 148 ? -2.459 37.062 11.43 1 94.5 148 LEU B O 1
ATOM 5324 N N . ALA B 1 149 ? -2.865 35.375 12.82 1 92.19 149 ALA B N 1
ATOM 5325 C CA . ALA B 1 149 ? -3.402 36.25 13.867 1 92.19 149 ALA B CA 1
ATOM 5326 C C . ALA B 1 149 ? -2.311 37.125 14.461 1 92.19 149 ALA B C 1
ATOM 5328 O O . ALA B 1 149 ? -2.602 38.156 15.039 1 92.19 149 ALA B O 1
ATOM 5329 N N . GLN B 1 150 ? -1.096 36.75 14.25 1 88.62 150 GLN B N 1
ATOM 5330 C CA . GLN B 1 150 ? 0.027 37.5 14.781 1 88.62 150 GLN B CA 1
ATOM 5331 C C . GLN B 1 150 ? 0.707 38.344 13.688 1 88.62 150 GLN B C 1
ATOM 5333 O O . GLN B 1 150 ? 1.714 39 13.938 1 88.62 150 GLN B O 1
ATOM 5338 N N . ALA B 1 151 ? 0.146 38.281 12.562 1 91.19 151 ALA B N 1
ATOM 5339 C CA . ALA B 1 151 ? 0.746 38.969 11.43 1 91.19 151 ALA B CA 1
ATOM 5340 C C . ALA B 1 151 ? 0.359 40.469 11.414 1 91.19 151 ALA B C 1
ATOM 5342 O O . ALA B 1 151 ? -0.237 40.969 12.375 1 91.19 151 ALA B O 1
ATOM 5343 N N . GLY B 1 152 ? 0.833 41.156 10.43 1 89.81 152 GLY B N 1
ATOM 5344 C CA . GLY B 1 152 ? 0.534 42.594 10.297 1 89.81 152 GLY B CA 1
ATOM 5345 C C . GLY B 1 152 ? -0.941 42.875 10.086 1 89.81 152 GLY B C 1
ATOM 5346 O O . GLY B 1 152 ? -1.722 41.969 9.82 1 89.81 152 GLY B O 1
ATOM 5347 N N . ALA B 1 153 ? -1.294 44.062 10.18 1 90.19 153 ALA B N 1
ATOM 5348 C CA . ALA B 1 153 ? -2.689 44.5 10.18 1 90.19 153 ALA B CA 1
ATOM 5349 C C . ALA B 1 153 ? -3.389 44.094 8.883 1 90.19 153 ALA B C 1
ATOM 5351 O O . ALA B 1 153 ? -4.555 43.688 8.898 1 90.19 153 ALA B O 1
ATOM 5352 N N . SER B 1 154 ? -2.752 44.188 7.805 1 86.44 154 SER B N 1
ATOM 5353 C CA . SER B 1 154 ? -3.35 43.875 6.512 1 86.44 154 SER B CA 1
ATOM 5354 C C . SER B 1 154 ? -3.734 42.406 6.422 1 86.44 154 SER B C 1
ATOM 5356 O O . SER B 1 154 ? -4.781 42.062 5.867 1 86.44 154 SER B O 1
ATOM 5358 N N . VAL B 1 155 ? -2.926 41.594 6.957 1 90.56 155 VAL B N 1
ATOM 5359 C CA . VAL B 1 155 ? -3.172 40.156 6.93 1 90.56 155 VAL B CA 1
ATOM 5360 C C . VAL B 1 155 ? -4.234 39.781 7.965 1 90.56 155 VAL B C 1
ATOM 5362 O O . VAL B 1 155 ? -5.141 39 7.684 1 90.56 155 VAL B O 1
ATOM 5365 N N . ARG B 1 156 ? -4.195 40.375 9.086 1 92 156 ARG B N 1
ATOM 5366 C CA . ARG B 1 156 ? -5.141 40.094 10.164 1 92 156 ARG B CA 1
ATOM 5367 C C . ARG B 1 156 ? -6.562 40.469 9.75 1 92 156 ARG B C 1
ATOM 5369 O O . ARG B 1 156 ? -7.527 39.875 10.242 1 92 156 ARG B O 1
ATOM 5376 N N . ALA B 1 157 ? -6.641 41.375 8.875 1 90.06 157 ALA B N 1
ATOM 5377 C CA . ALA B 1 157 ? -7.949 41.812 8.406 1 90.06 157 ALA B CA 1
ATOM 5378 C C . ALA B 1 157 ? -8.688 40.688 7.688 1 90.06 157 ALA B C 1
ATOM 5380 O O . ALA B 1 157 ? -9.906 40.75 7.508 1 90.06 157 ALA B O 1
ATOM 5381 N N . LEU B 1 158 ? -8.016 39.656 7.332 1 91 158 LEU B N 1
ATOM 5382 C CA . LEU B 1 158 ? -8.594 38.531 6.59 1 91 158 LEU B CA 1
ATOM 5383 C C . LEU B 1 158 ? -9.156 37.469 7.539 1 91 158 LEU B C 1
ATOM 5385 O O . LEU B 1 158 ? -9.914 36.594 7.121 1 91 158 LEU B O 1
ATOM 5389 N N . LEU B 1 159 ? -8.844 37.531 8.82 1 94.25 159 LEU B N 1
ATOM 5390 C CA . LEU B 1 159 ? -9.133 36.469 9.789 1 94.25 159 LEU B CA 1
ATOM 5391 C C . LEU B 1 159 ? -10.633 36.188 9.844 1 94.25 159 LEU B C 1
ATOM 5393 O O . LEU B 1 159 ? -11.039 35.031 9.922 1 94.25 159 LEU B O 1
ATOM 5397 N N . PRO B 1 160 ? -11.469 37.25 9.766 1 95.62 160 PRO B N 1
ATOM 5398 C CA . PRO B 1 160 ? -12.898 36.969 9.797 1 95.62 160 PRO B CA 1
ATOM 5399 C C . PRO B 1 160 ? -13.344 36.031 8.656 1 95.62 160 PRO B C 1
ATOM 5401 O O . PRO B 1 160 ? -14.203 35.188 8.844 1 95.62 160 PRO B O 1
ATOM 5404 N N . LYS B 1 161 ? -12.773 36.188 7.492 1 96.38 161 LYS B N 1
ATOM 5405 C CA . LYS B 1 161 ? -13.086 35.312 6.355 1 96.38 161 LYS B CA 1
ATOM 5406 C C . LYS B 1 161 ? -12.562 33.906 6.578 1 96.38 161 LYS B C 1
ATOM 5408 O O . LYS B 1 161 ? -13.172 32.938 6.129 1 96.38 161 LYS B O 1
ATOM 5413 N N . LEU B 1 162 ? -11.477 33.781 7.242 1 96.75 162 LEU B N 1
ATOM 5414 C CA . LEU B 1 162 ? -10.891 32.469 7.535 1 96.75 162 LEU B CA 1
ATOM 5415 C C . LEU B 1 162 ? -11.727 31.734 8.57 1 96.75 162 LEU B C 1
ATOM 5417 O O . LEU B 1 162 ? -11.75 30.5 8.594 1 96.75 162 LEU B O 1
ATOM 5421 N N . TYR B 1 163 ? -12.406 32.5 9.43 1 97.5 163 TYR B N 1
ATOM 5422 C CA . TYR B 1 163 ? -13.195 31.891 10.5 1 97.5 163 TYR B CA 1
ATOM 5423 C C . TYR B 1 163 ? -14.617 31.594 10.031 1 97.5 163 TYR B C 1
ATOM 5425 O O . TYR B 1 163 ? -15.375 30.922 10.727 1 97.5 163 TYR B O 1
ATOM 5433 N N . SER B 1 164 ? -14.938 32.094 8.789 1 97.75 164 SER B N 1
ATOM 5434 C CA . SER B 1 164 ? -16.297 31.922 8.273 1 97.75 164 SER B CA 1
ATOM 5435 C C . SER B 1 164 ? -16.641 30.453 8.102 1 97.75 164 SER B C 1
ATOM 5437 O O . SER B 1 164 ? -15.805 29.656 7.684 1 97.75 164 SER B O 1
ATOM 5439 N N . ARG B 1 165 ? -17.875 30.109 8.406 1 97.75 165 ARG B N 1
ATOM 5440 C CA . ARG B 1 165 ? -18.359 28.75 8.219 1 97.75 165 ARG B CA 1
ATOM 5441 C C . ARG B 1 165 ? -19.062 28.594 6.875 1 97.75 165 ARG B C 1
ATOM 5443 O O . ARG B 1 165 ? -19.797 27.625 6.656 1 97.75 165 ARG B O 1
ATOM 5450 N N . ARG B 1 166 ? -18.812 29.531 5.984 1 98.19 166 ARG B N 1
ATOM 5451 C CA . ARG B 1 166 ? -19.328 29.469 4.621 1 98.19 166 ARG B CA 1
ATOM 5452 C C . ARG B 1 166 ? -18.219 29.188 3.623 1 98.19 166 ARG B C 1
ATOM 5454 O O . ARG B 1 166 ? -17.297 29.984 3.467 1 98.19 166 ARG B O 1
ATOM 5461 N N . TYR B 1 167 ? -18.344 28.062 3.02 1 98.25 167 TYR B N 1
ATOM 5462 C CA . TYR B 1 167 ? -17.391 27.672 1.982 1 98.25 167 TYR B CA 1
ATOM 5463 C C . TYR B 1 167 ? -17.641 28.453 0.697 1 98.25 167 TYR B C 1
ATOM 5465 O O . TYR B 1 167 ? -18.781 28.5 0.204 1 98.25 167 TYR B O 1
ATOM 5473 N N . ASP B 1 168 ? -16.656 29.125 0.193 1 98.12 168 ASP B N 1
ATOM 5474 C CA . ASP B 1 168 ? -16.766 29.922 -1.022 1 98.12 168 ASP B CA 1
ATOM 5475 C C . ASP B 1 168 ? -15.68 29.547 -2.029 1 98.12 168 ASP B C 1
ATOM 5477 O O . ASP B 1 168 ? -14.555 30.031 -1.935 1 98.12 168 ASP B O 1
ATOM 5481 N N . PRO B 1 169 ? -16.016 28.719 -2.986 1 97 169 PRO B N 1
ATOM 5482 C CA . PRO B 1 169 ? -15.016 28.266 -3.949 1 97 169 PRO B CA 1
ATOM 5483 C C . PRO B 1 169 ? -14.836 29.234 -5.121 1 97 169 PRO B C 1
ATOM 5485 O O . PRO B 1 169 ? -14.133 28.906 -6.082 1 97 169 PRO B O 1
ATOM 5488 N N . ALA B 1 170 ? -15.383 30.375 -5.086 1 96.12 170 ALA B N 1
ATOM 5489 C CA . ALA B 1 170 ? -15.352 31.297 -6.223 1 96.12 170 ALA B CA 1
ATOM 5490 C C . ALA B 1 170 ? -13.93 31.766 -6.516 1 96.12 170 ALA B C 1
ATOM 5492 O O . ALA B 1 170 ? -13.133 31.953 -5.594 1 96.12 170 ALA B O 1
ATOM 5493 N N . HIS B 1 171 ? -13.656 31.969 -7.766 1 95.56 171 HIS B N 1
ATOM 5494 C CA . HIS B 1 171 ? -12.383 32.469 -8.25 1 95.56 171 HIS B CA 1
ATOM 5495 C C . HIS B 1 171 ? -12.414 34 -8.375 1 95.56 171 HIS B C 1
ATOM 5497 O O . HIS B 1 171 ? -12.508 34.531 -9.484 1 95.56 171 HIS B O 1
ATOM 5503 N N . ARG B 1 172 ? -12.312 34.719 -7.277 1 95 172 ARG B N 1
ATOM 5504 C CA . ARG B 1 172 ? -12.359 36.156 -7.199 1 95 172 ARG B CA 1
ATOM 5505 C C . ARG B 1 172 ? -11.648 36.656 -5.949 1 95 172 ARG B C 1
ATOM 5507 O O . ARG B 1 172 ? -11.305 35.875 -5.062 1 95 172 ARG B O 1
ATOM 5514 N N . PRO B 1 173 ? -11.414 37.938 -5.785 1 95.44 173 PRO B N 1
ATOM 5515 C CA . PRO B 1 173 ? -10.719 38.5 -4.617 1 95.44 173 PRO B CA 1
ATOM 5516 C C . PRO B 1 173 ? -11.414 38.156 -3.303 1 95.44 173 PRO B C 1
ATOM 5518 O O . PRO B 1 173 ? -12.648 38.156 -3.232 1 95.44 173 PRO B O 1
ATOM 5521 N N . VAL B 1 174 ? -10.648 37.938 -2.281 1 94.88 174 VAL B N 1
ATOM 5522 C CA . VAL B 1 174 ? -11.125 37.469 -0.987 1 94.88 174 VAL B CA 1
ATOM 5523 C C . VAL B 1 174 ? -12.117 38.469 -0.407 1 94.88 174 VAL B C 1
ATOM 5525 O O . VAL B 1 174 ? -13.086 38.094 0.254 1 94.88 174 VAL B O 1
ATOM 5528 N N . ALA B 1 175 ? -11.852 39.719 -0.615 1 92.56 175 ALA B N 1
ATOM 5529 C CA . ALA B 1 175 ? -12.719 40.781 -0.095 1 92.56 175 ALA B CA 1
ATOM 5530 C C . ALA B 1 175 ? -14.164 40.562 -0.544 1 92.56 175 ALA B C 1
ATOM 5532 O O . ALA B 1 175 ? -15.102 41 0.145 1 92.56 175 ALA B O 1
ATOM 5533 N N . GLU B 1 176 ? -14.367 39.906 -1.63 1 95.38 176 GLU B N 1
ATOM 5534 C CA . GLU B 1 176 ? -15.695 39.688 -2.207 1 95.38 176 GLU B CA 1
ATOM 5535 C C . GLU B 1 176 ? -16.25 38.344 -1.807 1 95.38 176 GLU B C 1
ATOM 5537 O O . GLU B 1 176 ? -17.391 38 -2.174 1 95.38 176 GLU B O 1
ATOM 5542 N N . LYS B 1 177 ? -15.523 37.594 -1.063 1 97 177 LYS B N 1
ATOM 5543 C CA . LYS B 1 177 ? -15.914 36.25 -0.744 1 97 177 LYS B CA 1
ATOM 5544 C C . LYS B 1 177 ? -16.516 36.156 0.657 1 97 177 LYS B C 1
ATOM 5546 O O . LYS B 1 177 ? -16.312 37.031 1.479 1 97 177 LYS B O 1
ATOM 5551 N N . SER B 1 178 ? -17.266 35.031 0.859 1 97.75 178 SER B N 1
ATOM 5552 C CA . SER B 1 178 ? -17.891 34.781 2.154 1 97.75 178 SER B CA 1
ATOM 5553 C C . SER B 1 178 ? -16.969 34 3.078 1 97.75 178 SER B C 1
ATOM 5555 O O . SER B 1 178 ? -17.172 33.969 4.293 1 97.75 178 SER B O 1
ATOM 5557 N N . GLY B 1 179 ? -15.961 33.469 2.598 1 97.81 179 GLY B N 1
ATOM 5558 C CA . GLY B 1 179 ? -14.969 32.688 3.32 1 97.81 179 GLY B CA 1
ATOM 5559 C C . GLY B 1 179 ? -13.664 32.531 2.562 1 97.81 179 GLY B C 1
ATOM 5560 O O . GLY B 1 179 ? -13.586 32.844 1.378 1 97.81 179 GLY B O 1
ATOM 5561 N N . ALA B 1 180 ? -12.641 32.062 3.258 1 97.56 180 ALA B N 1
ATOM 5562 C CA . ALA B 1 180 ? -11.328 31.922 2.643 1 97.56 180 ALA B CA 1
ATOM 5563 C C . ALA B 1 180 ? -10.57 30.719 3.213 1 97.56 180 ALA B C 1
ATOM 5565 O O . ALA B 1 180 ? -10.836 30.297 4.34 1 97.56 180 ALA B O 1
ATOM 5566 N N . LEU B 1 181 ? -9.742 30.172 2.451 1 98.12 181 LEU B N 1
ATOM 5567 C CA . LEU B 1 181 ? -8.875 29.062 2.84 1 98.12 181 LEU B CA 1
ATOM 5568 C C . LEU B 1 181 ? -7.422 29.375 2.516 1 98.12 181 LEU B C 1
ATOM 5570 O O . LEU B 1 181 ? -7.137 30.234 1.668 1 98.12 181 LEU B O 1
ATOM 5574 N N . ILE B 1 182 ? -6.543 28.734 3.211 1 97.44 182 ILE B N 1
ATOM 5575 C CA . ILE B 1 182 ? -5.109 28.984 3.088 1 97.44 182 ILE B CA 1
ATOM 5576 C C . ILE B 1 182 ? -4.402 27.719 2.621 1 97.44 182 ILE B C 1
ATOM 5578 O O . ILE B 1 182 ? -4.719 26.625 3.086 1 97.44 182 ILE B O 1
ATOM 5582 N N . GLY B 1 183 ? -3.568 27.859 1.621 1 96.38 183 GLY B N 1
ATOM 5583 C CA . GLY B 1 183 ? -2.635 26.812 1.229 1 96.38 183 GLY B CA 1
ATOM 5584 C C . GLY B 1 183 ? -1.202 27.109 1.632 1 96.38 183 GLY B C 1
ATOM 5585 O O . GLY B 1 183 ? -0.947 28.062 2.379 1 96.38 183 GLY B O 1
ATOM 5586 N N . MET B 1 184 ? -0.297 26.234 1.189 1 95.12 184 MET B N 1
ATOM 5587 C CA . MET B 1 184 ? 1.108 26.406 1.547 1 95.12 184 MET B CA 1
ATOM 5588 C C . MET B 1 184 ? 2.018 25.984 0.398 1 95.12 184 MET B C 1
ATOM 5590 O O . MET B 1 184 ? 1.65 25.125 -0.403 1 95.12 184 MET B O 1
ATOM 5594 N N . GLY B 1 185 ? 3.172 26.594 0.285 1 94.38 185 GLY B N 1
ATOM 5595 C CA . GLY B 1 185 ? 4.199 26.25 -0.686 1 94.38 185 GLY B CA 1
ATOM 5596 C C . GLY B 1 185 ? 5.605 26.391 -0.138 1 94.38 185 GLY B C 1
ATOM 5597 O O . GLY B 1 185 ? 6.184 27.469 -0.162 1 94.38 185 GLY B O 1
ATOM 5598 N N . MET B 1 186 ? 6.211 25.234 0.224 1 90.56 186 MET B N 1
ATOM 5599 C CA . MET B 1 186 ? 7.539 25.266 0.831 1 90.56 186 MET B CA 1
ATOM 5600 C C . MET B 1 186 ? 8.547 24.484 -0.015 1 90.56 186 MET B C 1
ATOM 5602 O O . MET B 1 186 ? 9.664 24.953 -0.233 1 90.56 186 MET B O 1
ATOM 5606 N N . THR B 1 187 ? 8.117 23.438 -0.587 1 94.19 187 THR B N 1
ATOM 5607 C CA . THR B 1 187 ? 9 22.469 -1.234 1 94.19 187 THR B CA 1
ATOM 5608 C C . THR B 1 187 ? 9.445 22.984 -2.604 1 94.19 187 THR B C 1
ATOM 5610 O O . THR B 1 187 ? 8.625 23.484 -3.379 1 94.19 187 THR B O 1
ATOM 5613 N N . GLU B 1 188 ? 10.68 22.906 -2.84 1 96 188 GLU B N 1
ATOM 5614 C CA . GLU B 1 188 ? 11.25 23.203 -4.152 1 96 188 GLU B CA 1
ATOM 5615 C C . GLU B 1 188 ? 11.977 22 -4.73 1 96 188 GLU B C 1
ATOM 5617 O O . GLU B 1 188 ? 12.039 20.938 -4.098 1 96 188 GLU B O 1
ATOM 5622 N N . LYS B 1 189 ? 12.438 22.109 -6.004 1 93.69 189 LYS B N 1
ATOM 5623 C CA . LYS B 1 189 ? 13.023 20.984 -6.719 1 93.69 189 LYS B CA 1
ATOM 5624 C C . LYS B 1 189 ? 14.258 20.453 -6 1 93.69 189 LYS B C 1
ATOM 5626 O O . LYS B 1 189 ? 14.5 19.234 -5.969 1 93.69 189 LYS B O 1
ATOM 5631 N N . GLN B 1 190 ? 15.008 21.344 -5.375 1 91.19 190 GLN B N 1
ATOM 5632 C CA . GLN B 1 190 ? 16.312 20.969 -4.836 1 91.19 190 GLN B CA 1
ATOM 5633 C C . GLN B 1 190 ? 16.188 20.469 -3.398 1 91.19 190 GLN B C 1
ATOM 5635 O O . GLN B 1 190 ? 17.109 19.859 -2.863 1 91.19 190 GLN B O 1
ATOM 5640 N N . GLY B 1 191 ? 14.992 20.766 -2.803 1 91.12 191 GLY B N 1
ATOM 5641 C CA . GLY B 1 191 ? 14.859 20.344 -1.421 1 91.12 191 GLY B CA 1
ATOM 5642 C C . GLY B 1 191 ? 13.422 20.359 -0.929 1 91.12 191 GLY B C 1
ATOM 5643 O O . GLY B 1 191 ? 12.656 21.266 -1.258 1 91.12 191 GLY B O 1
ATOM 5644 N N . GLY B 1 192 ? 13.07 19.359 -0.134 1 91.75 192 GLY B N 1
ATOM 5645 C CA . GLY B 1 192 ? 11.797 19.281 0.572 1 91.75 192 GLY B CA 1
ATOM 5646 C C . GLY B 1 192 ? 11.938 19.469 2.072 1 91.75 192 GLY B C 1
ATOM 5647 O O . GLY B 1 192 ? 11.844 20.594 2.576 1 91.75 192 GLY B O 1
ATOM 5648 N N . SER B 1 193 ? 12.484 18.484 2.766 1 91.19 193 SER B N 1
ATOM 5649 C CA . SER B 1 193 ? 12.719 18.547 4.203 1 91.19 193 SER B CA 1
ATOM 5650 C C . SER B 1 193 ? 13.766 19.594 4.551 1 91.19 193 SER B C 1
ATOM 5652 O O . SER B 1 193 ? 13.688 20.234 5.598 1 91.19 193 SER B O 1
ATOM 5654 N N . ASP B 1 194 ? 14.742 19.766 3.719 1 92.25 194 ASP B N 1
ATOM 5655 C CA . ASP B 1 194 ? 15.75 20.797 3.885 1 92.25 194 ASP B CA 1
ATOM 5656 C C . ASP B 1 194 ? 15.281 22.125 3.297 1 92.25 194 ASP B C 1
ATOM 5658 O O . ASP B 1 194 ? 15.766 22.562 2.248 1 92.25 194 ASP B O 1
ATOM 5662 N N . VAL B 1 195 ? 14.461 22.859 4.008 1 90.25 195 VAL B N 1
ATOM 5663 C CA . VAL B 1 195 ? 13.812 24.062 3.516 1 90.25 195 VAL B CA 1
ATOM 5664 C C . VAL B 1 195 ? 14.844 25.172 3.357 1 90.25 195 VAL B C 1
ATOM 5666 O O . VAL B 1 195 ? 14.625 26.141 2.613 1 90.25 195 VAL B O 1
ATOM 5669 N N . ARG B 1 196 ? 15.93 25.031 4.008 1 90.19 196 ARG B N 1
ATOM 5670 C CA . ARG B 1 196 ? 16.953 26.062 3.902 1 90.19 196 ARG B CA 1
ATOM 5671 C C . ARG B 1 196 ? 17.578 26.078 2.506 1 90.19 196 ARG B C 1
ATOM 5673 O O . ARG B 1 196 ? 18.219 27.062 2.119 1 90.19 196 ARG B O 1
ATOM 5680 N N . ALA B 1 197 ? 17.328 25.047 1.769 1 91.56 197 ALA B N 1
ATOM 5681 C CA . ALA B 1 197 ? 17.844 24.953 0.406 1 91.56 197 ALA B CA 1
ATOM 5682 C C . ALA B 1 197 ? 16.969 25.734 -0.57 1 91.56 197 ALA B C 1
ATOM 5684 O O . ALA B 1 197 ? 17.281 25.828 -1.76 1 91.56 197 ALA B O 1
ATOM 5685 N N . ASN B 1 198 ? 15.914 26.406 -0.077 1 94.25 198 ASN B N 1
ATOM 5686 C CA . ASN B 1 198 ? 15.031 27.188 -0.934 1 94.25 198 ASN B CA 1
ATOM 5687 C C . ASN B 1 198 ? 15.797 28.219 -1.742 1 94.25 198 ASN B C 1
ATOM 5689 O O . ASN B 1 198 ? 16.719 28.859 -1.224 1 94.25 198 ASN B O 1
ATOM 5693 N N . THR B 1 199 ? 15.375 28.375 -3.004 1 95.06 199 THR B N 1
ATOM 5694 C CA . THR B 1 199 ? 16.031 29.312 -3.896 1 95.06 199 THR B CA 1
ATOM 5695 C C . THR B 1 199 ? 15.109 30.484 -4.23 1 95.06 199 THR B C 1
ATOM 5697 O O . THR B 1 199 ? 15.547 31.484 -4.789 1 95.06 199 THR B O 1
ATOM 5700 N N . THR B 1 200 ? 13.836 30.359 -3.895 1 96.12 200 THR B N 1
ATOM 5701 C CA . THR B 1 200 ? 12.922 31.469 -4.082 1 96.12 200 THR B CA 1
ATOM 5702 C C . THR B 1 200 ? 13.406 32.719 -3.324 1 96.12 200 THR B C 1
ATOM 5704 O O . THR B 1 200 ? 13.859 32.594 -2.182 1 96.12 200 THR B O 1
ATOM 5707 N N . ARG B 1 201 ? 13.273 33.844 -3.988 1 96.38 201 ARG B N 1
ATOM 5708 C CA . ARG B 1 201 ? 13.789 35.094 -3.414 1 96.38 201 ARG B CA 1
ATOM 5709 C C . ARG B 1 201 ? 12.664 36.094 -3.188 1 96.38 201 ARG B C 1
ATOM 5711 O O . ARG B 1 201 ? 11.711 36.156 -3.963 1 96.38 201 ARG B O 1
ATOM 5718 N N . ALA B 1 202 ? 12.812 36.875 -2.117 1 97 202 ALA B N 1
ATOM 5719 C CA . ALA B 1 202 ? 11.891 37.969 -1.795 1 97 202 ALA B CA 1
ATOM 5720 C C . ALA B 1 202 ? 12.641 39.281 -1.606 1 97 202 ALA B C 1
ATOM 5722 O O . ALA B 1 202 ? 13.617 39.344 -0.854 1 97 202 ALA B O 1
ATOM 5723 N N . ALA B 1 203 ? 12.211 40.281 -2.33 1 96.88 203 ALA B N 1
ATOM 5724 C CA . ALA B 1 203 ? 12.789 41.625 -2.217 1 96.88 203 ALA B CA 1
ATOM 5725 C C . ALA B 1 203 ? 11.797 42.594 -1.578 1 96.88 203 ALA B C 1
ATOM 5727 O O . ALA B 1 203 ? 10.648 42.688 -2.006 1 96.88 203 ALA B O 1
ATOM 5728 N N . PRO B 1 204 ? 12.297 43.312 -0.594 1 96.75 204 PRO B N 1
ATOM 5729 C CA . PRO B 1 204 ? 11.375 44.25 0.068 1 96.75 204 PRO B CA 1
ATOM 5730 C C . PRO B 1 204 ? 10.977 45.438 -0.825 1 96.75 204 PRO B C 1
ATOM 5732 O O . PRO B 1 204 ? 11.797 45.938 -1.593 1 96.75 204 PRO B O 1
ATOM 5735 N N . LEU B 1 205 ? 9.773 45.875 -0.706 1 95.19 205 LEU B N 1
ATOM 5736 C CA . LEU B 1 205 ? 9.281 47.031 -1.446 1 95.19 205 LEU B CA 1
ATOM 5737 C C . LEU B 1 205 ? 9.461 48.281 -0.632 1 95.19 205 LEU B C 1
ATOM 5739 O O . LEU B 1 205 ? 9.281 49.406 -1.154 1 95.19 205 LEU B O 1
ATOM 5743 N N . ALA B 1 206 ? 9.711 48.156 0.611 1 91.81 206 ALA B N 1
ATOM 5744 C CA . ALA B 1 206 ? 9.992 49.312 1.486 1 91.81 206 ALA B CA 1
ATOM 5745 C C . ALA B 1 206 ? 11.102 48.969 2.475 1 91.81 206 ALA B C 1
ATOM 5747 O O . ALA B 1 206 ? 12.195 48.562 2.076 1 91.81 206 ALA B O 1
ATOM 5748 N N . SER B 1 207 ? 10.836 49.094 3.869 1 87.25 207 SER B N 1
ATOM 5749 C CA . SER B 1 207 ? 11.875 48.969 4.883 1 87.25 207 SER B CA 1
ATOM 5750 C C . SER B 1 207 ? 12.141 47.5 5.211 1 87.25 207 SER B C 1
ATOM 5752 O O . SER B 1 207 ? 13.172 47.188 5.789 1 87.25 207 SER B O 1
ATOM 5754 N N . GLY B 1 208 ? 11.242 46.719 4.91 1 83.69 208 GLY B N 1
ATOM 5755 C CA . GLY B 1 208 ? 11.391 45.312 5.273 1 83.69 208 GLY B CA 1
ATOM 5756 C C . GLY B 1 208 ? 10.891 45 6.672 1 83.69 208 GLY B C 1
ATOM 5757 O O . GLY B 1 208 ? 11.211 43.938 7.23 1 83.69 208 GLY B O 1
ATOM 5758 N N . ALA B 1 209 ? 10.18 45.844 7.312 1 87.88 209 ALA B N 1
ATOM 5759 C CA . ALA B 1 209 ? 9.594 45.625 8.633 1 87.88 209 ALA B CA 1
ATOM 5760 C C . ALA B 1 209 ? 8.492 44.562 8.57 1 87.88 209 ALA B C 1
ATOM 5762 O O . ALA B 1 209 ? 7.926 44.312 7.504 1 87.88 209 ALA B O 1
ATOM 5763 N N . PRO B 1 210 ? 8.219 43.906 9.727 1 88.25 210 PRO B N 1
ATOM 5764 C CA . PRO B 1 210 ? 7.133 42.938 9.734 1 88.25 210 PRO B CA 1
ATOM 5765 C C . PRO B 1 210 ? 5.828 43.469 9.18 1 88.25 210 PRO B C 1
ATOM 5767 O O . PRO B 1 210 ? 5.469 44.625 9.461 1 88.25 210 PRO B O 1
ATOM 5770 N N . GLY B 1 211 ? 5.273 42.688 8.336 1 91.75 211 GLY B N 1
ATOM 5771 C CA . GLY B 1 211 ? 3.982 43.094 7.789 1 91.75 211 GLY B CA 1
ATOM 5772 C C . GLY B 1 211 ? 4.094 43.875 6.492 1 91.75 211 GLY B C 1
ATOM 5773 O O . GLY B 1 211 ? 3.08 44.156 5.855 1 91.75 211 GLY B O 1
ATOM 5774 N N . GLU B 1 212 ? 5.246 44.125 6.082 1 93.56 212 GLU B N 1
ATOM 5775 C CA . GLU B 1 212 ? 5.43 44.906 4.863 1 93.56 212 GLU B CA 1
ATOM 5776 C C . GLU B 1 212 ? 5.438 44.031 3.631 1 93.56 212 GLU B C 1
ATOM 5778 O O . GLU B 1 212 ? 5.586 42.812 3.744 1 93.56 212 GLU B O 1
ATOM 5783 N N . ALA B 1 213 ? 5.281 44.625 2.539 1 95.38 213 ALA B N 1
ATOM 5784 C CA . ALA B 1 213 ? 5.125 43.906 1.278 1 95.38 213 ALA B CA 1
ATOM 5785 C C . ALA B 1 213 ? 6.48 43.625 0.627 1 95.38 213 ALA B C 1
ATOM 5787 O O . ALA B 1 213 ? 7.402 44.438 0.75 1 95.38 213 ALA B O 1
ATOM 5788 N N . TYR B 1 214 ? 6.578 42.5 0.015 1 96.75 214 TYR B N 1
ATOM 5789 C CA . TYR B 1 214 ? 7.734 42.062 -0.746 1 96.75 214 TYR B CA 1
ATOM 5790 C C . TYR B 1 214 ? 7.324 41.594 -2.145 1 96.75 214 TYR B C 1
ATOM 5792 O O . TYR B 1 214 ? 6.148 41.312 -2.395 1 96.75 214 TYR B O 1
ATOM 5800 N N . ARG B 1 215 ? 8.281 41.625 -3.09 1 96.69 215 ARG B N 1
ATOM 5801 C CA . ARG B 1 215 ? 8.156 40.906 -4.367 1 96.69 215 ARG B CA 1
ATOM 5802 C C . ARG B 1 215 ? 8.875 39.562 -4.332 1 96.69 215 ARG B C 1
ATOM 5804 O O . ARG B 1 215 ? 10.039 39.5 -3.918 1 96.69 215 ARG B O 1
ATOM 5811 N N . ILE B 1 216 ? 8.156 38.594 -4.754 1 96.62 216 ILE B N 1
ATOM 5812 C CA . ILE B 1 216 ? 8.695 37.219 -4.648 1 96.62 216 ILE B CA 1
ATOM 5813 C C . ILE B 1 216 ? 8.922 36.656 -6.039 1 96.62 216 ILE B C 1
ATOM 5815 O O . ILE B 1 216 ? 8.031 36.688 -6.891 1 96.62 216 ILE B O 1
ATOM 5819 N N . VAL B 1 217 ? 10.125 36.125 -6.316 1 96.56 217 VAL B N 1
ATOM 5820 C CA . VAL B 1 217 ? 10.508 35.469 -7.566 1 96.56 217 VAL B CA 1
ATOM 5821 C C . VAL B 1 217 ? 11.086 34.094 -7.273 1 96.56 217 VAL B C 1
ATOM 5823 O O . VAL B 1 217 ? 12.008 33.938 -6.461 1 96.56 217 VAL B O 1
ATOM 5826 N N . GLY B 1 218 ? 10.523 33.094 -7.891 1 96.12 218 GLY B N 1
ATOM 5827 C CA . GLY B 1 218 ? 11.023 31.766 -7.668 1 96.12 218 GLY B CA 1
ATOM 5828 C C . GLY B 1 218 ? 10.07 30.688 -8.133 1 96.12 218 GLY B C 1
ATOM 5829 O O . GLY B 1 218 ? 9.359 30.859 -9.125 1 96.12 218 GLY B O 1
ATOM 5830 N N . HIS B 1 219 ? 10.25 29.5 -7.523 1 95.56 219 HIS B N 1
ATOM 5831 C CA . HIS B 1 219 ? 9.477 28.328 -7.93 1 95.56 219 HIS B CA 1
ATOM 5832 C C . HIS B 1 219 ? 9.234 27.375 -6.754 1 95.56 219 HIS B C 1
ATOM 5834 O O . HIS B 1 219 ? 10.133 27.156 -5.938 1 95.56 219 HIS B O 1
ATOM 5840 N N . LYS B 1 220 ? 8.016 26.938 -6.695 1 96.69 220 LYS B N 1
ATOM 5841 C CA . LYS B 1 220 ? 7.703 25.875 -5.754 1 96.69 220 LYS B CA 1
ATOM 5842 C C . LYS B 1 220 ? 7.344 24.578 -6.492 1 96.69 220 LYS B C 1
ATOM 5844 O O . LYS B 1 220 ? 6.555 24.594 -7.438 1 96.69 220 LYS B O 1
ATOM 5849 N N . TRP B 1 221 ? 7.973 23.469 -6.055 1 96.56 221 TRP B N 1
ATOM 5850 C CA . TRP B 1 221 ? 7.797 22.141 -6.648 1 96.56 221 TRP B CA 1
ATOM 5851 C C . TRP B 1 221 ? 6.473 21.516 -6.215 1 96.56 221 TRP B C 1
ATOM 5853 O O . TRP B 1 221 ? 5.844 20.781 -6.984 1 96.56 221 TRP B O 1
ATOM 5863 N N . PHE B 1 222 ? 6.09 21.75 -4.973 1 96.5 222 PHE B N 1
ATOM 5864 C CA . PHE B 1 222 ? 4.801 21.375 -4.406 1 96.5 222 PHE B CA 1
ATOM 5865 C C . PHE B 1 222 ? 4.141 22.562 -3.723 1 96.5 222 PHE B C 1
ATOM 5867 O O . PHE B 1 222 ? 4.684 23.125 -2.766 1 96.5 222 PHE B O 1
ATOM 5874 N N . MET B 1 223 ? 3.076 22.969 -4.223 1 95.81 223 MET B N 1
ATOM 5875 C CA . MET B 1 223 ? 2.186 23.906 -3.537 1 95.81 223 MET B CA 1
ATOM 5876 C C . MET B 1 223 ? 0.798 23.297 -3.357 1 95.81 223 MET B C 1
ATOM 5878 O O . MET B 1 223 ? 0.124 22.969 -4.336 1 95.81 223 MET B O 1
ATOM 5882 N N . SER B 1 224 ? 0.438 23.172 -2.199 1 91.94 224 SER B N 1
ATOM 5883 C CA . SER B 1 224 ? -0.784 22.438 -1.858 1 91.94 224 SER B CA 1
ATOM 5884 C C . SER B 1 224 ? -2.02 23.312 -2.09 1 91.94 224 SER B C 1
ATOM 5886 O O . SER B 1 224 ? -1.993 24.516 -1.849 1 91.94 224 SER B O 1
ATOM 5888 N N . ALA B 1 225 ? -3.094 22.719 -2.561 1 95.5 225 ALA B N 1
ATOM 5889 C CA . ALA B 1 225 ? -4.422 23.312 -2.689 1 95.5 225 ALA B CA 1
ATOM 5890 C C . ALA B 1 225 ? -4.344 24.688 -3.357 1 95.5 225 ALA B C 1
ATOM 5892 O O . ALA B 1 225 ? -4.727 25.688 -2.764 1 95.5 225 ALA B O 1
ATOM 5893 N N . PRO B 1 226 ? -3.891 24.656 -4.582 1 97 226 PRO B N 1
ATOM 5894 C CA . PRO B 1 226 ? -3.637 25.938 -5.273 1 97 226 PRO B CA 1
ATOM 5895 C C . PRO B 1 226 ? -4.902 26.766 -5.457 1 97 226 PRO B C 1
ATOM 5897 O O . PRO B 1 226 ? -4.82 27.938 -5.832 1 97 226 PRO B O 1
ATOM 5900 N N . MET B 1 227 ? -6.094 26.203 -5.191 1 96.12 227 MET B N 1
ATOM 5901 C CA . MET B 1 227 ? -7.355 26.922 -5.316 1 96.12 227 MET B CA 1
ATOM 5902 C C . MET B 1 227 ? -7.582 27.828 -4.117 1 96.12 227 MET B C 1
ATOM 5904 O O . MET B 1 227 ? -8.484 28.672 -4.133 1 96.12 227 MET B O 1
ATOM 5908 N N . CYS B 1 228 ? -6.785 27.734 -3.086 1 97.69 228 CYS B N 1
ATOM 5909 C CA . CYS B 1 228 ? -6.973 28.531 -1.87 1 97.69 228 CYS B CA 1
ATOM 5910 C C . CYS B 1 228 ? -6.773 30.016 -2.143 1 97.69 228 CYS B C 1
ATOM 5912 O O . CYS B 1 228 ? -6.254 30.391 -3.193 1 97.69 228 CYS B O 1
ATOM 5914 N N . ASP B 1 229 ? -7.164 30.812 -1.225 1 97.19 229 ASP B N 1
ATOM 5915 C CA . ASP B 1 229 ? -7.234 32.25 -1.402 1 97.19 229 ASP B CA 1
ATOM 5916 C C . ASP B 1 229 ? -5.879 32.906 -1.142 1 97.19 229 ASP B C 1
ATOM 5918 O O . ASP B 1 229 ? -5.621 34.031 -1.601 1 97.19 229 ASP B O 1
ATOM 5922 N N . ALA B 1 230 ? -5.098 32.281 -0.39 1 97.12 230 ALA B N 1
ATOM 5923 C CA . ALA B 1 230 ? -3.736 32.75 -0.108 1 97.12 230 ALA B CA 1
ATOM 5924 C C . ALA B 1 230 ? -2.848 31.578 0.318 1 97.12 230 ALA B C 1
ATOM 5926 O O . ALA B 1 230 ? -3.336 30.469 0.565 1 97.12 230 ALA B O 1
ATOM 5927 N N . PHE B 1 231 ? -1.565 31.844 0.382 1 97 231 PHE B N 1
ATOM 5928 C CA . PHE B 1 231 ? -0.581 30.812 0.67 1 97 231 PHE B CA 1
ATOM 5929 C C . PHE B 1 231 ? 0.497 31.344 1.612 1 97 231 PHE B C 1
ATOM 5931 O O . PHE B 1 231 ? 0.885 32.5 1.53 1 97 231 PHE B O 1
ATOM 5938 N N . LEU B 1 232 ? 0.88 30.531 2.5 1 96.56 232 LEU B N 1
ATOM 5939 C CA . LEU B 1 232 ? 2.129 30.781 3.209 1 96.56 232 LEU B CA 1
ATOM 5940 C C . LEU B 1 232 ? 3.311 30.156 2.479 1 96.56 232 LEU B C 1
ATOM 5942 O O . LEU B 1 232 ? 3.312 28.953 2.213 1 96.56 232 LEU B O 1
ATOM 5946 N N . ILE B 1 233 ? 4.297 31 2.164 1 96.19 233 ILE B N 1
ATOM 5947 C CA . ILE B 1 233 ? 5.438 30.578 1.361 1 96.19 233 ILE B CA 1
ATOM 5948 C C . ILE B 1 233 ? 6.738 30.938 2.068 1 96.19 233 ILE B C 1
ATOM 5950 O O . ILE B 1 233 ? 6.789 31.922 2.82 1 96.19 233 ILE B O 1
ATOM 5954 N N . LEU B 1 234 ? 7.746 30.094 1.841 1 96.44 234 LEU B N 1
ATOM 5955 C CA . LEU B 1 234 ? 9.086 30.438 2.303 1 96.44 234 LEU B CA 1
ATOM 5956 C C . LEU B 1 234 ? 9.938 30.969 1.158 1 96.44 234 LEU B C 1
ATOM 5958 O O . LEU B 1 234 ? 9.859 30.469 0.033 1 96.44 234 LEU B O 1
ATOM 5962 N N . ALA B 1 235 ? 10.672 31.969 1.436 1 96.75 235 ALA B N 1
ATOM 5963 C CA . ALA B 1 235 ? 11.578 32.562 0.461 1 96.75 235 ALA B CA 1
ATOM 5964 C C . ALA B 1 235 ? 12.766 33.219 1.154 1 96.75 235 ALA B C 1
ATOM 5966 O O . ALA B 1 235 ? 12.672 33.625 2.314 1 96.75 235 ALA B O 1
ATOM 5967 N N . GLN B 1 236 ? 13.859 33.344 0.427 1 97 236 GLN B N 1
ATOM 5968 C CA . GLN B 1 236 ? 15.055 34 0.925 1 97 236 GLN B CA 1
ATOM 5969 C C . GLN B 1 236 ? 14.922 35.531 0.8 1 97 236 GLN B C 1
ATOM 5971 O O . GLN B 1 236 ? 14.883 36.062 -0.31 1 97 236 GLN B O 1
ATOM 5976 N N . ALA B 1 237 ? 14.852 36.219 1.921 1 97.19 237 ALA B N 1
ATOM 5977 C CA . ALA B 1 237 ? 14.938 37.656 2.002 1 97.19 237 ALA B CA 1
ATOM 5978 C C . ALA B 1 237 ? 16.328 38.094 2.451 1 97.19 237 ALA B C 1
ATOM 5980 O O . ALA B 1 237 ? 17.172 37.281 2.793 1 97.19 237 ALA B O 1
ATOM 5981 N N . PRO B 1 238 ? 16.594 39.406 2.41 1 96.44 238 PRO B N 1
ATOM 5982 C CA . PRO B 1 238 ? 17.922 39.875 2.82 1 96.44 238 PRO B CA 1
ATOM 5983 C C . PRO B 1 238 ? 18.312 39.375 4.211 1 96.44 238 PRO B C 1
ATOM 5985 O O . PRO B 1 238 ? 19.5 39.062 4.453 1 96.44 238 PRO B O 1
ATOM 5988 N N . GLY B 1 239 ? 17.406 39.219 5.051 1 95.81 239 GLY B N 1
ATOM 5989 C CA . GLY B 1 239 ? 17.688 38.75 6.406 1 95.81 239 GLY B CA 1
ATOM 5990 C C . GLY B 1 239 ? 17.703 37.25 6.539 1 95.81 239 GLY B C 1
ATOM 5991 O O . GLY B 1 239 ? 17.891 36.719 7.633 1 95.81 239 GLY B O 1
ATOM 5992 N N . GLY B 1 240 ? 17.469 36.531 5.438 1 96.62 240 GLY B N 1
ATOM 5993 C CA . GLY B 1 240 ? 17.438 35.094 5.453 1 96.62 240 GLY B CA 1
ATOM 5994 C C . GLY B 1 240 ? 16.078 34.5 5.109 1 96.62 240 GLY B C 1
ATOM 5995 O O . GLY B 1 240 ? 15.164 35.25 4.727 1 96.62 240 GLY B O 1
ATOM 5996 N N . LEU B 1 241 ? 16.016 33.156 5.246 1 97.12 241 LEU B N 1
ATOM 5997 C CA . LEU B 1 241 ? 14.766 32.469 4.902 1 97.12 241 LEU B CA 1
ATOM 5998 C C . LEU B 1 241 ? 13.617 33 5.75 1 97.12 241 LEU B C 1
ATOM 6000 O O . LEU B 1 241 ? 13.672 32.969 6.98 1 97.12 241 LEU B O 1
ATOM 6004 N N . SER B 1 242 ? 12.602 33.5 5.156 1 96.88 242 SER B N 1
ATOM 6005 C CA . SER B 1 242 ? 11.469 34.188 5.801 1 96.88 242 SER B CA 1
ATOM 6006 C C . SER B 1 242 ? 10.141 33.625 5.305 1 96.88 242 SER B C 1
ATOM 6008 O O . SER B 1 242 ? 10.102 32.906 4.293 1 96.88 242 SER B O 1
ATOM 6010 N N . CYS B 1 243 ? 9.078 33.844 6.059 1 96.75 243 CYS B N 1
ATOM 6011 C CA . CYS B 1 243 ? 7.738 33.375 5.727 1 96.75 243 CYS B CA 1
ATOM 6012 C C . CYS B 1 243 ? 6.879 34.5 5.203 1 96.75 243 CYS B C 1
ATOM 6014 O O . CYS B 1 243 ? 6.883 35.594 5.77 1 96.75 243 CYS B O 1
ATOM 6016 N N . PHE B 1 244 ? 6.133 34.25 4.156 1 96.94 244 PHE B N 1
ATOM 6017 C CA . PHE B 1 244 ? 5.324 35.312 3.533 1 96.94 244 PHE B CA 1
ATOM 6018 C C . PHE B 1 244 ? 3.891 34.812 3.33 1 96.94 244 PHE B C 1
ATOM 6020 O O . PHE B 1 244 ? 3.658 33.656 2.992 1 96.94 244 PHE B O 1
ATOM 6027 N N . PHE B 1 245 ? 2.965 35.719 3.578 1 96.94 245 PHE B N 1
ATOM 6028 C CA . PHE B 1 245 ? 1.578 35.562 3.15 1 96.94 245 PHE B CA 1
ATOM 6029 C C . PHE B 1 245 ? 1.401 36.062 1.715 1 96.94 245 PHE B C 1
ATOM 6031 O O . PHE B 1 245 ? 1.614 37.219 1.418 1 96.94 245 PHE B O 1
ATOM 6038 N N . VAL B 1 246 ? 1.047 35.188 0.801 1 97.19 246 VAL B N 1
ATOM 6039 C CA . VAL B 1 246 ? 0.928 35.5 -0.617 1 97.19 246 VAL B CA 1
ATOM 6040 C C . VAL B 1 246 ? -0.511 35.281 -1.079 1 97.19 246 VAL B C 1
ATOM 6042 O O . VAL B 1 246 ? -0.936 34.156 -1.289 1 97.19 246 VAL B O 1
ATOM 6045 N N . PRO B 1 247 ? -1.266 36.312 -1.301 1 96.88 247 PRO B N 1
ATOM 6046 C CA . PRO B 1 247 ? -2.656 36.156 -1.732 1 96.88 247 PRO B CA 1
ATOM 6047 C C . PRO B 1 247 ? -2.779 35.844 -3.221 1 96.88 247 PRO B C 1
ATOM 6049 O O . PRO B 1 247 ? -1.904 36.219 -4.008 1 96.88 247 PRO B O 1
ATOM 6052 N N . ARG B 1 248 ? -3.812 35.188 -3.586 1 96.44 248 ARG B N 1
ATOM 6053 C CA . ARG B 1 248 ? -4.086 34.875 -4.98 1 96.44 248 ARG B CA 1
ATOM 6054 C C . ARG B 1 248 ? -4.41 36.125 -5.789 1 96.44 248 ARG B C 1
ATOM 6056 O O . ARG B 1 248 ? -4.172 36.156 -7 1 96.44 248 ARG B O 1
ATOM 6063 N N . TRP B 1 249 ? -5.008 37.031 -5.148 1 95.94 249 TRP B N 1
ATOM 6064 C CA . TRP B 1 249 ? -5.359 38.312 -5.746 1 95.94 249 TRP B CA 1
ATOM 6065 C C . TRP B 1 249 ? -4.684 39.469 -5.004 1 95.94 249 TRP B C 1
ATOM 6067 O O . TRP B 1 249 ? -4.602 39.469 -3.771 1 95.94 249 TRP B O 1
ATOM 6077 N N . THR B 1 250 ? -4.25 40.438 -5.715 1 94.81 250 THR B N 1
ATOM 6078 C CA . THR B 1 250 ? -3.645 41.594 -5.102 1 94.81 250 THR B CA 1
ATOM 6079 C C . THR B 1 250 ? -4.719 42.531 -4.535 1 94.81 250 THR B C 1
ATOM 6081 O O . THR B 1 250 ? -5.898 42.406 -4.867 1 94.81 250 THR B O 1
ATOM 6084 N N . PRO B 1 251 ? -4.293 43.406 -3.676 1 90.5 251 PRO B N 1
ATOM 6085 C CA . PRO B 1 251 ? -5.262 44.344 -3.107 1 90.5 251 PRO B CA 1
ATOM 6086 C C . PRO B 1 251 ? -5.965 45.188 -4.176 1 90.5 251 PRO B C 1
ATOM 6088 O O . PRO B 1 251 ? -7.09 45.625 -3.959 1 90.5 251 PRO B O 1
ATOM 6091 N N . ASP B 1 252 ? -5.379 45.312 -5.324 1 91.5 252 ASP B N 1
ATOM 6092 C CA . ASP B 1 252 ? -5.961 46.094 -6.398 1 91.5 252 ASP B CA 1
ATOM 6093 C C . ASP B 1 252 ? -6.945 45.281 -7.227 1 91.5 252 ASP B C 1
ATOM 6095 O O . ASP B 1 252 ? -7.566 45.812 -8.156 1 91.5 252 ASP B O 1
ATOM 6099 N N . GLY B 1 253 ? -7.02 44 -6.934 1 92 253 GLY B N 1
ATOM 6100 C CA . GLY B 1 253 ? -8.023 43.188 -7.578 1 92 253 GLY B CA 1
ATOM 6101 C C . GLY B 1 253 ? -7.477 42.375 -8.75 1 92 253 GLY B C 1
ATOM 6102 O O . GLY B 1 253 ? -8.227 41.688 -9.438 1 92 253 GLY B O 1
ATOM 6103 N N . ASP B 1 254 ? -6.219 42.469 -8.984 1 94.31 254 ASP B N 1
ATOM 6104 C CA . ASP B 1 254 ? -5.598 41.688 -10.055 1 94.31 254 ASP B CA 1
ATOM 6105 C C . ASP B 1 254 ? -5.129 40.312 -9.555 1 94.31 254 ASP B C 1
ATOM 6107 O O . ASP B 1 254 ? -4.863 40.156 -8.367 1 94.31 254 ASP B O 1
ATOM 6111 N N . LEU B 1 255 ? -5.094 39.438 -10.5 1 95.88 255 LEU B N 1
ATOM 6112 C CA . LEU B 1 255 ? -4.469 38.156 -10.172 1 95.88 255 LEU B CA 1
ATOM 6113 C C . LEU B 1 255 ? -2.998 38.344 -9.812 1 95.88 255 LEU B C 1
ATOM 6115 O O . LEU B 1 255 ? -2.248 38.969 -10.555 1 95.88 255 LEU B O 1
ATOM 6119 N N . ASN B 1 256 ? -2.645 37.906 -8.602 1 97.12 256 ASN B N 1
ATOM 6120 C CA . ASN B 1 256 ? -1.237 37.969 -8.219 1 97.12 256 ASN B CA 1
ATOM 6121 C C . ASN B 1 256 ? -0.365 37.156 -9.172 1 97.12 256 ASN B C 1
ATOM 6123 O O . ASN B 1 256 ? -0.875 36.344 -9.953 1 97.12 256 ASN B O 1
ATOM 6127 N N . ALA B 1 257 ? 0.947 37.312 -9.195 1 95.94 257 ALA B N 1
ATOM 6128 C CA . ALA B 1 257 ? 1.836 36.75 -10.203 1 95.94 257 ALA B CA 1
ATOM 6129 C C . ALA B 1 257 ? 2.264 35.344 -9.82 1 95.94 257 ALA B C 1
ATOM 6131 O O . ALA B 1 257 ? 3.457 35.031 -9.797 1 95.94 257 ALA B O 1
ATOM 6132 N N . LEU B 1 258 ? 1.342 34.531 -9.5 1 96.19 258 LEU B N 1
ATOM 6133 C CA . LEU B 1 258 ? 1.512 33.094 -9.367 1 96.19 258 LEU B CA 1
ATOM 6134 C C . LEU B 1 258 ? 1.185 32.375 -10.68 1 96.19 258 LEU B C 1
ATOM 6136 O O . LEU B 1 258 ? 0.069 32.5 -11.195 1 96.19 258 LEU B O 1
ATOM 6140 N N . ARG B 1 259 ? 2.084 31.734 -11.281 1 96.25 259 ARG B N 1
ATOM 6141 C CA . ARG B 1 259 ? 1.896 31.016 -12.531 1 96.25 259 ARG B CA 1
ATOM 6142 C C . ARG B 1 259 ? 1.9 29.5 -12.297 1 96.25 259 ARG B C 1
ATOM 6144 O O . ARG B 1 259 ? 2.963 28.891 -12.164 1 96.25 259 ARG B O 1
ATOM 6151 N N . PHE B 1 260 ? 0.664 28.938 -12.273 1 97.12 260 PHE B N 1
ATOM 6152 C CA . PHE B 1 260 ? 0.58 27.484 -12.125 1 97.12 260 PHE B CA 1
ATOM 6153 C C . PHE B 1 260 ? 1.101 26.781 -13.367 1 97.12 260 PHE B C 1
ATOM 6155 O O . PHE B 1 260 ? 0.605 27.016 -14.477 1 97.12 260 PHE B O 1
ATOM 6162 N N . GLN B 1 261 ? 2.033 25.938 -13.227 1 96.5 261 GLN B N 1
ATOM 6163 C CA . GLN B 1 261 ? 2.686 25.266 -14.352 1 96.5 261 GLN B CA 1
ATOM 6164 C C . GLN B 1 261 ? 2.004 23.938 -14.68 1 96.5 261 GLN B C 1
ATOM 6166 O O . GLN B 1 261 ? 1.799 23.609 -15.852 1 96.5 261 GLN B O 1
ATOM 6171 N N . ARG B 1 262 ? 1.694 23.203 -13.719 1 97.38 262 ARG B N 1
ATOM 6172 C CA . ARG B 1 262 ? 1.02 21.922 -13.844 1 97.38 262 ARG B CA 1
ATOM 6173 C C . ARG B 1 262 ? 0.563 21.391 -12.484 1 97.38 262 ARG B C 1
ATOM 6175 O O . ARG B 1 262 ? 1.017 21.875 -11.445 1 97.38 262 ARG B O 1
ATOM 6182 N N . LEU B 1 263 ? -0.428 20.516 -12.508 1 98.31 263 LEU B N 1
ATOM 6183 C CA . LEU B 1 263 ? -0.823 19.766 -11.328 1 98.31 263 LEU B CA 1
ATOM 6184 C C . LEU B 1 263 ? -0.057 18.453 -11.234 1 98.31 263 LEU B C 1
ATOM 6186 O O . LEU B 1 263 ? 0.257 17.844 -12.258 1 98.31 263 LEU B O 1
ATOM 6190 N N . LYS B 1 264 ? 0.301 18.062 -10.039 1 97.94 264 LYS B N 1
ATOM 6191 C CA . LYS B 1 264 ? 1.001 16.797 -9.828 1 97.94 264 LYS B CA 1
ATOM 6192 C C . LYS B 1 264 ? 0.062 15.609 -10.016 1 97.94 264 LYS B C 1
ATOM 6194 O O . LYS B 1 264 ? -1.087 15.641 -9.57 1 97.94 264 LYS B O 1
ATOM 6199 N N . ASP B 1 265 ? 0.502 14.539 -10.727 1 97.81 265 ASP B N 1
ATOM 6200 C CA . ASP B 1 265 ? -0.204 13.273 -10.852 1 97.81 265 ASP B CA 1
ATOM 6201 C C . ASP B 1 265 ? 0.14 12.344 -9.688 1 97.81 265 ASP B C 1
ATOM 6203 O O . ASP B 1 265 ? 1.068 11.539 -9.781 1 97.81 265 ASP B O 1
ATOM 6207 N N . LYS B 1 266 ? -0.649 12.383 -8.688 1 97.94 266 LYS B N 1
ATOM 6208 C CA . LYS B 1 266 ? -0.315 11.75 -7.41 1 97.94 266 LYS B CA 1
ATOM 6209 C C . LYS B 1 266 ? -0.866 10.328 -7.348 1 97.94 266 LYS B C 1
ATOM 6211 O O . LYS B 1 266 ? -1.849 10.008 -8.016 1 97.94 266 LYS B O 1
ATOM 6216 N N . LEU B 1 267 ? -0.301 9.461 -6.523 1 98.38 267 LEU B N 1
ATOM 6217 C CA . LEU B 1 267 ? -0.747 8.109 -6.203 1 98.38 267 LEU B CA 1
ATOM 6218 C C . LEU B 1 267 ? -2.156 8.125 -5.621 1 98.38 267 LEU B C 1
ATOM 6220 O O . LEU B 1 267 ? -3.027 7.379 -6.07 1 98.38 267 LEU B O 1
ATOM 6224 N N . GLY B 1 268 ? -2.404 8.789 -4.664 1 97.88 268 GLY B N 1
ATOM 6225 C CA . GLY B 1 268 ? -3.652 9.031 -3.957 1 97.88 268 GLY B CA 1
ATOM 6226 C C . GLY B 1 268 ? -3.932 10.5 -3.715 1 97.88 268 GLY B C 1
ATOM 6227 O O . GLY B 1 268 ? -3.359 11.367 -4.383 1 97.88 268 GLY B O 1
ATOM 6228 N N . ASN B 1 269 ? -4.914 10.75 -2.854 1 97.56 269 ASN B N 1
ATOM 6229 C CA . ASN B 1 269 ? -5.289 12.148 -2.627 1 97.56 269 ASN B CA 1
ATOM 6230 C C . ASN B 1 269 ? -5.621 12.859 -3.934 1 97.56 269 ASN B C 1
ATOM 6232 O O . ASN B 1 269 ? -5.242 14.016 -4.129 1 97.56 269 ASN B O 1
ATOM 6236 N N . ARG B 1 270 ? -6.289 12.141 -4.77 1 97.5 270 ARG B N 1
ATOM 6237 C CA . ARG B 1 270 ? -6.488 12.57 -6.148 1 97.5 270 ARG B CA 1
ATOM 6238 C C . ARG B 1 270 ? -7.516 13.688 -6.234 1 97.5 270 ARG B C 1
ATOM 6240 O O . ARG B 1 270 ? -7.516 14.469 -7.191 1 97.5 270 ARG B O 1
ATOM 6247 N N . SER B 1 271 ? -8.383 13.789 -5.238 1 98.31 271 SER B N 1
ATOM 6248 C CA . SER B 1 271 ? -9.391 14.844 -5.242 1 98.31 271 SER B CA 1
ATOM 6249 C C . SER B 1 271 ? -8.773 16.203 -4.973 1 98.31 271 SER B C 1
ATOM 6251 O O . SER B 1 271 ? -9.391 17.234 -5.25 1 98.31 271 SER B O 1
ATOM 6253 N N . ASN B 1 272 ? -7.617 16.219 -4.355 1 97.75 272 ASN B N 1
ATOM 6254 C CA . ASN B 1 272 ? -6.895 17.453 -4.023 1 97.75 272 ASN B CA 1
ATOM 6255 C C . ASN B 1 272 ? -5.863 17.797 -5.09 1 97.75 272 ASN B C 1
ATOM 6257 O O . ASN B 1 272 ? -5.219 16.906 -5.652 1 97.75 272 ASN B O 1
ATOM 6261 N N . ALA B 1 273 ? -5.742 19.078 -5.383 1 98.12 273 ALA B N 1
ATOM 6262 C CA . ALA B 1 273 ? -4.73 19.516 -6.34 1 98.12 273 ALA B CA 1
ATOM 6263 C C . ALA B 1 273 ? -3.434 19.891 -5.637 1 98.12 273 ALA B C 1
ATOM 6265 O O . ALA B 1 273 ? -3.459 20.484 -4.555 1 98.12 273 ALA B O 1
ATOM 6266 N N . SER B 1 274 ? -2.35 19.5 -6.098 1 97.44 274 SER B N 1
ATOM 6267 C CA . SER B 1 274 ? -1.008 20 -5.812 1 97.44 274 SER B CA 1
ATOM 6268 C C . SER B 1 274 ? -0.342 20.547 -7.074 1 97.44 274 SER B C 1
ATOM 6270 O O . SER B 1 274 ? -0.374 19.891 -8.125 1 97.44 274 SER B O 1
ATOM 6272 N N . ALA B 1 275 ? 0.25 21.719 -6.984 1 97.75 275 ALA B N 1
ATOM 6273 C CA . ALA B 1 275 ? 0.715 22.359 -8.219 1 97.75 275 ALA B CA 1
ATOM 6274 C C . ALA B 1 275 ? 2.203 22.688 -8.133 1 97.75 275 ALA B C 1
ATOM 6276 O O . ALA B 1 275 ? 2.752 22.844 -7.043 1 97.75 275 ALA B O 1
ATOM 6277 N N . GLU B 1 276 ? 2.807 22.719 -9.242 1 97 276 GLU B N 1
ATOM 6278 C CA . GLU B 1 276 ? 4.035 23.469 -9.453 1 97 276 GLU B CA 1
ATOM 6279 C C . GLU B 1 276 ? 3.73 24.922 -9.82 1 97 276 GLU B C 1
ATOM 6281 O O . GLU B 1 276 ? 2.869 25.188 -10.664 1 97 276 GLU B O 1
ATOM 6286 N N . VAL B 1 277 ? 4.441 25.781 -9.133 1 96.88 277 VAL B N 1
ATOM 6287 C CA . VAL B 1 277 ? 4.09 27.188 -9.32 1 96.88 277 VAL B CA 1
ATOM 6288 C C . VAL B 1 277 ? 5.359 28.016 -9.484 1 96.88 277 VAL B C 1
ATOM 6290 O O . VAL B 1 277 ? 6.355 27.781 -8.789 1 96.88 277 VAL B O 1
ATOM 6293 N N . GLU B 1 278 ? 5.305 28.938 -10.375 1 96.12 278 GLU B N 1
ATOM 6294 C CA . GLU B 1 278 ? 6.332 29.969 -10.523 1 96.12 278 GLU B CA 1
ATOM 6295 C C . GLU B 1 278 ? 5.832 31.328 -10.047 1 96.12 278 GLU B C 1
ATOM 6297 O O . GLU B 1 278 ? 4.684 31.688 -10.312 1 96.12 278 GLU B O 1
ATOM 6302 N N . PHE B 1 279 ? 6.641 31.984 -9.297 1 96.44 279 PHE B N 1
ATOM 6303 C CA . PHE B 1 279 ? 6.375 33.344 -8.883 1 96.44 279 PHE B CA 1
ATOM 6304 C C . PHE B 1 279 ? 7.121 34.344 -9.766 1 96.44 279 PHE B C 1
ATOM 6306 O O . PHE B 1 279 ? 8.352 34.344 -9.789 1 96.44 279 PHE B O 1
ATOM 6313 N N . GLU B 1 280 ? 6.422 35.188 -10.453 1 94.62 280 GLU B N 1
ATOM 6314 C CA . GLU B 1 280 ? 6.996 36.188 -11.344 1 94.62 280 GLU B CA 1
ATOM 6315 C C . GLU B 1 280 ? 6.812 37.594 -10.773 1 94.62 280 GLU B C 1
ATOM 6317 O O . GLU B 1 280 ? 6.18 38.438 -11.398 1 94.62 280 GLU B O 1
ATOM 6322 N N . GLY B 1 281 ? 7.43 37.781 -9.656 1 95.12 281 GLY B N 1
ATOM 6323 C CA . GLY B 1 281 ? 7.266 39.031 -8.945 1 95.12 281 GLY B CA 1
ATOM 6324 C C . GLY B 1 281 ? 5.953 39.125 -8.188 1 95.12 281 GLY B C 1
ATOM 6325 O O . GLY B 1 281 ? 5.273 40.156 -8.227 1 95.12 281 GLY B O 1
ATOM 6326 N N . ALA B 1 282 ? 5.57 38.094 -7.582 1 96.69 282 ALA B N 1
ATOM 6327 C CA . ALA B 1 282 ? 4.316 38.062 -6.836 1 96.69 282 ALA B CA 1
ATOM 6328 C C . ALA B 1 282 ? 4.391 38.938 -5.598 1 96.69 282 ALA B C 1
ATOM 6330 O O . ALA B 1 282 ? 5.453 39.062 -4.98 1 96.69 282 ALA B O 1
ATOM 6331 N N . LEU B 1 283 ? 3.305 39.5 -5.324 1 96.81 283 LEU B N 1
ATOM 6332 C CA . LEU B 1 283 ? 3.201 40.312 -4.105 1 96.81 283 LEU B CA 1
ATOM 6333 C C . LEU B 1 283 ? 2.957 39.406 -2.893 1 96.81 283 LEU B C 1
ATOM 6335 O O . LEU B 1 283 ? 2.107 38.531 -2.932 1 96.81 283 LEU B O 1
ATOM 6339 N N . GLY B 1 284 ? 3.73 39.625 -1.837 1 96.75 284 GLY B N 1
ATOM 6340 C CA . GLY B 1 284 ? 3.555 38.938 -0.568 1 96.75 284 GLY B CA 1
ATOM 6341 C C . GLY B 1 284 ? 3.881 39.812 0.632 1 96.75 284 GLY B C 1
ATOM 6342 O O . GLY B 1 284 ? 4.539 40.844 0.497 1 96.75 284 GLY B O 1
ATOM 6343 N N . TRP B 1 285 ? 3.379 39.438 1.749 1 96.5 285 TRP B N 1
ATOM 6344 C CA . TRP B 1 285 ? 3.605 40.188 2.982 1 96.5 285 TRP B CA 1
ATOM 6345 C C . TRP B 1 285 ? 4.395 39.344 3.986 1 96.5 285 TRP B C 1
ATOM 6347 O O . TRP B 1 285 ? 4.082 38.188 4.211 1 96.5 285 TRP B O 1
ATOM 6357 N N . LEU B 1 286 ? 5.355 39.969 4.574 1 96.5 286 LEU B N 1
ATOM 6358 C CA . LEU B 1 286 ? 6.203 39.281 5.555 1 96.5 286 LEU B CA 1
ATOM 6359 C C . LEU B 1 286 ? 5.402 38.906 6.789 1 96.5 286 LEU B C 1
ATOM 6361 O O . LEU B 1 286 ? 4.684 39.719 7.363 1 96.5 286 LEU B O 1
ATOM 6365 N N . VAL B 1 287 ? 5.41 37.688 7.133 1 95.19 287 VAL B N 1
ATOM 6366 C CA . VAL B 1 287 ? 4.809 37.156 8.359 1 95.19 287 VAL B CA 1
ATOM 6367 C C . VAL B 1 287 ? 5.898 36.906 9.398 1 95.19 287 VAL B C 1
ATOM 6369 O O . VAL B 1 287 ? 6.77 36.062 9.195 1 95.19 287 VAL B O 1
ATOM 6372 N N . GLY B 1 288 ? 5.797 37.594 10.539 1 92 288 GLY B N 1
ATOM 6373 C CA . GLY B 1 288 ? 6.883 37.531 11.508 1 92 288 GLY B CA 1
ATOM 6374 C C . GLY B 1 288 ? 8.094 38.344 11.094 1 92 288 GLY B C 1
ATOM 6375 O O . GLY B 1 288 ? 7.973 39.312 10.32 1 92 288 GLY B O 1
ATOM 6376 N N . ASP B 1 289 ? 9.328 37.969 11.641 1 92.94 289 ASP B N 1
ATOM 6377 C CA . ASP B 1 289 ? 10.555 38.719 11.352 1 92.94 289 ASP B CA 1
ATOM 6378 C C . ASP B 1 289 ? 11.32 38.062 10.203 1 92.94 289 ASP B C 1
ATOM 6380 O O . ASP B 1 289 ? 11.25 36.844 10 1 92.94 289 ASP B O 1
ATOM 6384 N N . GLU B 1 290 ? 12.039 38.938 9.453 1 94.62 290 GLU B N 1
ATOM 6385 C CA . GLU B 1 290 ? 12.922 38.406 8.43 1 94.62 290 GLU B CA 1
ATOM 6386 C C . GLU B 1 290 ? 13.922 37.406 9.023 1 94.62 290 GLU B C 1
ATOM 6388 O O . GLU B 1 290 ? 14.461 37.656 10.109 1 94.62 290 GLU B O 1
ATOM 6393 N N . GLY B 1 291 ? 14.109 36.406 8.305 1 95.5 291 GLY B N 1
ATOM 6394 C CA . GLY B 1 291 ? 15.086 35.406 8.75 1 95.5 291 GLY B CA 1
ATOM 6395 C C . GLY B 1 291 ? 14.516 34.406 9.727 1 95.5 291 GLY B C 1
ATOM 6396 O O . GLY B 1 291 ? 15.188 33.438 10.078 1 95.5 291 GLY B O 1
ATOM 6397 N N . ARG B 1 292 ? 13.273 34.562 10.062 1 94.88 292 ARG B N 1
ATOM 6398 C CA . ARG B 1 292 ? 12.664 33.688 11.039 1 94.88 292 ARG B CA 1
ATOM 6399 C C . ARG B 1 292 ? 11.602 32.812 10.391 1 94.88 292 ARG B C 1
ATOM 6401 O O . ARG B 1 292 ? 10.609 32.438 11.031 1 94.88 292 ARG B O 1
ATOM 6408 N N . GLY B 1 293 ? 11.758 32.531 9.125 1 93.69 293 GLY B N 1
ATOM 6409 C CA . GLY B 1 293 ? 10.789 31.75 8.375 1 93.69 293 GLY B CA 1
ATOM 6410 C C . GLY B 1 293 ? 10.562 30.359 8.945 1 93.69 293 GLY B C 1
ATOM 6411 O O . GLY B 1 293 ? 9.43 29.891 9.047 1 93.69 293 GLY B O 1
ATOM 6412 N N . VAL B 1 294 ? 11.633 29.672 9.359 1 90.88 294 VAL B N 1
ATOM 6413 C CA . VAL B 1 294 ? 11.547 28.312 9.867 1 90.88 294 VAL B CA 1
ATOM 6414 C C . VAL B 1 294 ? 10.789 28.297 11.188 1 90.88 294 VAL B C 1
ATOM 6416 O O . VAL B 1 294 ? 9.922 27.438 11.406 1 90.88 294 VAL B O 1
ATOM 6419 N N . ALA B 1 295 ? 11.055 29.219 12.016 1 89.88 295 ALA B N 1
ATOM 6420 C CA . ALA B 1 295 ? 10.367 29.312 13.297 1 89.88 295 ALA B CA 1
ATOM 6421 C C . ALA B 1 295 ? 8.867 29.531 13.094 1 89.88 295 ALA B C 1
ATOM 6423 O O . ALA B 1 295 ? 8.047 28.969 13.82 1 89.88 295 ALA B O 1
ATOM 6424 N N . THR B 1 296 ? 8.5 30.344 12.172 1 89.62 296 THR B N 1
ATOM 6425 C CA . THR B 1 296 ? 7.102 30.641 11.875 1 89.62 296 THR B CA 1
ATOM 6426 C C . THR B 1 296 ? 6.371 29.391 11.391 1 89.62 296 THR B C 1
ATOM 6428 O O . THR B 1 296 ? 5.277 29.094 11.875 1 89.62 296 THR B O 1
ATOM 6431 N N . ILE B 1 297 ? 6.969 28.688 10.523 1 86.88 297 ILE B N 1
ATOM 6432 C CA . ILE B 1 297 ? 6.332 27.516 9.922 1 86.88 297 ILE B CA 1
ATOM 6433 C C . ILE B 1 297 ? 6.227 26.406 10.961 1 86.88 297 ILE B C 1
ATOM 6435 O O . ILE B 1 297 ? 5.262 25.641 10.953 1 86.88 297 ILE B O 1
ATOM 6439 N N . LEU B 1 298 ? 7.207 26.266 11.805 1 83.25 298 LEU B N 1
ATOM 6440 C CA . LEU B 1 298 ? 7.207 25.219 12.828 1 83.25 298 LEU B CA 1
ATOM 6441 C C . LEU B 1 298 ? 6 25.375 13.75 1 83.25 298 LEU B C 1
ATOM 6443 O O . LEU B 1 298 ? 5.508 24.375 14.289 1 83.25 298 LEU B O 1
ATOM 6447 N N . GLU B 1 299 ? 5.523 26.609 13.906 1 84.31 299 GLU B N 1
ATOM 6448 C CA . GLU B 1 299 ? 4.312 26.828 14.688 1 84.31 299 GLU B CA 1
ATOM 6449 C C . GLU B 1 299 ? 3.109 26.125 14.055 1 84.31 299 GLU B C 1
ATOM 6451 O O . GLU B 1 299 ? 2.225 25.641 14.758 1 84.31 299 GLU B O 1
ATOM 6456 N N . MET B 1 300 ? 3.131 26.016 12.805 1 91.31 300 MET B N 1
ATOM 6457 C CA . MET B 1 300 ? 2.029 25.422 12.055 1 91.31 300 MET B CA 1
ATOM 6458 C C . MET B 1 300 ? 2.174 23.906 11.977 1 91.31 300 MET B C 1
ATOM 6460 O O . MET B 1 300 ? 1.177 23.172 12 1 91.31 300 MET B O 1
ATOM 6464 N N . VAL B 1 301 ? 3.408 23.469 12.008 1 89.44 301 VAL B N 1
ATOM 6465 C CA . VAL B 1 301 ? 3.723 22.078 11.688 1 89.44 301 VAL B CA 1
ATOM 6466 C C . VAL B 1 301 ? 3.152 21.156 12.766 1 89.44 301 VAL B C 1
ATOM 6468 O O . VAL B 1 301 ? 2.695 20.047 12.469 1 89.44 301 VAL B O 1
ATOM 6471 N N . GLY B 1 302 ? 3.15 21.609 14.023 1 93.12 302 GLY B N 1
ATOM 6472 C CA . GLY B 1 302 ? 2.562 20.812 15.078 1 93.12 302 GLY B CA 1
ATOM 6473 C C . GLY B 1 302 ? 1.105 20.469 14.828 1 93.12 302 GLY B C 1
ATOM 6474 O O . GLY B 1 302 ? 0.679 19.328 15.062 1 93.12 302 GLY B O 1
ATOM 6475 N N . TYR B 1 303 ? 0.373 21.438 14.336 1 96.81 303 TYR B N 1
ATOM 6476 C CA . TYR B 1 303 ? -1.048 21.25 14.062 1 96.81 303 TYR B CA 1
ATOM 6477 C C . TYR B 1 303 ? -1.26 20.312 12.883 1 96.81 303 TYR B C 1
ATOM 6479 O O . TYR B 1 303 ? -2.107 19.422 12.938 1 96.81 303 TYR B O 1
ATOM 6487 N N . THR B 1 304 ? -0.478 20.469 11.867 1 97.06 304 THR B N 1
ATOM 6488 C CA . THR B 1 304 ? -0.657 19.641 10.68 1 97.06 304 THR B CA 1
ATOM 6489 C C . THR B 1 304 ? -0.195 18.203 10.938 1 97.06 304 THR B C 1
ATOM 6491 O O . THR B 1 304 ? -0.754 17.266 10.383 1 97.06 304 THR B O 1
ATOM 6494 N N . ARG B 1 305 ? 0.846 18.047 11.75 1 98 305 ARG B N 1
ATOM 6495 C CA . ARG B 1 305 ? 1.294 16.703 12.086 1 98 305 ARG B CA 1
ATOM 6496 C C . ARG B 1 305 ? 0.249 15.961 12.914 1 98 305 ARG B C 1
ATOM 6498 O O . ARG B 1 305 ? 0.055 14.758 12.758 1 98 305 ARG B O 1
ATOM 6505 N N . LEU B 1 306 ? -0.445 16.688 13.852 1 98.38 306 LEU B N 1
ATOM 6506 C CA . LEU B 1 306 ? -1.597 16.078 14.508 1 98.38 306 LEU B CA 1
ATOM 6507 C C . LEU B 1 306 ? -2.631 15.617 13.492 1 98.38 306 LEU B C 1
ATOM 6509 O O . LEU B 1 306 ? -3.172 14.516 13.602 1 98.38 306 LEU B O 1
ATOM 6513 N N . ASP B 1 307 ? -2.865 16.453 12.492 1 98.62 307 ASP B N 1
ATOM 6514 C CA . ASP B 1 307 ? -3.869 16.125 11.477 1 98.62 307 ASP B CA 1
ATOM 6515 C C . ASP B 1 307 ? -3.432 14.945 10.617 1 98.62 307 ASP B C 1
ATOM 6517 O O . ASP B 1 307 ? -4.27 14.195 10.117 1 98.62 307 ASP B O 1
ATOM 6521 N N . ASN B 1 308 ? -2.092 14.781 10.445 1 98.62 308 ASN B N 1
ATOM 6522 C CA . ASN B 1 308 ? -1.621 13.57 9.781 1 98.62 308 ASN B CA 1
ATOM 6523 C C . ASN B 1 308 ? -1.973 12.32 10.578 1 98.62 308 ASN B C 1
ATOM 6525 O O . ASN B 1 308 ? -2.371 11.297 10.008 1 98.62 308 ASN B O 1
ATOM 6529 N N . VAL B 1 309 ? -1.817 12.391 11.922 1 98.88 309 VAL B N 1
ATOM 6530 C CA . VAL B 1 309 ? -2.17 11.273 12.789 1 98.88 309 VAL B CA 1
ATOM 6531 C C . VAL B 1 309 ? -3.668 10.992 12.688 1 98.88 309 VAL B C 1
ATOM 6533 O O . VAL B 1 309 ? -4.082 9.852 12.484 1 98.88 309 VAL B O 1
ATOM 6536 N N . LEU B 1 310 ? -4.484 12.047 12.766 1 98.88 310 LEU B N 1
ATOM 6537 C CA . LEU B 1 310 ? -5.938 11.945 12.727 1 98.88 310 LEU B CA 1
ATOM 6538 C C . LEU B 1 310 ? -6.41 11.43 11.375 1 98.88 310 LEU B C 1
ATOM 6540 O O . LEU B 1 310 ? -7.281 10.562 11.305 1 98.88 310 LEU B O 1
ATOM 6544 N N . GLY B 1 311 ? -5.844 12.016 10.305 1 98.69 311 GLY B N 1
ATOM 6545 C CA . GLY B 1 311 ? -6.211 11.594 8.961 1 98.69 311 GLY B CA 1
ATOM 6546 C C . GLY B 1 311 ? -5.91 10.133 8.695 1 98.69 311 GLY B C 1
ATOM 6547 O O . GLY B 1 311 ? -6.766 9.398 8.188 1 98.69 311 GLY B O 1
ATOM 6548 N N . SER B 1 312 ? -4.691 9.711 9.047 1 98.81 312 SER B N 1
ATOM 6549 C CA . SER B 1 312 ? -4.309 8.312 8.875 1 98.81 312 SER B CA 1
ATOM 6550 C C . SER B 1 312 ? -5.219 7.387 9.672 1 98.81 312 SER B C 1
ATOM 6552 O O . SER B 1 312 ? -5.695 6.375 9.156 1 98.81 312 SER B O 1
ATOM 6554 N N . ALA B 1 313 ? -5.461 7.73 10.938 1 98.88 313 ALA B N 1
ATOM 6555 C CA . ALA B 1 313 ? -6.332 6.926 11.789 1 98.88 313 ALA B CA 1
ATOM 6556 C C . ALA B 1 313 ? -7.734 6.824 11.203 1 98.88 313 ALA B C 1
ATOM 6558 O O . ALA B 1 313 ? -8.359 5.766 11.25 1 98.88 313 ALA B O 1
ATOM 6559 N N . GLY B 1 314 ? -8.25 7.914 10.672 1 98.81 314 GLY B N 1
ATOM 6560 C CA . GLY B 1 314 ? -9.57 7.914 10.062 1 98.81 314 GLY B CA 1
ATOM 6561 C C . GLY B 1 314 ? -9.68 6.988 8.859 1 98.81 314 GLY B C 1
ATOM 6562 O O . GLY B 1 314 ? -10.641 6.23 8.734 1 98.81 314 GLY B O 1
ATOM 6563 N N . VAL B 1 315 ? -8.727 7.055 7.961 1 98.88 315 VAL B N 1
ATOM 6564 C CA . VAL B 1 315 ? -8.734 6.199 6.777 1 98.88 315 VAL B CA 1
ATOM 6565 C C . VAL B 1 315 ? -8.57 4.738 7.195 1 98.88 315 VAL B C 1
ATOM 6567 O O . VAL B 1 315 ? -9.195 3.85 6.605 1 98.88 315 VAL B O 1
ATOM 6570 N N . GLN B 1 316 ? -7.727 4.492 8.219 1 98.88 316 GLN B N 1
ATOM 6571 C CA . GLN B 1 316 ? -7.59 3.145 8.758 1 98.88 316 GLN B CA 1
ATOM 6572 C C . GLN B 1 316 ? -8.922 2.623 9.281 1 98.88 316 GLN B C 1
ATOM 6574 O O . GLN B 1 316 ? -9.273 1.465 9.047 1 98.88 316 GLN B O 1
ATOM 6579 N N . ARG B 1 317 ? -9.648 3.467 9.961 1 98.88 317 ARG B N 1
ATOM 6580 C CA . ARG B 1 317 ? -10.961 3.088 10.477 1 98.88 317 ARG B CA 1
ATOM 6581 C C . ARG B 1 317 ? -11.914 2.715 9.344 1 98.88 317 ARG B C 1
ATOM 6583 O O . ARG B 1 317 ? -12.672 1.749 9.461 1 98.88 317 ARG B O 1
ATOM 6590 N N . GLN B 1 318 ? -11.875 3.471 8.281 1 98.81 318 GLN B N 1
ATOM 6591 C CA . GLN B 1 318 ? -12.75 3.166 7.148 1 98.81 318 GLN B CA 1
ATOM 6592 C C . GLN B 1 318 ? -12.383 1.825 6.52 1 98.81 318 GLN B C 1
ATOM 6594 O O . GLN B 1 318 ? -13.266 1.062 6.121 1 98.81 318 GLN B O 1
ATOM 6599 N N . ALA B 1 319 ? -11.125 1.561 6.371 1 98.81 319 ALA B N 1
ATOM 6600 C CA . ALA B 1 319 ? -10.688 0.268 5.852 1 98.81 319 ALA B CA 1
ATOM 6601 C C . ALA B 1 319 ? -11.195 -0.875 6.723 1 98.81 319 ALA B C 1
ATOM 6603 O O . ALA B 1 319 ? -11.68 -1.886 6.211 1 98.81 319 ALA B O 1
ATOM 6604 N N . LEU B 1 320 ? -11.086 -0.694 8.023 1 98.81 320 LEU B N 1
ATOM 6605 C CA . LEU B 1 320 ? -11.578 -1.696 8.961 1 98.81 320 LEU B CA 1
ATOM 6606 C C . LEU B 1 320 ? -13.086 -1.875 8.812 1 98.81 320 LEU B C 1
ATOM 6608 O O . LEU B 1 320 ? -13.586 -3.002 8.812 1 98.81 320 LEU B O 1
ATOM 6612 N N . ALA B 1 321 ? -13.773 -0.793 8.719 1 98.75 321 ALA B N 1
ATOM 6613 C CA . ALA B 1 321 ? -15.227 -0.851 8.594 1 98.75 321 ALA B CA 1
ATOM 6614 C C . ALA B 1 321 ? -15.641 -1.653 7.359 1 98.75 321 ALA B C 1
ATOM 6616 O O . ALA B 1 321 ? -16.547 -2.49 7.43 1 98.75 321 ALA B O 1
ATOM 6617 N N . GLN B 1 322 ? -14.977 -1.414 6.25 1 98.5 322 GLN B N 1
ATOM 6618 C CA . GLN B 1 322 ? -15.258 -2.152 5.023 1 98.5 322 GLN B CA 1
ATOM 6619 C C . GLN B 1 322 ? -14.969 -3.641 5.195 1 98.5 322 GLN B C 1
ATOM 6621 O O . GLN B 1 322 ? -15.758 -4.488 4.766 1 98.5 322 GLN B O 1
ATOM 6626 N N . ALA B 1 323 ? -13.875 -3.943 5.793 1 98.75 323 ALA B N 1
ATOM 6627 C CA . ALA B 1 323 ? -13.484 -5.332 6.008 1 98.75 323 ALA B CA 1
ATOM 6628 C C . ALA B 1 323 ? -14.484 -6.055 6.898 1 98.75 323 ALA B C 1
ATOM 6630 O O . ALA B 1 323 ? -14.898 -7.18 6.598 1 98.75 323 ALA B O 1
ATOM 6631 N N . LEU B 1 324 ? -14.859 -5.398 8.016 1 98.69 324 LEU B N 1
ATOM 6632 C CA . LEU B 1 324 ? -15.82 -5.977 8.953 1 98.69 324 LEU B CA 1
ATOM 6633 C C . LEU B 1 324 ? -17.156 -6.215 8.266 1 98.69 324 LEU B C 1
ATOM 6635 O O . LEU B 1 324 ? -17.75 -7.289 8.406 1 98.69 324 LEU B O 1
ATOM 6639 N N . HIS B 1 325 ? -17.625 -5.211 7.559 1 98.19 325 HIS B N 1
ATOM 6640 C CA . HIS B 1 325 ? -18.906 -5.316 6.863 1 98.19 325 HIS B CA 1
ATOM 6641 C C . HIS B 1 325 ? -18.891 -6.473 5.867 1 98.19 325 HIS B C 1
ATOM 6643 O O . HIS B 1 325 ? -19.828 -7.289 5.848 1 98.19 325 HIS B O 1
ATOM 6649 N N . HIS B 1 326 ? -17.875 -6.574 5.082 1 97.81 326 HIS B N 1
ATOM 6650 C CA . HIS B 1 326 ? -17.734 -7.652 4.105 1 97.81 326 HIS B CA 1
ATOM 6651 C C . HIS B 1 326 ? -17.734 -9.016 4.785 1 97.81 326 HIS B C 1
ATOM 6653 O O . HIS B 1 326 ? -18.453 -9.922 4.359 1 97.81 326 HIS B O 1
ATOM 6659 N N . ALA B 1 327 ? -16.953 -9.172 5.824 1 98.06 327 ALA B N 1
ATOM 6660 C CA . ALA B 1 327 ? -16.766 -10.453 6.496 1 98.06 327 ALA B CA 1
ATOM 6661 C C . ALA B 1 327 ? -18.062 -10.906 7.18 1 98.06 327 ALA B C 1
ATOM 6663 O O . ALA B 1 327 ? -18.297 -12.102 7.336 1 98.06 327 ALA B O 1
ATOM 6664 N N . ARG B 1 328 ? -18.891 -9.961 7.566 1 97.62 328 ARG B N 1
ATOM 6665 C CA . ARG B 1 328 ? -20.125 -10.289 8.25 1 97.62 328 ARG B CA 1
ATOM 6666 C C . ARG B 1 328 ? -21.188 -10.766 7.266 1 97.62 328 ARG B C 1
ATOM 6668 O O . ARG B 1 328 ? -22.141 -11.461 7.648 1 97.62 328 ARG B O 1
ATOM 6675 N N . HIS B 1 329 ? -21.047 -10.453 5.984 1 96.62 329 HIS B N 1
ATOM 6676 C CA . HIS B 1 329 ? -22.078 -10.781 5 1 96.62 329 HIS B CA 1
ATOM 6677 C C . HIS B 1 329 ? -21.641 -11.938 4.109 1 96.62 329 HIS B C 1
ATOM 6679 O O . HIS B 1 329 ? -22.484 -12.703 3.623 1 96.62 329 HIS B O 1
ATOM 6685 N N . ARG B 1 330 ? -20.359 -12.086 3.854 1 96.69 330 ARG B N 1
ATOM 6686 C CA . ARG B 1 330 ? -19.828 -13.086 2.924 1 96.69 330 ARG B CA 1
ATOM 6687 C C . ARG B 1 330 ? -19.625 -14.43 3.619 1 96.69 330 ARG B C 1
ATOM 6689 O O . ARG B 1 330 ? -19.172 -14.477 4.766 1 96.69 330 ARG B O 1
ATOM 6696 N N . THR B 1 331 ? -19.969 -15.492 2.926 1 96.5 331 THR B N 1
ATOM 6697 C CA . THR B 1 331 ? -19.766 -16.844 3.449 1 96.5 331 THR B CA 1
ATOM 6698 C C . THR B 1 331 ? -18.781 -17.609 2.588 1 96.5 331 THR B C 1
ATOM 6700 O O . THR B 1 331 ? -18.719 -17.422 1.372 1 96.5 331 THR B O 1
ATOM 6703 N N . ALA B 1 332 ? -17.969 -18.406 3.139 1 94.56 332 ALA B N 1
ATOM 6704 C CA . ALA B 1 332 ? -17.094 -19.391 2.514 1 94.56 332 ALA B CA 1
ATOM 6705 C C . ALA B 1 332 ? -16.969 -20.641 3.377 1 94.56 332 ALA B C 1
ATOM 6707 O O . ALA B 1 332 ? -16.938 -20.562 4.605 1 94.56 332 ALA B O 1
ATOM 6708 N N . PHE B 1 333 ? -16.938 -21.812 2.705 1 94.19 333 PHE B N 1
ATOM 6709 C CA . PHE B 1 333 ? -16.797 -23.094 3.387 1 94.19 333 PHE B CA 1
ATOM 6710 C C . PHE B 1 333 ? -17.875 -23.266 4.453 1 94.19 333 PHE B C 1
ATOM 6712 O O . PHE B 1 333 ? -17.578 -23.656 5.582 1 94.19 333 PHE B O 1
ATOM 6719 N N . GLN B 1 334 ? -19.031 -22.688 4.199 1 91.75 334 GLN B N 1
ATOM 6720 C CA . GLN B 1 334 ? -20.281 -22.922 4.922 1 91.75 334 GLN B CA 1
ATOM 6721 C C . GLN B 1 334 ? -20.359 -22.062 6.184 1 91.75 334 GLN B C 1
ATOM 6723 O O . GLN B 1 334 ? -21.125 -22.359 7.098 1 91.75 334 GLN B O 1
ATOM 6728 N N . LYS B 1 335 ? -19.516 -21.094 6.32 1 96.56 335 LYS B N 1
ATOM 6729 C CA . LYS B 1 335 ? -19.547 -20.156 7.438 1 96.56 335 LYS B CA 1
ATOM 6730 C C . LYS B 1 335 ? -19.312 -18.719 6.957 1 96.56 335 LYS B C 1
ATOM 6732 O O . LYS B 1 335 ? -18.672 -18.5 5.926 1 96.56 335 LYS B O 1
ATOM 6737 N N . ARG B 1 336 ? -19.938 -17.797 7.77 1 96.88 336 ARG B N 1
ATOM 6738 C CA . ARG B 1 336 ? -19.578 -16.422 7.484 1 96.88 336 ARG B CA 1
ATOM 6739 C C . ARG B 1 336 ? -18.078 -16.188 7.68 1 96.88 336 ARG B C 1
ATOM 6741 O O . ARG B 1 336 ? -17.469 -16.781 8.57 1 96.88 336 ARG B O 1
ATOM 6748 N N . LEU B 1 337 ? -17.453 -15.32 6.883 1 97.75 337 LEU B N 1
ATOM 6749 C CA . LEU B 1 337 ? -16.031 -15.031 6.98 1 97.75 337 LEU B CA 1
ATOM 6750 C C . LEU B 1 337 ? -15.672 -14.57 8.391 1 97.75 337 LEU B C 1
ATOM 6752 O O . LEU B 1 337 ? -14.641 -14.969 8.93 1 97.75 337 LEU B O 1
ATOM 6756 N N . VAL B 1 338 ? -16.547 -13.766 9.078 1 97.75 338 VAL B N 1
ATOM 6757 C CA . VAL B 1 338 ? -16.266 -13.18 10.383 1 97.75 338 VAL B CA 1
ATOM 6758 C C . VAL B 1 338 ? -16.203 -14.281 11.445 1 97.75 338 VAL B C 1
ATOM 6760 O O . VAL B 1 338 ? -15.602 -14.094 12.508 1 97.75 338 VAL B O 1
ATOM 6763 N N . ASP B 1 339 ? -16.734 -15.461 11.117 1 97.25 339 ASP B N 1
ATOM 6764 C CA . ASP B 1 339 ? -16.797 -16.562 12.078 1 97.25 339 ASP B CA 1
ATOM 6765 C C . ASP B 1 339 ? -15.648 -17.547 11.859 1 97.25 339 ASP B C 1
ATOM 6767 O O . ASP B 1 339 ? -15.492 -18.5 12.617 1 97.25 339 ASP B O 1
ATOM 6771 N N . GLN B 1 340 ? -14.867 -17.391 10.789 1 97.12 340 GLN B N 1
ATOM 6772 C CA . GLN B 1 340 ? -13.695 -18.219 10.547 1 97.12 340 GLN B CA 1
ATOM 6773 C C . GLN B 1 340 ? -12.531 -17.812 11.445 1 97.12 340 GLN B C 1
ATOM 6775 O O . GLN B 1 340 ? -12.164 -16.641 11.492 1 97.12 340 GLN B O 1
ATOM 6780 N N . PRO B 1 341 ? -11.93 -18.734 12.102 1 97.06 341 PRO B N 1
ATOM 6781 C CA . PRO B 1 341 ? -10.938 -18.406 13.125 1 97.06 341 PRO B CA 1
ATOM 6782 C C . PRO B 1 341 ? -9.805 -17.531 12.609 1 97.06 341 PRO B C 1
ATOM 6784 O O . PRO B 1 341 ? -9.438 -16.547 13.258 1 97.06 341 PRO B O 1
ATOM 6787 N N . LEU B 1 342 ? -9.234 -17.812 11.461 1 97.88 342 LEU B N 1
ATOM 6788 C CA . LEU B 1 342 ? -8.141 -17.016 10.922 1 97.88 342 LEU B CA 1
ATOM 6789 C C . LEU B 1 342 ? -8.625 -15.609 10.578 1 97.88 342 LEU B C 1
ATOM 6791 O O . LEU B 1 342 ? -7.914 -14.625 10.82 1 97.88 342 LEU B O 1
ATOM 6795 N N . MET B 1 343 ? -9.828 -15.555 10.016 1 98.25 343 MET B N 1
ATOM 6796 C CA . MET B 1 343 ? -10.375 -14.25 9.648 1 98.25 343 MET B CA 1
ATOM 6797 C C . MET B 1 343 ? -10.711 -13.43 10.891 1 98.25 343 MET B C 1
ATOM 6799 O O . MET B 1 343 ? -10.445 -12.227 10.938 1 98.25 343 MET B O 1
ATOM 6803 N N . THR B 1 344 ? -11.305 -14.109 11.898 1 98.25 344 THR B N 1
ATOM 6804 C CA . THR B 1 344 ? -11.586 -13.422 13.148 1 98.25 344 THR B CA 1
ATOM 6805 C C . THR B 1 344 ? -10.305 -12.828 13.742 1 98.25 344 THR B C 1
ATOM 6807 O O . THR B 1 344 ? -10.312 -11.711 14.258 1 98.25 344 THR B O 1
ATOM 6810 N N . ASN B 1 345 ? -9.211 -13.578 13.648 1 98 345 ASN B N 1
ATOM 6811 C CA . ASN B 1 345 ? -7.918 -13.102 14.133 1 98 345 ASN B CA 1
ATOM 6812 C C . ASN B 1 345 ? -7.465 -11.852 13.383 1 98 345 ASN B C 1
ATOM 6814 O O . ASN B 1 345 ? -7.043 -10.875 14.008 1 98 345 ASN B O 1
ATOM 6818 N N . VAL B 1 346 ? -7.578 -11.867 12.062 1 98.38 346 VAL 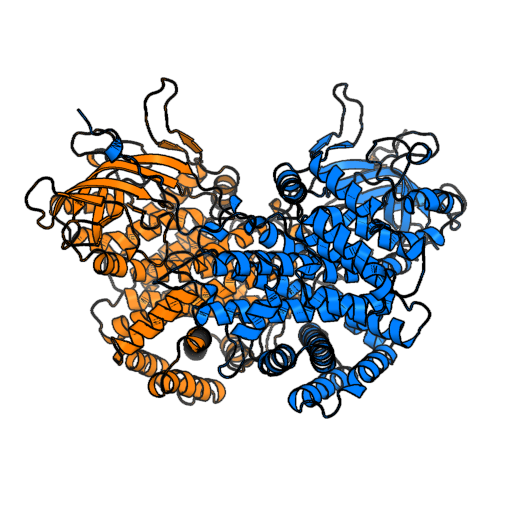B N 1
ATOM 6819 C CA . VAL B 1 346 ? -7.184 -10.734 11.234 1 98.38 346 VAL B CA 1
ATOM 6820 C C . VAL B 1 346 ? -8.008 -9.508 11.602 1 98.38 346 VAL B C 1
ATOM 6822 O O . VAL B 1 346 ? -7.461 -8.43 11.859 1 98.38 346 VAL B O 1
ATOM 6825 N N . LEU B 1 347 ? -9.336 -9.648 11.688 1 98.69 347 LEU B N 1
ATOM 6826 C CA . LEU B 1 347 ? -10.242 -8.531 11.953 1 98.69 347 LEU B CA 1
ATOM 6827 C C . LEU B 1 347 ? -9.992 -7.961 13.344 1 98.69 347 LEU B C 1
ATOM 6829 O O . LEU B 1 347 ? -9.977 -6.742 13.523 1 98.69 347 LEU B O 1
ATOM 6833 N N . ALA B 1 348 ? -9.766 -8.844 14.297 1 98.62 348 ALA B N 1
ATOM 6834 C CA . ALA B 1 348 ? -9.5 -8.391 15.664 1 98.62 348 ALA B CA 1
ATOM 6835 C C . ALA B 1 348 ? -8.195 -7.605 15.734 1 98.62 348 ALA B C 1
ATOM 6837 O O . ALA B 1 348 ? -8.109 -6.59 16.422 1 98.62 348 ALA B O 1
ATOM 6838 N N . ASP B 1 349 ? -7.227 -8.117 15.062 1 97.38 349 ASP B N 1
ATOM 6839 C CA . ASP B 1 349 ? -5.918 -7.469 15.07 1 97.38 349 ASP B CA 1
ATOM 6840 C C . ASP B 1 349 ? -5.996 -6.078 14.438 1 97.38 349 ASP B C 1
ATOM 6842 O O . ASP B 1 349 ? -5.406 -5.125 14.953 1 97.38 349 ASP B O 1
ATOM 6846 N N . LEU B 1 350 ? -6.723 -5.953 13.312 1 98.44 350 LEU B N 1
ATOM 6847 C CA . LEU B 1 350 ? -6.945 -4.656 12.68 1 98.44 350 LEU B CA 1
ATOM 6848 C C . LEU B 1 350 ? -7.688 -3.713 13.625 1 98.44 350 LEU B C 1
ATOM 6850 O O . LEU B 1 350 ? -7.344 -2.531 13.727 1 98.44 350 LEU B O 1
ATOM 6854 N N . ALA B 1 351 ? -8.648 -4.25 14.297 1 98.75 351 ALA B N 1
ATOM 6855 C CA . ALA B 1 351 ? -9.445 -3.455 15.219 1 98.75 351 ALA B CA 1
ATOM 6856 C C . ALA B 1 351 ? -8.594 -2.912 16.359 1 98.75 351 ALA B C 1
ATOM 6858 O O . ALA B 1 351 ? -8.742 -1.757 16.766 1 98.75 351 ALA B O 1
ATOM 6859 N N . LEU B 1 352 ? -7.711 -3.709 16.859 1 97.62 352 LEU B N 1
ATOM 6860 C CA . LEU B 1 352 ? -6.812 -3.305 17.938 1 97.62 352 LEU B CA 1
ATOM 6861 C C . LEU B 1 352 ? -5.934 -2.139 17.5 1 97.62 352 LEU B C 1
ATOM 6863 O O . LEU B 1 352 ? -5.73 -1.19 18.266 1 97.62 352 LEU B O 1
ATOM 6867 N N . GLU B 1 353 ? -5.402 -2.248 16.297 1 97.12 353 GLU B N 1
ATOM 6868 C CA . GLU B 1 353 ? -4.535 -1.213 15.742 1 97.12 353 GLU B CA 1
ATOM 6869 C C . GLU B 1 353 ? -5.273 0.119 15.625 1 97.12 353 GLU B C 1
ATOM 6871 O O . GLU B 1 353 ? -4.742 1.161 16.016 1 97.12 353 GLU B O 1
ATOM 6876 N N . VAL B 1 354 ? -6.484 0.069 15.133 1 98.69 354 VAL B N 1
ATOM 6877 C CA . VAL B 1 354 ? -7.281 1.27 14.906 1 98.69 354 VAL B CA 1
ATOM 6878 C C . VAL B 1 354 ? -7.652 1.908 16.25 1 98.69 354 VAL B C 1
ATOM 6880 O O . VAL B 1 354 ? -7.594 3.131 16.391 1 98.69 354 VAL B O 1
ATOM 6883 N N . GLU B 1 355 ? -7.996 1.107 17.188 1 98.69 355 GLU B N 1
ATOM 6884 C CA . GLU B 1 355 ? -8.398 1.638 18.484 1 98.69 355 GLU B CA 1
ATOM 6885 C C . GLU B 1 355 ? -7.234 2.32 19.188 1 98.69 355 GLU B C 1
ATOM 6887 O O . GLU B 1 355 ? -7.41 3.367 19.812 1 98.69 355 GLU B O 1
ATOM 6892 N N . ALA B 1 356 ? -6.062 1.738 19.094 1 98.56 356 ALA B N 1
ATOM 6893 C CA . ALA B 1 356 ? -4.871 2.348 19.688 1 98.56 356 ALA B CA 1
ATOM 6894 C C . ALA B 1 356 ? -4.547 3.678 19.016 1 98.56 356 ALA B C 1
ATOM 6896 O O . ALA B 1 356 ? -4.188 4.648 19.688 1 98.56 356 ALA B O 1
ATOM 6897 N N . ALA B 1 357 ? -4.648 3.732 17.688 1 98.81 357 ALA B N 1
ATOM 6898 C CA . ALA B 1 357 ? -4.402 4.969 16.938 1 98.81 357 ALA B CA 1
ATOM 6899 C C . ALA B 1 357 ? -5.398 6.055 17.344 1 98.81 357 ALA B C 1
ATOM 6901 O O . ALA B 1 357 ? -5.02 7.215 17.531 1 98.81 357 ALA B O 1
ATOM 6902 N N . THR B 1 358 ? -6.645 5.633 17.5 1 98.88 358 THR B N 1
ATOM 6903 C CA . THR B 1 358 ? -7.703 6.566 17.875 1 98.88 358 THR B CA 1
ATOM 6904 C C . THR B 1 358 ? -7.469 7.117 19.281 1 98.88 358 THR B C 1
ATOM 6906 O O . THR B 1 358 ? -7.531 8.328 19.484 1 98.88 358 THR B O 1
ATOM 6909 N N . ALA B 1 359 ? -7.141 6.238 20.188 1 98.81 359 ALA B N 1
ATOM 6910 C CA . ALA B 1 359 ? -6.902 6.668 21.578 1 98.81 359 ALA B CA 1
ATOM 6911 C C . ALA B 1 359 ? -5.781 7.703 21.641 1 98.81 359 ALA B C 1
ATOM 6913 O O . ALA B 1 359 ? -5.918 8.734 22.297 1 98.81 359 ALA B O 1
ATOM 6914 N N . LEU B 1 360 ? -4.727 7.453 20.953 1 98.88 360 LEU B N 1
ATOM 6915 C CA . LEU B 1 360 ? -3.566 8.336 20.984 1 98.88 360 LEU B CA 1
ATOM 6916 C C . LEU B 1 360 ? -3.877 9.664 20.297 1 98.88 360 LEU B C 1
ATOM 6918 O O . LEU B 1 360 ? -3.525 10.727 20.797 1 98.88 360 LEU B O 1
ATOM 6922 N N . ALA B 1 361 ? -4.523 9.602 19.141 1 98.88 361 ALA B N 1
ATOM 6923 C CA . ALA B 1 361 ? -4.816 10.797 18.359 1 98.88 361 ALA B CA 1
ATOM 6924 C C . ALA B 1 361 ? -5.645 11.789 19.172 1 98.88 361 ALA B C 1
ATOM 6926 O O . ALA B 1 361 ? -5.359 12.992 19.172 1 98.88 361 ALA B O 1
ATOM 6927 N N . PHE B 1 362 ? -6.582 11.289 19.875 1 98.81 362 PHE B N 1
ATOM 6928 C CA . PHE B 1 362 ? -7.488 12.188 20.578 1 98.81 362 PHE B CA 1
ATOM 6929 C C . PHE B 1 362 ? -6.883 12.648 21.906 1 98.81 362 PHE B C 1
ATOM 6931 O O . PHE B 1 362 ? -7.152 13.758 22.359 1 98.81 362 PHE B O 1
ATOM 6938 N N . ARG B 1 363 ? -5.98 11.812 22.5 1 98.75 363 ARG B N 1
ATOM 6939 C CA . ARG B 1 363 ? -5.207 12.297 23.641 1 98.75 363 ARG B CA 1
ATOM 6940 C C . ARG B 1 363 ? -4.324 13.477 23.234 1 98.75 363 ARG B C 1
ATOM 6942 O O . ARG B 1 363 ? -4.188 14.445 23.984 1 98.75 363 ARG B O 1
ATOM 6949 N N . LEU B 1 364 ? -3.752 13.414 22.078 1 98.69 364 LEU B N 1
ATOM 6950 C CA . LEU B 1 364 ? -2.928 14.5 21.562 1 98.69 364 LEU B CA 1
ATOM 6951 C C . LEU B 1 364 ? -3.779 15.727 21.234 1 98.69 364 LEU B C 1
ATOM 6953 O O . LEU B 1 364 ? -3.357 16.859 21.484 1 98.69 364 LEU B O 1
ATOM 6957 N N . ALA B 1 365 ? -5 15.469 20.688 1 98.62 365 ALA B N 1
ATOM 6958 C CA . ALA B 1 365 ? -5.891 16.594 20.422 1 98.62 365 ALA B CA 1
ATOM 6959 C C . ALA B 1 365 ? -6.168 17.406 21.688 1 98.62 365 ALA B C 1
ATOM 6961 O O . ALA B 1 365 ? -6.188 18.625 21.656 1 98.62 365 ALA B O 1
ATOM 6962 N N . ARG B 1 366 ? -6.352 16.766 22.828 1 98.25 366 ARG B N 1
ATOM 6963 C CA . ARG B 1 366 ? -6.551 17.469 24.094 1 98.25 366 ARG B CA 1
ATOM 6964 C C . ARG B 1 366 ? -5.324 18.297 24.453 1 98.25 366 ARG B C 1
ATOM 6966 O O . ARG B 1 366 ? -5.453 19.406 24.984 1 98.25 366 ARG B O 1
ATOM 6973 N N . ALA B 1 367 ? -4.145 17.719 24.172 1 97.88 367 ALA B N 1
ATOM 6974 C CA . ALA B 1 367 ? -2.92 18.453 24.469 1 97.88 367 ALA B CA 1
ATOM 6975 C C . ALA B 1 367 ? -2.861 19.766 23.672 1 97.88 367 ALA B C 1
ATOM 6977 O O . ALA B 1 367 ? -2.338 20.766 24.156 1 97.88 367 ALA B O 1
ATOM 6978 N N . PHE B 1 368 ? -3.414 19.781 22.5 1 96.25 368 PHE B N 1
ATOM 6979 C CA . PHE B 1 368 ? -3.432 20.969 21.656 1 96.25 368 PHE B CA 1
ATOM 6980 C C . PHE B 1 368 ? -4.5 21.953 22.141 1 96.25 368 PHE B C 1
ATOM 6982 O O . PHE B 1 368 ? -4.457 23.141 21.812 1 96.25 368 PHE B O 1
ATOM 6989 N N . ASP B 1 369 ? -5.457 21.422 22.891 1 95.12 369 ASP B N 1
ATOM 6990 C CA . ASP B 1 369 ? -6.48 22.266 23.5 1 95.12 369 ASP B CA 1
ATOM 6991 C C . ASP B 1 369 ? -5.918 23.047 24.688 1 95.12 369 ASP B C 1
ATOM 6993 O O . ASP B 1 369 ? -6.371 24.156 24.984 1 95.12 369 ASP B O 1
ATOM 6997 N N . ALA B 1 370 ? -4.918 22.516 25.375 1 93.06 370 ALA B N 1
ATOM 6998 C CA . ALA B 1 370 ? -4.344 23.078 26.578 1 93.06 370 ALA B CA 1
ATOM 6999 C C . ALA B 1 370 ? -3.086 23.891 26.266 1 93.06 370 ALA B C 1
ATOM 7001 O O . ALA B 1 370 ? -2.014 23.609 26.812 1 93.06 370 ALA B O 1
ATOM 7002 N N . ARG B 1 371 ? -3.152 24.953 25.562 1 87.88 371 ARG B N 1
ATOM 7003 C CA . ARG B 1 371 ? -2.014 25.672 25 1 87.88 371 ARG B CA 1
ATOM 7004 C C . ARG B 1 371 ? -1.229 26.375 26.109 1 87.88 371 ARG B C 1
ATOM 7006 O O . ARG B 1 371 ? -0.021 26.594 25.984 1 87.88 371 ARG B O 1
ATOM 7013 N N . GLU B 1 372 ? -1.895 26.672 27.203 1 90.75 372 GLU B N 1
ATOM 7014 C CA . GLU B 1 372 ? -1.229 27.406 28.266 1 90.75 372 GLU B CA 1
ATOM 7015 C C . GLU B 1 372 ? -0.721 26.469 29.359 1 90.75 372 GLU B C 1
ATOM 7017 O O . GLU B 1 372 ? -0.079 26.922 30.312 1 90.75 372 GLU B O 1
ATOM 7022 N N . ASP B 1 373 ? -0.958 25.219 29.125 1 94.94 373 ASP B N 1
ATOM 7023 C CA . ASP B 1 373 ? -0.495 24.219 30.094 1 94.94 373 ASP B CA 1
ATOM 7024 C C . ASP B 1 373 ? 0.864 23.656 29.672 1 94.94 373 ASP B C 1
ATOM 7026 O O . ASP B 1 373 ? 0.966 22.922 28.688 1 94.94 373 ASP B O 1
ATOM 7030 N N . GLU B 1 374 ? 1.841 23.953 30.438 1 95.88 374 GLU B N 1
ATOM 7031 C CA . GLU B 1 374 ? 3.215 23.641 30.062 1 95.88 374 GLU B CA 1
ATOM 7032 C C . GLU B 1 374 ? 3.406 22.125 29.906 1 95.88 374 GLU B C 1
ATOM 7034 O O . GLU B 1 374 ? 3.951 21.672 28.906 1 95.88 374 GLU B O 1
ATOM 7039 N N . PRO B 1 375 ? 2.891 21.266 30.906 1 96.25 375 PRO B N 1
ATOM 7040 C CA . PRO B 1 375 ? 3.051 19.812 30.734 1 96.25 375 PRO B CA 1
ATOM 7041 C C . PRO B 1 375 ? 2.416 19.297 29.438 1 96.25 375 PRO B C 1
ATOM 7043 O O . PRO B 1 375 ? 2.982 18.422 28.781 1 96.25 375 PRO B O 1
ATOM 7046 N N . GLU B 1 376 ? 1.302 19.859 29.109 1 97.5 376 GLU B N 1
ATOM 7047 C CA . GLU B 1 376 ? 0.614 19.453 27.891 1 97.5 376 GLU B CA 1
ATOM 7048 C C . GLU B 1 376 ? 1.382 19.891 26.641 1 97.5 376 GLU B C 1
ATOM 7050 O O . GLU B 1 376 ? 1.45 19.156 25.656 1 97.5 376 GLU B O 1
ATOM 7055 N N . THR B 1 377 ? 1.925 21.078 26.719 1 96.31 377 THR B N 1
ATOM 7056 C CA . THR B 1 377 ? 2.715 21.609 25.609 1 96.31 377 THR B CA 1
ATOM 7057 C C . THR B 1 377 ? 3.967 20.75 25.391 1 96.31 377 THR B C 1
ATOM 7059 O O . THR B 1 377 ? 4.336 20.453 24.25 1 96.31 377 THR B O 1
ATOM 7062 N N . LEU B 1 378 ? 4.598 20.391 26.484 1 97.38 378 LEU B N 1
ATOM 7063 C CA . LEU B 1 378 ? 5.801 19.562 26.422 1 97.38 378 LEU B CA 1
ATOM 7064 C C . LEU B 1 378 ? 5.473 18.172 25.906 1 97.38 378 LEU B C 1
ATOM 7066 O O . LEU B 1 378 ? 6.23 17.609 25.109 1 97.38 378 LEU B O 1
ATOM 7070 N N . LEU B 1 379 ? 4.324 17.609 26.281 1 98.06 379 LEU B N 1
ATOM 7071 C CA . LEU B 1 379 ? 3.904 16.297 25.844 1 98.06 379 LEU B CA 1
ATOM 7072 C C . LEU B 1 379 ? 3.68 16.266 24.344 1 98.06 379 LEU B C 1
ATOM 7074 O O . LEU B 1 379 ? 4.195 15.383 23.641 1 98.06 379 LEU B O 1
ATOM 7078 N N . ARG B 1 380 ? 2.885 17.234 23.859 1 97.19 380 ARG B N 1
ATOM 7079 C CA . ARG B 1 380 ? 2.566 17.219 22.438 1 97.19 380 ARG B CA 1
ATOM 7080 C C . ARG B 1 380 ? 3.803 17.5 21.594 1 97.19 380 ARG B C 1
ATOM 7082 O O . ARG B 1 380 ? 3.926 17.016 20.469 1 97.19 380 ARG B O 1
ATOM 7089 N N . ARG B 1 381 ? 4.773 18.266 22.141 1 96.56 381 ARG B N 1
ATOM 7090 C CA . ARG B 1 381 ? 6.012 18.562 21.422 1 96.56 381 ARG B CA 1
ATOM 7091 C C . ARG B 1 381 ? 6.789 17.297 21.109 1 96.56 381 ARG B C 1
ATOM 7093 O O . ARG B 1 381 ? 7.398 17.172 20.047 1 96.56 381 ARG B O 1
ATOM 7100 N N . LEU B 1 382 ? 6.711 16.359 22.016 1 98.19 382 LEU B N 1
ATOM 7101 C CA . LEU B 1 382 ? 7.512 15.148 21.875 1 98.19 382 LEU B CA 1
ATOM 7102 C C . LEU B 1 382 ? 6.699 14.031 21.219 1 98.19 382 LEU B C 1
ATOM 7104 O O . LEU B 1 382 ? 7.184 13.359 20.312 1 98.19 382 LEU B O 1
ATOM 7108 N N . VAL B 1 383 ? 5.457 13.836 21.594 1 98.75 383 VAL B N 1
ATOM 7109 C CA . VAL B 1 383 ? 4.711 12.625 21.25 1 98.75 383 VAL B CA 1
ATOM 7110 C C . VAL B 1 383 ? 4.055 12.797 19.875 1 98.75 383 VAL B C 1
ATOM 7112 O O . VAL B 1 383 ? 3.842 11.82 19.156 1 98.75 383 VAL B O 1
ATOM 7115 N N . THR B 1 384 ? 3.773 14.047 19.469 1 98.5 384 THR B N 1
ATOM 7116 C CA . THR B 1 384 ? 3.053 14.258 18.219 1 98.5 384 THR B CA 1
ATOM 7117 C C . THR B 1 384 ? 3.891 13.797 17.031 1 98.5 384 THR B C 1
ATOM 7119 O O . THR B 1 384 ? 3.422 13.016 16.188 1 98.5 384 THR B O 1
ATOM 7122 N N . PRO B 1 385 ? 5.188 14.242 16.922 1 98.31 385 PRO B N 1
ATOM 7123 C CA . PRO B 1 385 ? 5.977 13.727 15.797 1 98.31 385 PRO B CA 1
ATOM 7124 C C . PRO B 1 385 ? 6.184 12.211 15.867 1 98.31 385 PRO B C 1
ATOM 7126 O O . PRO B 1 385 ? 6.176 11.539 14.836 1 98.31 385 PRO B O 1
ATOM 7129 N N . ALA B 1 386 ? 6.34 11.672 17.078 1 98.75 386 ALA B N 1
ATOM 7130 C CA . ALA B 1 386 ? 6.48 10.227 17.234 1 98.75 386 ALA B CA 1
ATOM 7131 C C . ALA B 1 386 ? 5.211 9.508 16.781 1 98.75 386 ALA B C 1
ATOM 7133 O O . ALA B 1 386 ? 5.281 8.461 16.125 1 98.75 386 ALA B O 1
ATOM 7134 N N . ALA B 1 387 ? 4.074 10.07 17.172 1 98.88 387 ALA B N 1
ATOM 7135 C CA . ALA B 1 387 ? 2.787 9.5 16.781 1 98.88 387 ALA B CA 1
ATOM 7136 C C . ALA B 1 387 ? 2.617 9.523 15.273 1 98.88 387 ALA B C 1
ATOM 7138 O O . ALA B 1 387 ? 2.119 8.562 14.68 1 98.88 387 ALA B O 1
ATOM 7139 N N . LYS B 1 388 ? 2.984 10.641 14.672 1 98.69 388 LYS B N 1
ATOM 7140 C CA . LYS B 1 388 ? 2.914 10.703 13.219 1 98.69 388 LYS B CA 1
ATOM 7141 C C . LYS B 1 388 ? 3.74 9.594 12.578 1 98.69 388 LYS B C 1
ATOM 7143 O O . LYS B 1 388 ? 3.283 8.93 11.648 1 98.69 388 LYS B O 1
ATOM 7148 N N . PHE B 1 389 ? 5.012 9.414 13.102 1 98.5 389 PHE B N 1
ATOM 7149 C CA . PHE B 1 389 ? 5.863 8.359 12.562 1 98.5 389 PHE B CA 1
ATOM 7150 C C . PHE B 1 389 ? 5.156 7.008 12.617 1 98.5 389 PHE B C 1
ATOM 7152 O O . PHE B 1 389 ? 4.957 6.363 11.586 1 98.5 389 PHE B O 1
ATOM 7159 N N . TRP B 1 390 ? 4.645 6.641 13.703 1 97.75 390 TRP B N 1
ATOM 7160 C CA . TRP B 1 390 ? 4.234 5.262 13.938 1 97.75 390 TRP B CA 1
ATOM 7161 C C . TRP B 1 390 ? 2.844 5 13.367 1 97.75 390 TRP B C 1
ATOM 7163 O O . TRP B 1 390 ? 2.645 4.043 12.617 1 97.75 390 TRP B O 1
ATOM 7173 N N . VAL B 1 391 ? 1.875 5.867 13.68 1 98.38 391 VAL B N 1
ATOM 7174 C CA . VAL B 1 391 ? 0.5 5.652 13.242 1 98.38 391 VAL B CA 1
ATOM 7175 C C . VAL B 1 391 ? 0.431 5.676 11.719 1 98.38 391 VAL B C 1
ATOM 7177 O O . VAL B 1 391 ? -0.23 4.832 11.102 1 98.38 391 VAL B O 1
ATOM 7180 N N . CYS B 1 392 ? 1.146 6.648 11.109 1 98.31 392 CYS B N 1
ATOM 7181 C CA . CYS B 1 392 ? 1.086 6.797 9.664 1 98.31 392 CYS B CA 1
ATOM 7182 C C . CYS B 1 392 ? 1.843 5.672 8.969 1 98.31 392 CYS B C 1
ATOM 7184 O O . CYS B 1 392 ? 1.465 5.242 7.875 1 98.31 392 CYS B O 1
ATOM 7186 N N . LYS B 1 393 ? 2.912 5.145 9.641 1 96.06 393 LYS B N 1
ATOM 7187 C CA . LYS B 1 393 ? 3.67 4.031 9.078 1 96.06 393 LYS B CA 1
ATOM 7188 C C . LYS B 1 393 ? 2.824 2.762 9.031 1 96.06 393 LYS B C 1
ATOM 7190 O O . LYS B 1 393 ? 3.018 1.914 8.156 1 96.06 393 LYS B O 1
ATOM 7195 N N . ARG B 1 394 ? 1.874 2.621 9.891 1 96 394 ARG B N 1
ATOM 7196 C CA . ARG B 1 394 ? 1.067 1.411 10.016 1 96 394 ARG B CA 1
ATOM 7197 C C . ARG B 1 394 ? -0.087 1.417 9.016 1 96 394 ARG B C 1
ATOM 7199 O O . ARG B 1 394 ? -0.628 0.362 8.68 1 96 394 ARG B O 1
ATOM 7206 N N . GLY B 1 395 ? -0.426 2.582 8.516 1 97.25 395 GLY B N 1
ATOM 7207 C CA . GLY B 1 395 ? -1.594 2.758 7.664 1 97.25 395 GLY B CA 1
ATOM 7208 C C . GLY B 1 395 ? -1.564 1.885 6.422 1 97.25 395 GLY B C 1
ATOM 7209 O O . GLY B 1 395 ? -2.475 1.085 6.199 1 97.25 395 GLY B O 1
ATOM 7210 N N . PRO B 1 396 ? -0.481 1.983 5.625 1 97.31 396 PRO B N 1
ATOM 7211 C CA . PRO B 1 396 ? -0.403 1.171 4.406 1 97.31 396 PRO B CA 1
ATOM 7212 C C . PRO B 1 396 ? -0.501 -0.327 4.691 1 97.31 396 PRO B C 1
ATOM 7214 O O . PRO B 1 396 ? -1.133 -1.062 3.928 1 97.31 396 PRO B O 1
ATOM 7217 N N . ILE B 1 397 ? 0.05 -0.822 5.75 1 95.69 397 ILE B N 1
ATOM 7218 C CA . ILE B 1 397 ? 0.03 -2.232 6.125 1 95.69 397 ILE B CA 1
ATOM 7219 C C . ILE B 1 397 ? -1.4 -2.662 6.441 1 95.69 397 ILE B C 1
ATOM 7221 O O . ILE B 1 397 ? -1.858 -3.707 5.977 1 95.69 397 ILE B O 1
ATOM 7225 N N . LEU B 1 398 ? -2.051 -1.838 7.223 1 97.75 398 LEU B N 1
ATOM 7226 C CA . LEU B 1 398 ? -3.422 -2.129 7.629 1 97.75 398 LEU B CA 1
ATOM 7227 C C . LEU B 1 398 ? -4.348 -2.176 6.418 1 97.75 398 LEU B C 1
ATOM 7229 O O . LEU B 1 398 ? -5.16 -3.096 6.289 1 97.75 398 LEU B O 1
ATOM 7233 N N . ALA B 1 399 ? -4.203 -1.229 5.523 1 98.44 399 ALA B N 1
ATOM 7234 C CA . ALA B 1 399 ? -5.09 -1.157 4.367 1 98.44 399 ALA B CA 1
ATOM 7235 C C . ALA B 1 399 ? -4.879 -2.35 3.439 1 98.44 399 ALA B C 1
ATOM 7237 O O . ALA B 1 399 ? -5.828 -2.852 2.836 1 98.44 399 ALA B O 1
ATOM 7238 N N . ALA B 1 400 ? -3.629 -2.789 3.266 1 98.19 400 ALA B N 1
ATOM 7239 C CA . ALA B 1 400 ? -3.352 -3.959 2.438 1 98.19 400 ALA B CA 1
ATOM 7240 C C . ALA B 1 400 ? -4.047 -5.199 2.994 1 98.19 400 ALA B C 1
ATOM 7242 O O . ALA B 1 400 ? -4.605 -5.996 2.238 1 98.19 400 ALA B O 1
ATOM 7243 N N . GLU B 1 401 ? -3.986 -5.363 4.305 1 98.19 401 GLU B N 1
ATOM 7244 C CA . GLU B 1 401 ? -4.633 -6.512 4.938 1 98.19 401 GLU B CA 1
ATOM 7245 C C . GLU B 1 401 ? -6.152 -6.418 4.832 1 98.19 401 GLU B C 1
ATOM 7247 O O . GLU B 1 401 ? -6.82 -7.41 4.543 1 98.19 401 GLU B O 1
ATOM 7252 N N . ALA B 1 402 ? -6.703 -5.219 5.078 1 98.81 402 ALA B N 1
ATOM 7253 C CA . ALA B 1 402 ? -8.148 -5.016 4.996 1 98.81 402 ALA B CA 1
ATOM 7254 C C . ALA B 1 402 ? -8.656 -5.285 3.584 1 98.81 402 ALA B C 1
ATOM 7256 O O . ALA B 1 402 ? -9.727 -5.875 3.406 1 98.81 402 ALA B O 1
ATOM 7257 N N . LEU B 1 403 ? -7.895 -4.82 2.652 1 98.56 403 LEU B N 1
ATOM 7258 C CA . LEU B 1 403 ? -8.234 -5.051 1.253 1 98.56 403 LEU B CA 1
ATOM 7259 C C . LEU B 1 403 ? -8.273 -6.543 0.943 1 98.56 403 LEU B C 1
ATOM 7261 O O . LEU B 1 403 ? -9.164 -7.012 0.229 1 98.56 403 LEU B O 1
ATOM 7265 N N . GLU B 1 404 ? -7.395 -7.297 1.452 1 98.5 404 GLU B N 1
ATOM 7266 C CA . GLU B 1 404 ? -7.32 -8.734 1.217 1 98.5 404 GLU B CA 1
ATOM 7267 C C . GLU B 1 404 ? -8.492 -9.461 1.863 1 98.5 404 GLU B C 1
ATOM 7269 O O . GLU B 1 404 ? -8.898 -10.531 1.403 1 98.5 404 GLU B O 1
ATOM 7274 N N . VAL B 1 405 ? -9.07 -8.906 2.93 1 98.56 405 VAL B N 1
ATOM 7275 C CA . VAL B 1 405 ? -10.258 -9.492 3.547 1 98.56 405 VAL B CA 1
ATOM 7276 C C . VAL B 1 405 ? -11.367 -9.625 2.506 1 98.56 405 VAL B C 1
ATOM 7278 O O . VAL B 1 405 ? -12.141 -10.586 2.537 1 98.56 405 VAL B O 1
ATOM 7281 N N . LEU B 1 406 ? -11.367 -8.711 1.538 1 98.19 406 LEU B N 1
ATOM 7282 C CA . LEU B 1 406 ? -12.398 -8.742 0.502 1 98.19 406 LEU B CA 1
ATOM 7283 C C . LEU B 1 406 ? -11.969 -9.633 -0.659 1 98.19 406 LEU B C 1
ATOM 7285 O O . LEU B 1 406 ? -12.703 -9.773 -1.639 1 98.19 406 LEU B O 1
ATOM 7289 N N . GLY B 1 407 ? -10.742 -10.195 -0.646 1 97 407 GLY B N 1
ATOM 7290 C CA . GLY B 1 407 ? -10.234 -11.016 -1.735 1 97 407 GLY B CA 1
ATOM 7291 C C . GLY B 1 407 ? -10.039 -10.234 -3.025 1 97 407 GLY B C 1
ATOM 7292 O O . GLY B 1 407 ? -9.562 -9.102 -3.008 1 97 407 GLY B O 1
ATOM 7293 N N . GLY B 1 408 ? -10.344 -10.891 -4.109 1 96.75 408 GLY B N 1
ATOM 7294 C CA . GLY B 1 408 ? -10.219 -10.25 -5.406 1 96.75 408 GLY B CA 1
ATOM 7295 C C . GLY B 1 408 ? -11.055 -8.992 -5.531 1 96.75 408 GLY B C 1
ATOM 7296 O O . GLY B 1 408 ? -10.648 -8.031 -6.191 1 96.75 408 GLY B O 1
ATOM 7297 N N . ALA B 1 409 ? -12.227 -9 -4.887 1 97.25 409 ALA B N 1
ATOM 7298 C CA . ALA B 1 409 ? -13.117 -7.844 -4.938 1 97.25 409 ALA B CA 1
ATOM 7299 C C . ALA B 1 409 ? -12.445 -6.613 -4.332 1 97.25 409 ALA B C 1
ATOM 7301 O O . ALA B 1 409 ? -12.68 -5.488 -4.781 1 97.25 409 ALA B O 1
ATOM 7302 N N . GLY B 1 410 ? -11.625 -6.855 -3.316 1 98.12 410 GLY B N 1
ATOM 7303 C CA . GLY B 1 410 ? -10.938 -5.754 -2.662 1 98.12 410 GLY B CA 1
ATOM 7304 C C . GLY B 1 410 ? -9.891 -5.102 -3.543 1 98.12 410 GLY B C 1
ATOM 7305 O O . GLY B 1 410 ? -9.43 -3.992 -3.258 1 98.12 410 GLY B O 1
ATOM 7306 N N . TYR B 1 411 ? -9.484 -5.789 -4.609 1 98.12 411 TYR B N 1
ATOM 7307 C CA . TYR B 1 411 ? -8.453 -5.305 -5.523 1 98.12 411 TYR B CA 1
ATOM 7308 C C . TYR B 1 411 ? -9.07 -4.539 -6.688 1 98.12 411 TYR B C 1
ATOM 7310 O O . TYR B 1 411 ? -8.359 -4.008 -7.539 1 98.12 411 TYR B O 1
ATOM 7318 N N . ILE B 1 412 ? -10.43 -4.477 -6.738 1 98.12 412 ILE B N 1
ATOM 7319 C CA . ILE B 1 412 ? -11.164 -3.803 -7.801 1 98.12 412 ILE B CA 1
ATOM 7320 C C . ILE B 1 412 ? -11.609 -2.42 -7.332 1 98.12 412 ILE B C 1
ATOM 7322 O O . ILE B 1 412 ? -12.109 -2.27 -6.215 1 98.12 412 ILE B O 1
ATOM 7326 N N . GLU B 1 413 ? -11.469 -1.452 -8.109 1 97.88 413 GLU B N 1
ATOM 7327 C CA . GLU B 1 413 ? -11.719 -0.056 -7.766 1 97.88 413 GLU B CA 1
ATOM 7328 C C . GLU B 1 413 ? -13.133 0.138 -7.234 1 97.88 413 GLU B C 1
ATOM 7330 O O . GLU B 1 413 ? -13.367 0.97 -6.352 1 97.88 413 GLU B O 1
ATOM 7335 N N . ASP B 1 414 ? -14.078 -0.694 -7.691 1 96 414 ASP B N 1
ATOM 7336 C CA . ASP B 1 414 ? -15.484 -0.539 -7.344 1 96 414 ASP B CA 1
ATOM 7337 C C . ASP B 1 414 ? -15.711 -0.79 -5.855 1 96 414 ASP B C 1
ATOM 7339 O O . ASP B 1 414 ? -16.719 -0.356 -5.297 1 96 414 ASP B O 1
ATOM 7343 N N . SER B 1 415 ? -14.797 -1.489 -5.234 1 97.31 415 SER B N 1
ATOM 7344 C CA . SER B 1 415 ? -14.969 -1.814 -3.824 1 97.31 415 SER B CA 1
ATOM 7345 C C . SER B 1 415 ? -14.664 -0.61 -2.938 1 97.31 415 SER B C 1
ATOM 7347 O O . SER B 1 415 ? -15.062 -0.575 -1.771 1 97.31 415 SER B O 1
ATOM 7349 N N . GLY B 1 416 ? -13.914 0.366 -3.496 1 97.56 416 GLY B N 1
ATOM 7350 C CA . GLY B 1 416 ? -13.484 1.513 -2.711 1 97.56 416 GLY B CA 1
ATOM 7351 C C . GLY B 1 416 ? -12.195 1.267 -1.951 1 97.56 416 GLY B C 1
ATOM 7352 O O . GLY B 1 416 ? -11.523 2.213 -1.543 1 97.56 416 GLY B O 1
ATOM 7353 N N . MET B 1 417 ? -11.758 0.001 -1.748 1 98.62 417 MET B N 1
ATOM 7354 C CA . MET B 1 417 ? -10.586 -0.34 -0.953 1 98.62 417 MET B CA 1
ATOM 7355 C C . MET B 1 417 ? -9.312 0.177 -1.615 1 98.62 417 MET B C 1
ATOM 7357 O O . MET B 1 417 ? -8.406 0.664 -0.936 1 98.62 417 MET B O 1
ATOM 7361 N N . PRO B 1 418 ? -9.234 0.104 -3.02 1 98.75 418 PRO B N 1
ATOM 7362 C CA . PRO B 1 418 ? -8.031 0.619 -3.682 1 98.75 418 PRO B CA 1
ATOM 7363 C C . PRO B 1 418 ? -7.777 2.094 -3.379 1 98.75 418 PRO B C 1
ATOM 7365 O O . PRO B 1 418 ? -6.629 2.498 -3.189 1 98.75 418 PRO B O 1
ATOM 7368 N N . ARG B 1 419 ? -8.812 2.889 -3.332 1 98.44 419 ARG B N 1
ATOM 7369 C CA . ARG B 1 419 ? -8.664 4.305 -3.012 1 98.44 419 ARG B CA 1
ATOM 7370 C C . ARG B 1 419 ? -8.07 4.492 -1.618 1 98.44 419 ARG B C 1
ATOM 7372 O O . ARG B 1 419 ? -7.152 5.293 -1.431 1 98.44 419 ARG B O 1
ATOM 7379 N N . LEU B 1 420 ? -8.602 3.779 -0.612 1 98.75 420 LEU B N 1
ATOM 7380 C CA . LEU B 1 420 ? -8.094 3.863 0.753 1 98.75 420 LEU B CA 1
ATOM 7381 C C . LEU B 1 420 ? -6.625 3.453 0.812 1 98.75 420 LEU B C 1
ATOM 7383 O O . LEU B 1 420 ? -5.82 4.102 1.483 1 98.75 420 LEU B O 1
ATOM 7387 N N . TYR B 1 421 ? -6.273 2.398 0.088 1 98.81 421 TYR B N 1
ATOM 7388 C CA . TYR B 1 421 ? -4.902 1.912 0.024 1 98.81 421 TYR B CA 1
ATOM 7389 C C . TYR B 1 421 ? -3.969 2.98 -0.534 1 98.81 421 TYR B C 1
ATOM 7391 O O . TYR B 1 421 ? -2.898 3.232 0.024 1 98.81 421 TYR B O 1
ATOM 7399 N N . ARG B 1 422 ? -4.352 3.656 -1.581 1 98.62 422 ARG B N 1
ATOM 7400 C CA . ARG B 1 422 ? -3.525 4.648 -2.264 1 98.62 422 ARG B CA 1
ATOM 7401 C C . ARG B 1 422 ? -3.357 5.902 -1.411 1 98.62 422 ARG B C 1
ATOM 7403 O O . ARG B 1 422 ? -2.365 6.621 -1.546 1 98.62 422 ARG B O 1
ATOM 7410 N N . GLU B 1 423 ? -4.27 6.141 -0.472 1 98.25 423 GLU B N 1
ATOM 7411 C CA . GLU B 1 423 ? -4.297 7.375 0.305 1 98.25 423 GLU B CA 1
ATOM 7412 C C . GLU B 1 423 ? -3.246 7.355 1.41 1 98.25 423 GLU B C 1
ATOM 7414 O O . GLU B 1 423 ? -2.65 8.391 1.726 1 98.25 423 GLU B O 1
ATOM 7419 N N . LEU B 1 424 ? -2.986 6.27 1.937 1 98.62 424 LEU B N 1
ATOM 7420 C CA . LEU B 1 424 ? -2.43 6.176 3.281 1 98.62 424 LEU B CA 1
ATOM 7421 C C . LEU B 1 424 ? -0.955 6.559 3.289 1 98.62 424 LEU B C 1
ATOM 7423 O O . LEU B 1 424 ? -0.479 7.195 4.234 1 98.62 424 LEU B O 1
ATOM 7427 N N . PRO B 1 425 ? -0.193 6.344 2.184 1 98.44 425 PRO B N 1
ATOM 7428 C CA . PRO B 1 425 ? 1.23 6.68 2.246 1 98.44 425 PRO B CA 1
ATOM 7429 C C . PRO B 1 425 ? 1.475 8.18 2.412 1 98.44 425 PRO B C 1
ATOM 7431 O O . PRO B 1 425 ? 2.488 8.586 2.988 1 98.44 425 PRO B O 1
ATOM 7434 N N . VAL B 1 426 ? 0.542 9.023 1.99 1 98.12 426 VAL B N 1
ATOM 7435 C CA . VAL B 1 426 ? 0.793 10.461 1.969 1 98.12 426 VAL B CA 1
ATOM 7436 C C . VAL B 1 426 ? 0.93 10.984 3.396 1 98.12 426 VAL B C 1
ATOM 7438 O O . VAL B 1 426 ? 1.703 11.914 3.654 1 98.12 426 VAL B O 1
ATOM 7441 N N . TYR B 1 427 ? 0.287 10.352 4.363 1 98.44 427 TYR B N 1
ATOM 7442 C CA . TYR B 1 427 ? 0.301 10.844 5.738 1 98.44 427 TYR B CA 1
ATOM 7443 C C . TYR B 1 427 ? 1.678 10.664 6.367 1 98.44 427 TYR B C 1
ATOM 7445 O O . TYR B 1 427 ? 2.057 11.422 7.266 1 98.44 427 TYR B O 1
ATOM 7453 N N . SER B 1 428 ? 2.439 9.68 5.902 1 97.94 428 SER B N 1
ATOM 7454 C CA . SER B 1 428 ? 3.799 9.484 6.395 1 97.94 428 SER B CA 1
ATOM 7455 C C . SER B 1 428 ? 4.77 10.453 5.734 1 97.94 428 SER B C 1
ATOM 7457 O O . SER B 1 428 ? 5.812 10.781 6.305 1 97.94 428 SER B O 1
ATOM 7459 N N . ILE B 1 429 ? 4.453 11.008 4.602 1 97.38 429 ILE B N 1
ATOM 7460 C CA . ILE B 1 429 ? 5.348 11.828 3.791 1 97.38 429 ILE B CA 1
ATOM 7461 C C . ILE B 1 429 ? 5.105 13.305 4.086 1 97.38 429 ILE B C 1
ATOM 7463 O O . ILE B 1 429 ? 6.055 14.078 4.23 1 97.38 429 ILE B O 1
ATOM 7467 N N . TRP B 1 430 ? 3.799 13.602 4.25 1 94.12 430 TRP B N 1
ATOM 7468 C CA . TRP B 1 430 ? 3.355 14.984 4.387 1 94.12 430 TRP B CA 1
ATOM 7469 C C . TRP B 1 430 ? 3.824 15.578 5.711 1 94.12 430 TRP B C 1
ATOM 7471 O O . TRP B 1 430 ? 3.744 14.93 6.754 1 94.12 430 TRP B O 1
ATOM 7481 N N . GLU B 1 431 ? 4.355 16.812 5.672 1 92.81 431 GLU B N 1
ATOM 7482 C CA . GLU B 1 431 ? 4.754 17.578 6.848 1 92.81 431 GLU B CA 1
ATOM 7483 C C . GLU B 1 431 ? 5.922 16.922 7.57 1 92.81 431 GLU B C 1
ATOM 7485 O O . GLU B 1 431 ? 5.98 16.922 8.805 1 92.81 431 GLU B O 1
ATOM 7490 N N . GLY B 1 432 ? 6.785 16.297 6.777 1 94.38 432 GLY B N 1
ATOM 7491 C CA . GLY B 1 432 ? 7.945 15.602 7.312 1 94.38 432 GLY B CA 1
ATOM 7492 C C . GLY B 1 432 ? 7.824 14.094 7.242 1 94.38 432 GLY B C 1
ATOM 7493 O O . GLY B 1 432 ? 6.996 13.5 7.934 1 94.38 432 GLY B O 1
ATOM 7494 N N . SER B 1 433 ? 8.711 13.516 6.477 1 96.81 433 SER B N 1
ATOM 7495 C CA . SER B 1 433 ? 8.695 12.062 6.316 1 96.81 433 SER B CA 1
ATOM 7496 C C . SER B 1 433 ? 9.086 11.359 7.609 1 96.81 433 SER B C 1
ATOM 7498 O O . SER B 1 433 ? 9.398 12.016 8.609 1 96.81 433 SER B O 1
ATOM 7500 N N . GLY B 1 434 ? 9 10.047 7.629 1 97.56 434 GLY B N 1
ATOM 7501 C CA . GLY B 1 434 ? 9.258 9.266 8.828 1 97.56 434 GLY B CA 1
ATOM 7502 C C . GLY B 1 434 ? 10.594 9.586 9.477 1 97.56 434 GLY B C 1
ATOM 7503 O O . GLY B 1 434 ? 10.648 9.859 10.68 1 97.56 434 GLY B O 1
ATOM 7504 N N . ASN B 1 435 ? 11.711 9.633 8.75 1 98.06 435 ASN B N 1
ATOM 7505 C CA . ASN B 1 435 ? 13.031 9.961 9.281 1 98.06 435 ASN B CA 1
ATOM 7506 C C . ASN B 1 435 ? 13.07 11.375 9.859 1 98.06 435 ASN B C 1
ATOM 7508 O O . ASN B 1 435 ? 13.664 11.602 10.914 1 98.06 435 ASN B O 1
ATOM 7512 N N . VAL B 1 436 ? 12.391 12.273 9.188 1 96.94 436 VAL B N 1
ATOM 7513 C CA . VAL B 1 436 ? 12.438 13.68 9.555 1 96.94 436 VAL B CA 1
ATOM 7514 C C . VAL B 1 436 ? 11.727 13.891 10.891 1 96.94 436 VAL B C 1
ATOM 7516 O O . VAL B 1 436 ? 12.219 14.609 11.758 1 96.94 436 VAL B O 1
ATOM 7519 N N . VAL B 1 437 ? 10.578 13.266 11.062 1 97.62 437 VAL B N 1
ATOM 7520 C CA . VAL B 1 437 ? 9.852 13.469 12.305 1 97.62 437 VAL B CA 1
ATOM 7521 C C . VAL B 1 437 ? 10.578 12.766 13.453 1 97.62 437 VAL B C 1
ATOM 7523 O O . VAL B 1 437 ? 10.539 13.227 14.594 1 97.62 437 VAL B O 1
ATOM 7526 N N . CYS B 1 438 ? 11.305 11.68 13.164 1 98.25 438 CYS B N 1
ATOM 7527 C CA . CYS B 1 438 ? 12.117 11.047 14.188 1 98.25 438 CYS B CA 1
ATOM 7528 C C . CYS B 1 438 ? 13.273 11.953 14.609 1 98.25 438 CYS B C 1
ATOM 7530 O O . CYS B 1 438 ? 13.617 12.023 15.789 1 98.25 438 CYS B O 1
ATOM 7532 N N . LEU B 1 439 ? 13.898 12.625 13.648 1 97.31 439 LEU B N 1
ATOM 7533 C CA . LEU B 1 439 ? 14.945 13.594 13.969 1 97.31 439 LEU B CA 1
ATOM 7534 C C . LEU B 1 439 ? 14.383 14.742 14.812 1 97.31 439 LEU B C 1
ATOM 7536 O O . LEU B 1 439 ? 15.078 15.273 15.672 1 97.31 439 LEU B O 1
ATOM 7540 N N . ASP B 1 440 ? 13.133 15.086 14.523 1 96.12 440 ASP B N 1
ATOM 7541 C CA . ASP B 1 440 ? 12.492 16.141 15.305 1 96.12 440 ASP B CA 1
ATOM 7542 C C . ASP B 1 440 ? 12.312 15.711 16.766 1 96.12 440 ASP B C 1
ATOM 7544 O O . ASP B 1 440 ? 12.398 16.531 17.672 1 96.12 440 ASP B O 1
ATOM 7548 N N . VAL B 1 441 ? 11.984 14.438 16.984 1 97.88 441 VAL B N 1
ATOM 7549 C CA . VAL B 1 441 ? 11.891 13.898 18.328 1 97.88 441 VAL B CA 1
ATOM 7550 C C . VAL B 1 441 ? 13.227 14.062 19.047 1 97.88 441 VAL B C 1
ATOM 7552 O O . VAL B 1 441 ? 13.266 14.484 20.203 1 97.88 441 VAL B O 1
ATOM 7555 N N . LEU B 1 442 ? 14.32 13.766 18.359 1 97.38 442 LEU B N 1
ATOM 7556 C CA . LEU B 1 442 ? 15.648 13.93 18.938 1 97.38 442 LEU B CA 1
ATOM 7557 C C . LEU B 1 442 ? 15.906 15.391 19.297 1 97.38 442 LEU B C 1
ATOM 7559 O O . LEU B 1 442 ? 16.438 15.688 20.359 1 97.38 442 LEU B O 1
ATOM 7563 N N . ARG B 1 443 ? 15.523 16.266 18.438 1 94.69 443 ARG B N 1
ATOM 7564 C CA . ARG B 1 443 ? 15.703 17.688 18.688 1 94.69 443 ARG B CA 1
ATOM 7565 C C . ARG B 1 443 ? 14.914 18.141 19.906 1 94.69 443 ARG B C 1
ATOM 7567 O O . ARG B 1 443 ? 15.391 18.938 20.703 1 94.69 443 ARG B O 1
ATOM 7574 N N . ALA B 1 444 ? 13.688 17.703 20 1 95.75 444 ALA B N 1
ATOM 7575 C CA . ALA B 1 444 ? 12.859 18.031 21.156 1 95.75 444 ALA B CA 1
ATOM 7576 C C . ALA B 1 444 ? 13.516 17.578 22.453 1 95.75 444 ALA B C 1
ATOM 7578 O O . ALA B 1 444 ? 13.547 18.312 23.438 1 95.75 444 ALA B O 1
ATOM 7579 N N . LEU B 1 445 ? 14.023 16.359 22.453 1 96.69 445 LEU B N 1
ATOM 7580 C CA . LEU B 1 445 ? 14.664 15.781 23.625 1 96.69 445 LEU B CA 1
ATOM 7581 C C . LEU B 1 445 ? 15.914 16.578 24.016 1 96.69 445 LEU B C 1
ATOM 7583 O O . LEU B 1 445 ? 16.219 16.719 25.188 1 96.69 445 LEU B O 1
ATOM 7587 N N . GLN B 1 446 ? 16.625 17.094 23.031 1 95.06 446 GLN B N 1
ATOM 7588 C CA . GLN B 1 446 ? 17.859 17.812 23.266 1 95.06 446 GLN B CA 1
ATOM 7589 C C . GLN B 1 446 ? 17.594 19.25 23.688 1 95.06 446 GLN B C 1
ATOM 7591 O O . GLN B 1 446 ? 18.234 19.75 24.625 1 95.06 446 GLN B O 1
ATOM 7596 N N . ARG B 1 447 ? 16.641 19.859 23.062 1 93.56 447 ARG B N 1
ATOM 7597 C CA . ARG B 1 447 ? 16.391 21.281 23.297 1 93.56 447 ARG B CA 1
ATOM 7598 C C . ARG B 1 447 ? 15.477 21.484 24.516 1 93.56 447 ARG B C 1
ATOM 7600 O O . ARG B 1 447 ? 15.57 22.516 25.188 1 93.56 447 ARG B O 1
ATOM 7607 N N . GLU B 1 448 ? 14.617 20.547 24.719 1 94.31 448 GLU B N 1
ATOM 7608 C CA . GLU B 1 448 ? 13.656 20.641 25.812 1 94.31 448 GLU B CA 1
ATOM 7609 C C . GLU B 1 448 ? 13.547 19.312 26.562 1 94.31 448 GLU B C 1
ATOM 7611 O O . GLU B 1 448 ? 12.516 18.656 26.516 1 94.31 448 GLU B O 1
ATOM 7616 N N . PRO B 1 449 ? 14.477 19.031 27.391 1 92.44 449 PRO B N 1
ATOM 7617 C CA . PRO B 1 449 ? 14.5 17.734 28.078 1 92.44 449 PRO B CA 1
ATOM 7618 C C . PRO B 1 449 ? 13.297 17.516 28.984 1 92.44 449 PRO B C 1
ATOM 7620 O O . PRO B 1 449 ? 12.945 16.375 29.297 1 92.44 449 PRO B O 1
ATOM 7623 N N . ARG B 1 450 ? 12.641 18.625 29.391 1 96.44 450 ARG B N 1
ATOM 7624 C CA . ARG B 1 450 ? 11.461 18.516 30.234 1 96.44 450 ARG B CA 1
ATOM 7625 C C . ARG B 1 450 ? 10.336 17.781 29.516 1 96.44 450 ARG B C 1
ATOM 7627 O O . ARG B 1 450 ? 9.375 17.328 30.141 1 96.44 450 ARG B O 1
ATOM 7634 N N . CYS B 1 451 ? 10.461 17.625 28.172 1 97.06 451 CYS B N 1
ATOM 7635 C CA . CYS B 1 451 ? 9.5 16.828 27.422 1 97.06 451 CYS B CA 1
ATOM 7636 C C . CYS B 1 451 ? 9.422 15.406 27.984 1 97.06 451 CYS B C 1
ATOM 7638 O O . CYS B 1 451 ? 8.344 14.812 28.047 1 97.06 451 CYS B O 1
ATOM 7640 N N . LEU B 1 452 ? 10.539 14.844 28.328 1 96.94 452 LEU B N 1
ATOM 7641 C CA . LEU B 1 452 ? 10.586 13.492 28.875 1 96.94 452 LEU B CA 1
ATOM 7642 C C . LEU B 1 452 ? 9.883 13.414 30.219 1 96.94 452 LEU B C 1
ATOM 7644 O O . LEU B 1 452 ? 9.273 12.391 30.547 1 96.94 452 LEU B O 1
ATOM 7648 N N . GLU B 1 453 ? 9.953 14.477 30.984 1 96.88 453 GLU B N 1
ATOM 7649 C CA . GLU B 1 453 ? 9.242 14.539 32.25 1 96.88 453 GLU B CA 1
ATOM 7650 C C . GLU B 1 453 ? 7.734 14.523 32.062 1 96.88 453 GLU B C 1
ATOM 7652 O O . GLU B 1 453 ? 7 13.906 32.844 1 96.88 453 GLU B O 1
ATOM 7657 N N . ALA B 1 454 ? 7.34 15.242 31.047 1 97.88 454 ALA B N 1
ATOM 7658 C CA . ALA B 1 454 ? 5.914 15.242 30.719 1 97.88 454 ALA B CA 1
ATOM 7659 C C . ALA B 1 454 ? 5.43 13.844 30.359 1 97.88 454 ALA B C 1
ATOM 7661 O O . ALA B 1 454 ? 4.336 13.438 30.75 1 97.88 454 ALA B O 1
ATOM 7662 N N . VAL B 1 455 ? 6.223 13.094 29.625 1 98.25 455 VAL B N 1
ATOM 7663 C CA . VAL B 1 455 ? 5.887 11.719 29.25 1 98.25 455 VAL B CA 1
ATOM 7664 C C . VAL B 1 455 ? 5.867 10.836 30.5 1 98.25 455 VAL B C 1
ATOM 7666 O O . VAL B 1 455 ? 4.965 10.016 30.672 1 98.25 455 VAL B O 1
ATOM 7669 N N . ALA B 1 456 ? 6.852 11.031 31.328 1 98 456 ALA B N 1
ATOM 7670 C CA . ALA B 1 456 ? 6.906 10.273 32.562 1 98 456 ALA B CA 1
ATOM 7671 C C . ALA B 1 456 ? 5.652 10.5 33.406 1 98 456 ALA B C 1
ATOM 7673 O O . ALA B 1 456 ? 5.102 9.562 34 1 98 456 ALA B O 1
ATOM 7674 N N . ALA B 1 457 ? 5.273 11.727 33.469 1 97.75 457 ALA B N 1
ATOM 7675 C CA . ALA B 1 457 ? 4.082 12.078 34.219 1 97.75 457 ALA B CA 1
ATOM 7676 C C . ALA B 1 457 ? 2.838 11.422 33.625 1 97.75 457 ALA B C 1
ATOM 7678 O O . ALA B 1 457 ? 1.949 10.977 34.375 1 97.75 457 ALA B O 1
ATOM 7679 N N . GLU B 1 458 ? 2.762 11.383 32.281 1 97.06 458 GLU B N 1
ATOM 7680 C CA . GLU B 1 458 ? 1.65 10.758 31.578 1 97.06 458 GLU B CA 1
ATOM 7681 C C . GLU B 1 458 ? 1.576 9.266 31.875 1 97.06 458 GLU B C 1
ATOM 7683 O O . GLU B 1 458 ? 0.487 8.688 31.922 1 97.06 458 GLU B O 1
ATOM 7688 N N . LEU B 1 459 ? 2.691 8.625 32.094 1 98 459 LEU B N 1
ATOM 7689 C CA . LEU B 1 459 ? 2.779 7.172 32.219 1 98 459 LEU B CA 1
ATOM 7690 C C . LEU B 1 459 ? 2.758 6.746 33.688 1 98 459 LEU B C 1
ATOM 7692 O O . LEU B 1 459 ? 2.467 5.586 34 1 98 459 LEU B O 1
ATOM 7696 N N . ALA B 1 460 ? 2.982 7.641 34.625 1 97.12 460 ALA B N 1
ATOM 7697 C CA . ALA B 1 460 ? 3.184 7.371 36.031 1 97.12 460 ALA B CA 1
ATOM 7698 C C . ALA B 1 460 ? 1.978 6.648 36.625 1 97.12 460 ALA B C 1
ATOM 7700 O O . ALA B 1 460 ? 2.135 5.719 37.438 1 97.12 460 ALA B O 1
ATOM 7701 N N . PRO B 1 461 ? 0.779 7.043 36.25 1 95.81 461 PRO B N 1
ATOM 7702 C CA . PRO B 1 461 ? -0.387 6.395 36.875 1 95.81 461 PRO B CA 1
ATOM 7703 C C . PRO B 1 461 ? -0.485 4.914 36.5 1 95.81 461 PRO B C 1
ATOM 7705 O O . PRO B 1 461 ? -1.256 4.176 37.125 1 95.81 461 PRO B O 1
ATOM 7708 N N . LEU B 1 462 ? 0.248 4.406 35.531 1 95.25 462 LEU B N 1
ATOM 7709 C CA . LEU B 1 462 ? 0.118 3.039 35.062 1 95.25 462 LEU B CA 1
ATOM 7710 C C . LEU B 1 462 ? 1.196 2.143 35.656 1 95.25 462 LEU B C 1
ATOM 7712 O O . LEU B 1 462 ? 1.259 0.95 35.344 1 95.25 462 LEU B O 1
ATOM 7716 N N . ALA B 1 463 ? 1.968 2.734 36.531 1 94.44 463 ALA B N 1
ATOM 7717 C CA . ALA B 1 463 ? 3.004 1.952 37.188 1 94.44 463 ALA B CA 1
ATOM 7718 C C . ALA B 1 463 ? 2.396 0.778 37.969 1 94.44 463 ALA B C 1
ATOM 7720 O O . ALA B 1 463 ? 1.438 0.95 38.719 1 94.44 463 ALA B O 1
ATOM 7721 N N . GLY B 1 464 ? 2.873 -0.389 37.688 1 95.31 464 GLY B N 1
ATOM 7722 C CA . GLY B 1 464 ? 2.451 -1.566 38.438 1 95.31 464 GLY B CA 1
ATOM 7723 C C . GLY B 1 464 ? 1.251 -2.262 37.812 1 95.31 464 GLY B C 1
ATOM 7724 O O . GLY B 1 464 ? 0.88 -3.359 38.25 1 95.31 464 GLY B O 1
ATOM 7725 N N . VAL B 1 465 ? 0.653 -1.709 36.75 1 94.75 465 VAL B N 1
ATOM 7726 C CA . VAL B 1 465 ? -0.553 -2.26 36.156 1 94.75 465 VAL B CA 1
ATOM 7727 C C . VAL B 1 465 ? -0.204 -3.52 35.375 1 94.75 465 VAL B C 1
ATOM 7729 O O . VAL B 1 465 ? -0.977 -4.48 35.344 1 94.75 465 VAL B O 1
ATOM 7732 N N . ASP B 1 466 ? 0.879 -3.547 34.719 1 95.56 466 ASP B N 1
ATOM 7733 C CA . ASP B 1 466 ? 1.354 -4.648 33.875 1 95.56 466 ASP B CA 1
ATOM 7734 C C . ASP B 1 466 ? 2.879 -4.668 33.812 1 95.56 466 ASP B C 1
ATOM 7736 O O . ASP B 1 466 ? 3.502 -3.66 33.469 1 95.56 466 ASP B O 1
ATOM 7740 N N . ARG B 1 467 ? 3.514 -5.871 34.031 1 94.88 467 ARG B N 1
ATOM 7741 C CA . ARG B 1 467 ? 4.969 -5.977 34.125 1 94.88 467 ARG B CA 1
ATOM 7742 C C . ARG B 1 467 ? 5.613 -5.648 32.781 1 94.88 467 ARG B C 1
ATOM 7744 O O . ARG B 1 467 ? 6.707 -5.082 32.719 1 94.88 467 ARG B O 1
ATOM 7751 N N . ARG B 1 468 ? 5 -6.082 31.719 1 94.69 468 ARG B N 1
ATOM 7752 C CA . ARG B 1 468 ? 5.527 -5.777 30.391 1 94.69 468 ARG B CA 1
ATOM 7753 C C . ARG B 1 468 ? 5.527 -4.273 30.141 1 94.69 468 ARG B C 1
ATOM 7755 O O . ARG B 1 468 ? 6.461 -3.742 29.531 1 94.69 468 ARG B O 1
ATOM 7762 N N . LEU B 1 469 ? 4.406 -3.596 30.422 1 96.56 469 LEU B N 1
ATOM 7763 C CA . LEU B 1 469 ? 4.285 -2.15 30.266 1 96.56 469 LEU B CA 1
ATOM 7764 C C . LEU B 1 469 ? 5.316 -1.42 31.109 1 96.56 469 LEU B C 1
ATOM 7766 O O . LEU B 1 469 ? 5.949 -0.468 30.656 1 96.56 469 LEU B O 1
ATOM 7770 N N . ASP B 1 470 ? 5.531 -1.898 32.375 1 97.56 470 ASP B N 1
ATOM 7771 C CA . ASP B 1 470 ? 6.523 -1.299 33.281 1 97.56 470 ASP B CA 1
ATOM 7772 C C . ASP B 1 470 ? 7.918 -1.354 32.656 1 97.56 470 ASP B C 1
ATOM 7774 O O . ASP B 1 470 ? 8.664 -0.375 32.688 1 97.56 470 ASP B O 1
ATOM 7778 N N . ALA B 1 471 ? 8.211 -2.471 32.094 1 95.75 471 ALA B N 1
ATOM 7779 C CA . ALA B 1 471 ? 9.516 -2.648 31.469 1 95.75 471 ALA B CA 1
ATOM 7780 C C . ALA B 1 471 ? 9.695 -1.699 30.297 1 95.75 471 ALA B C 1
ATOM 7782 O O . ALA B 1 471 ? 10.766 -1.13 30.094 1 95.75 471 ALA B O 1
ATOM 7783 N N . GLN B 1 472 ? 8.703 -1.54 29.516 1 95 472 GLN B N 1
ATOM 7784 C CA . GLN B 1 472 ? 8.781 -0.67 28.344 1 95 472 GLN B CA 1
ATOM 7785 C C . GLN B 1 472 ? 8.867 0.797 28.766 1 95 472 GLN B C 1
ATOM 7787 O O . GLN B 1 472 ? 9.562 1.587 28.109 1 95 472 GLN B O 1
ATOM 7792 N N . ILE B 1 473 ? 8.078 1.144 29.766 1 97.44 473 ILE B N 1
ATOM 7793 C CA . ILE B 1 473 ? 8.148 2.504 30.297 1 97.44 473 ILE B CA 1
ATOM 7794 C C . ILE B 1 473 ? 9.578 2.824 30.719 1 97.44 473 ILE B C 1
ATOM 7796 O O . ILE B 1 473 ? 10.094 3.9 30.406 1 97.44 473 ILE B O 1
ATOM 7800 N N . GLU B 1 474 ? 10.25 1.875 31.344 1 97.06 474 GLU B N 1
ATOM 7801 C CA . GLU B 1 474 ? 11.633 2.066 31.766 1 97.06 474 GLU B CA 1
ATOM 7802 C C . GLU B 1 474 ? 12.547 2.281 30.562 1 97.06 474 GLU B C 1
ATOM 7804 O O . GLU B 1 474 ? 13.453 3.113 30.609 1 97.06 474 GLU B O 1
ATOM 7809 N N . VAL B 1 475 ? 12.32 1.523 29.531 1 94.31 475 VAL B N 1
ATOM 7810 C CA . VAL B 1 475 ? 13.133 1.639 28.328 1 94.31 475 VAL B CA 1
ATOM 7811 C C . VAL B 1 475 ? 12.945 3.021 27.703 1 94.31 475 VAL B C 1
ATOM 7813 O O . VAL B 1 475 ? 13.922 3.699 27.375 1 94.31 475 VAL B O 1
ATOM 7816 N N . VAL B 1 476 ? 11.727 3.471 27.609 1 96.69 476 VAL B N 1
ATOM 7817 C CA . VAL B 1 476 ? 11.375 4.715 26.922 1 96.69 476 VAL B CA 1
ATOM 7818 C C . VAL B 1 476 ? 11.93 5.902 27.719 1 96.69 476 VAL B C 1
ATOM 7820 O O . VAL B 1 476 ? 12.391 6.883 27.125 1 96.69 476 VAL B O 1
ATOM 7823 N N . LEU B 1 477 ? 11.914 5.805 29.031 1 97.19 477 LEU B N 1
ATOM 7824 C CA . LEU B 1 477 ? 12.344 6.926 29.859 1 97.19 477 LEU B CA 1
ATOM 7825 C C . LEU B 1 477 ? 13.859 6.918 30.031 1 97.19 477 LEU B C 1
ATOM 7827 O O . LEU B 1 477 ? 14.477 7.973 30.219 1 97.19 477 LEU B O 1
ATOM 7831 N N . SER B 1 478 ? 14.57 5.793 29.875 1 96.94 478 SER B N 1
ATOM 7832 C CA . SER B 1 478 ? 16 5.688 30.156 1 96.94 478 SER B CA 1
ATOM 7833 C C . SER B 1 478 ? 16.828 5.93 28.891 1 96.94 478 SER B C 1
ATOM 7835 O O . SER B 1 478 ? 17.938 6.445 28.969 1 96.94 478 SER B O 1
ATOM 7837 N N . ALA B 1 479 ? 16.266 5.59 27.75 1 95.12 479 ALA B N 1
ATOM 7838 C CA . ALA B 1 479 ? 17.031 5.609 26.5 1 95.12 479 ALA B CA 1
ATOM 7839 C C . ALA B 1 479 ? 17.562 7.012 26.203 1 95.12 479 ALA B C 1
ATOM 7841 O O . ALA B 1 479 ? 18.75 7.191 25.938 1 95.12 479 ALA B O 1
ATOM 7842 N N . PRO B 1 480 ? 16.734 8.016 26.312 1 95.44 480 PRO B N 1
ATOM 7843 C CA . PRO B 1 480 ? 17.25 9.359 26.047 1 95.44 480 PRO B CA 1
ATOM 7844 C C . PRO B 1 480 ? 18.312 9.797 27.047 1 95.44 480 PRO B C 1
ATOM 7846 O O . PRO B 1 480 ? 19.219 10.547 26.703 1 95.44 480 PRO B O 1
ATOM 7849 N N . ARG B 1 481 ? 18.234 9.312 28.234 1 92.94 481 ARG B N 1
ATOM 7850 C CA . ARG B 1 481 ? 19.188 9.672 29.281 1 92.94 481 ARG B CA 1
ATOM 7851 C C . ARG B 1 481 ? 20.547 9.023 29.031 1 92.94 481 ARG B C 1
ATOM 7853 O O . ARG B 1 481 ? 21.578 9.562 29.422 1 92.94 481 ARG B O 1
ATOM 7860 N N . GLN B 1 482 ? 20.531 7.906 28.422 1 91.88 482 GLN B N 1
ATOM 7861 C CA . GLN B 1 482 ? 21.75 7.156 28.141 1 91.88 482 GLN B CA 1
ATOM 7862 C C . GLN B 1 482 ? 22.359 7.586 26.812 1 91.88 482 GLN B C 1
ATOM 7864 O O . GLN B 1 482 ? 23.469 7.152 26.453 1 91.88 482 GLN B O 1
ATOM 7869 N N . GLY B 1 483 ? 21.781 8.484 26.078 1 88.88 483 GLY B N 1
ATOM 7870 C CA . GLY B 1 483 ? 22.266 8.922 24.781 1 88.88 483 GLY B CA 1
ATOM 7871 C C . GLY B 1 483 ? 21.625 8.18 23.625 1 88.88 483 GLY B C 1
ATOM 7872 O O . GLY B 1 483 ? 21.828 6.98 23.453 1 88.88 483 GLY B O 1
ATOM 7873 N N . LEU B 1 484 ? 20.812 8.828 22.938 1 90.94 484 LEU B N 1
ATOM 7874 C CA . LEU B 1 484 ? 20.109 8.266 21.781 1 90.94 484 LEU B CA 1
ATOM 7875 C C . LEU B 1 484 ? 20.812 8.648 20.484 1 90.94 484 LEU B C 1
ATOM 7877 O O . LEU B 1 484 ? 20.953 9.828 20.172 1 90.94 484 LEU B O 1
ATOM 7881 N N . GLY B 1 485 ? 21.359 7.648 19.781 1 90.19 485 GLY B N 1
ATOM 7882 C CA . GLY B 1 485 ? 21.906 7.898 18.469 1 90.19 485 GLY B CA 1
ATOM 7883 C C . GLY B 1 485 ? 20.859 8 17.375 1 90.19 485 GLY B C 1
ATOM 7884 O O . GLY B 1 485 ? 19.766 7.465 17.516 1 90.19 485 GLY B O 1
ATOM 7885 N N . GLU B 1 486 ? 21.203 8.688 16.297 1 93.31 486 GLU B N 1
ATOM 7886 C CA . GLU B 1 486 ? 20.266 8.859 15.188 1 93.31 486 GLU B CA 1
ATOM 7887 C C . GLU B 1 486 ? 19.766 7.516 14.672 1 93.31 486 GLU B C 1
ATOM 7889 O O . GLU B 1 486 ? 18.594 7.375 14.336 1 93.31 486 GLU B O 1
ATOM 7894 N N . GLY B 1 487 ? 20.641 6.59 14.656 1 91.62 487 GLY B N 1
ATOM 7895 C CA . GLY B 1 487 ? 20.297 5.285 14.109 1 91.62 487 GLY B CA 1
ATOM 7896 C C . GLY B 1 487 ? 19.25 4.551 14.914 1 91.62 487 GLY B C 1
ATOM 7897 O O . GLY B 1 487 ? 18.609 3.615 14.422 1 91.62 487 GLY B O 1
ATOM 7898 N N . ASP B 1 488 ? 18.938 5.023 16.109 1 93.12 488 ASP B N 1
ATOM 7899 C CA . ASP B 1 488 ? 18.016 4.32 17.016 1 93.12 488 ASP B CA 1
ATOM 7900 C C . ASP B 1 488 ? 16.672 5.035 17.094 1 93.12 488 ASP B C 1
ATOM 7902 O O . ASP B 1 488 ? 15.742 4.547 17.734 1 93.12 488 ASP B O 1
ATOM 7906 N N . LEU B 1 489 ? 16.578 6.102 16.406 1 96.69 489 LEU B N 1
ATOM 7907 C CA . LEU B 1 489 ? 15.469 7.012 16.656 1 96.69 489 LEU B CA 1
ATOM 7908 C C . LEU B 1 489 ? 14.141 6.391 16.219 1 96.69 489 LEU B C 1
ATOM 7910 O O . LEU B 1 489 ? 13.117 6.598 16.875 1 96.69 489 LEU B O 1
ATOM 7914 N N . ARG B 1 490 ? 14.133 5.656 15.117 1 96.5 490 ARG B N 1
ATOM 7915 C CA . ARG B 1 490 ? 12.883 5.035 14.688 1 96.5 490 ARG B CA 1
ATOM 7916 C C . ARG B 1 490 ? 12.383 4.039 15.727 1 96.5 490 ARG B C 1
ATOM 7918 O O . ARG B 1 490 ? 11.195 4.004 16.047 1 96.5 490 ARG B O 1
ATOM 7925 N N . ARG B 1 491 ? 13.281 3.215 16.25 1 93.75 491 ARG B N 1
ATOM 7926 C CA . ARG B 1 491 ? 12.906 2.264 17.297 1 93.75 491 ARG B CA 1
ATOM 7927 C C . ARG B 1 491 ? 12.383 2.982 18.531 1 93.75 491 ARG B C 1
ATOM 7929 O O . ARG B 1 491 ? 11.398 2.559 19.141 1 93.75 491 ARG B O 1
ATOM 7936 N N . TYR B 1 492 ? 13.109 4.031 18.891 1 96.06 492 TYR B N 1
ATOM 7937 C CA . TYR B 1 492 ? 12.695 4.793 20.062 1 96.06 492 TYR B CA 1
ATOM 7938 C C . TYR B 1 492 ? 11.297 5.371 19.859 1 96.06 492 TYR B C 1
ATOM 7940 O O . TYR B 1 492 ? 10.461 5.305 20.766 1 96.06 492 TYR B O 1
ATOM 7948 N N . CYS B 1 493 ? 11.062 5.965 18.641 1 97.31 493 CYS B N 1
ATOM 7949 C CA . CYS B 1 493 ? 9.758 6.566 18.359 1 97.31 493 CYS B CA 1
ATOM 7950 C C . CYS B 1 493 ? 8.656 5.52 18.406 1 97.31 493 CYS B C 1
ATOM 7952 O O . CYS B 1 493 ? 7.586 5.77 18.969 1 97.31 493 CYS B O 1
ATOM 7954 N N . ARG B 1 494 ? 8.883 4.324 17.844 1 95.69 494 ARG B N 1
ATOM 7955 C CA . ARG B 1 494 ? 7.926 3.229 17.938 1 95.69 494 ARG B CA 1
ATOM 7956 C C . ARG B 1 494 ? 7.637 2.895 19.406 1 95.69 494 ARG B C 1
ATOM 7958 O O . ARG B 1 494 ? 6.477 2.818 19.812 1 95.69 494 ARG B O 1
ATOM 7965 N N . ASP B 1 495 ? 8.688 2.666 20.156 1 95.38 495 ASP B N 1
ATOM 7966 C CA . ASP B 1 495 ? 8.539 2.24 21.547 1 95.38 495 ASP B CA 1
ATOM 7967 C C . ASP B 1 495 ? 7.789 3.293 22.359 1 95.38 495 ASP B C 1
ATOM 7969 O O . ASP B 1 495 ? 6.953 2.955 23.203 1 95.38 495 ASP B O 1
ATOM 7973 N N . LEU B 1 496 ? 8.148 4.539 22.094 1 97.69 496 LEU B N 1
ATOM 7974 C CA . LEU B 1 496 ? 7.477 5.641 22.781 1 97.69 496 LEU B CA 1
ATOM 7975 C C . LEU B 1 496 ? 5.98 5.617 22.5 1 97.69 496 LEU B C 1
ATOM 7977 O O . LEU B 1 496 ? 5.168 5.652 23.438 1 97.69 496 LEU B O 1
ATOM 7981 N N . VAL B 1 497 ? 5.602 5.512 21.266 1 98.06 497 VAL B N 1
ATOM 7982 C CA . VAL B 1 497 ? 4.199 5.594 20.875 1 98.06 497 VAL B CA 1
ATOM 7983 C C . VAL B 1 497 ? 3.449 4.363 21.375 1 98.06 497 VAL B C 1
ATOM 7985 O O . VAL B 1 497 ? 2.348 4.477 21.906 1 98.06 497 VAL B O 1
ATOM 7988 N N . VAL B 1 498 ? 4.031 3.168 21.172 1 96.62 498 VAL B N 1
ATOM 7989 C CA . VAL B 1 498 ? 3.389 1.934 21.609 1 96.62 498 VAL B CA 1
ATOM 7990 C C . VAL B 1 498 ? 3.162 1.977 23.109 1 96.62 498 VAL B C 1
ATOM 7992 O O . VAL B 1 498 ? 2.119 1.533 23.609 1 96.62 498 VAL B O 1
ATOM 7995 N N . THR B 1 499 ? 4.141 2.51 23.844 1 97.62 499 THR B N 1
ATOM 7996 C CA . THR B 1 499 ? 4.023 2.617 25.297 1 97.62 499 THR B CA 1
ATOM 7997 C C . THR B 1 499 ? 2.877 3.551 25.672 1 97.62 499 THR B C 1
ATOM 7999 O O . THR B 1 499 ? 2.064 3.221 26.531 1 97.62 499 THR B O 1
ATOM 8002 N N . VAL B 1 500 ? 2.824 4.699 25.016 1 98.56 500 VAL B N 1
ATOM 8003 C CA . VAL B 1 500 ? 1.767 5.656 25.312 1 98.56 500 VAL B CA 1
ATOM 8004 C C . VAL B 1 500 ? 0.411 5.07 24.922 1 98.56 500 VAL B C 1
ATOM 8006 O O . VAL B 1 500 ? -0.57 5.219 25.656 1 98.56 500 VAL B O 1
ATOM 8009 N N . GLN B 1 501 ? 0.318 4.375 23.797 1 98.38 501 GLN B N 1
ATOM 8010 C CA . GLN B 1 501 ? -0.912 3.705 23.391 1 98.38 501 GLN B CA 1
ATOM 8011 C C . GLN B 1 501 ? -1.336 2.658 24.406 1 98.38 501 GLN B C 1
ATOM 8013 O O . GLN B 1 501 ? -2.508 2.592 24.797 1 98.38 501 GLN B O 1
ATOM 8018 N N . ALA B 1 502 ? -0.372 1.87 24.797 1 98 502 ALA B N 1
ATOM 8019 C CA . ALA B 1 502 ? -0.657 0.828 25.781 1 98 502 ALA B CA 1
ATOM 8020 C C . ALA B 1 502 ? -1.176 1.43 27.078 1 98 502 ALA B C 1
ATOM 8022 O O . ALA B 1 502 ? -2.117 0.906 27.688 1 98 502 ALA B O 1
ATOM 8023 N N . ALA B 1 503 ? -0.559 2.48 27.5 1 98.25 503 ALA B N 1
ATOM 8024 C CA . ALA B 1 503 ? -0.968 3.16 28.734 1 98.25 503 ALA B CA 1
ATOM 8025 C C . ALA B 1 503 ? -2.398 3.678 28.625 1 98.25 503 ALA B C 1
ATOM 8027 O O . ALA B 1 503 ? -3.201 3.508 29.547 1 98.25 503 ALA B O 1
ATOM 8028 N N . LEU B 1 504 ? -2.703 4.301 27.516 1 98.44 504 LEU B N 1
ATOM 8029 C CA . LEU B 1 504 ? -4.039 4.844 27.297 1 98.44 504 LEU B CA 1
ATOM 8030 C C . LEU B 1 504 ? -5.082 3.729 27.281 1 98.44 504 LEU B C 1
ATOM 8032 O O . LEU B 1 504 ? -6.148 3.863 27.891 1 98.44 504 LEU B O 1
ATOM 8036 N N . LEU B 1 505 ? -4.762 2.656 26.562 1 98.31 505 LEU B N 1
ATOM 8037 C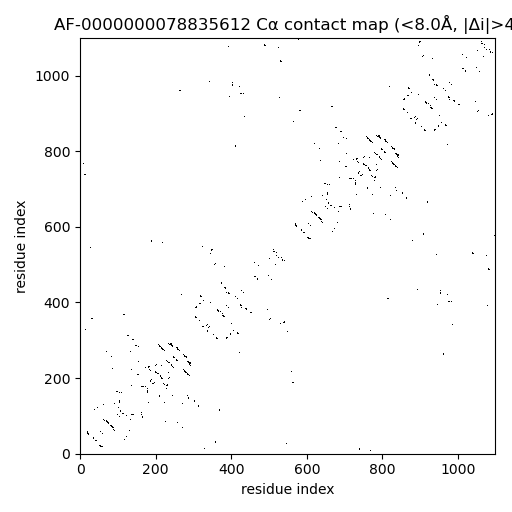 CA . LEU B 1 505 ? -5.711 1.553 26.469 1 98.31 505 LEU B CA 1
ATOM 8038 C C . LEU B 1 505 ? -5.887 0.866 27.828 1 98.31 505 LEU B C 1
ATOM 8040 O O . LEU B 1 505 ? -7.004 0.499 28.203 1 98.31 505 LEU B O 1
ATOM 8044 N N . ALA B 1 506 ? -4.809 0.679 28.531 1 97.75 506 ALA B N 1
ATOM 8045 C CA . ALA B 1 506 ? -4.883 0.062 29.859 1 97.75 506 ALA B CA 1
ATOM 8046 C C . ALA B 1 506 ? -5.75 0.889 30.797 1 97.75 506 ALA B C 1
ATOM 8048 O O . ALA B 1 506 ? -6.457 0.337 31.641 1 97.75 506 ALA B O 1
ATOM 8049 N N . ARG B 1 507 ? -5.68 2.143 30.688 1 97.44 507 ARG B N 1
ATOM 8050 C CA . ARG B 1 507 ? -6.395 3.053 31.578 1 97.44 507 ARG B CA 1
ATOM 8051 C C . ARG B 1 507 ? -7.867 3.154 31.203 1 97.44 507 ARG B C 1
ATOM 8053 O O . ARG B 1 507 ? -8.734 3.277 32.062 1 97.44 507 ARG B O 1
ATOM 8060 N N . HIS B 1 508 ? -8.195 3.08 29.891 1 97.44 508 HIS B N 1
ATOM 8061 C CA . HIS B 1 508 ? -9.5 3.598 29.484 1 97.44 508 HIS B CA 1
ATOM 8062 C C . HIS B 1 508 ? -10.273 2.57 28.672 1 97.44 508 HIS B C 1
ATOM 8064 O O . HIS B 1 508 ? -11.5 2.652 28.578 1 97.44 508 HIS B O 1
ATOM 8070 N N . ALA B 1 509 ? -9.57 1.655 27.984 1 97.81 509 ALA B N 1
ATOM 8071 C CA . ALA B 1 509 ? -10.25 0.722 27.094 1 97.81 509 ALA B CA 1
ATOM 8072 C C . ALA B 1 509 ? -10.758 -0.498 27.859 1 97.81 509 ALA B C 1
ATOM 8074 O O . ALA B 1 509 ? -10.273 -0.796 28.953 1 97.81 509 ALA B O 1
ATOM 8075 N N . PRO B 1 510 ? -11.789 -1.228 27.344 1 97.62 510 PRO B N 1
ATOM 8076 C CA . PRO B 1 510 ? -12.18 -2.498 27.953 1 97.62 510 PRO B CA 1
ATOM 8077 C C . PRO B 1 510 ? -11.016 -3.48 28.062 1 97.62 510 PRO B C 1
ATOM 8079 O O . PRO B 1 510 ? -10.133 -3.498 27.203 1 97.62 510 PRO B O 1
ATOM 8082 N N . PRO B 1 511 ? -11.055 -4.332 29.016 1 97.38 511 PRO B N 1
ATOM 8083 C CA . PRO B 1 511 ? -9.961 -5.277 29.266 1 97.38 511 PRO B CA 1
ATOM 8084 C C . PRO B 1 511 ? -9.648 -6.137 28.031 1 97.38 511 PRO B C 1
ATOM 8086 O O . PRO B 1 511 ? -8.484 -6.469 27.781 1 97.38 511 PRO B O 1
ATOM 8089 N N . ILE B 1 512 ? -10.641 -6.488 27.234 1 97.38 512 ILE B N 1
ATOM 8090 C CA . ILE B 1 512 ? -10.406 -7.336 26.078 1 97.38 512 ILE B CA 1
ATOM 8091 C C . ILE B 1 512 ? -9.477 -6.629 25.094 1 97.38 512 ILE B C 1
ATOM 8093 O O . ILE B 1 512 ? -8.68 -7.273 24.406 1 97.38 512 ILE B O 1
ATOM 8097 N N . ILE B 1 513 ? -9.523 -5.297 25.078 1 98.12 513 ILE B N 1
ATOM 8098 C CA . ILE B 1 513 ? -8.688 -4.504 24.188 1 98.12 513 ILE B CA 1
ATOM 8099 C C . ILE B 1 513 ? -7.305 -4.32 24.797 1 98.12 513 ILE B C 1
ATOM 8101 O O . ILE B 1 513 ? -6.293 -4.605 24.156 1 98.12 513 ILE B O 1
ATOM 8105 N N . SER B 1 514 ? -7.266 -3.842 26.078 1 97.25 514 SER B N 1
ATOM 8106 C CA . SER B 1 514 ? -5.988 -3.543 26.719 1 97.25 514 SER B CA 1
ATOM 8107 C C . SER B 1 514 ? -5.145 -4.805 26.875 1 97.25 514 SER B C 1
ATOM 8109 O O . SER B 1 514 ? -3.938 -4.785 26.641 1 97.25 514 SER B O 1
ATOM 8111 N N . ASP B 1 515 ? -5.77 -5.941 27.188 1 95.69 515 ASP B N 1
ATOM 8112 C CA . ASP B 1 515 ? -5.043 -7.195 27.375 1 95.69 515 ASP B CA 1
ATOM 8113 C C . ASP B 1 515 ? -4.422 -7.672 26.062 1 95.69 515 ASP B C 1
ATOM 8115 O O . ASP B 1 515 ? -3.266 -8.094 26.047 1 95.69 515 ASP B O 1
ATOM 8119 N N . ALA B 1 516 ? -5.242 -7.594 25.016 1 95.94 516 ALA B N 1
ATOM 8120 C CA . ALA B 1 516 ? -4.75 -8.031 23.703 1 95.94 516 ALA B CA 1
ATOM 8121 C C . ALA B 1 516 ? -3.607 -7.145 23.219 1 95.94 516 ALA B C 1
ATOM 8123 O O . ALA B 1 516 ? -2.621 -7.637 22.672 1 95.94 516 ALA B O 1
ATOM 8124 N N . PHE B 1 517 ? -3.729 -5.84 23.391 1 96.56 517 PHE B N 1
ATOM 8125 C CA . PHE B 1 517 ? -2.699 -4.91 22.938 1 96.56 517 PHE B CA 1
ATOM 8126 C C . PHE B 1 517 ? -1.405 -5.117 23.719 1 96.56 517 PHE B C 1
ATOM 8128 O O . PHE B 1 517 ? -0.323 -5.156 23.125 1 96.56 517 PHE B O 1
ATOM 8135 N N . LEU B 1 518 ? -1.474 -5.25 25.062 1 95.31 518 LEU B N 1
ATOM 8136 C CA . LEU B 1 518 ? -0.304 -5.465 25.906 1 95.31 518 LEU B CA 1
ATOM 8137 C C . LEU B 1 518 ? 0.387 -6.777 25.547 1 95.31 518 LEU B C 1
ATOM 8139 O O . LEU B 1 518 ? 1.618 -6.848 25.516 1 95.31 518 LEU B O 1
ATOM 8143 N N . ALA B 1 519 ? -0.413 -7.742 25.188 1 91.88 519 ALA B N 1
ATOM 8144 C CA . ALA B 1 519 ? 0.116 -9.078 24.922 1 91.88 519 ALA B CA 1
ATOM 8145 C C . ALA B 1 519 ? 0.829 -9.117 23.562 1 91.88 519 ALA B C 1
ATOM 8147 O O . ALA B 1 519 ? 1.699 -9.961 23.344 1 91.88 519 ALA B O 1
ATOM 8148 N N . THR B 1 520 ? 0.526 -8.172 22.688 1 92.12 520 THR B N 1
ATOM 8149 C CA . THR B 1 520 ? 0.964 -8.391 21.312 1 92.12 520 THR B CA 1
ATOM 8150 C C . THR B 1 520 ? 1.838 -7.238 20.844 1 92.12 520 THR B C 1
ATOM 8152 O O . THR B 1 520 ? 2.689 -7.418 19.969 1 92.12 520 THR B O 1
ATOM 8155 N N . ARG B 1 521 ? 1.663 -6.027 21.391 1 93 521 ARG B N 1
ATOM 8156 C CA . ARG B 1 521 ? 2.402 -4.883 20.875 1 93 521 ARG B CA 1
ATOM 8157 C C . ARG B 1 521 ? 3.561 -4.516 21.797 1 93 521 ARG B C 1
ATOM 8159 O O . ARG B 1 521 ? 4.594 -4.023 21.328 1 93 521 ARG B O 1
ATOM 8166 N N . VAL B 1 522 ? 3.445 -4.547 23.047 1 90.12 522 VAL B N 1
ATOM 8167 C CA . VAL B 1 522 ? 4.504 -4.23 24 1 90.12 522 VAL B CA 1
ATOM 8168 C C . VAL B 1 522 ? 5.461 -5.414 24.125 1 90.12 522 VAL B C 1
ATOM 8170 O O . VAL B 1 522 ? 6.668 -5.23 24.297 1 90.12 522 VAL B O 1
ATOM 8173 N N . GLY B 1 523 ? 5.219 -6.629 23.766 1 69.12 523 GLY B N 1
ATOM 8174 C CA . GLY B 1 523 ? 6.047 -7.82 23.875 1 69.12 523 GLY B CA 1
ATOM 8175 C C . GLY B 1 523 ? 6.754 -8.172 22.578 1 69.12 523 GLY B C 1
ATOM 8176 O O . GLY B 1 523 ? 7.449 -9.188 22.5 1 69.12 523 GLY B O 1
ATOM 8177 N N . GLY B 1 524 ? 6.953 -7.23 21.531 1 63.53 524 GLY B N 1
ATOM 8178 C CA . GLY B 1 524 ? 7.883 -7.242 20.406 1 63.53 524 GLY B CA 1
ATOM 8179 C C . GLY B 1 524 ? 7.328 -7.938 19.188 1 63.53 524 GLY B C 1
ATOM 8180 O O . GLY B 1 524 ? 7.922 -7.863 18.109 1 63.53 524 GLY B O 1
ATOM 8181 N N . GLU B 1 525 ? 6.531 -8.852 19.062 1 56.97 525 GLU B N 1
ATOM 8182 C CA . GLU B 1 525 ? 6.559 -9.891 18.031 1 56.97 525 GLU B CA 1
ATOM 8183 C C . GLU B 1 525 ? 5.805 -9.445 16.781 1 56.97 525 GLU B C 1
ATOM 8185 O O . GLU B 1 525 ? 5.594 -10.242 15.867 1 56.97 525 GLU B O 1
ATOM 8190 N N . ARG B 1 526 ? 5.699 -8.023 16.016 1 66.69 526 ARG B N 1
ATOM 8191 C CA . ARG B 1 526 ? 4.648 -8.141 15.008 1 66.69 526 ARG B CA 1
ATOM 8192 C C . ARG B 1 526 ? 5.16 -7.738 13.633 1 66.69 526 ARG B C 1
ATOM 8194 O O . ARG B 1 526 ? 6.023 -6.863 13.516 1 66.69 526 ARG B O 1
ATOM 8201 N N . GLY B 1 527 ? 5.066 -8.516 12.578 1 75.94 527 GLY B N 1
ATOM 8202 C CA . GLY B 1 527 ? 5.461 -8.312 11.195 1 75.94 527 GLY B CA 1
ATOM 8203 C C . GLY B 1 527 ? 4.285 -8.25 10.242 1 75.94 527 GLY B C 1
ATOM 8204 O O . GLY B 1 527 ? 4.406 -7.734 9.133 1 75.94 527 GLY B O 1
ATOM 8205 N N . ALA B 1 528 ? 3.137 -8.758 10.648 1 85.44 528 ALA B N 1
ATOM 8206 C CA . ALA B 1 528 ? 1.898 -8.781 9.875 1 85.44 528 ALA B CA 1
ATOM 8207 C C . ALA B 1 528 ? 0.68 -8.789 10.797 1 85.44 528 ALA B C 1
ATOM 8209 O O . ALA B 1 528 ? 0.808 -8.992 12.008 1 85.44 528 ALA B O 1
ATOM 8210 N N . PHE B 1 529 ? -0.454 -8.477 10.312 1 92.12 529 PHE B N 1
ATOM 8211 C CA . PHE B 1 529 ? -1.678 -8.57 11.102 1 92.12 529 PHE B CA 1
ATOM 8212 C C . PHE B 1 529 ? -2.219 -9.992 11.102 1 92.12 529 PHE B C 1
ATOM 8214 O O . PHE B 1 529 ? -1.901 -10.781 10.211 1 92.12 529 PHE B O 1
ATOM 8221 N N . GLY B 1 530 ? -3.012 -10.344 12.062 1 94.81 530 GLY B N 1
ATOM 8222 C CA . GLY B 1 530 ? -3.646 -11.648 12.172 1 94.81 530 GLY B CA 1
ATOM 8223 C C . GLY B 1 530 ? -2.793 -12.664 12.906 1 94.81 530 GLY B C 1
ATOM 8224 O O . GLY B 1 530 ? -2.932 -13.875 12.68 1 94.81 530 GLY B O 1
ATOM 8225 N N . LEU B 1 531 ? -1.856 -12.234 13.719 1 93.25 531 LEU B N 1
ATOM 8226 C CA . LEU B 1 531 ? -0.937 -13.133 14.414 1 93.25 531 LEU B CA 1
ATOM 8227 C C . LEU B 1 531 ? -1.254 -13.18 15.906 1 93.25 531 LEU B C 1
ATOM 8229 O O . LEU B 1 531 ? -0.41 -13.586 16.703 1 93.25 531 LEU B O 1
ATOM 8233 N N . LEU B 1 532 ? -2.449 -12.734 16.312 1 93.94 532 LEU B N 1
ATOM 8234 C CA . LEU B 1 532 ? -2.807 -12.688 17.719 1 93.94 532 LEU B CA 1
ATOM 8235 C C . LEU B 1 532 ? -2.771 -14.086 18.344 1 93.94 532 LEU B C 1
ATOM 8237 O O . LEU B 1 532 ? -3.189 -15.055 17.703 1 93.94 532 LEU B O 1
ATOM 8241 N N . PRO B 1 533 ? -2.254 -14.25 19.5 1 91.25 533 PRO B N 1
ATOM 8242 C CA . PRO B 1 533 ? -2.148 -15.562 20.141 1 91.25 533 PRO B CA 1
ATOM 8243 C C . PRO B 1 533 ? -3.492 -16.078 20.641 1 91.25 533 PRO B C 1
ATOM 8245 O O . PRO B 1 533 ? -4.469 -15.328 20.703 1 91.25 533 PRO B O 1
ATOM 8248 N N . ALA B 1 534 ? -3.514 -17.375 20.969 1 91.5 534 ALA B N 1
ATOM 8249 C CA . ALA B 1 534 ? -4.703 -17.984 21.562 1 91.5 534 ALA B CA 1
ATOM 8250 C C . ALA B 1 534 ? -4.996 -17.406 22.938 1 91.5 534 ALA B C 1
ATOM 8252 O O . ALA B 1 534 ? -4.129 -16.781 23.562 1 91.5 534 ALA B O 1
ATOM 8253 N N . GLY B 1 535 ? -6.199 -17.484 23.375 1 92.5 535 GLY B N 1
ATOM 8254 C CA . GLY B 1 535 ? -6.551 -17.094 24.734 1 92.5 535 GLY B CA 1
ATOM 8255 C C . GLY B 1 535 ? -7.195 -15.719 24.797 1 92.5 535 GLY B C 1
ATOM 8256 O O . GLY B 1 535 ? -7.75 -15.344 25.828 1 92.5 535 GLY B O 1
ATOM 8257 N N . LEU B 1 536 ? -7.133 -14.961 23.734 1 95 536 LEU B N 1
ATOM 8258 C CA . LEU B 1 536 ? -7.754 -13.641 23.688 1 95 536 LEU B CA 1
ATOM 8259 C C . LEU B 1 536 ? -9.195 -13.742 23.203 1 95 536 LEU B C 1
ATOM 8261 O O . LEU B 1 536 ? -9.547 -14.656 22.469 1 95 536 LEU B O 1
ATOM 8265 N N . ASP B 1 537 ? -10.016 -12.883 23.641 1 97.25 537 ASP B N 1
ATOM 8266 C CA . ASP B 1 537 ? -11.398 -12.828 23.172 1 97.25 537 ASP B CA 1
ATOM 8267 C C . ASP B 1 537 ? -11.5 -12.086 21.844 1 97.25 537 ASP B C 1
ATOM 8269 O O . ASP B 1 537 ? -12.016 -10.969 21.781 1 97.25 537 ASP B O 1
ATOM 8273 N N . LEU B 1 538 ? -11.156 -12.766 20.781 1 97.44 538 LEU B N 1
ATOM 8274 C CA . LEU B 1 538 ? -11.094 -12.148 19.453 1 97.44 538 LEU B CA 1
ATOM 8275 C C . LEU B 1 538 ? -12.484 -11.766 18.969 1 97.44 538 LEU B C 1
ATOM 8277 O O . LEU B 1 538 ? -12.664 -10.719 18.344 1 97.44 538 LEU B O 1
ATOM 8281 N N . HIS B 1 539 ? -13.508 -12.555 19.25 1 97.25 539 HIS B N 1
ATOM 8282 C CA . HIS B 1 539 ? -14.875 -12.25 18.844 1 97.25 539 HIS B CA 1
ATOM 8283 C C . HIS B 1 539 ? -15.375 -10.984 19.516 1 97.25 539 HIS B C 1
ATOM 82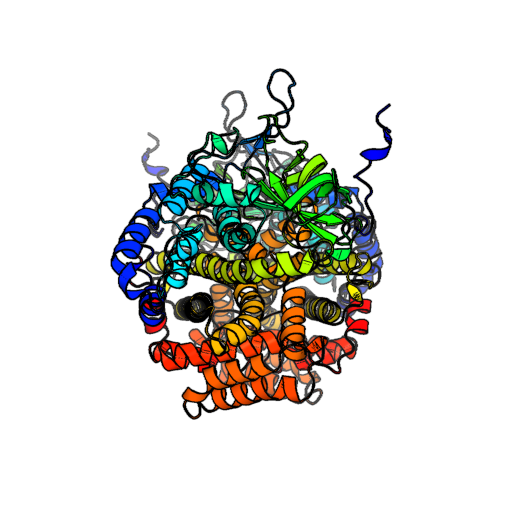85 O O . HIS B 1 539 ? -16.062 -10.172 18.891 1 97.25 539 HIS B O 1
ATOM 8291 N N . GLY B 1 540 ? -15.023 -10.852 20.844 1 98.06 540 GLY B N 1
ATOM 8292 C CA . GLY B 1 540 ? -15.406 -9.641 21.562 1 98.06 540 GLY B CA 1
ATOM 8293 C C . GLY B 1 540 ? -14.82 -8.383 20.953 1 98.06 540 GLY B C 1
ATOM 8294 O O . GLY B 1 540 ? -15.492 -7.355 20.844 1 98.06 540 GLY B O 1
ATOM 8295 N N . ILE B 1 541 ? -13.539 -8.445 20.547 1 98.5 541 ILE B N 1
ATOM 8296 C CA . ILE B 1 541 ? -12.859 -7.316 19.922 1 98.5 541 ILE B CA 1
ATOM 8297 C C . ILE B 1 541 ? -13.531 -6.961 18.609 1 98.5 541 ILE B C 1
ATOM 8299 O O . ILE B 1 541 ? -13.781 -5.785 18.328 1 98.5 541 ILE B O 1
ATOM 8303 N N . VAL B 1 542 ? -13.859 -7.988 17.797 1 98.31 542 VAL B N 1
ATOM 8304 C CA . VAL B 1 542 ? -14.484 -7.801 16.484 1 98.31 542 VAL B CA 1
ATOM 8305 C C . VAL B 1 542 ? -15.875 -7.203 16.656 1 98.31 542 VAL B C 1
ATOM 8307 O O . VAL B 1 542 ? -16.25 -6.277 15.938 1 98.31 542 VAL B O 1
ATOM 8310 N N . ASP B 1 543 ? -16.641 -7.672 17.656 1 97.56 543 ASP B N 1
ATOM 8311 C CA . ASP B 1 543 ? -17.984 -7.184 17.906 1 97.56 543 ASP B CA 1
ATOM 8312 C C . ASP B 1 543 ? -17.969 -5.711 18.312 1 97.56 543 ASP B C 1
ATOM 8314 O O . ASP B 1 543 ? -18.797 -4.926 17.859 1 97.56 543 ASP B O 1
ATOM 8318 N N . ARG B 1 544 ? -17.031 -5.34 19.109 1 97.75 544 ARG B N 1
ATOM 8319 C CA . ARG B 1 544 ? -16.906 -3.955 19.547 1 97.75 544 ARG B CA 1
ATOM 8320 C C . ARG B 1 544 ? -16.609 -3.033 18.375 1 97.75 544 ARG B C 1
ATOM 8322 O O . ARG B 1 544 ? -17.203 -1.966 18.25 1 97.75 544 ARG B O 1
ATOM 8329 N N . ALA B 1 545 ? -15.695 -3.48 17.562 1 97.19 545 ALA B N 1
ATOM 8330 C CA . ALA B 1 545 ? -15.234 -2.646 16.453 1 97.19 545 ALA B CA 1
ATOM 8331 C C . ALA B 1 545 ? -16.328 -2.48 15.398 1 97.19 545 ALA B C 1
ATOM 8333 O O . ALA B 1 545 ? -16.359 -1.485 14.672 1 97.19 545 ALA B O 1
ATOM 8334 N N . GLY B 1 546 ? -17.234 -3.471 15.281 1 94.38 546 GLY B N 1
ATOM 8335 C CA . GLY B 1 546 ? -18.219 -3.477 14.211 1 94.38 546 GLY B CA 1
ATOM 8336 C C . GLY B 1 546 ? -19.625 -3.107 14.688 1 94.38 546 GLY B C 1
ATOM 8337 O O . GLY B 1 546 ? -20.578 -3.139 13.906 1 94.38 546 GLY B O 1
ATOM 8338 N N . ASP B 1 547 ? -19.719 -2.809 15.953 1 89.5 547 ASP B N 1
ATOM 8339 C CA . ASP B 1 547 ? -21.031 -2.455 16.484 1 89.5 547 ASP B CA 1
ATOM 8340 C C . ASP B 1 547 ? -21.609 -1.252 15.742 1 89.5 547 ASP B C 1
ATOM 8342 O O . ASP B 1 547 ? -20.922 -0.245 15.547 1 89.5 547 ASP B O 1
ATOM 8346 N N . GLY B 1 548 ? -22.734 -1.397 15.227 1 87.12 548 GLY B N 1
ATOM 8347 C CA . GLY B 1 548 ? -23.391 -0.312 14.516 1 87.12 548 GLY B CA 1
ATOM 8348 C C . GLY B 1 548 ? -23.109 -0.325 13.023 1 87.12 548 GLY B C 1
ATOM 8349 O O . GLY B 1 548 ? -23.656 0.494 12.281 1 87.12 548 GLY B O 1
ATOM 8350 N N . LEU B 1 549 ? -22.156 -1.22 12.609 1 87.12 549 LEU B N 1
ATOM 8351 C CA . LEU B 1 549 ? -21.891 -1.341 11.172 1 87.12 549 LEU B CA 1
ATOM 8352 C C . LEU B 1 549 ? -22.844 -2.35 10.539 1 87.12 549 LEU B C 1
ATOM 8354 O O . LEU B 1 549 ? -22.828 -3.531 10.891 1 87.12 549 LEU B O 1
ATOM 8358 N N . THR B 1 550 ? -24.125 -2.07 10.125 1 72.88 550 THR B N 1
ATOM 8359 C CA . THR B 1 550 ? -25.109 -2.977 9.539 1 72.88 550 THR B CA 1
ATOM 8360 C C . THR B 1 550 ? -25.219 -2.76 8.031 1 72.88 550 THR B C 1
ATOM 8362 O O . THR B 1 550 ? -25.062 -1.638 7.547 1 72.88 550 THR B O 1
#

Sequence (1100 aa):
MVEPSAFRTHEVFNQPPPLEGYNLFSSDAALIEAVRREGADWALDDLTAYGEQLGTAETLQHGALANRDPPRLHAFDRFGRRIDWVEHHPAYHALMGMQVAQGIHASPWSEPKPGAHVHRAAGLYMSGQVEAGTSCPISMTYAAAPVLAQAGASVRALLPKLYSRRYDPAHRPVAEKSGALIGMGMTEKQGGSDVRANTTRAAPLASGAPGEAYRIVGHKWFMSAPMCDAFLILAQAPGGLSCFFVPRWTPDGDLNALRFQRLKDKLGNRSNASAEVEFEGALGWLVGDEGRGVATILEMVGYTRLDNVLGSAGVQRQALAQALHHARHRTAFQKRLVDQPLMTNVLADLALEVEAATALAFRLARAFDAREDEPETLLRRLVTPAAKFWVCKRGPILAAEALEVLGGAGYIEDSGMPRLYRELPVYSIWEGSGNVVCLDVLRALQREPRCLEAVAAELAPLAGVDRRLDAQIEVVLSAPRQGLGEGDLRRYCRDLVVTVQAALLARHAPPIISDAFLATRVGGERGAFGLLPAGLDLHGIVDRAGDGLTMVEPSAFRTHEVFNQPPPLEGYNLFSSDAALIEAVRREGADWALDDLTAYGEQLGTAETLQHGALANRDPPRLHAFDRFGRRIDWVEHHPAYHALMGMQVAQGIHASPWSEPKPGAHVHRAAGLYMSGQVEAGTSCPISMTYAAAPVLAQAGASVRALLPKLYSRRYDPAHRPVAEKSGALIGMGMTEKQGGSDVRANTTRAAPLASGAPGEAYRIVGHKWFMSAPMCDAFLILAQAPGGLSCFFVPRWTPDGDLNALRFQRLKDKLGNRSNASAEVEFEGALGWLVGDEGRGVATILEMVGYTRLDNVLGSAGVQRQALAQALHHARHRTAFQKRLVDQPLMTNVLADLALEVEAATALAFRLARAFDAREDEPETLLRRLVTPAAKFWVCKRGPILAAEALEVLGGAGYIEDSGMPRLYRELPVYSIWEGSGNVVCLDVLRALQREPRCLEAVAAELAPLAGVDRRLDAQIEVVLSAPRQGLGEGDLRRYCRDLVVTVQAALLARHAPPIISDAFLATRVGGERGAFGLLPAGLDLHGIVDRAGDGLT

Organism: Phenylobacterium zucineum (strain HLK1) (NCBI:txid450851)

Secondary structure (DSSP, 8-state):
---GGGG------S-PPP--S--TTTT-HHHHHHHHHTT-GGGHHHHHHHHHHHTSHHHHHHHHHHHHS--EEEEE-TTS-EEEEEEPPHHHHHHHHHHHHHTTTTHHHHS--TTHHHHHHHHHHHHHHH-STTHHHHHHHHHHHHHHTTS-HHHHTTHHHHH-S-----SS-GGG-S---EEEEEE-SS-SS-GGG---EEEESSS--TT-EEEEEEEEEEEE-TTSSEEEEEEEETTEEEEEEEESB-TTSSBPSEEEEEE--BSS-TTS-EEEEEEEEEEEEEESSTT-HHHHHHHHHHHHHHHHHHHHHHHHHHHHHHHHHHHHH-EETTEEGGGSHHHHHHHHHHHHHHHHHHHHHHHHHHHHH-TT-HHHHHHHHHHHHHHHHHHHHHHHHHHHHHHHHTGGGGGBGGGSHHHHHHHHHHHHHTTS-HHHHHHHHHHHHHH-THHHHHHHHHHGGGTTT-HHHHHHHHHHHHHHHH---GGGHHHHHHHHHHHHHHHHHHHHS-HHHHHHHIIIIISS--SSSS-PPTTS-HHHHHHHHHTT--/---GGGG------S-PPP--S--TTTT-HHHHHHHHHTT-GGGHHHHHHHHHHHTSHHHHHHHHHHHHS--EEEEE-TTS-EEEEEEPPHHHHHHHHHHHHHTTTTHHHHS--TTHHHHHHHHHHHHHHH-STTHHHHHHHHHHHHHHTTS-HHHHTTHHHHH-S-----SS-GGG-S---EEEEEE-SS-SS-GGG---EEEESSS--TT-EEEEEEEEEEEE-TTSSEEEEEEEETTEEEEEEEESB-TTSSBPSEEEEEE--BSS-TTS-EEEEEEEEEEEEEESSTT-HHHHHHHHHHHHHHHHHHHHHHHHHHHHHHHHHHHHH-EETTEEGGGSHHHHHHHHHHHHHHHHHHHHHHHHHHHHH-TT-HHHHHHHHHHHHHHHHHHHHHHHHHHHHHHHHTGGGGGBGGGSHHHHHHHTHHHHHTTS-HHHHHHHHHHHHHH-THHHHHHHHHHGGGTTT-HHHHHHHHHHHHHHHH---GGGHHHHHHHHHHHHHHHHHHHHS-HHHHHHHIIIIITS--SSSS-PPTTS-HHHHHHHHHTT--

InterPro domains:
  IPR006089 Acyl-CoA dehydrogenase, conserved site [PS00073] (404-423)
  IPR006091 Acyl-CoA dehydrogenase/oxidase, middle domain [PF02770] (184-280)
  IPR009075 Acyl-CoA dehydrogenase/oxidase, C-terminal [PF00441] (291-445)
  IPR009100 Acyl-CoA dehydrogenase/oxidase, N-terminal and middle domain superfamily [SSF56645] (89-300)
  IPR036250 Acyl-CoA dehydrogenase-like, C-terminal [SSF47203] (289-449)
  IPR041504 Adaptive response protein AidB, N-terminal [PF18158] (14-169)
  IPR052904 Acyl-CoA dehydrogenase-like protein [PTHR42707] (5-527)